Protein 4KC7 (pdb70)

Foldseek 3Di:
DFAADFFAAALWAWDDDDQKIKTAFWQRFIWIDNPQGYIDTQDDHQDCPRFQAHNCCVQPVPFCVQQVHDGIWGNWYWDQFPVRKIKIWTKYHDPPDLSMWIFIWIANDPSDNTGGDDTAAGADDDCVPRNPALLRHRGDQQAAFRNGAWAWDADPVGWIKIWFGAFGNAIAMFTADRVRRHGDPDQRRHGHAAEGRRFFKGQWYWDADPVVQKIKIKIWGFDQWLWTLTFIFIWIANDPRDQTAALLGHTRNPQYDDQARNLQGGQTQATWAWADPPDLADPLIDIWHNWDSWYKDQDPVQRWIKIWTKTDGRPGTGRITIFMWTWDQWPVRDIHTDPDGDRPWDFWFDDPVQQWAKWFKWKRDRGRGSDHTYTFIWTQHPVQWIDGPWTFGWDADIQKIWTFTDDPPHTWIWIWGWGWDQRPNVGDIGIKIWTATSSNMIMIITHDD/DFDADFFAAALWAWDDDPQKIWTAFWQRFIWIDNPQGYIHTQDDHLPQPRFQAHNVCVQVVPQCVQQVHDRTWGNWYWDQFPVQKIKIWTKDHDPPDLSMWIFIWIANDPSDNTGGDGTAAGADQDCVPRNPHQLNHNGDQQQDFRRGQWAWDAAPVGWIKIWFGAFGNAIAMFTADRVRRHGDPDQRRHHHQAEGRRAFKGQWYWDAQPVVLKIKIKIWGFDQWLWTLTWIFIWIDNDPRDQTAALLGDGRNPQYDYQARNLLGGFTQATWAWADPPDLDDPLIDIWHNWDSWYKDQDPVQRWIKIWTKTDGRPPTGDITIFMWTWDQWPVGDTHTAPDGDRPWDFWFDDPVQQFAKWFKDKRDRGRGSDHTYTFIWTCHPVQWIDGPWTFGWDDDIFKIWTFTDDPPHTWIWIWGWGWHQRPSVGDIGIKIWTATSSNIIMIITHDD/DFAADFFAAALWAWDPPDVKIWTAFKQRFIWIGLQGYIDTPDDHLDCPRQQAHNVCVQPVVFCVQQVHDRIWGNWYWDQAPVGWIKIWTKHHDPPDLRMWIFIWIARDDSDNTGGDDTAAGADDDPVPRNDALLRHRGDQQQAFRRGQWAWDQDPVGWIKIWFGAFGNAIFMFTADSVRRHGDPDQRRHDHQAEGRRFFKGQWYWDAAPVQQKIKIKIWGFDQWLWGLTFIFIWIGNDRRDNTAALLRHTRHPQYDDQVRNLQDGQTAATFACAVPDTWGNWDNWYWDLSWIKIWTKTDGPPRTRDITIFMWTWDQWPVRDTHTAPDGDGVWDFWDDDPVQVWAKKFKWKRDRGRGSDHHYTFIWTCDPVQWIDGPWTWGWDDDTQKIWTFTQDPNHTWIWIWGWTQDDDPCRGIKIWTTTSSNMIMIITHDD

Radius of gyration: 42.02 Å; Cα contacts (8 Å, |Δi|>4): 4094; chains: 3; bounding box: 55×101×140 Å

Secondary structure (DSSP, 8-state):
----B----SS-EEEEETTEEEEEEGGGEEEEESSSSB-EEEE----TT-SSSTTHHHHTHHHHHHHT--S--EEEEEEE-TTS-EEEEEEE--TT---EEEEEEEESSTT---EEEEEEEEE---HHHH---TTSS---TTTSPPS---EEEE-TTS-EEEEE-BSTT-EEEEEE-TTT-PBPTT-TT-EEEE--TT-SEEEEEEEEETTTTEEEEEEEESBSSTTSB-EEEEEEESSTT---B-TTS-BGGG--SSHHHHTTSSEEEE-SEES-SS-S--TTS-EEEEEEEEEEEEETTTTEEEEEEEEE-TT-TT--EEEEEEEEE-TTS-EEE-SSPPSS-------HHHH-EEEEEEE--SS-----B--EEEEE-TTSEEEESS-EEEEEETTEEEEEEEETTEEEEEEEEEEEEE-TTT-SEEEEEEEEETTS-EEEEEE--/----B----SS-EEEEETTEEEEEEGGGEEEEESSSSB-EEEE----TT-SSSTTHHHHTHHHHHHHT--S--EEEEEEE-TTS-EEEEEEE--TT-S-EEEEEEEESSTT---EEEEEEEEE---HHHH---TTSS---TTTSPPS---EEEE-TTS-EEEEE-BSTT-EEEEEEPTTT-PBPTT-TT-EEEE--TT-SEEEEEEEEETTTTEEEEEEEESBSSTTSB-EEEEEEESSTT---B-TT--BGGG--SSHHHHTTSSEEEE-SEE--SS-S--TTS-EEEEEEEEEEEE-TTT--EEEEEEEE-TTSTT--EEEEEEEEE-TTS-EEE-SS---S-------HHHH-EEEEEEE--SS-----B--EEEEE-TTSEEEESSEEEEEEETTEEEEEEEETTEEEEEEEEEEEEE-TTT-SEEEEEEEEETTS-EEEEEE--/----B----EEEEEEE-SSSEEEEEETTEEEE---SB-EEEE----TT-SSSTTHHHHTHHHHHHHT--S--EEEEEEE-TTS-EEEEEEE--TT-S-EEEEEEEESSTT---EEEEEEEEE---HHHH-S-TTSS---TTTS--S---EEEE-TTS-EEEEE-BSTT-EEEEEE-TTTSSBPTT-TT-EEEE--TT-SEEEEEEEE-TTT--EEEEEEESBSSTTSB-EEEEEEESSTT---B-TT--BGGG--SSHHHHHTSSEEEE-SEE----EEEEEEEEEE----EEEEEEEE-TTSTT--EEEEEEEEE-TTS-EEE-SS---S-------GGGT-EEEEEEE--S------B--EEEEE-TTSEEEESS-EEEEEETTEEEEEEEETTEEEEEEEEEEEE-----EEEEEEEETTS-EEEEEE--

Solvent-accessible surface area: 48534 Å² total; per-residue (Å²): 170,20,48,42,120,28,5,66,0,14,14,1,13,9,21,58,34,69,92,35,15,12,0,0,0,8,55,0,14,0,0,42,3,139,59,6,23,66,5,104,60,38,11,84,46,2,85,74,182,1,78,3,0,54,80,0,50,120,57,0,119,63,1,5,81,31,1,152,31,170,53,24,0,32,4,0,6,2,24,83,10,94,80,33,71,23,8,0,0,0,0,0,5,47,171,78,27,34,25,0,0,0,0,0,0,2,8,109,91,16,60,13,89,4,116,58,66,15,54,23,3,73,0,10,17,71,128,108,115,52,15,59,7,64,67,55,51,77,32,33,28,136,103,7,0,3,0,12,8,9,1,2,18,80,11,110,146,39,42,0,23,0,0,0,0,5,78,33,0,0,0,26,3,2,71,0,34,44,122,46,0,61,35,65,126,87,58,31,6,24,77,74,1,0,0,4,82,83,1,3,0,17,2,4,25,3,17,53,0,68,90,30,47,51,3,0,0,0,1,0,0,0,17,62,60,29,175,16,2,1,1,0,0,2,0,43,5,103,67,18,46,4,48,0,94,6,26,70,49,62,23,0,52,99,0,64,28,67,97,104,65,0,10,66,34,0,2,4,3,0,4,3,0,0,17,6,82,91,79,59,81,36,86,104,23,11,6,1,0,0,0,0,19,3,1,2,40,48,9,98,142,87,32,24,8,5,0,0,0,0,0,11,28,9,30,112,33,86,83,36,56,0,16,0,0,4,2,12,27,8,79,68,10,16,2,3,1,0,0,0,1,21,8,34,7,96,34,68,117,19,73,76,92,57,0,41,24,54,0,19,10,0,52,0,14,44,73,28,38,51,127,17,22,65,9,66,90,0,91,0,35,74,103,10,20,2,46,52,65,28,102,11,123,21,87,45,102,99,46,67,2,6,0,75,2,93,62,77,161,81,72,25,74,1,58,1,0,2,0,52,0,13,12,52,18,82,56,71,89,0,0,0,0,1,0,8,3,99,94,0,21,4,0,1,0,2,28,72,90,188,21,79,37,130,29,4,66,0,16,13,1,13,10,18,54,36,69,104,28,16,13,0,0,0,9,56,0,12,0,0,44,2,143,60,5,20,53,4,92,59,40,10,83,45,0,88,69,180,0,77,2,0,58,67,0,28,123,55,0,128,97,0,6,79,28,0,156,32,163,65,24,0,33,6,0,5,2,22,82,11,98,85,34,69,23,9,0,0,0,0,0,4,45,178,74,25,35,28,0,0,0,0,0,0,2,7,105,94,18,58,12,91,4,118,61,69,18,39,25,2,62,0,11,18,78,135,104,123,48,16,61,6,70,63,55,51,77,34,36,26,134,104,5,0,3,0,12,8,10,0,3,18,77,13,110,141,40,44,0,23,0,0,0,0,5,93,33,0,0,0,25,3,2,67,0,34,46,124,44,0,64,33,66,124,88,56,28,7,24,82,76,0,0,0,5,82,86,1,4,0,20,1,4,22,4,19,52,0,66,92,30,49,52,2,0,1,0,2,0,0,1,19,68,57,36,176,17,2,1,2,0,2,3,2,40,6,101,73,18,44,3,45,0,96,4,13,75,49,53,19,1,52,96,0,65,27,66,118,110,64,0,10,80,35,0,1,4,1,0,3,4,0,0,16,4,53,89,78,55,86,46,113,181,22,10,5,1,0,0,0,0,20,4,0,2,41,50,8,99,140,83,34,27,8,5,0,0,0,0,0,9,29,10,32,130,31,85,81,36,55,0,16,0,0,5,2,14,28,7,64,67,9,15,2,1,1,0,1,0,1,22,9,40,6,95,30,70,125,19,70,80,80,59,0,41,23,48,0,19,9,1,60,1,15,42,69,28,36,57,124,17,25,68,4,38,36,0,66,0,43,80,101,9,24,2,52,24,13,33,60,10,125,20,83,57,110,98,47,68,0,11,0,78,2,75,62,78,159,75,73,28,83,2,54,0,0,2,1,52,0,10,13,56,42,96,149,77,102,0,0,0,0,1,0,6,3,88,97,0,21,3,0,1,0,3,30,70,96,188,31,74,43,127,27,5,58,0,14,11,1,12,12,16,82,56,26,160,80,26,10,1,0,0,8,66,0,10,1,0,28,10,92,5,20,79,6,114,56,48,9,83,50,3,86,76,182,0,82,1,0,52,68,0,34,114,66,0,124,105,0,0,75,35,1,155,29,158,62,26,0,42,6,0,4,3,27,83,5,90,81,41,76,15,3,0,0,0,0,1,4,52,188,77,29,34,27,0,0,0,0,0,0,4,8,106,98,18,67,14,92,4,122,47,68,17,38,19,2,76,0,12,20,70,121,114,109,49,18,58,6,67,68,49,54,76,32,61,29,144,107,6,0,4,0,11,9,9,1,2,15,79,10,99,120,48,44,0,19,0,0,0,0,4,86,31,1,1,0,26,5,0,76,0,39,41,93,44,0,58,39,59,129,89,55,27,6,26,84,94,2,0,0,1,58,84,2,4,0,20,1,4,23,2,20,48,0,111,98,37,57,52,4,0,0,0,2,0,0,0,16,69,63,37,168,11,2,1,2,0,0,2,1,39,5,126,68,15,43,2,46,0,103,4,22,42,49,41,20,0,67,94,0,48,28,70,104,103,66,0,14,73,30,0,0,3,0,0,2,3,1,34,18,77,100,9,4,2,0,0,0,0,18,4,0,4,88,146,64,48,17,8,0,0,0,0,0,9,29,28,72,160,37,87,76,43,51,0,14,0,0,6,3,14,27,6,71,74,9,16,1,0,1,0,2,1,1,22,0,50,5,79,37,70,97,13,62,14,122,53,0,39,27,62,0,32,10,2,46,0,14,37,68,27,38,49,116,52,18,107,24,66,114,0,100,0,33,32,30,12,19,2,54,55,60,28,126,9,121,17,107,30,72,91,56,57,0,12,0,42,1,50,60,65,62,70,17,15,30,1,49,0,0,3,0,52,0,52,50,72,88,128,15,0,0,0,0,0,6,3,62,94,0,18,2,0,2,0,2,26,68,116

InterPro domains:
  IPR006710 Glycoside hydrolase, family 43 [PF04616] (30-356)
  IPR023296 Glycosyl hydrolase, five-bladed beta-propeller domain superfamily [G3DSA:2.115.10.20] (33-359)
  IPR023296 Glycosyl hydrolase, five-bladed beta-propeller domain superfamily [SSF75005] (25-367)
  IPR032291 Extracellular endo-alpha-(1->5)-L-arabinanase, C-terminal [PF16369] (360-466)
  IPR050727 Glycosyl hydrolase 43 family arabinanases [PTHR43301] (22-370)

B-factor: mean 26.96, std 10.91, range [8.58, 75.86]

CATH classification: 2.115.10.20 (+1 more: 2.40.128.10)

Nearest PDB structures (foldseek):
  4kc7-assembly1_A  TM=1.002E+00  e=6.300E-89  Thermotoga petrophila RKU-1
  4kc8-assembly3_C  TM=9.999E-01  e=2.816E-81  Thermotoga petrophila RKU-1
  2x8f-assembly2_B  TM=9.715E-01  e=1.097E-61  Bacillus subtilis
  5ho9-assembly2_B  TM=9.159E-01  e=1.219E-49  Geobacillus stearothermophilus
  5ho0-assembly1_A  TM=9.121E-01  e=2.082E-49  Geobacillus stearothermophilus

Structure (mmCIF, N/CA/C/O backbone):
data_4KC7
#
_entry.id   4KC7
#
_cell.length_a   41.669
_cell.length_b   86.912
_cell.length_c   194.854
_cell.angle_alpha   90.00
_cell.angle_beta   90.15
_cell.angle_gamma   90.00
#
_symmetry.space_group_name_H-M   'P 1 21 1'
#
loop_
_entity.id
_entity.type
_entity.pdbx_description
1 polymer 'Glycoside hydrolase, family 43'
2 non-polymer DI(HYDROXYETHYL)ETHER
3 non-polymer 'CALCIUM ION'
4 water water
#
loop_
_atom_site.group_PDB
_atom_site.id
_atom_site.type_symbol
_atom_site.label_atom_id
_atom_site.label_alt_id
_atom_site.label_comp_id
_atom_site.label_asym_id
_atom_site.label_entity_id
_atom_site.label_seq_id
_atom_site.pdbx_PDB_ins_code
_atom_site.Cartn_x
_atom_site.Cartn_y
_atom_site.Cartn_z
_atom_site.occupancy
_atom_site.B_iso_or_equiv
_atom_site.auth_seq_id
_atom_site.auth_comp_id
_atom_site.auth_asym_id
_atom_site.auth_atom_id
_atom_site.pdbx_PDB_model_num
ATOM 1 N N . GLN A 1 25 ? 7.382 17.874 37.558 1.00 35.29 22 GLN A N 1
ATOM 2 C CA . GLN A 1 25 ? 7.608 19.134 36.892 1.00 30.23 22 GLN A CA 1
ATOM 3 C C . GLN A 1 25 ? 7.348 19.180 35.369 1.00 24.72 22 GLN A C 1
ATOM 4 O O . GLN A 1 25 ? 6.846 20.205 34.957 1.00 28.20 22 GLN A O 1
ATOM 10 N N . PRO A 1 26 ? 7.769 18.174 34.530 1.00 22.26 23 PRO A N 1
ATOM 11 C CA . PRO A 1 26 ? 7.367 18.411 33.108 1.00 19.98 23 PRO A CA 1
ATOM 12 C C . PRO A 1 26 ? 5.861 18.386 32.899 1.00 18.79 23 PRO A C 1
ATOM 13 O O . PRO A 1 26 ? 5.145 17.645 33.544 1.00 20.99 23 PRO A O 1
ATOM 17 N N . THR A 1 27 ? 5.402 19.151 31.930 1.00 17.51 24 THR A N 1
ATOM 18 C CA . THR A 1 27 ? 4.034 19.180 31.502 1.00 16.53 24 THR A CA 1
ATOM 19 C C . THR A 1 27 ? 3.995 19.047 29.942 1.00 15.07 24 THR A C 1
ATOM 20 O O . THR A 1 27 ? 5.019 19.197 29.255 1.00 18.97 24 THR A O 1
ATOM 27 N N . PHE A 1 28 ? 2.811 18.720 29.479 1.00 15.92 25 PHE A N 1
ATOM 28 C CA . PHE A 1 28 ? 2.501 18.362 28.098 1.00 17.42 25 PHE A CA 1
ATOM 29 C C . PHE A 1 28 ? 1.261 18.937 27.501 1.00 17.22 25 PHE A C 1
ATOM 30 O O . PHE A 1 28 ? 0.236 19.153 28.195 1.00 18.93 25 PHE A O 1
ATOM 38 N N . ARG A 1 29 ? 1.272 19.083 26.171 1.00 15.65 26 ARG A N 1
ATOM 39 C CA . ARG A 1 29 ? 0.063 19.403 25.469 1.00 16.22 26 ARG A CA 1
ATOM 40 C C . ARG A 1 29 ? 0.305 18.745 24.128 1.00 14.77 26 ARG A C 1
ATOM 41 O O . ARG A 1 29 ? 1.106 19.258 23.349 1.00 18.18 26 ARG A O 1
ATOM 49 N N . TRP A 1 30 ? -0.371 17.667 23.846 1.00 15.45 27 TRP A N 1
ATOM 50 C CA . TRP A 1 30 ? -0.187 16.956 22.576 1.00 14.48 27 TRP A CA 1
ATOM 51 C C . TRP A 1 30 ? -0.975 17.629 21.461 1.00 18.09 27 TRP A C 1
ATOM 52 O O . TRP A 1 30 ? -1.669 18.659 21.636 1.00 23.60 27 TRP A O 1
ATOM 63 N N . ALA A 1 31 ? -0.702 17.189 20.264 1.00 18.45 28 ALA A N 1
ATOM 64 C CA . ALA A 1 31 ? -1.424 17.539 19.102 1.00 17.44 28 ALA A CA 1
ATOM 65 C C . ALA A 1 31 ? -2.102 16.320 18.491 1.00 17.67 28 ALA A C 1
ATOM 66 O O . ALA A 1 31 ? -1.784 15.192 18.836 1.00 18.13 28 ALA A O 1
ATOM 68 N N . VAL A 1 32 ? -2.987 16.548 17.547 1.00 14.01 29 VAL A N 1
ATOM 69 C CA . VAL A 1 32 ? -3.668 15.539 16.842 1.00 13.38 29 VAL A CA 1
ATOM 70 C C . VAL A 1 32 ? -3.062 15.545 15.463 1.00 12.86 29 VAL A C 1
ATOM 71 O O . VAL A 1 32 ? -3.453 16.296 14.631 1.00 14.74 29 VAL A O 1
ATOM 75 N N . VAL A 1 33 ? -2.092 14.639 15.263 1.00 14.15 30 VAL A N 1
ATOM 76 C CA . VAL A 1 33 ? -1.393 14.543 13.998 1.00 11.84 30 VAL A CA 1
ATOM 77 C C . VAL A 1 33 ? -1.179 13.030 13.693 1.00 12.12 30 VAL A C 1
ATOM 78 O O . VAL A 1 33 ? -0.413 12.381 14.367 1.00 15.39 30 VAL A O 1
ATOM 82 N N . HIS A 1 34 ? -1.884 12.474 12.718 1.00 11.77 31 HIS A N 1
ATOM 83 C CA . HIS A 1 34 ? -1.831 11.103 12.286 1.00 11.31 31 HIS A CA 1
ATOM 84 C C . HIS A 1 34 ? -0.619 10.984 11.326 1.00 10.94 31 HIS A C 1
ATOM 85 O O . HIS A 1 34 ? -0.360 11.896 10.483 1.00 12.07 31 HIS A O 1
ATOM 92 N N . ASP A 1 35 ? 0.146 9.926 11.478 1.00 10.63 32 ASP A N 1
ATOM 93 C CA . ASP A 1 35 ? 1.324 9.672 10.637 1.00 10.47 32 ASP A CA 1
ATOM 94 C C . ASP A 1 35 ? 2.379 10.812 10.710 1.00 12.97 32 ASP A C 1
ATOM 95 O O . ASP A 1 35 ? 2.725 11.387 9.680 1.00 12.98 32 ASP A O 1
ATOM 100 N N . PRO A 1 36 ? 2.884 11.141 11.908 1.00 12.23 33 PRO A N 1
ATOM 101 C CA . PRO A 1 36 ? 3.629 12.381 12.000 1.00 11.00 33 PRO A CA 1
ATOM 102 C C . PRO A 1 36 ? 5.025 12.288 11.467 1.00 12.42 33 PRO A C 1
ATOM 103 O O . PRO A 1 36 ? 5.749 11.351 11.857 1.00 13.22 33 PRO A O 1
ATOM 107 N N . SER A 1 37 ? 5.435 13.275 10.640 1.00 11.43 34 SER A N 1
ATOM 108 C CA . SER A 1 37 ? 6.778 13.413 10.127 1.00 12.35 34 SER A CA 1
ATOM 109 C C . SER A 1 37 ? 7.462 14.621 10.684 1.00 12.12 34 SER A C 1
ATOM 110 O O . SER A 1 37 ? 6.998 15.747 10.420 1.00 10.45 34 SER A O 1
ATOM 113 N N . ILE A 1 38 ? 8.571 14.380 11.378 1.00 11.46 35 ILE A N 1
ATOM 114 C CA . ILE A 1 38 ? 9.327 15.399 12.114 1.00 11.63 35 ILE A CA 1
ATOM 115 C C . ILE A 1 38 ? 10.232 16.180 11.157 1.00 13.45 35 ILE A C 1
ATOM 116 O O . ILE A 1 38 ? 10.872 15.603 10.260 1.00 14.03 35 ILE A O 1
ATOM 121 N N . ILE A 1 39 ? 10.288 17.482 11.346 1.00 13.12 36 ILE A N 1
ATOM 122 C CA . ILE A 1 39 ? 11.369 18.285 10.742 1.00 12.28 36 ILE A CA 1
ATOM 123 C C . ILE A 1 39 ? 11.729 19.401 11.753 1.00 12.50 36 ILE A C 1
ATOM 124 O O . ILE A 1 39 ? 10.821 20.041 12.299 1.00 14.85 36 ILE A O 1
ATOM 129 N N . LYS A 1 40 ? 13.002 19.680 11.946 1.00 13.79 37 LYS A N 1
ATOM 130 C CA . LYS A 1 40 ? 13.434 20.793 12.758 1.00 16.18 37 LYS A CA 1
ATOM 131 C C . LYS A 1 40 ? 13.786 22.017 11.904 1.00 16.68 37 LYS A C 1
ATOM 132 O O . LYS A 1 40 ? 14.601 21.881 10.961 1.00 16.55 37 LYS A O 1
ATOM 138 N N . VAL A 1 41 ? 13.231 23.161 12.210 1.00 14.79 38 VAL A N 1
ATOM 139 C CA . VAL A 1 41 ? 13.465 24.393 11.455 1.00 17.50 38 VAL A CA 1
ATOM 140 C C . VAL A 1 41 ? 13.801 25.477 12.497 1.00 19.20 38 VAL A C 1
ATOM 141 O O . VAL A 1 41 ? 12.926 25.900 13.299 1.00 17.99 38 VAL A O 1
ATOM 145 N N . GLY A 1 42 ? 15.056 25.948 12.489 1.00 21.23 39 GLY A N 1
ATOM 146 C CA . GLY A 1 42 ? 15.493 26.924 13.522 1.00 21.38 39 GLY A CA 1
ATOM 147 C C . GLY A 1 42 ? 15.424 26.227 14.869 1.00 21.22 39 GLY A C 1
ATOM 148 O O . GLY A 1 42 ? 15.837 25.080 14.992 1.00 22.98 39 GLY A O 1
ATOM 149 N N . ASN A 1 43 ? 14.798 26.883 15.858 1.00 21.23 40 ASN A N 1
ATOM 150 C CA . ASN A 1 43 ? 14.623 26.239 17.140 1.00 21.29 40 ASN A CA 1
ATOM 151 C C . ASN A 1 43 ? 13.203 25.632 17.283 1.00 21.76 40 ASN A C 1
ATOM 152 O O . ASN A 1 43 ? 12.706 25.523 18.374 1.00 24.37 40 ASN A O 1
ATOM 157 N N . MET A 1 44 ? 12.561 25.249 16.178 1.00 19.42 41 MET A N 1
ATOM 158 C CA . MET A 1 44 ? 11.184 24.808 16.266 1.00 19.48 41 MET A CA 1
ATOM 159 C C . MET A 1 44 ? 11.104 23.459 15.563 1.00 18.13 41 MET A C 1
ATOM 160 O O . MET A 1 44 ? 11.576 23.318 14.406 1.00 20.26 41 MET A O 1
ATOM 165 N N . TYR A 1 45 ? 10.495 22.527 16.259 1.00 13.88 42 TYR A N 1
ATOM 166 C CA . TYR A 1 45 ? 10.159 21.219 15.722 1.00 13.46 42 TYR A CA 1
ATOM 167 C C . TYR A 1 45 ? 8.776 21.234 15.135 1.00 13.68 42 TYR A C 1
ATOM 168 O O . TYR A 1 45 ? 7.845 21.759 15.765 1.00 16.00 42 TYR A O 1
ATOM 177 N N . TYR A 1 46 ? 8.630 20.791 13.873 1.00 12.77 43 TYR A N 1
ATOM 178 C CA . TYR A 1 46 ? 7.346 20.567 13.276 1.00 11.61 43 TYR A CA 1
ATOM 179 C C . TYR A 1 46 ? 7.057 19.096 13.011 1.00 11.55 43 TYR A C 1
ATOM 180 O O . TYR A 1 46 ? 7.977 18.278 12.683 1.00 13.78 43 TYR A O 1
ATOM 189 N N . VAL A 1 47 ? 5.802 18.742 13.169 1.00 11.05 44 VAL A N 1
ATOM 190 C CA . VAL A 1 47 ? 5.313 17.518 12.584 1.00 11.82 44 VAL A CA 1
ATOM 191 C C . VAL A 1 47 ? 4.269 17.785 11.529 1.00 12.55 44 VAL A C 1
ATOM 192 O O . VAL A 1 47 ? 3.338 18.559 11.753 1.00 12.37 44 VAL A O 1
ATOM 196 N N . PHE A 1 48 ? 4.392 17.100 10.394 1.00 10.75 45 PHE A N 1
ATOM 197 C CA . PHE A 1 48 ? 3.436 17.093 9.317 1.00 10.34 45 PHE A CA 1
ATOM 198 C C . PHE A 1 48 ? 2.771 15.704 9.226 1.00 11.34 45 PHE A C 1
ATOM 199 O O . PHE A 1 48 ? 3.477 14.686 9.197 1.00 11.66 45 PHE A O 1
ATOM 207 N N . GLY A 1 49 ? 1.446 15.686 9.106 1.00 11.21 46 GLY A N 1
ATOM 208 C CA . GLY A 1 49 ? 0.716 14.436 9.077 1.00 12.22 46 GLY A CA 1
ATOM 209 C C . GLY A 1 49 ? -0.461 14.380 8.111 1.00 12.36 46 GLY A C 1
ATOM 210 O O . GLY A 1 49 ? -0.788 15.357 7.395 1.00 11.56 46 GLY A O 1
ATOM 211 N N . THR A 1 50 ? -1.010 13.190 8.013 1.00 11.72 47 THR A N 1
ATOM 212 C CA . THR A 1 50 ? -2.178 12.941 7.191 1.00 12.80 47 THR A CA 1
ATOM 213 C C . THR A 1 50 ? -3.293 13.977 7.375 1.00 13.20 47 THR A C 1
ATOM 214 O O . THR A 1 50 ? -3.484 14.497 8.455 1.00 12.15 47 THR A O 1
ATOM 218 N N . HIS A 1 51 ? -3.985 14.337 6.288 1.00 13.49 48 HIS A N 1
ATOM 219 C CA . HIS A 1 51 ? -5.030 15.404 6.315 1.00 15.33 48 HIS A CA 1
ATOM 220 C C . HIS A 1 51 ? -4.468 16.807 6.532 1.00 13.83 48 HIS A C 1
ATOM 221 O O . HIS A 1 51 ? -5.194 17.711 6.870 1.00 13.76 48 HIS A O 1
ATOM 228 N N . LEU A 1 52 ? -3.159 16.991 6.302 1.00 14.32 49 LEU A N 1
ATOM 229 C CA . LEU A 1 52 ? -2.446 18.214 6.578 1.00 14.18 49 LEU A CA 1
ATOM 230 C C . LEU A 1 52 ? -2.595 18.646 8.004 1.00 13.39 49 LEU A C 1
ATOM 231 O O . LEU A 1 52 ? -2.737 19.837 8.360 1.00 14.89 49 LEU A O 1
ATOM 236 N N . GLN A 1 53 ? -2.564 17.669 8.883 1.00 12.60 50 GLN A N 1
ATOM 237 C CA . GLN A 1 53 ? -2.466 17.989 10.320 1.00 13.20 50 GLN A CA 1
ATOM 238 C C . GLN A 1 53 ? -1.025 18.398 10.583 1.00 13.66 50 GLN A C 1
ATOM 239 O O . GLN A 1 53 ? -0.057 17.665 10.276 1.00 14.44 50 GLN A O 1
ATOM 245 N N . VAL A 1 54 ? -0.819 19.575 11.117 1.00 13.72 51 VAL A N 1
ATOM 246 C CA . VAL A 1 54 ? 0.483 20.130 11.341 1.00 14.20 51 VAL A CA 1
ATOM 247 C C . VAL A 1 54 ? 0.534 20.741 12.720 1.00 12.31 51 VAL A C 1
ATOM 248 O O . VAL A 1 54 ? -0.430 21.402 13.153 1.00 14.21 51 VAL A O 1
ATOM 252 N N . ALA A 1 55 ? 1.632 20.504 13.429 1.00 14.00 52 ALA A N 1
ATOM 253 C CA . ALA A 1 55 ? 1.852 21.084 14.723 1.00 13.92 52 ALA A CA 1
ATOM 254 C C . ALA A 1 55 ? 3.315 21.413 14.983 1.00 14.07 52 ALA A C 1
ATOM 255 O O . ALA A 1 55 ? 4.210 20.909 14.299 1.00 14.62 52 ALA A O 1
ATOM 257 N N . LYS A 1 56 ? 3.573 22.274 15.969 1.00 13.32 53 LYS A N 1
ATOM 258 C CA . LYS A 1 56 ? 4.933 22.681 16.231 1.00 14.16 53 LYS A CA 1
ATOM 259 C C . LYS A 1 56 ? 5.221 22.858 17.667 1.00 13.67 53 LYS A C 1
ATOM 260 O O . LYS A 1 56 ? 4.288 23.071 18.455 1.00 13.77 53 LYS A O 1
ATOM 266 N N . SER A 1 57 ? 6.511 22.772 17.990 1.00 13.95 54 SER A N 1
ATOM 267 C CA . SER A 1 57 ? 6.973 22.771 19.380 1.00 13.65 54 SER A CA 1
ATOM 268 C C . SER A 1 57 ? 8.406 23.226 19.533 1.00 17.80 54 SER A C 1
ATOM 269 O O . SER A 1 57 ? 9.218 22.878 18.725 1.00 15.50 54 SER A O 1
ATOM 272 N N . LYS A 1 58 ? 8.729 23.930 20.645 1.00 16.44 55 LYS A N 1
ATOM 273 C CA . LYS A 1 58 ? 10.097 24.231 20.949 1.00 19.17 55 LYS A CA 1
ATOM 274 C C . LYS A 1 58 ? 10.756 23.195 21.838 1.00 17.35 55 LYS A C 1
ATOM 275 O O . LYS A 1 58 ? 11.974 23.074 21.866 1.00 18.77 55 LYS A O 1
ATOM 281 N N . ASP A 1 59 ? 9.967 22.500 22.640 1.00 16.16 56 ASP A N 1
ATOM 282 C CA . ASP A 1 59 ? 10.460 21.590 23.694 1.00 17.27 56 ASP A CA 1
ATOM 283 C C . ASP A 1 59 ? 10.077 20.136 23.543 1.00 18.14 56 ASP A C 1
ATOM 284 O O . ASP A 1 59 ? 10.465 19.332 24.403 1.00 21.53 56 ASP A O 1
ATOM 289 N N . LEU A 1 60 ? 9.358 19.778 22.458 1.00 14.52 57 LEU A N 1
ATOM 290 C CA . LEU A 1 60 ? 8.847 18.393 22.192 1.00 16.24 57 LEU A CA 1
ATOM 291 C C . LEU A 1 60 ? 7.724 17.880 23.098 1.00 15.21 57 LEU A C 1
ATOM 292 O O . LEU A 1 60 ? 7.276 16.779 22.968 1.00 15.37 57 LEU A O 1
ATOM 297 N N . MET A 1 61 ? 7.321 18.693 24.074 1.00 16.71 58 MET A N 1
ATOM 298 C CA . MET A 1 61 ? 6.302 18.343 25.025 1.00 16.25 58 MET A CA 1
ATOM 299 C C . MET A 1 61 ? 5.039 19.160 24.866 1.00 17.45 58 MET A C 1
ATOM 300 O O . MET A 1 61 ? 3.936 18.666 25.131 1.00 16.17 58 MET A O 1
ATOM 305 N N . HIS A 1 62 ? 5.185 20.446 24.506 1.00 14.64 59 HIS A N 1
ATOM 306 C CA . HIS A 1 62 ? 3.956 21.277 24.294 1.00 15.64 59 HIS A CA 1
ATOM 307 C C . HIS A 1 62 ? 3.886 21.628 22.818 1.00 15.28 59 HIS A C 1
ATOM 308 O O . HIS A 1 62 ? 4.786 22.297 22.320 1.00 13.20 59 HIS A O 1
ATOM 315 N N . TRP A 1 63 ? 2.768 21.249 22.213 1.00 12.19 60 TRP A N 1
ATOM 316 C CA . TRP A 1 63 ? 2.566 21.315 20.763 1.00 13.83 60 TRP A CA 1
ATOM 317 C C . TRP A 1 63 ? 1.441 22.279 20.443 1.00 16.07 60 TRP A C 1
ATOM 318 O O . TRP A 1 63 ? 0.406 22.244 21.098 1.00 20.26 60 TRP A O 1
ATOM 329 N N . GLU A 1 64 ? 1.684 23.177 19.514 1.00 16.56 61 GLU A N 1
ATOM 330 C CA . GLU A 1 64 ? 0.693 24.070 18.991 1.00 16.64 61 GLU A CA 1
ATOM 331 C C . GLU A 1 64 ? 0.193 23.531 17.662 1.00 18.75 61 GLU A C 1
ATOM 332 O O . GLU A 1 64 ? 0.971 23.395 16.692 1.00 14.99 61 GLU A O 1
ATOM 338 N N . GLN A 1 65 ? -1.097 23.266 17.583 1.00 15.08 62 GLN A N 1
ATOM 339 C CA . GLN A 1 65 ? -1.675 22.842 16.326 1.00 17.33 62 GLN A CA 1
ATOM 340 C C . GLN A 1 65 ? -1.804 24.002 15.366 1.00 16.92 62 GLN A C 1
ATOM 341 O O . GLN A 1 65 ? -2.539 24.932 15.644 1.00 19.08 62 GLN A O 1
ATOM 347 N N . ILE A 1 66 ? -1.221 23.899 14.194 1.00 14.00 63 ILE A N 1
ATOM 348 C CA . ILE A 1 66 ? -1.371 24.972 13.183 1.00 16.66 63 ILE A CA 1
ATOM 349 C C . ILE A 1 66 ? -2.275 24.702 12.001 1.00 17.24 63 ILE A C 1
ATOM 350 O O . ILE A 1 66 ? -2.718 25.644 11.361 1.00 16.08 63 ILE A O 1
ATOM 355 N N . ASN A 1 67 ? -2.657 23.452 11.798 1.00 15.63 64 ASN A N 1
ATOM 356 C CA . ASN A 1 67 ? -3.641 23.045 10.804 1.00 15.88 64 ASN A CA 1
ATOM 357 C C . ASN A 1 67 ? -4.198 21.702 11.118 1.00 15.24 64 ASN A C 1
ATOM 358 O O . ASN A 1 67 ? -3.507 20.847 11.708 1.00 14.28 64 ASN A O 1
ATOM 363 N N . THR A 1 68 ? -5.461 21.488 10.765 1.00 15.02 65 THR A N 1
ATOM 364 C CA . THR A 1 68 ? -6.156 20.258 11.113 1.00 15.72 65 THR A CA 1
ATOM 365 C C . THR A 1 68 ? -6.810 19.544 9.938 1.00 13.09 65 THR A C 1
ATOM 366 O O . THR A 1 68 ? -7.040 18.336 10.040 1.00 15.53 65 THR A O 1
ATOM 370 N N . SER A 1 69 ? -7.051 20.149 8.766 1.00 13.11 66 SER A N 1
ATOM 371 C CA . SER A 1 69 ? -7.595 19.415 7.709 1.00 15.59 66 SER A CA 1
ATOM 372 C C . SER A 1 69 ? -7.213 20.059 6.381 1.00 15.28 66 SER A C 1
ATOM 373 O O . SER A 1 69 ? -6.810 21.226 6.372 1.00 16.09 66 SER A O 1
ATOM 377 N N . ALA A 1 70 ? -7.426 19.316 5.318 1.00 15.72 67 ALA A N 1
ATOM 378 C CA . ALA A 1 70 ? -7.073 19.760 3.936 1.00 18.32 67 ALA A CA 1
ATOM 379 C C . ALA A 1 70 ? -8.279 20.366 3.213 1.00 17.71 67 ALA A C 1
ATOM 380 O O . ALA A 1 70 ? -8.571 20.033 2.097 1.00 19.07 67 ALA A O 1
ATOM 382 N N . HIS A 1 71 ? -9.014 21.214 3.911 1.00 21.45 68 HIS A N 1
ATOM 383 C CA . HIS A 1 71 ? -10.163 21.915 3.349 1.00 22.56 68 HIS A CA 1
ATOM 384 C C . HIS A 1 71 ? -9.716 22.996 2.352 1.00 22.67 68 HIS A C 1
ATOM 385 O O . HIS A 1 71 ? -8.545 23.415 2.328 1.00 19.60 68 HIS A O 1
ATOM 392 N N . ASP A 1 72 ? -10.634 23.457 1.504 1.00 23.49 69 ASP A N 1
ATOM 393 C CA . ASP A 1 72 ? -10.225 24.410 0.441 1.00 22.85 69 ASP A CA 1
ATOM 394 C C . ASP A 1 72 ? -9.473 25.679 0.970 1.00 23.65 69 ASP A C 1
ATOM 395 O O . ASP A 1 72 ? -8.585 26.202 0.277 1.00 22.15 69 ASP A O 1
ATOM 400 N N . LYS A 1 73 ? -9.809 26.170 2.202 1.00 22.74 70 LYS A N 1
ATOM 401 C CA . LYS A 1 73 ? -9.225 27.368 2.777 1.00 25.53 70 LYS A CA 1
ATOM 402 C C . LYS A 1 73 ? -8.052 27.163 3.774 1.00 19.94 70 LYS A C 1
ATOM 403 O O . LYS A 1 73 ? -7.608 28.076 4.455 1.00 20.33 70 LYS A O 1
ATOM 409 N N . ASN A 1 74 ? -7.497 25.956 3.799 1.00 18.21 71 ASN A N 1
ATOM 410 C CA . ASN A 1 74 ? -6.333 25.730 4.666 1.00 16.74 71 ASN A CA 1
ATOM 411 C C . ASN A 1 74 ? -5.123 26.520 4.160 1.00 16.96 71 ASN A C 1
ATOM 412 O O . ASN A 1 74 ? -4.886 26.664 2.947 1.00 18.26 71 ASN A O 1
ATOM 417 N N . PRO A 1 75 ? -4.293 26.958 5.044 1.00 16.20 72 PRO A N 1
ATOM 418 C CA . PRO A 1 75 ? -3.163 27.793 4.641 1.00 14.40 72 PRO A CA 1
ATOM 419 C C . PRO A 1 75 ? -1.896 27.096 4.171 1.00 14.20 72 PRO A C 1
ATOM 420 O O . PRO A 1 75 ? -1.038 27.694 3.549 1.00 17.52 72 PRO A O 1
ATOM 424 N N . ILE A 1 76 ? -1.818 25.775 4.403 1.00 12.95 73 ILE A N 1
ATOM 425 C CA . ILE A 1 76 ? -0.641 24.955 4.104 1.00 13.24 73 ILE A CA 1
ATOM 426 C C . ILE A 1 76 ? -0.625 24.756 2.590 1.00 13.70 73 ILE A C 1
ATOM 427 O O . ILE A 1 76 ? 0.444 24.984 1.980 1.00 13.57 73 ILE A O 1
ATOM 432 N N . ILE A 1 77 ? -1.728 24.290 2.035 1.00 12.55 74 ILE A N 1
ATOM 433 C CA . ILE A 1 77 ? -1.904 24.126 0.586 1.00 13.03 74 ILE A CA 1
ATOM 434 C C . ILE A 1 77 ? -3.219 24.675 0.165 1.00 14.35 74 ILE A C 1
ATOM 435 O O . ILE A 1 77 ? -4.222 23.985 0.052 1.00 12.01 74 ILE A O 1
ATOM 440 N N . PRO A 1 78 ? -3.279 25.993 0.003 1.00 14.19 75 PRO A N 1
ATOM 441 C CA . PRO A 1 78 ? -4.580 26.559 -0.302 1.00 15.55 75 PRO A CA 1
ATOM 442 C C . PRO A 1 78 ? -5.216 26.074 -1.618 1.00 12.20 75 PRO A C 1
ATOM 443 O O . PRO A 1 78 ? -4.498 25.847 -2.621 1.00 13.68 75 PRO A O 1
ATOM 447 N N . ASN A 1 79 ? -6.546 25.905 -1.616 1.00 13.11 76 ASN A N 1
ATOM 448 C CA . ASN A 1 79 ? -7.275 25.431 -2.759 1.00 15.23 76 ASN A CA 1
ATOM 449 C C . ASN A 1 79 ? -6.587 24.107 -3.259 1.00 15.31 76 ASN A C 1
ATOM 450 O O . ASN A 1 79 ? -6.306 23.908 -4.463 1.00 13.18 76 ASN A O 1
ATOM 455 N N . ILE A 1 80 ? -6.342 23.186 -2.322 1.00 13.43 77 ILE A N 1
ATOM 456 C CA . ILE A 1 80 ? -5.658 21.924 -2.636 1.00 13.91 77 ILE A CA 1
ATOM 457 C C . ILE A 1 80 ? -6.164 21.125 -3.817 1.00 12.15 77 ILE A C 1
ATOM 458 O O . ILE A 1 80 ? -5.393 20.525 -4.535 1.00 12.89 77 ILE A O 1
ATOM 463 N N . ASN A 1 81 ? -7.476 21.069 -4.018 1.00 13.22 78 ASN A N 1
ATOM 464 C CA . ASN A 1 81 ? -8.012 20.363 -5.138 1.00 14.49 78 ASN A CA 1
ATOM 465 C C . ASN A 1 81 ? -7.571 20.872 -6.487 1.00 14.89 78 ASN A C 1
ATOM 466 O O . ASN A 1 81 ? -7.382 20.096 -7.408 1.00 16.02 78 ASN A O 1
ATOM 471 N N . GLU A 1 82 ? -7.427 22.160 -6.628 1.00 15.45 79 GLU A N 1
ATOM 472 C CA . GLU A 1 82 ? -6.877 22.677 -7.862 1.00 16.29 79 GLU A CA 1
ATOM 473 C C . GLU A 1 82 ? -5.328 22.568 -7.826 1.00 13.33 79 GLU A C 1
ATOM 474 O O . GLU A 1 82 ? -4.681 22.216 -8.825 1.00 15.16 79 GLU A O 1
ATOM 480 N N . GLU A 1 83 ? -4.708 22.914 -6.719 1.00 11.42 80 GLU A N 1
ATOM 481 C CA . GLU A 1 83 ? -3.211 22.953 -6.649 1.00 11.22 80 GLU A CA 1
ATOM 482 C C . GLU A 1 83 ? -2.606 21.550 -6.984 1.00 12.70 80 GLU A C 1
ATOM 483 O O . GLU A 1 83 ? -1.650 21.393 -7.757 1.00 14.66 80 GLU A O 1
ATOM 489 N N . LEU A 1 84 ? -3.168 20.523 -6.379 1.00 12.75 81 LEU A N 1
ATOM 490 C CA . LEU A 1 84 ? -2.686 19.147 -6.537 1.00 14.24 81 LEU A CA 1
ATOM 491 C C . LEU A 1 84 ? -3.626 18.312 -7.391 1.00 15.28 81 LEU A C 1
ATOM 492 O O . LEU A 1 84 ? -3.858 17.128 -7.138 1.00 14.54 81 LEU A O 1
ATOM 497 N N . LYS A 1 85 ? -4.170 18.926 -8.424 1.00 16.84 82 LYS A N 1
ATOM 498 C CA . LYS A 1 85 ? -5.161 18.323 -9.321 1.00 15.68 82 LYS A CA 1
ATOM 499 C C . LYS A 1 85 ? -4.626 17.021 -9.948 1.00 16.08 82 LYS A C 1
ATOM 500 O O . LYS A 1 85 ? -5.348 16.041 -10.064 1.00 16.44 82 LYS A O 1
ATOM 506 N N . GLU A 1 86 ? -3.332 17.006 -10.253 1.00 16.11 83 GLU A N 1
ATOM 507 C CA . GLU A 1 86 ? -2.716 15.819 -10.855 1.00 18.34 83 GLU A CA 1
ATOM 508 C C . GLU A 1 86 ? -2.750 14.565 -9.992 1.00 18.71 83 GLU A C 1
ATOM 509 O O . GLU A 1 86 ? -3.276 13.504 -10.424 1.00 15.75 83 GLU A O 1
ATOM 515 N N . THR A 1 87 ? -2.246 14.682 -8.772 1.00 16.51 84 THR A N 1
ATOM 516 C CA . THR A 1 87 ? -2.273 13.513 -7.868 1.00 16.21 84 THR A CA 1
ATOM 517 C C . THR A 1 87 ? -3.702 13.170 -7.382 1.00 16.12 84 THR A C 1
ATOM 518 O O . THR A 1 87 ? -4.112 12.002 -7.273 1.00 14.74 84 THR A O 1
ATOM 522 N N . LEU A 1 88 ? -4.467 14.176 -7.036 1.00 16.03 85 LEU A N 1
ATOM 523 C CA . LEU A 1 88 ? -5.814 13.923 -6.571 1.00 16.84 85 LEU A CA 1
ATOM 524 C C . LEU A 1 88 ? -6.692 13.350 -7.614 1.00 18.01 85 LEU A C 1
ATOM 525 O O . LEU A 1 88 ? -7.503 12.531 -7.296 1.00 17.59 85 LEU A O 1
ATOM 530 N N . SER A 1 89 ? -6.549 13.814 -8.876 1.00 16.62 86 SER A N 1
ATOM 531 C CA . SER A 1 89 ? -7.289 13.212 -9.974 1.00 18.01 86 SER A CA 1
ATOM 532 C C . SER A 1 89 ? -6.940 11.765 -10.178 1.00 16.29 86 SER A C 1
ATOM 533 O O . SER A 1 89 ? -7.800 10.948 -10.423 1.00 17.84 86 SER A O 1
ATOM 536 N N . TRP A 1 90 ? -5.650 11.475 -10.110 1.00 15.23 87 TRP A N 1
ATOM 537 C CA . TRP A 1 90 ? -5.185 10.117 -10.256 1.00 14.24 87 TRP A CA 1
ATOM 538 C C . TRP A 1 90 ? -5.864 9.203 -9.206 1.00 15.05 87 TRP A C 1
ATOM 539 O O . TRP A 1 90 ? -6.390 8.082 -9.540 1.00 16.26 87 TRP A O 1
ATOM 550 N N . ALA A 1 91 ? -5.778 9.641 -7.940 1.00 13.76 88 ALA A N 1
ATOM 551 C CA . ALA A 1 91 ? -6.324 8.869 -6.804 1.00 13.86 88 ALA A CA 1
ATOM 552 C C . ALA A 1 91 ? -7.880 8.912 -6.688 1.00 15.81 88 ALA A C 1
ATOM 553 O O . ALA A 1 91 ? -8.518 8.215 -5.834 1.00 16.50 88 ALA A O 1
ATOM 555 N N . ARG A 1 92 ? -8.507 9.728 -7.532 1.00 15.71 89 ARG A N 1
ATOM 556 C CA . ARG A 1 92 ? -9.983 9.950 -7.570 1.00 17.68 89 ARG A CA 1
ATOM 557 C C . ARG A 1 92 ? -10.424 10.432 -6.189 1.00 18.40 89 ARG A C 1
ATOM 558 O O . ARG A 1 92 ? -11.354 9.892 -5.652 1.00 19.32 89 ARG A O 1
ATOM 566 N N . THR A 1 93 ? -9.759 11.457 -5.624 1.00 17.10 90 THR A N 1
ATOM 567 C CA . THR A 1 93 ? -10.102 11.906 -4.303 1.00 18.38 90 THR A CA 1
ATOM 568 C C . THR A 1 93 ? -10.111 13.394 -4.262 1.00 18.05 90 THR A C 1
ATOM 569 O O . THR A 1 93 ? -9.917 14.009 -5.302 1.00 21.54 90 THR A O 1
ATOM 573 N N . ARG A 1 94 ? -10.414 13.966 -3.117 1.00 19.52 91 ARG A N 1
ATOM 574 C CA . ARG A 1 94 ? -10.494 15.419 -2.929 1.00 17.57 91 ARG A CA 1
ATOM 575 C C . ARG A 1 94 ? -10.287 15.745 -1.476 1.00 16.86 91 ARG A C 1
ATOM 576 O O . ARG A 1 94 ? -10.531 14.877 -0.561 1.00 14.24 91 ARG A O 1
ATOM 584 N N . ASN A 1 95 ? -9.777 16.950 -1.201 1.00 15.64 92 ASN A N 1
ATOM 585 C CA . ASN A 1 95 ? -9.641 17.440 0.171 1.00 15.91 92 ASN A CA 1
ATOM 586 C C . ASN A 1 95 ? -8.940 16.561 1.137 1.00 16.00 92 ASN A C 1
ATOM 587 O O . ASN A 1 95 ? -9.267 16.501 2.314 1.00 16.69 92 ASN A O 1
ATOM 592 N N . ASP A 1 96 ? -7.905 15.889 0.650 1.00 14.60 93 ASP A N 1
ATOM 593 C CA . ASP A 1 96 ? -7.143 15.035 1.519 1.00 15.02 93 ASP A CA 1
ATOM 594 C C . ASP A 1 96 ? -5.858 14.700 0.836 1.00 16.20 93 ASP A C 1
ATOM 595 O O . ASP A 1 96 ? -5.889 14.418 -0.367 1.00 16.63 93 ASP A O 1
ATOM 600 N N . ILE A 1 97 ? -4.804 14.637 1.620 1.00 14.80 94 ILE A N 1
ATOM 601 C CA . ILE A 1 97 ? -3.557 14.009 1.301 1.00 15.92 94 ILE A CA 1
ATOM 602 C C . ILE A 1 97 ? -3.045 13.276 2.519 1.00 14.68 94 ILE A C 1
ATOM 603 O O . ILE A 1 97 ? -3.418 13.572 3.671 1.00 16.07 94 ILE A O 1
ATOM 609 N N . TRP A 1 98 ? -2.261 12.260 2.246 1.00 13.19 95 TRP A N 1
ATOM 610 C CA . TRP A 1 98 ? -1.815 11.296 3.271 1.00 11.34 95 TRP A CA 1
ATOM 611 C C . TRP A 1 98 ? -0.318 11.340 3.495 1.00 11.41 95 TRP A C 1
ATOM 612 O O . TRP A 1 98 ? 0.433 11.494 2.553 1.00 12.48 95 TRP A O 1
ATOM 623 N N . ALA A 1 99 ? 0.084 11.128 4.741 1.00 11.93 96 ALA A N 1
ATOM 624 C CA . ALA A 1 99 ? 1.510 10.900 5.156 1.00 13.14 96 ALA A CA 1
ATOM 625 C C . ALA A 1 99 ? 2.503 11.848 4.499 1.00 14.16 96 ALA A C 1
ATOM 626 O O . ALA A 1 99 ? 3.513 11.348 3.955 1.00 16.25 96 ALA A O 1
ATOM 628 N N . PRO A 1 100 ? 2.292 13.162 4.575 1.00 14.41 97 PRO A N 1
ATOM 629 C CA . PRO A 1 100 ? 3.288 14.127 4.028 1.00 15.79 97 PRO A CA 1
ATOM 630 C C . PRO A 1 100 ? 4.484 14.256 4.944 1.00 17.93 97 PRO A C 1
ATOM 631 O O . PRO A 1 100 ? 4.360 14.185 6.183 1.00 19.24 97 PRO A O 1
ATOM 635 N N . GLN A 1 101 ? 5.655 14.349 4.332 1.00 14.40 98 GLN A N 1
ATOM 636 C CA . GLN A 1 101 ? 6.899 14.593 5.004 1.00 13.24 98 GLN A CA 1
ATOM 637 C C . GLN A 1 101 ? 7.567 15.770 4.349 1.00 12.67 98 GLN A C 1
ATOM 638 O O . GLN A 1 101 ? 7.735 15.783 3.108 1.00 10.93 98 GLN A O 1
ATOM 644 N N . VAL A 1 102 ? 7.956 16.740 5.132 1.00 11.95 99 VAL A N 1
ATOM 645 C CA . VAL A 1 102 ? 8.646 17.933 4.569 1.00 11.88 99 VAL A CA 1
ATOM 646 C C . VAL A 1 102 ? 10.123 17.741 4.880 1.00 13.04 99 VAL A C 1
ATOM 647 O O . VAL A 1 102 ? 10.499 17.395 6.004 1.00 14.79 99 VAL A O 1
ATOM 651 N N . ILE A 1 103 ? 10.931 18.014 3.878 1.00 11.77 100 ILE A N 1
ATOM 652 C CA . ILE A 1 103 ? 12.398 17.963 3.991 1.00 10.90 100 ILE A CA 1
ATOM 653 C C . ILE A 1 103 ? 12.976 19.225 3.280 1.00 11.85 100 ILE A C 1
ATOM 654 O O . ILE A 1 103 ? 12.438 19.597 2.240 1.00 12.43 100 ILE A O 1
ATOM 659 N N . GLN A 1 104 ? 14.010 19.818 3.860 1.00 13.55 101 GLN A N 1
ATOM 660 C CA . GLN A 1 104 ? 14.704 20.974 3.244 1.00 13.06 101 GLN A CA 1
ATOM 661 C C . GLN A 1 104 ? 15.790 20.444 2.345 1.00 14.97 101 GLN A C 1
ATOM 662 O O . GLN A 1 104 ? 16.618 19.643 2.799 1.00 16.36 101 GLN A O 1
ATOM 668 N N . LEU A 1 105 ? 15.771 20.792 1.085 1.00 16.39 102 LEU A N 1
ATOM 669 C CA . LEU A 1 105 ? 16.802 20.340 0.163 1.00 17.79 102 LEU A CA 1
ATOM 670 C C . LEU A 1 105 ? 17.836 21.473 -0.010 1.00 19.17 102 LEU A C 1
ATOM 671 O O . LEU A 1 105 ? 17.694 22.482 0.602 1.00 19.20 102 LEU A O 1
ATOM 676 N N . SER A 1 106 ? 18.828 21.280 -0.891 1.00 21.06 103 SER A N 1
ATOM 677 C CA . SER A 1 106 ? 20.008 22.138 -0.988 1.00 23.15 103 SER A CA 1
ATOM 678 C C . SER A 1 106 ? 19.766 23.557 -1.432 1.00 22.54 103 SER A C 1
ATOM 679 O O . SER A 1 106 ? 20.621 24.452 -1.182 1.00 23.95 103 SER A O 1
ATOM 682 N N . ASP A 1 107 ? 18.656 23.811 -2.113 1.00 20.89 104 ASP A N 1
ATOM 683 C CA . ASP A 1 107 ? 18.269 25.169 -2.493 1.00 23.34 104 ASP A CA 1
ATOM 684 C C . ASP A 1 107 ? 17.634 25.968 -1.379 1.00 20.84 104 ASP A C 1
ATOM 685 O O . ASP A 1 107 ? 17.299 27.123 -1.565 1.00 22.93 104 ASP A O 1
ATOM 690 N N . GLY A 1 108 ? 17.460 25.334 -0.219 1.00 18.59 105 GLY A N 1
ATOM 691 C CA . GLY A 1 108 ? 16.862 25.911 0.923 1.00 15.23 105 GLY A CA 1
ATOM 692 C C . GLY A 1 108 ? 15.378 25.865 1.048 1.00 16.86 105 GLY A C 1
ATOM 693 O O . GLY A 1 108 ? 14.853 26.318 2.038 1.00 17.60 105 GLY A O 1
ATOM 694 N N . ARG A 1 109 ? 14.725 25.366 0.016 1.00 17.08 106 ARG A N 1
ATOM 695 C CA . ARG A 1 109 ? 13.299 25.296 -0.015 1.00 16.86 106 ARG A CA 1
ATOM 696 C C . ARG A 1 109 ? 12.890 24.000 0.706 1.00 13.33 106 ARG A C 1
ATOM 697 O O . ARG A 1 109 ? 13.673 23.051 0.853 1.00 13.92 106 ARG A O 1
ATOM 705 N N . TYR A 1 110 ? 11.642 24.017 1.110 1.00 12.57 107 TYR A N 1
ATOM 706 C CA . TYR A 1 110 ? 10.960 22.970 1.808 1.00 14.39 107 TYR A CA 1
ATOM 707 C C . TYR A 1 110 ? 10.130 22.179 0.811 1.00 12.78 107 TYR A C 1
ATOM 708 O O . TYR A 1 110 ? 9.300 22.700 0.111 1.00 14.39 107 TYR A O 1
ATOM 717 N N . TYR A 1 111 ? 10.405 20.873 0.714 1.00 11.84 108 TYR A N 1
ATOM 718 C CA . TYR A 1 111 ? 9.744 20.001 -0.232 1.00 13.06 108 TYR A CA 1
ATOM 719 C C . TYR A 1 111 ? 8.877 19.031 0.547 1.00 11.42 108 TYR A C 1
ATOM 720 O O . TYR A 1 111 ? 9.462 18.311 1.446 1.00 12.62 108 TYR A O 1
ATOM 729 N N . MET A 1 112 ? 7.582 19.034 0.235 1.00 11.44 109 MET A N 1
ATOM 730 C CA . MET A 1 112 ? 6.599 18.197 0.890 1.00 12.73 109 MET A CA 1
ATOM 731 C C . MET A 1 112 ? 6.353 16.998 0.059 1.00 11.98 109 MET A C 1
ATOM 732 O O . MET A 1 112 ? 5.712 17.079 -0.965 1.00 14.43 109 MET A O 1
ATOM 737 N N . TYR A 1 113 ? 6.845 15.862 0.500 1.00 11.39 110 TYR A N 1
ATOM 738 C CA . TYR A 1 113 ? 6.550 14.631 -0.242 1.00 10.45 110 TYR A CA 1
ATOM 739 C C . TYR A 1 113 ? 5.261 14.112 0.394 1.00 10.56 110 TYR A C 1
ATOM 740 O O . TYR A 1 113 ? 5.226 14.055 1.641 1.00 12.12 110 TYR A O 1
ATOM 749 N N . TYR A 1 114 ? 4.296 13.640 -0.386 1.00 10.56 111 TYR A N 1
ATOM 750 C CA . TYR A 1 114 ? 2.973 13.196 0.123 1.00 10.24 111 TYR A CA 1
ATOM 751 C C . TYR A 1 114 ? 2.395 12.139 -0.798 1.00 12.04 111 TYR A C 1
ATOM 752 O O . TYR A 1 114 ? 2.906 11.902 -1.895 1.00 11.71 111 TYR A O 1
ATOM 761 N N . CYS A 1 115 ? 1.238 11.598 -0.430 1.00 12.17 112 CYS A N 1
ATOM 762 C CA . CYS A 1 115 ? 0.583 10.663 -1.313 1.00 12.12 112 CYS A CA 1
ATOM 763 C C . CYS A 1 115 ? -0.880 10.961 -1.250 1.00 12.13 112 CYS A C 1
ATOM 764 O O . CYS A 1 115 ? -1.404 11.616 -0.310 1.00 12.21 112 CYS A O 1
ATOM 767 N N . ALA A 1 116 ? -1.507 10.588 -2.365 1.00 11.79 113 ALA A N 1
ATOM 768 C CA . ALA A 1 116 ? -2.975 10.709 -2.571 1.00 11.26 113 ALA A CA 1
ATOM 769 C C . ALA A 1 116 ? -3.498 9.282 -2.839 1.00 12.45 113 ALA A C 1
ATOM 770 O O . ALA A 1 116 ? -2.966 8.620 -3.648 1.00 11.55 113 ALA A O 1
ATOM 772 N N . SER A 1 117 ? -4.641 8.956 -2.263 1.00 12.94 114 SER A N 1
ATOM 773 C CA . SER A 1 117 ? -5.200 7.626 -2.359 1.00 15.04 114 SER A CA 1
ATOM 774 C C . SER A 1 117 ? -6.629 7.615 -1.812 1.00 15.95 114 SER A C 1
ATOM 775 O O . SER A 1 117 ? -7.190 8.670 -1.479 1.00 16.98 114 SER A O 1
ATOM 778 N N . THR A 1 118 ? -7.172 6.389 -1.739 1.00 16.10 115 THR A N 1
ATOM 779 C CA . THR A 1 118 ? -8.467 6.121 -1.135 1.00 17.46 115 THR A CA 1
ATOM 780 C C . THR A 1 118 ? -8.373 4.864 -0.312 1.00 17.98 115 THR A C 1
ATOM 781 O O . THR A 1 118 ? -7.566 4.082 -0.562 1.00 16.19 115 THR A O 1
ATOM 785 N N . PHE A 1 119 ? -9.227 4.743 0.718 1.00 20.59 116 PHE A N 1
ATOM 786 C CA . PHE A 1 119 ? -9.079 3.619 1.687 1.00 22.32 116 PHE A CA 1
ATOM 787 C C . PHE A 1 119 ? -9.224 2.289 1.026 1.00 21.34 116 PHE A C 1
ATOM 788 O O . PHE A 1 119 ? -10.132 2.109 0.215 1.00 20.20 116 PHE A O 1
ATOM 796 N N . GLY A 1 120 ? -8.251 1.420 1.276 1.00 19.94 117 GLY A N 1
ATOM 797 C CA . GLY A 1 120 ? -8.216 0.051 0.765 1.00 23.20 117 GLY A CA 1
ATOM 798 C C . GLY A 1 120 ? -7.675 -0.129 -0.633 1.00 20.78 117 GLY A C 1
ATOM 799 O O . GLY A 1 120 ? -7.585 -1.260 -1.123 1.00 24.64 117 GLY A O 1
ATOM 800 N N . SER A 1 121 ? -7.304 0.967 -1.319 1.00 21.46 118 SER A N 1
ATOM 801 C CA . SER A 1 121 ? -7.012 0.907 -2.761 1.00 19.76 118 SER A CA 1
ATOM 802 C C . SER A 1 121 ? -5.557 1.066 -3.125 1.00 19.13 118 SER A C 1
ATOM 803 O O . SER A 1 121 ? -4.855 1.859 -2.527 1.00 19.54 118 SER A O 1
ATOM 806 N N . PRO A 1 122 ? -5.119 0.425 -4.219 1.00 17.38 119 PRO A N 1
ATOM 807 C CA . PRO A 1 122 ? -3.756 0.720 -4.662 1.00 15.45 119 PRO A CA 1
ATOM 808 C C . PRO A 1 122 ? -3.668 1.784 -5.735 1.00 16.60 119 PRO A C 1
ATOM 809 O O . PRO A 1 122 ? -2.632 1.983 -6.364 1.00 15.40 119 PRO A O 1
ATOM 813 N N . ARG A 1 123 ? -4.782 2.442 -5.970 1.00 15.19 120 ARG A N 1
ATOM 814 C CA . ARG A 1 123 ? -4.828 3.554 -6.908 1.00 14.37 120 ARG A CA 1
ATOM 815 C C . ARG A 1 123 ? -4.356 4.825 -6.227 1.00 12.54 120 ARG A C 1
ATOM 816 O O . ARG A 1 123 ? -5.166 5.468 -5.509 1.00 13.07 120 ARG A O 1
ATOM 824 N N . SER A 1 124 ? -3.023 5.079 -6.322 1.00 12.22 121 SER A N 1
ATOM 825 C CA . SER A 1 124 ? -2.337 6.041 -5.446 1.00 12.78 121 SER A CA 1
ATOM 826 C C . SER A 1 124 ? -1.224 6.720 -6.216 1.00 12.22 121 SER A C 1
ATOM 827 O O . SER A 1 124 ? -0.746 6.180 -7.251 1.00 13.43 121 SER A O 1
ATOM 830 N N . ALA A 1 125 ? -0.828 7.920 -5.749 1.00 12.36 122 ALA A N 1
ATOM 831 C CA . ALA A 1 125 ? 0.294 8.626 -6.292 1.00 12.77 122 ALA A CA 1
ATOM 832 C C . ALA A 1 125 ? 1.081 9.327 -5.202 1.00 11.96 122 ALA A C 1
ATOM 833 O O . ALA A 1 125 ? 0.489 9.825 -4.230 1.00 12.79 122 ALA A O 1
ATOM 835 N N . ILE A 1 126 ? 2.402 9.362 -5.374 1.00 11.09 123 ILE A N 1
ATOM 836 C CA . ILE A 1 126 ? 3.330 10.168 -4.631 1.00 11.92 123 ILE A CA 1
ATOM 837 C C . ILE A 1 126 ? 3.633 11.366 -5.452 1.00 11.76 123 ILE A C 1
ATOM 838 O O . ILE A 1 126 ? 4.105 11.250 -6.619 1.00 11.81 123 ILE A O 1
ATOM 843 N N . GLY A 1 127 ? 3.387 12.464 -4.813 1.00 12.90 124 GLY A N 1
ATOM 844 C CA . GLY A 1 127 ? 3.711 13.821 -5.250 1.00 13.83 124 GLY A CA 1
ATOM 845 C C . GLY A 1 127 ? 4.687 14.589 -4.374 1.00 11.32 124 GLY A C 1
ATOM 846 O O . GLY A 1 127 ? 5.018 14.212 -3.253 1.00 11.52 124 GLY A O 1
ATOM 847 N N . ILE A 1 128 ? 5.091 15.737 -4.891 1.00 12.72 125 ILE A N 1
ATOM 848 C CA . ILE A 1 128 ? 5.984 16.676 -4.231 1.00 11.06 125 ILE A CA 1
ATOM 849 C C . ILE A 1 128 ? 5.341 18.059 -4.432 1.00 10.76 125 ILE A C 1
ATOM 850 O O . ILE A 1 128 ? 4.997 18.460 -5.480 1.00 10.70 125 ILE A O 1
ATOM 855 N N . ALA A 1 129 ? 5.262 18.790 -3.331 1.00 11.40 126 ALA A N 1
ATOM 856 C CA . ALA A 1 129 ? 4.886 20.205 -3.323 1.00 12.11 126 ALA A CA 1
ATOM 857 C C . ALA A 1 129 ? 6.092 20.974 -2.707 1.00 13.92 126 ALA A C 1
ATOM 858 O O . ALA A 1 129 ? 6.924 20.428 -1.991 1.00 14.01 126 ALA A O 1
ATOM 860 N N . VAL A 1 130 ? 6.151 22.286 -2.950 1.00 13.76 127 VAL A N 1
ATOM 861 C CA . VAL A 1 130 ? 7.340 23.052 -2.521 1.00 13.15 127 VAL A CA 1
ATOM 862 C C . VAL A 1 130 ? 6.923 24.416 -1.973 1.00 11.99 127 VAL A C 1
ATOM 863 O O . VAL A 1 130 ? 5.986 25.012 -2.472 1.00 13.19 127 VAL A O 1
ATOM 867 N N . SER A 1 131 ? 7.598 24.845 -0.916 1.00 12.38 128 SER A N 1
ATOM 868 C CA . SER A 1 131 ? 7.451 26.183 -0.367 1.00 14.04 128 SER A CA 1
ATOM 869 C C . SER A 1 131 ? 8.798 26.798 -0.007 1.00 12.90 128 SER A C 1
ATOM 870 O O . SER A 1 131 ? 9.723 26.141 0.425 1.00 14.15 128 SER A O 1
ATOM 873 N N . ASP A 1 132 ? 8.814 28.134 0.063 1.00 14.05 129 ASP A N 1
ATOM 874 C CA . ASP A 1 132 ? 9.949 28.816 0.586 1.00 17.06 129 ASP A CA 1
ATOM 875 C C . ASP A 1 132 ? 9.909 28.854 2.149 1.00 16.43 129 ASP A C 1
ATOM 876 O O . ASP A 1 132 ? 10.948 29.055 2.751 1.00 19.20 129 ASP A O 1
ATOM 881 N N . ASP A 1 133 ? 8.742 28.691 2.749 1.00 17.10 130 ASP A N 1
ATOM 882 C CA . ASP A 1 133 ? 8.559 28.814 4.223 1.00 17.82 130 ASP A CA 1
ATOM 883 C C . ASP A 1 133 ? 7.970 27.526 4.729 1.00 14.48 130 ASP A C 1
ATOM 884 O O . ASP A 1 133 ? 7.096 26.948 4.065 1.00 13.49 130 ASP A O 1
ATOM 892 N N . ILE A 1 134 ? 8.446 27.128 5.900 1.00 15.21 131 ILE A N 1
ATOM 893 C CA . ILE A 1 134 ? 7.994 25.817 6.494 1.00 13.06 131 ILE A CA 1
ATOM 894 C C . ILE A 1 134 ? 6.502 25.717 6.565 1.00 12.87 131 ILE A C 1
ATOM 895 O O . ILE A 1 134 ? 5.980 24.652 6.303 1.00 13.58 131 ILE A O 1
ATOM 900 N N . GLU A 1 135 ? 5.791 26.782 6.941 1.00 14.77 132 GLU A N 1
ATOM 901 C CA . GLU A 1 135 ? 4.349 26.662 7.147 1.00 15.33 132 GLU A CA 1
ATOM 902 C C . GLU A 1 135 ? 3.543 26.872 5.892 1.00 14.62 132 GLU A C 1
ATOM 903 O O . GLU A 1 135 ? 2.312 26.878 5.895 1.00 20.45 132 GLU A O 1
ATOM 909 N N . GLY A 1 136 ? 4.250 27.057 4.794 1.00 15.47 133 GLY A N 1
ATOM 910 C CA . GLY A 1 136 ? 3.597 27.214 3.533 1.00 15.15 133 GLY A CA 1
ATOM 911 C C . GLY A 1 136 ? 3.433 28.652 3.022 1.00 14.84 133 GLY A C 1
ATOM 912 O O . GLY A 1 136 ? 4.039 29.531 3.554 1.00 15.70 133 GLY A O 1
ATOM 913 N N . PRO A 1 137 ? 2.613 28.830 1.978 1.00 14.70 134 PRO A N 1
ATOM 914 C CA . PRO A 1 137 ? 1.787 27.854 1.206 1.00 15.02 134 PRO A CA 1
ATOM 915 C C . PRO A 1 137 ? 2.685 27.062 0.268 1.00 13.45 134 PRO A C 1
ATOM 916 O O . PRO A 1 137 ? 3.685 27.556 -0.287 1.00 13.49 134 PRO A O 1
ATOM 920 N N . TYR A 1 138 ? 2.353 25.775 0.163 1.00 13.24 135 TYR A N 1
ATOM 921 C CA . TYR A 1 138 ? 3.068 24.848 -0.765 1.00 12.88 135 TYR A CA 1
ATOM 922 C C . TYR A 1 138 ? 2.370 24.776 -2.124 1.00 11.35 135 TYR A C 1
ATOM 923 O O . TYR A 1 138 ? 1.100 24.862 -2.217 1.00 13.06 135 TYR A O 1
ATOM 932 N N . LYS A 1 139 ? 3.196 24.720 -3.176 1.00 13.72 136 LYS A N 1
ATOM 933 C CA . LYS A 1 139 ? 2.626 24.637 -4.524 1.00 12.83 136 LYS A CA 1
ATOM 934 C C . LYS A 1 139 ? 3.068 23.316 -5.173 1.00 12.56 136 LYS A C 1
ATOM 935 O O . LYS A 1 139 ? 4.127 22.747 -4.819 1.00 14.34 136 LYS A O 1
ATOM 941 N N . HIS A 1 140 ? 2.376 22.936 -6.208 1.00 12.01 137 HIS A N 1
ATOM 942 C CA . HIS A 1 140 ? 2.762 21.707 -6.935 1.00 14.12 137 HIS A CA 1
ATOM 943 C C . HIS A 1 140 ? 4.148 21.792 -7.544 1.00 15.40 137 HIS A C 1
ATOM 944 O O . HIS A 1 140 ? 4.582 22.807 -8.173 1.00 14.71 137 HIS A O 1
ATOM 951 N N . TYR A 1 141 ? 4.921 20.753 -7.294 1.00 13.13 138 TYR A N 1
ATOM 952 C CA . TYR A 1 141 ? 6.241 20.561 -7.875 1.00 12.92 138 TYR A CA 1
ATOM 953 C C . TYR A 1 141 ? 6.349 19.425 -8.821 1.00 13.98 138 TYR A C 1
ATOM 954 O O . TYR A 1 141 ? 6.806 19.616 -9.942 1.00 15.06 138 TYR A O 1
ATOM 963 N N . ALA A 1 142 ? 5.987 18.208 -8.372 1.00 12.33 139 ALA A N 1
ATOM 964 C CA . ALA A 1 142 ? 6.094 17.038 -9.199 1.00 12.84 139 ALA A CA 1
ATOM 965 C C . ALA A 1 142 ? 5.160 15.927 -8.798 1.00 13.07 139 ALA A C 1
ATOM 966 O O . ALA A 1 142 ? 4.729 15.841 -7.605 1.00 13.59 139 ALA A O 1
ATOM 968 N N . VAL A 1 143 ? 4.857 15.091 -9.770 1.00 15.40 140 VAL A N 1
ATOM 969 C CA . VAL A 1 143 ? 4.213 13.764 -9.554 1.00 17.03 140 VAL A CA 1
ATOM 970 C C . VAL A 1 143 ? 5.271 12.717 -9.866 1.00 15.88 140 VAL A C 1
ATOM 971 O O . VAL A 1 143 ? 5.790 12.702 -10.989 1.00 17.85 140 VAL A O 1
ATOM 975 N N . ILE A 1 144 ? 5.594 11.821 -8.917 1.00 13.81 141 ILE A N 1
ATOM 976 C CA . ILE A 1 144 ? 6.868 11.027 -9.009 1.00 12.16 141 ILE A CA 1
ATOM 977 C C . ILE A 1 144 ? 6.644 9.527 -9.098 1.00 14.72 141 ILE A C 1
ATOM 978 O O . ILE A 1 144 ? 7.475 8.831 -9.683 1.00 16.63 141 ILE A O 1
ATOM 983 N N . VAL A 1 145 ? 5.547 9.052 -8.490 1.00 11.79 142 VAL A N 1
ATOM 984 C CA . VAL A 1 145 ? 5.310 7.585 -8.465 1.00 14.26 142 VAL A CA 1
ATOM 985 C C . VAL A 1 145 ? 3.816 7.396 -8.486 1.00 13.64 142 VAL A C 1
ATOM 986 O O . VAL A 1 145 ? 3.033 8.021 -7.694 1.00 14.56 142 VAL A O 1
ATOM 990 N N . LYS A 1 146 ? 3.365 6.464 -9.364 1.00 15.21 143 LYS A N 1
ATOM 991 C CA . LYS A 1 146 ? 1.952 6.124 -9.435 1.00 14.17 143 LYS A CA 1
ATOM 992 C C . LYS A 1 146 ? 1.689 4.586 -9.326 1.00 13.80 143 LYS A C 1
ATOM 993 O O . LYS A 1 146 ? 2.466 3.824 -9.793 1.00 14.81 143 LYS A O 1
ATOM 999 N N . SER A 1 147 ? 0.622 4.193 -8.702 1.00 14.33 144 SER A N 1
ATOM 1000 C CA . SER A 1 147 ? 0.239 2.795 -8.656 1.00 13.88 144 SER A CA 1
ATOM 1001 C C . SER A 1 147 ? -1.229 2.664 -9.066 1.00 15.34 144 SER A C 1
ATOM 1002 O O . SER A 1 147 ? -1.968 3.637 -9.101 1.00 15.00 144 SER A O 1
ATOM 1005 N N . GLY A 1 148 ? -1.685 1.442 -9.356 1.00 15.95 145 GLY A N 1
ATOM 1006 C CA . GLY A 1 148 ? -3.112 1.248 -9.607 1.00 15.95 145 GLY A CA 1
ATOM 1007 C C . GLY A 1 148 ? -3.542 1.502 -11.027 1.00 18.39 145 GLY A C 1
ATOM 1008 O O . GLY A 1 148 ? -4.722 1.582 -11.308 1.00 17.87 145 GLY A O 1
ATOM 1009 N N . GLN A 1 149 ? -2.592 1.565 -11.926 1.00 16.79 146 GLN A N 1
ATOM 1010 C CA . GLN A 1 149 ? -2.888 1.714 -13.325 1.00 19.02 146 GLN A CA 1
ATOM 1011 C C . GLN A 1 149 ? -3.785 0.597 -13.804 1.00 22.30 146 GLN A C 1
ATOM 1012 O O . GLN A 1 149 ? -3.497 -0.560 -13.545 1.00 21.30 146 GLN A O 1
ATOM 1018 N N . VAL A 1 150 ? -4.828 0.972 -14.517 1.00 20.99 147 VAL A N 1
ATOM 1019 C CA . VAL A 1 150 ? -5.678 -0.001 -15.165 1.00 24.95 147 VAL A CA 1
ATOM 1020 C C . VAL A 1 150 ? -5.196 -0.079 -16.593 1.00 24.26 147 VAL A C 1
ATOM 1021 O O . VAL A 1 150 ? -5.293 0.906 -17.324 1.00 31.85 147 VAL A O 1
ATOM 1025 N N . TYR A 1 151 ? -4.723 -1.239 -17.024 1.00 30.31 148 TYR A N 1
ATOM 1026 C CA . TYR A 1 151 ? -3.957 -1.313 -18.294 1.00 28.71 148 TYR A CA 1
ATOM 1027 C C . TYR A 1 151 ? -4.716 -0.795 -19.504 1.00 30.29 148 TYR A C 1
ATOM 1028 O O . TYR A 1 151 ? -4.132 -0.083 -20.312 1.00 24.02 148 TYR A O 1
ATOM 1037 N N . SER A 1 152 ? -6.012 -1.102 -19.604 1.00 36.92 149 SER A N 1
ATOM 1038 C CA . SER A 1 152 ? -6.770 -0.716 -20.804 1.00 40.60 149 SER A CA 1
ATOM 1039 C C . SER A 1 152 ? -6.900 0.801 -20.911 1.00 41.00 149 SER A C 1
ATOM 1040 O O . SER A 1 152 ? -6.990 1.344 -22.001 1.00 42.00 149 SER A O 1
ATOM 1043 N N . VAL A 1 153 ? -6.882 1.515 -19.799 1.00 38.41 150 VAL A N 1
ATOM 1044 C CA . VAL A 1 153 ? -6.912 2.981 -19.890 1.00 38.30 150 VAL A CA 1
ATOM 1045 C C . VAL A 1 153 ? -5.556 3.663 -19.672 1.00 38.26 150 VAL A C 1
ATOM 1046 O O . VAL A 1 153 ? -5.173 4.540 -20.433 1.00 35.73 150 VAL A O 1
ATOM 1050 N N . ASP A 1 154 ? -4.811 3.255 -18.645 1.00 33.17 151 ASP A N 1
ATOM 1051 C CA . ASP A 1 154 ? -3.630 3.991 -18.224 1.00 30.17 151 ASP A CA 1
ATOM 1052 C C . ASP A 1 154 ? -2.358 3.426 -18.780 1.00 30.65 151 ASP A C 1
ATOM 1053 O O . ASP A 1 154 ? -1.339 4.081 -18.731 1.00 34.02 151 ASP A O 1
ATOM 1058 N N . GLY A 1 155 ? -2.367 2.185 -19.253 1.00 26.36 152 GLY A N 1
ATOM 1059 C CA . GLY A 1 155 ? -1.088 1.587 -19.679 1.00 23.30 152 GLY A CA 1
ATOM 1060 C C . GLY A 1 155 ? -0.368 0.981 -18.474 1.00 21.18 152 GLY A C 1
ATOM 1061 O O . GLY A 1 155 ? -0.995 0.719 -17.447 1.00 23.98 152 GLY A O 1
ATOM 1062 N N . PRO A 1 156 ? 0.918 0.764 -18.612 1.00 23.48 153 PRO A N 1
ATOM 1063 C CA . PRO A 1 156 ? 1.739 0.038 -17.669 1.00 24.72 153 PRO A CA 1
ATOM 1064 C C . PRO A 1 156 ? 1.949 0.723 -16.357 1.00 23.34 153 PRO A C 1
ATOM 1065 O O . PRO A 1 156 ? 1.847 1.933 -16.259 1.00 20.76 153 PRO A O 1
ATOM 1069 N N . SER A 1 157 ? 2.362 -0.088 -15.389 1.00 20.62 154 SER A N 1
ATOM 1070 C CA . SER A 1 157 ? 3.013 0.421 -14.158 1.00 19.60 154 SER A CA 1
ATOM 1071 C C . SER A 1 157 ? 4.340 1.184 -14.352 1.00 18.93 154 SER A C 1
ATOM 1072 O O . SER A 1 157 ? 4.919 1.305 -15.470 1.00 20.76 154 SER A O 1
ATOM 1075 N N . GLU A 1 158 ? 4.912 1.728 -13.267 1.00 19.25 155 GLU A N 1
ATOM 1076 C CA . GLU A 1 158 ? 6.208 2.401 -13.383 1.00 20.26 155 GLU A CA 1
ATOM 1077 C C . GLU A 1 158 ? 7.368 1.524 -13.890 1.00 21.06 155 GLU A C 1
ATOM 1078 O O . GLU A 1 158 ? 8.425 2.005 -14.326 1.00 20.41 155 GLU A O 1
ATOM 1084 N N . ASP A 1 159 ? 7.242 0.203 -13.807 1.00 18.86 156 ASP A N 1
ATOM 1085 C CA . ASP A 1 159 ? 8.341 -0.674 -14.284 1.00 19.69 156 ASP A CA 1
ATOM 1086 C C . ASP A 1 159 ? 8.192 -1.161 -15.749 1.00 22.98 156 ASP A C 1
ATOM 1087 O O . ASP A 1 159 ? 9.011 -1.944 -16.266 1.00 21.03 156 ASP A O 1
ATOM 1092 N N . GLY A 1 160 ? 7.178 -0.636 -16.396 1.00 23.14 157 GLY A N 1
ATOM 1093 C CA . GLY A 1 160 ? 6.906 -0.931 -17.802 1.00 24.61 157 GLY A CA 1
ATOM 1094 C C . GLY A 1 160 ? 6.052 -2.147 -18.009 1.00 24.37 157 GLY A C 1
ATOM 1095 O O . GLY A 1 160 ? 5.674 -2.426 -19.148 1.00 31.40 157 GLY A O 1
ATOM 1096 N N . THR A 1 161 ? 5.693 -2.873 -16.944 1.00 22.40 158 THR A N 1
ATOM 1097 C CA . THR A 1 161 ? 4.811 -4.025 -17.020 1.00 20.69 158 THR A CA 1
ATOM 1098 C C . THR A 1 161 ? 3.471 -3.649 -16.424 1.00 21.88 158 THR A C 1
ATOM 1099 O O . THR A 1 161 ? 3.406 -2.655 -15.592 1.00 19.20 158 THR A O 1
ATOM 1103 N N . PRO A 1 162 ? 2.419 -4.378 -16.769 1.00 19.65 159 PRO A N 1
ATOM 1104 C CA . PRO A 1 162 ? 1.109 -4.114 -16.187 1.00 20.22 159 PRO A CA 1
ATOM 1105 C C . PRO A 1 162 ? 1.120 -4.144 -14.664 1.00 21.17 159 PRO A C 1
ATOM 1106 O O . PRO A 1 162 ? 1.725 -5.051 -14.092 1.00 22.17 159 PRO A O 1
ATOM 1110 N N . TYR A 1 163 ? 0.451 -3.146 -14.078 1.00 18.52 160 TYR A N 1
ATOM 1111 C CA . TYR A 1 163 ? 0.322 -3.038 -12.607 1.00 17.84 160 TYR A CA 1
ATOM 1112 C C . TYR A 1 163 ? -0.313 -4.272 -12.022 1.00 16.95 160 TYR A C 1
ATOM 1113 O O . TYR A 1 163 ? -1.373 -4.737 -12.429 1.00 18.46 160 TYR A O 1
ATOM 1122 N N . ASP A 1 164 ? 0.335 -4.818 -11.023 1.00 18.27 161 ASP A N 1
ATOM 1123 C CA . ASP A 1 164 ? -0.063 -6.029 -10.340 1.00 18.33 161 ASP A CA 1
ATOM 1124 C C . ASP A 1 164 ? 0.222 -5.746 -8.870 1.00 14.19 161 ASP A C 1
ATOM 1125 O O . ASP A 1 164 ? 1.382 -5.658 -8.452 1.00 17.27 161 ASP A O 1
ATOM 1130 N N . SER A 1 165 ? -0.851 -5.476 -8.145 1.00 17.88 162 SER A N 1
ATOM 1131 C CA . SER A 1 165 ? -0.765 -5.053 -6.780 1.00 17.63 162 SER A CA 1
ATOM 1132 C C . SER A 1 165 ? -0.158 -6.046 -5.789 1.00 17.67 162 SER A C 1
ATOM 1133 O O . SER A 1 165 ? 0.107 -5.699 -4.639 1.00 15.03 162 SER A O 1
ATOM 1136 N N . ARG A 1 166 ? 0.027 -7.308 -6.188 1.00 17.36 163 ARG A N 1
ATOM 1137 C CA . ARG A 1 166 ? 0.877 -8.229 -5.379 1.00 16.88 163 ARG A CA 1
ATOM 1138 C C . ARG A 1 166 ? 2.357 -7.977 -5.413 1.00 14.84 163 ARG A C 1
ATOM 1139 O O . ARG A 1 166 ? 3.084 -8.299 -4.441 1.00 16.22 163 ARG A O 1
ATOM 1147 N N . LYS A 1 167 ? 2.857 -7.495 -6.557 1.00 16.63 164 LYS A N 1
ATOM 1148 C CA . LYS A 1 167 ? 4.277 -7.345 -6.831 1.00 17.62 164 LYS A CA 1
ATOM 1149 C C . LYS A 1 167 ? 4.720 -5.901 -6.787 1.00 18.21 164 LYS A C 1
ATOM 1150 O O . LYS A 1 167 ? 5.844 -5.589 -6.364 1.00 22.35 164 LYS A O 1
ATOM 1156 N N . HIS A 1 168 ? 3.853 -5.041 -7.232 1.00 13.87 165 HIS A N 1
ATOM 1157 C CA . HIS A 1 168 ? 4.194 -3.660 -7.293 1.00 14.71 165 HIS A CA 1
ATOM 1158 C C . HIS A 1 168 ? 3.738 -2.964 -6.019 1.00 11.38 165 HIS A C 1
ATOM 1159 O O . HIS A 1 168 ? 2.706 -3.246 -5.498 1.00 14.90 165 HIS A O 1
ATOM 1166 N N . PRO A 1 169 ? 4.491 -1.948 -5.568 1.00 13.12 166 PRO A N 1
ATOM 1167 C CA . PRO A 1 169 ? 4.018 -1.228 -4.320 1.00 13.88 166 PRO A CA 1
ATOM 1168 C C . PRO A 1 169 ? 2.796 -0.413 -4.524 1.00 13.09 166 PRO A C 1
ATOM 1169 O O . PRO A 1 169 ? 2.393 -0.147 -5.660 1.00 12.29 166 PRO A O 1
ATOM 1173 N N . ASN A 1 170 ? 2.147 -0.036 -3.428 1.00 14.31 167 ASN A N 1
ATOM 1174 C CA . ASN A 1 170 ? 1.207 1.030 -3.411 1.00 13.39 167 ASN A CA 1
ATOM 1175 C C . ASN A 1 170 ? 2.037 2.323 -3.252 1.00 13.98 167 ASN A C 1
ATOM 1176 O O . ASN A 1 170 ? 3.012 2.348 -2.444 1.00 15.66 167 ASN A O 1
ATOM 1181 N N . ALA A 1 171 ? 1.711 3.328 -4.075 1.00 14.27 168 ALA A N 1
ATOM 1182 C CA . ALA A 1 171 ? 2.485 4.571 -4.110 1.00 13.77 168 ALA A CA 1
ATOM 1183 C C . ALA A 1 171 ? 2.003 5.438 -2.957 1.00 13.79 168 ALA A C 1
ATOM 1184 O O . ALA A 1 171 ? 1.239 6.399 -3.084 1.00 12.59 168 ALA A O 1
ATOM 1186 N N . LEU A 1 172 ? 2.404 5.013 -1.747 1.00 13.39 169 LEU A N 1
ATOM 1187 C CA . LEU A 1 172 ? 2.043 5.626 -0.503 1.00 13.84 169 LEU A CA 1
ATOM 1188 C C . LEU A 1 172 ? 3.246 5.775 0.412 1.00 13.21 169 LEU A C 1
ATOM 1189 O O . LEU A 1 172 ? 4.264 5.098 0.287 1.00 13.91 169 LEU A O 1
ATOM 1194 N N . ASP A 1 173 ? 3.108 6.648 1.416 1.00 12.82 170 ASP A N 1
ATOM 1195 C CA . ASP A 1 173 ? 3.962 6.692 2.634 1.00 12.89 170 ASP A CA 1
ATOM 1196 C C . ASP A 1 173 ? 5.442 7.021 2.369 1.00 13.05 170 ASP A C 1
ATOM 1197 O O . ASP A 1 173 ? 6.295 6.273 2.753 1.00 12.30 170 ASP A O 1
ATOM 1202 N N . PRO A 1 174 ? 5.729 8.102 1.660 1.00 13.24 171 PRO A N 1
ATOM 1203 C CA . PRO A 1 174 ? 7.143 8.478 1.438 1.00 13.32 171 PRO A CA 1
ATOM 1204 C C . PRO A 1 174 ? 7.917 8.783 2.678 1.00 12.64 171 PRO A C 1
ATOM 1205 O O . PRO A 1 174 ? 7.477 9.524 3.529 1.00 15.36 171 PRO A O 1
ATOM 1209 N N . GLY A 1 175 ? 9.134 8.280 2.746 1.00 12.42 172 GLY A N 1
ATOM 1210 C CA . GLY A 1 175 ? 10.110 8.469 3.788 1.00 11.96 172 GLY A CA 1
ATOM 1211 C C . GLY A 1 175 ? 11.405 8.931 3.079 1.00 12.90 172 GLY A C 1
ATOM 1212 O O . GLY A 1 175 ? 12.045 8.135 2.428 1.00 13.75 172 GLY A O 1
ATOM 1213 N N . VAL A 1 176 ? 11.756 10.190 3.214 1.00 13.75 173 VAL A N 1
ATOM 1214 C CA . VAL A 1 176 ? 12.907 10.751 2.428 1.00 12.63 173 VAL A CA 1
ATOM 1215 C C . VAL A 1 176 ? 14.014 11.086 3.380 1.00 11.93 173 VAL A C 1
ATOM 1216 O O . VAL A 1 176 ? 13.762 11.672 4.429 1.00 13.28 173 VAL A O 1
ATOM 1220 N N . PHE A 1 177 ? 15.265 10.778 3.052 1.00 11.29 174 PHE A N 1
ATOM 1221 C CA . PHE A 1 177 ? 16.382 11.041 3.894 1.00 11.26 174 PHE A CA 1
ATOM 1222 C C . PHE A 1 177 ? 17.658 11.128 3.072 1.00 13.08 174 PHE A C 1
ATOM 1223 O O . PHE A 1 177 ? 17.753 10.519 2.018 1.00 11.75 174 PHE A O 1
ATOM 1231 N N . TYR A 1 178 ? 18.548 11.959 3.542 1.00 13.60 175 TYR A N 1
ATOM 1232 C CA . TYR A 1 178 ? 19.933 11.972 3.051 1.00 14.59 175 TYR A CA 1
ATOM 1233 C C . TYR A 1 178 ? 20.735 10.867 3.647 1.00 13.70 175 TYR A C 1
ATOM 1234 O O . TYR A 1 178 ? 20.657 10.595 4.869 1.00 13.89 175 TYR A O 1
ATOM 1243 N N . ASP A 1 179 ? 21.602 10.227 2.880 1.00 15.96 176 ASP A N 1
ATOM 1244 C CA . ASP A 1 179 ? 22.584 9.310 3.495 1.00 13.58 176 ASP A CA 1
ATOM 1245 C C . ASP A 1 179 ? 23.845 10.035 3.982 1.00 15.87 176 ASP A C 1
ATOM 1246 O O . ASP A 1 179 ? 23.962 11.229 3.786 1.00 17.14 176 ASP A O 1
ATOM 1251 N N . LYS A 1 180 ? 24.726 9.324 4.663 1.00 14.60 177 LYS A N 1
ATOM 1252 C CA . LYS A 1 180 ? 25.903 9.917 5.296 1.00 17.38 177 LYS A CA 1
ATOM 1253 C C . LYS A 1 180 ? 26.847 10.516 4.267 1.00 16.75 177 LYS A C 1
ATOM 1254 O O . LYS A 1 180 ? 27.833 11.255 4.633 1.00 20.85 177 LYS A O 1
ATOM 1260 N N . GLU A 1 181 ? 26.671 10.095 3.046 1.00 17.12 178 GLU A N 1
ATOM 1261 C CA . GLU A 1 181 ? 27.487 10.622 1.947 1.00 17.76 178 GLU A CA 1
ATOM 1262 C C . GLU A 1 181 ? 26.874 11.756 1.185 1.00 19.19 178 GLU A C 1
ATOM 1263 O O . GLU A 1 181 ? 27.515 12.291 0.263 1.00 20.16 178 GLU A O 1
ATOM 1269 N N . GLY A 1 182 ? 25.647 12.151 1.509 1.00 17.04 179 GLY A N 1
ATOM 1270 C CA . GLY A 1 182 ? 24.987 13.230 0.847 1.00 15.89 179 GLY A CA 1
ATOM 1271 C C . GLY A 1 182 ? 24.018 12.834 -0.285 1.00 14.77 179 GLY A C 1
ATOM 1272 O O . GLY A 1 182 ? 23.479 13.744 -0.983 1.00 17.03 179 GLY A O 1
ATOM 1273 N N . ASN A 1 183 ? 23.830 11.542 -0.527 1.00 14.08 180 ASN A N 1
ATOM 1274 C CA . ASN A 1 183 ? 22.900 11.105 -1.522 1.00 13.41 180 ASN A CA 1
ATOM 1275 C C . ASN A 1 183 ? 21.526 11.237 -0.822 1.00 13.27 180 ASN A C 1
ATOM 1276 O O . ASN A 1 183 ? 21.480 11.333 0.412 1.00 15.25 180 ASN A O 1
ATOM 1281 N N . LEU A 1 184 ? 20.510 11.260 -1.665 1.00 14.29 181 LEU A N 1
ATOM 1282 C CA . LEU A 1 184 ? 19.078 11.454 -1.225 1.00 13.86 181 LEU A CA 1
ATOM 1283 C C . LEU A 1 184 ? 18.313 10.223 -1.671 1.00 14.61 181 LEU A C 1
ATOM 1284 O O . LEU A 1 184 ? 18.460 9.746 -2.843 1.00 12.82 181 LEU A O 1
ATOM 1289 N N . TRP A 1 185 ? 17.468 9.689 -0.760 1.00 12.83 182 TRP A N 1
ATOM 1290 C CA . TRP A 1 185 ? 16.704 8.487 -0.974 1.00 11.57 182 TRP A CA 1
ATOM 1291 C C . TRP A 1 185 ? 15.251 8.685 -0.539 1.00 11.61 182 TRP A C 1
ATOM 1292 O O . TRP A 1 185 ? 14.983 9.528 0.331 1.00 12.69 182 TRP A O 1
ATOM 1303 N N . MET A 1 186 ? 14.376 7.894 -1.166 1.00 12.21 183 MET A N 1
ATOM 1304 C CA . MET A 1 186 ? 12.959 7.764 -0.694 1.00 12.30 183 MET A CA 1
ATOM 1305 C C . MET A 1 186 ? 12.571 6.308 -0.538 1.00 11.71 183 MET A C 1
ATOM 1306 O O . MET A 1 186 ? 12.452 5.591 -1.551 1.00 11.21 183 MET A O 1
ATOM 1311 N N . VAL A 1 187 ? 12.306 5.910 0.696 1.00 11.62 184 VAL A N 1
ATOM 1312 C CA . VAL A 1 187 ? 11.695 4.618 0.976 1.00 10.90 184 VAL A CA 1
ATOM 1313 C C . VAL A 1 187 ? 10.177 4.876 1.039 1.00 11.09 184 VAL A C 1
ATOM 1314 O O . VAL A 1 187 ? 9.736 5.945 1.557 1.00 11.29 184 VAL A O 1
ATOM 1318 N N . TYR A 1 188 ? 9.395 3.895 0.593 1.00 10.63 185 TYR A N 1
ATOM 1319 C CA . TYR A 1 188 ? 7.968 4.063 0.463 1.00 9.73 185 TYR A CA 1
ATOM 1320 C C . TYR A 1 188 ? 7.241 2.731 0.426 1.00 9.85 185 TYR A C 1
ATOM 1321 O O . TYR A 1 188 ? 7.816 1.678 0.237 1.00 12.11 185 TYR A O 1
ATOM 1330 N N . GLY A 1 189 ? 5.945 2.808 0.591 1.00 9.85 186 GLY A N 1
ATOM 1331 C CA . GLY A 1 189 ? 5.098 1.637 0.427 1.00 9.47 186 GLY A CA 1
ATOM 1332 C C . GLY A 1 189 ? 4.101 1.389 1.538 1.00 11.48 186 GLY A C 1
ATOM 1333 O O . GLY A 1 189 ? 4.283 1.824 2.682 1.00 11.10 186 GLY A O 1
ATOM 1334 N N . SER A 1 190 ? 3.039 0.641 1.211 1.00 10.70 187 SER A N 1
ATOM 1335 C CA . SER A 1 190 ? 2.026 0.212 2.193 1.00 11.37 187 SER A CA 1
ATOM 1336 C C . SER A 1 190 ? 1.319 -0.983 1.577 1.00 11.01 187 SER A C 1
ATOM 1337 O O . SER A 1 190 ? 0.675 -0.865 0.544 1.00 10.30 187 SER A O 1
ATOM 1340 N N . TRP A 1 191 ? 1.337 -2.083 2.315 1.00 12.48 188 TRP A N 1
ATOM 1341 C CA . TRP A 1 191 ? 0.756 -3.336 1.900 1.00 13.33 188 TRP A CA 1
ATOM 1342 C C . TRP A 1 191 ? 1.138 -3.685 0.431 1.00 12.23 188 TRP A C 1
ATOM 1343 O O . TRP A 1 191 ? 2.261 -3.363 -0.061 1.00 11.16 188 TRP A O 1
ATOM 1354 N N . PHE A 1 192 ? 0.201 -4.312 -0.294 1.00 11.53 189 PHE A N 1
ATOM 1355 C CA . PHE A 1 192 ? 0.408 -4.572 -1.680 1.00 12.91 189 PHE A CA 1
ATOM 1356 C C . PHE A 1 192 ? 1.778 -5.135 -1.968 1.00 12.10 189 PHE A C 1
ATOM 1357 O O . PHE A 1 192 ? 2.196 -6.112 -1.339 1.00 12.28 189 PHE A O 1
ATOM 1365 N N . GLY A 1 193 ? 2.527 -4.594 -2.919 1.00 11.77 190 GLY A N 1
ATOM 1366 C CA . GLY A 1 193 ? 3.813 -5.101 -3.301 1.00 12.69 190 GLY A CA 1
ATOM 1367 C C . GLY A 1 193 ? 5.003 -4.975 -2.358 1.00 12.08 190 GLY A C 1
ATOM 1368 O O . GLY A 1 193 ? 6.077 -5.491 -2.586 1.00 16.36 190 GLY A O 1
ATOM 1369 N N . GLY A 1 194 ? 4.830 -4.223 -1.259 1.00 11.23 191 GLY A N 1
ATOM 1370 C CA . GLY A 1 194 ? 5.848 -4.134 -0.234 1.00 12.72 191 GLY A CA 1
ATOM 1371 C C . GLY A 1 194 ? 6.475 -2.766 -0.120 1.00 10.67 191 GLY A C 1
ATOM 1372 O O . GLY A 1 194 ? 5.958 -1.755 -0.623 1.00 11.85 191 GLY A O 1
ATOM 1373 N N . ILE A 1 195 ? 7.663 -2.733 0.439 1.00 11.28 192 ILE A N 1
ATOM 1374 C CA . ILE A 1 195 ? 8.343 -1.525 0.798 1.00 11.03 192 ILE A CA 1
ATOM 1375 C C . ILE A 1 195 ? 9.631 -1.423 -0.120 1.00 11.91 192 ILE A C 1
ATOM 1376 O O . ILE A 1 195 ? 10.500 -2.369 -0.268 1.00 11.87 192 ILE A O 1
ATOM 1381 N N . TYR A 1 196 ? 9.653 -0.315 -0.860 1.00 12.41 193 TYR A N 1
ATOM 1382 C CA . TYR A 1 196 ? 10.667 -0.085 -1.944 1.00 12.47 193 TYR A CA 1
ATOM 1383 C C . TYR A 1 196 ? 11.494 1.165 -1.623 1.00 12.83 193 TYR A C 1
ATOM 1384 O O . TYR A 1 196 ? 11.063 2.022 -0.858 1.00 10.82 193 TYR A O 1
ATOM 1393 N N . ILE A 1 197 ? 12.677 1.270 -2.229 1.00 13.50 194 ILE A N 1
ATOM 1394 C CA . ILE A 1 197 ? 13.493 2.450 -2.068 1.00 11.99 194 ILE A CA 1
ATOM 1395 C C . ILE A 1 197 ? 13.927 2.920 -3.450 1.00 12.69 194 ILE A C 1
ATOM 1396 O O . ILE A 1 197 ? 14.301 2.086 -4.321 1.00 15.51 194 ILE A O 1
ATOM 1401 N N . LEU A 1 198 ? 13.834 4.206 -3.624 1.00 12.40 195 LEU A N 1
ATOM 1402 C CA . LEU A 1 198 ? 14.325 4.915 -4.827 1.00 13.09 195 LEU A CA 1
ATOM 1403 C C . LEU A 1 198 ? 15.427 5.922 -4.485 1.00 13.29 195 LEU A C 1
ATOM 1404 O O . LEU A 1 198 ? 15.361 6.598 -3.439 1.00 13.24 195 LEU A O 1
ATOM 1409 N N . LYS A 1 199 ? 16.492 5.990 -5.316 1.00 12.02 196 LYS A N 1
ATOM 1410 C CA . LYS A 1 199 ? 17.482 7.026 -5.226 1.00 12.83 196 LYS A CA 1
ATOM 1411 C C . LYS A 1 199 ? 16.960 8.262 -5.944 1.00 13.15 196 LYS A C 1
ATOM 1412 O O . LYS A 1 199 ? 16.463 8.173 -7.024 1.00 13.41 196 LYS A O 1
ATOM 1418 N N . LEU A 1 200 ? 17.104 9.402 -5.299 1.00 13.45 197 LEU A N 1
ATOM 1419 C CA . LEU A 1 200 ? 16.686 10.702 -5.790 1.00 14.19 197 LEU A CA 1
ATOM 1420 C C . LEU A 1 200 ? 17.890 11.565 -6.131 1.00 14.77 197 LEU A C 1
ATOM 1421 O O . LEU A 1 200 ? 18.994 11.389 -5.634 1.00 15.85 197 LEU A O 1
ATOM 1426 N N . ASP A 1 201 ? 17.649 12.529 -7.023 1.00 14.94 198 ASP A N 1
ATOM 1427 C CA . ASP A 1 201 ? 18.661 13.499 -7.406 1.00 16.62 198 ASP A CA 1
ATOM 1428 C C . ASP A 1 201 ? 18.672 14.546 -6.312 1.00 16.87 198 ASP A C 1
ATOM 1429 O O . ASP A 1 201 ? 17.647 15.135 -6.111 1.00 18.43 198 ASP A O 1
ATOM 1434 N N . PRO A 1 202 ? 19.787 14.717 -5.555 1.00 18.23 199 PRO A N 1
ATOM 1435 C CA . PRO A 1 202 ? 19.799 15.690 -4.411 1.00 18.78 199 PRO A CA 1
ATOM 1436 C C . PRO A 1 202 ? 19.470 17.124 -4.825 1.00 19.62 199 PRO A C 1
ATOM 1437 O O . PRO A 1 202 ? 19.050 17.948 -4.003 1.00 24.69 199 PRO A O 1
ATOM 1441 N N . ASN A 1 203 ? 19.656 17.432 -6.100 1.00 21.74 200 ASN A N 1
ATOM 1442 C CA . ASN A 1 203 ? 19.508 18.810 -6.612 1.00 26.68 200 ASN A CA 1
ATOM 1443 C C . ASN A 1 203 ? 18.093 19.139 -7.029 1.00 26.49 200 ASN A C 1
ATOM 1444 O O . ASN A 1 203 ? 17.819 20.291 -7.374 1.00 28.84 200 ASN A O 1
ATOM 1449 N N . THR A 1 204 ? 17.276 18.124 -7.251 1.00 17.96 201 THR A N 1
ATOM 1450 C CA . THR A 1 204 ? 15.911 18.335 -7.712 1.00 17.82 201 THR A CA 1
ATOM 1451 C C . THR A 1 204 ? 14.850 17.595 -6.859 1.00 15.48 201 THR A C 1
ATOM 1452 O O . THR A 1 204 ? 13.682 17.914 -6.948 1.00 15.48 201 THR A O 1
ATOM 1456 N N . GLY A 1 205 ? 15.259 16.594 -6.066 1.00 14.34 202 GLY A N 1
ATOM 1457 C CA . GLY A 1 205 ? 14.302 15.776 -5.319 1.00 14.21 202 GLY A CA 1
ATOM 1458 C C . GLY A 1 205 ? 13.623 14.724 -6.134 1.00 14.87 202 GLY A C 1
ATOM 1459 O O . GLY A 1 205 ? 12.745 13.982 -5.613 1.00 17.12 202 GLY A O 1
ATOM 1460 N N . LEU A 1 206 ? 13.920 14.632 -7.440 1.00 15.00 203 LEU A N 1
ATOM 1461 C CA . LEU A 1 206 ? 13.253 13.665 -8.262 1.00 14.59 203 LEU A CA 1
ATOM 1462 C C . LEU A 1 206 ? 13.959 12.332 -8.347 1.00 14.28 203 LEU A C 1
ATOM 1463 O O . LEU A 1 206 ? 15.181 12.290 -8.327 1.00 13.87 203 LEU A O 1
ATOM 1468 N N . PRO A 1 207 ? 13.186 11.240 -8.558 1.00 15.45 204 PRO A N 1
ATOM 1469 C CA . PRO A 1 207 ? 13.916 9.967 -8.699 1.00 15.68 204 PRO A CA 1
ATOM 1470 C C . PRO A 1 207 ? 14.822 9.998 -9.936 1.00 17.47 204 PRO A C 1
ATOM 1471 O O . PRO A 1 207 ? 14.438 10.588 -10.935 1.00 17.03 204 PRO A O 1
ATOM 1475 N N . LEU A 1 208 ? 16.048 9.511 -9.768 1.00 15.35 205 LEU A N 1
ATOM 1476 C CA . LEU A 1 208 ? 16.957 9.317 -10.892 1.00 19.16 205 LEU A CA 1
ATOM 1477 C C . LEU A 1 208 ? 16.271 8.366 -11.886 1.00 20.99 205 LEU A C 1
ATOM 1478 O O . LEU A 1 208 ? 15.595 7.462 -11.515 1.00 17.33 205 LEU A O 1
ATOM 1483 N N . PRO A 1 209 ? 16.408 8.638 -13.190 1.00 20.17 206 PRO A N 1
ATOM 1484 C CA . PRO A 1 209 ? 15.711 7.892 -14.195 1.00 21.76 206 PRO A CA 1
ATOM 1485 C C . PRO A 1 209 ? 16.085 6.391 -14.221 1.00 18.70 206 PRO A C 1
ATOM 1486 O O . PRO A 1 209 ? 17.185 6.045 -13.901 1.00 18.62 206 PRO A O 1
ATOM 1490 N N . GLY A 1 210 ? 15.159 5.580 -14.697 1.00 20.48 207 GLY A N 1
ATOM 1491 C CA . GLY A 1 210 ? 15.444 4.191 -15.000 1.00 21.96 207 GLY A CA 1
ATOM 1492 C C . GLY A 1 210 ? 15.323 3.162 -13.891 1.00 22.38 207 GLY A C 1
ATOM 1493 O O . GLY A 1 210 ? 15.770 2.001 -14.046 1.00 20.32 207 GLY A O 1
ATOM 1494 N N . GLN A 1 211 ? 14.755 3.555 -12.760 1.00 18.67 208 GLN A N 1
ATOM 1495 C CA . GLN A 1 211 ? 14.589 2.658 -11.642 1.00 18.73 208 GLN A CA 1
ATOM 1496 C C . GLN A 1 211 ? 13.256 1.886 -11.537 1.00 16.40 208 GLN A C 1
ATOM 1497 O O . GLN A 1 211 ? 13.163 0.976 -10.648 1.00 16.25 208 GLN A O 1
ATOM 1503 N N . GLY A 1 212 ? 12.245 2.285 -12.266 1.00 15.71 209 GLY A N 1
ATOM 1504 C CA . GLY A 1 212 ? 10.887 1.728 -12.134 1.00 17.45 209 GLY A CA 1
ATOM 1505 C C . GLY A 1 212 ? 10.422 2.146 -10.744 1.00 17.15 209 GLY A C 1
ATOM 1506 O O . GLY A 1 212 ? 10.479 3.310 -10.394 1.00 19.74 209 GLY A O 1
ATOM 1507 N N . TYR A 1 213 ? 10.034 1.167 -9.949 1.00 16.98 210 TYR A N 1
ATOM 1508 C CA . TYR A 1 213 ? 9.626 1.427 -8.517 1.00 15.36 210 TYR A CA 1
ATOM 1509 C C . TYR A 1 213 ? 10.777 1.375 -7.557 1.00 15.42 210 TYR A C 1
ATOM 1510 O O . TYR A 1 213 ? 10.613 1.632 -6.362 1.00 13.91 210 TYR A O 1
ATOM 1519 N N . GLY A 1 214 ? 11.957 1.007 -8.051 1.00 15.74 211 GLY A N 1
ATOM 1520 C CA . GLY A 1 214 ? 13.186 0.894 -7.274 1.00 16.38 211 GLY A CA 1
ATOM 1521 C C . GLY A 1 214 ? 13.391 -0.476 -6.720 1.00 14.53 211 GLY A C 1
ATOM 1522 O O . GLY A 1 214 ? 12.864 -1.455 -7.288 1.00 15.99 211 GLY A O 1
ATOM 1523 N N . LYS A 1 215 ? 14.152 -0.568 -5.623 1.00 15.90 212 LYS A N 1
ATOM 1524 C CA . LYS A 1 215 ? 14.584 -1.826 -5.032 1.00 17.56 212 LYS A CA 1
ATOM 1525 C C . LYS A 1 215 ? 13.633 -2.236 -3.897 1.00 17.89 212 LYS A C 1
ATOM 1526 O O . LYS A 1 215 ? 13.392 -1.468 -3.036 1.00 15.76 212 LYS A O 1
ATOM 1532 N N . ARG A 1 216 ? 13.190 -3.493 -3.875 1.00 16.20 213 ARG A N 1
ATOM 1533 C CA . ARG A 1 216 ? 12.340 -3.995 -2.783 1.00 15.98 213 ARG A CA 1
ATOM 1534 C C . ARG A 1 216 ? 13.105 -4.345 -1.560 1.00 15.07 213 ARG A C 1
ATOM 1535 O O . ARG A 1 216 ? 14.141 -5.068 -1.611 1.00 15.20 213 ARG A O 1
ATOM 1543 N N . LEU A 1 217 ? 12.779 -3.649 -0.470 1.00 13.89 214 LEU A N 1
ATOM 1544 C CA . LEU A 1 217 ? 13.357 -3.879 0.850 1.00 12.83 214 LEU A CA 1
ATOM 1545 C C . LEU A 1 217 ? 12.704 -4.880 1.759 1.00 12.46 214 LEU A C 1
ATOM 1546 O O . LEU A 1 217 ? 13.392 -5.598 2.514 1.00 13.09 214 LEU A O 1
ATOM 1551 N N . VAL A 1 218 ? 11.392 -4.882 1.784 1.00 12.13 215 VAL A N 1
ATOM 1552 C CA . VAL A 1 218 ? 10.612 -5.747 2.638 1.00 12.17 215 VAL A CA 1
ATOM 1553 C C . VAL A 1 218 ? 9.286 -6.003 1.938 1.00 11.60 215 VAL A C 1
ATOM 1554 O O . VAL A 1 218 ? 8.811 -5.207 1.114 1.00 12.66 215 VAL A O 1
ATOM 1558 N N . G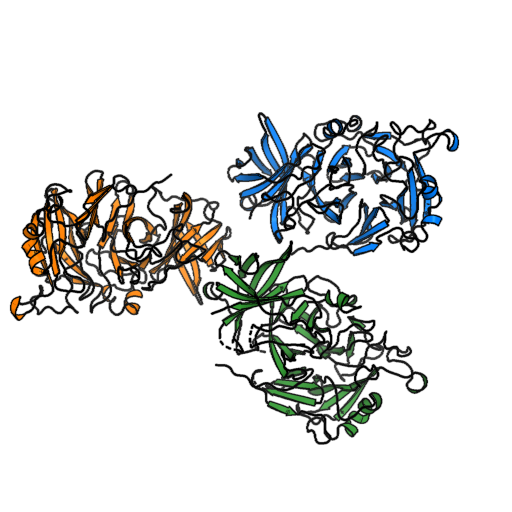LY A 1 219 ? 8.669 -7.153 2.212 1.00 12.39 216 GLY A N 1
ATOM 1559 C CA . GLY A 1 219 ? 7.241 -7.322 1.939 1.00 12.24 216 GLY A CA 1
ATOM 1560 C C . GLY A 1 219 ? 7.014 -7.876 0.534 1.00 11.07 216 GLY A C 1
ATOM 1561 O O . GLY A 1 219 ? 7.931 -8.408 -0.091 1.00 12.37 216 GLY A O 1
ATOM 1562 N N . GLY A 1 220 ? 5.772 -7.711 0.074 1.00 12.47 217 GLY A N 1
ATOM 1563 C CA . GLY A 1 220 ? 5.210 -8.322 -1.084 1.00 13.18 217 GLY A CA 1
ATOM 1564 C C . GLY A 1 220 ? 3.950 -9.153 -0.805 1.00 12.29 217 GLY A C 1
ATOM 1565 O O . GLY A 1 220 ? 3.675 -9.592 0.328 1.00 12.80 217 GLY A O 1
ATOM 1566 N N . ASN A 1 221 ? 3.204 -9.391 -1.856 1.00 13.41 218 ASN A N 1
ATOM 1567 C CA . ASN A 1 221 ? 2.021 -10.244 -1.816 1.00 13.76 218 ASN A CA 1
ATOM 1568 C C . ASN A 1 221 ? 1.088 -9.858 -0.661 1.00 15.19 218 ASN A C 1
ATOM 1569 O O . ASN A 1 221 ? 0.578 -10.742 0.058 1.00 15.03 218 ASN A O 1
ATOM 1574 N N . HIS A 1 222 ? 0.827 -8.535 -0.477 1.00 13.53 219 HIS A N 1
ATOM 1575 C CA . HIS A 1 222 ? -0.176 -8.030 0.448 1.00 14.82 219 HIS A CA 1
ATOM 1576 C C . HIS A 1 222 ? 0.234 -8.187 1.885 1.00 14.49 219 HIS A C 1
ATOM 1577 O O . HIS A 1 222 ? -0.662 -8.269 2.725 1.00 18.63 219 HIS A O 1
ATOM 1584 N N . SER A 1 223 ? 1.518 -8.206 2.225 1.00 12.82 220 SER A N 1
ATOM 1585 C CA . SER A 1 223 ? 1.977 -8.250 3.633 1.00 14.01 220 SER A CA 1
ATOM 1586 C C . SER A 1 223 ? 1.632 -6.977 4.352 1.00 13.34 220 SER A C 1
ATOM 1587 O O . SER A 1 223 ? 1.704 -5.863 3.755 1.00 13.45 220 SER A O 1
ATOM 1590 N N . SER A 1 224 ? 1.237 -7.137 5.627 1.00 13.90 221 SER A N 1
ATOM 1591 C CA . SER A 1 224 ? 0.677 -6.069 6.478 1.00 15.14 221 SER A CA 1
ATOM 1592 C C . SER A 1 224 ? 1.800 -5.220 7.021 1.00 14.15 221 SER A C 1
ATOM 1593 O O . SER A 1 224 ? 2.140 -5.248 8.205 1.00 11.54 221 SER A O 1
ATOM 1596 N N . MET A 1 225 ? 2.365 -4.383 6.147 1.00 12.13 222 MET A N 1
ATOM 1597 C CA . MET A 1 225 ? 3.348 -3.440 6.553 1.00 11.78 222 MET A CA 1
ATOM 1598 C C . MET A 1 225 ? 3.245 -2.079 5.823 1.00 10.86 222 MET A C 1
ATOM 1599 O O . MET A 1 225 ? 3.022 -2.049 4.605 1.00 12.27 222 MET A O 1
ATOM 1604 N N . GLU A 1 226 ? 3.552 -1.017 6.530 1.00 10.96 223 GLU A N 1
ATOM 1605 C CA . GLU A 1 226 ? 3.554 0.324 5.953 1.00 10.95 223 GLU A CA 1
ATOM 1606 C C . GLU A 1 226 ? 4.332 1.365 6.781 1.00 11.45 223 GLU A C 1
ATOM 1607 O O . GLU A 1 226 ? 4.933 1.046 7.764 1.00 12.40 223 GLU A O 1
ATOM 1613 N N . GLY A 1 227 ? 4.301 2.609 6.308 1.00 9.59 224 GLY A N 1
ATOM 1614 C CA . GLY A 1 227 ? 4.973 3.626 6.933 1.00 9.99 224 GLY A CA 1
ATOM 1615 C C . GLY A 1 227 ? 6.456 3.543 7.139 1.00 9.57 224 GLY A C 1
ATOM 1616 O O . GLY A 1 227 ? 6.937 3.842 8.238 1.00 9.64 224 GLY A O 1
ATOM 1617 N N . PRO A 1 228 ? 7.197 3.139 6.120 1.00 9.25 225 PRO A N 1
ATOM 1618 C CA . PRO A 1 228 ? 8.639 3.005 6.312 1.00 9.82 225 PRO A CA 1
ATOM 1619 C C . PRO A 1 228 ? 9.367 4.341 6.598 1.00 11.19 225 PRO A C 1
ATOM 1620 O O . PRO A 1 228 ? 9.002 5.420 5.999 1.00 11.22 225 PRO A O 1
ATOM 1624 N N . TYR A 1 229 ? 10.361 4.297 7.482 1.00 11.07 226 TYR A N 1
ATOM 1625 C CA . TYR A 1 229 ? 11.139 5.532 7.756 1.00 9.30 226 TYR A CA 1
ATOM 1626 C C . TYR A 1 229 ? 12.538 5.057 8.020 1.00 11.12 226 TYR A C 1
ATOM 1627 O O . TYR A 1 229 ? 12.726 4.131 8.806 1.00 11.29 226 TYR A O 1
ATOM 1636 N N . ILE A 1 230 ? 13.540 5.741 7.426 1.00 8.58 227 ILE A N 1
ATOM 1637 C CA . ILE A 1 230 ? 14.936 5.417 7.667 1.00 10.09 227 ILE A CA 1
ATOM 1638 C C . ILE A 1 230 ? 15.639 6.545 8.365 1.00 11.12 227 ILE A C 1
ATOM 1639 O O . ILE A 1 230 ? 15.526 7.742 7.995 1.00 11.30 227 ILE A O 1
ATOM 1644 N N . LEU A 1 231 ? 16.331 6.191 9.418 1.00 10.56 228 LEU A N 1
ATOM 1645 C CA . LEU A 1 231 ? 17.171 7.114 10.243 1.00 9.93 228 LEU A CA 1
ATOM 1646 C C . LEU A 1 231 ? 18.599 6.656 10.308 1.00 9.76 228 LEU A C 1
ATOM 1647 O O . LEU A 1 231 ? 18.850 5.496 10.758 1.00 10.81 228 LEU A O 1
ATOM 1652 N N . TYR A 1 232 ? 19.545 7.581 10.015 1.00 9.97 229 TYR A N 1
ATOM 1653 C CA . TYR A 1 232 ? 20.942 7.306 10.231 1.00 10.65 229 TYR A CA 1
ATOM 1654 C C . TYR A 1 232 ? 21.388 7.603 11.629 1.00 10.66 229 TYR A C 1
ATOM 1655 O O . TYR A 1 232 ? 21.037 8.639 12.140 1.00 13.90 229 TYR A O 1
ATOM 1664 N N . SER A 1 233 ? 22.132 6.710 12.241 1.00 11.67 230 SER A N 1
ATOM 1665 C CA . SER A 1 233 ? 22.751 6.968 13.495 1.00 11.94 230 SER A CA 1
ATOM 1666 C C . SER A 1 233 ? 24.269 7.243 13.332 1.00 11.45 230 SER A C 1
ATOM 1667 O O . SER A 1 233 ? 24.958 6.269 13.105 1.00 11.28 230 SER A O 1
ATOM 1670 N N . PRO A 1 234 ? 24.736 8.435 13.714 1.00 13.46 231 PRO A N 1
ATOM 1671 C CA . PRO A 1 234 ? 26.198 8.607 13.825 1.00 14.25 231 PRO A CA 1
ATOM 1672 C C . PRO A 1 234 ? 26.837 7.766 14.915 1.00 14.04 231 PRO A C 1
ATOM 1673 O O . PRO A 1 234 ? 28.012 7.429 14.811 1.00 15.25 231 PRO A O 1
ATOM 1677 N N . ASP A 1 235 ? 26.111 7.428 15.967 1.00 12.78 232 ASP A N 1
ATOM 1678 C CA . ASP A 1 235 ? 26.682 6.747 17.090 1.00 14.72 232 ASP A CA 1
ATOM 1679 C C . ASP A 1 235 ? 27.008 5.315 16.789 1.00 13.70 232 ASP A C 1
ATOM 1680 O O . ASP A 1 235 ? 27.922 4.756 17.431 1.00 14.36 232 ASP A O 1
ATOM 1685 N N . THR A 1 236 ? 26.304 4.700 15.801 1.00 13.05 233 THR A N 1
ATOM 1686 C CA . THR A 1 236 ? 26.585 3.349 15.430 1.00 12.94 233 THR A CA 1
ATOM 1687 C C . THR A 1 236 ? 27.001 3.188 13.979 1.00 11.84 233 THR A C 1
ATOM 1688 O O . THR A 1 236 ? 27.412 2.097 13.621 1.00 13.10 233 THR A O 1
ATOM 1692 N N . ASP A 1 237 ? 26.769 4.207 13.172 1.00 12.38 234 ASP A N 1
ATOM 1693 C CA . ASP A 1 237 ? 26.997 4.155 11.692 1.00 14.16 234 ASP A CA 1
ATOM 1694 C C . ASP A 1 237 ? 26.207 3.070 10.985 1.00 15.65 234 ASP A C 1
ATOM 1695 O O . ASP A 1 237 ? 26.664 2.469 9.989 1.00 17.08 234 ASP A O 1
ATOM 1700 N N . TYR A 1 238 ? 24.976 2.844 11.471 1.00 13.39 235 TYR A N 1
ATOM 1701 C CA . TYR A 1 238 ? 24.007 2.080 10.791 1.00 11.31 235 TYR A CA 1
ATOM 1702 C C . TYR A 1 238 ? 22.830 2.998 10.451 1.00 11.14 235 TYR A C 1
ATOM 1703 O O . TYR A 1 238 ? 22.600 4.063 11.123 1.00 10.20 235 TYR A O 1
ATOM 1712 N N . TYR A 1 239 ? 22.118 2.557 9.426 1.00 11.18 236 TYR A N 1
ATOM 1713 C CA . TYR A 1 239 ? 20.782 3.041 9.065 1.00 10.20 236 TYR A CA 1
ATOM 1714 C C . TYR A 1 239 ? 19.775 2.125 9.694 1.00 9.91 236 TYR A C 1
ATOM 1715 O O . TYR A 1 239 ? 19.926 0.918 9.614 1.00 11.10 236 TYR A O 1
ATOM 1724 N N . TYR A 1 240 ? 18.704 2.705 10.223 1.00 9.64 237 TYR A N 1
ATOM 1725 C CA . TYR A 1 240 ? 17.628 1.989 10.855 1.00 9.97 237 TYR A CA 1
ATOM 1726 C C . TYR A 1 240 ? 16.369 2.230 10.134 1.00 10.18 237 TYR A C 1
ATOM 1727 O O . TYR A 1 240 ? 15.953 3.378 9.920 1.00 11.70 237 TYR A O 1
ATOM 1736 N N . LEU A 1 241 ? 15.761 1.131 9.729 1.00 10.27 238 LEU A N 1
ATOM 1737 C CA . LEU A 1 241 ? 14.504 1.104 9.036 1.00 10.38 238 LEU A CA 1
ATOM 1738 C C . LEU A 1 241 ? 13.401 0.796 10.046 1.00 10.68 238 LEU A C 1
ATOM 1739 O O . LEU A 1 241 ? 13.381 -0.287 10.640 1.00 11.66 238 LEU A O 1
ATOM 1744 N N . PHE A 1 242 ? 12.477 1.741 10.164 1.00 10.53 239 PHE A N 1
ATOM 1745 C CA . PHE A 1 242 ? 11.323 1.610 11.020 1.00 10.76 239 PHE A CA 1
ATOM 1746 C C . PHE A 1 242 ? 10.102 1.256 10.115 1.00 11.29 239 PHE A C 1
ATOM 1747 O O . PHE A 1 242 ? 9.940 1.843 9.025 1.00 13.89 239 PHE A O 1
ATOM 1755 N N . LEU A 1 243 ? 9.255 0.297 10.541 1.00 11.09 240 LEU A N 1
ATOM 1756 C CA . LEU A 1 243 ? 8.027 -0.072 9.788 1.00 12.15 240 LEU A CA 1
ATOM 1757 C C . LEU A 1 243 ? 6.897 -0.194 10.809 1.00 11.81 240 LEU A C 1
ATOM 1758 O O . LEU A 1 243 ? 7.171 -0.419 11.929 1.00 12.72 240 LEU A O 1
ATOM 1763 N N . SER A 1 244 ? 5.676 -0.063 10.378 1.00 10.80 241 SER A N 1
ATOM 1764 C CA . SER A 1 244 ? 4.496 -0.420 11.133 1.00 10.88 241 SER A CA 1
ATOM 1765 C C . SER A 1 244 ? 3.850 -1.642 10.530 1.00 11.51 241 SER A C 1
ATOM 1766 O O . SER A 1 244 ? 3.513 -1.661 9.342 1.00 13.33 241 SER A O 1
ATOM 1769 N N . PHE A 1 245 ? 3.624 -2.618 11.375 1.00 11.24 242 PHE A N 1
ATOM 1770 C CA . PHE A 1 245 ? 2.989 -3.854 11.030 1.00 10.73 242 PHE A CA 1
ATOM 1771 C C . PHE A 1 245 ? 1.568 -3.850 11.520 1.00 12.40 242 PHE A C 1
ATOM 1772 O O . PHE A 1 245 ? 1.283 -3.291 12.588 1.00 12.67 242 PHE A O 1
ATOM 1780 N N . GLY A 1 246 ? 0.700 -4.526 10.806 1.00 12.31 243 GLY A N 1
ATOM 1781 C CA . GLY A 1 246 ? -0.712 -4.612 11.219 1.00 12.27 243 GLY A CA 1
ATOM 1782 C C . GLY A 1 246 ? -1.598 -3.482 10.749 1.00 14.39 243 GLY A C 1
ATOM 1783 O O . GLY A 1 246 ? -1.273 -2.721 9.872 1.00 14.05 243 GLY A O 1
ATOM 1784 N N . GLY A 1 247 ? -2.797 -3.434 11.303 1.00 13.00 244 GLY A N 1
ATOM 1785 C CA . GLY A 1 247 ? -3.704 -2.390 11.027 1.00 12.41 244 GLY A CA 1
ATOM 1786 C C . GLY A 1 247 ? -3.660 -1.273 12.009 1.00 12.38 244 GLY A C 1
ATOM 1787 O O . GLY A 1 247 ? -3.460 -1.496 13.199 1.00 12.10 244 GLY A O 1
ATOM 1788 N N . LEU A 1 248 ? -3.900 -0.042 11.525 1.00 13.44 245 LEU A N 1
ATOM 1789 C CA . LEU A 1 248 ? -3.842 1.181 12.322 1.00 14.03 245 LEU A CA 1
ATOM 1790 C C . LEU A 1 248 ? -4.999 1.292 13.276 1.00 14.27 245 LEU A C 1
ATOM 1791 O O . LEU A 1 248 ? -4.890 1.933 14.294 1.00 12.74 245 LEU A O 1
ATOM 1796 N N . ASP A 1 249 ? -6.113 0.610 12.990 1.00 14.68 246 ASP A N 1
ATOM 1797 C CA . ASP A 1 249 ? -7.310 0.806 13.824 1.00 16.64 246 ASP A CA 1
ATOM 1798 C C . ASP A 1 249 ? -7.169 0.146 15.228 1.00 15.92 246 ASP A C 1
ATOM 1799 O O . ASP A 1 249 ? -6.252 -0.636 15.525 1.00 13.34 246 ASP A O 1
ATOM 1804 N N . TYR A 1 250 ? -8.194 0.421 16.045 1.00 16.34 247 TYR A N 1
ATOM 1805 C CA . TYR A 1 250 ? -8.221 -0.084 17.405 1.00 16.32 247 TYR A CA 1
ATOM 1806 C C . TYR A 1 250 ? -7.989 -1.553 17.526 1.00 14.57 247 TYR A C 1
ATOM 1807 O O . TYR A 1 250 ? -7.346 -2.009 18.468 1.00 15.11 247 TYR A O 1
ATOM 1816 N N . ARG A 1 251 ? -8.536 -2.296 16.602 1.00 16.88 248 ARG A N 1
ATOM 1817 C CA . ARG A 1 251 ? -8.400 -3.765 16.573 1.00 16.92 248 ARG A CA 1
ATOM 1818 C C . ARG A 1 251 ? -7.323 -4.329 15.608 1.00 14.84 248 ARG A C 1
ATOM 1819 O O . ARG A 1 251 ? -7.306 -5.562 15.380 1.00 14.63 248 ARG A O 1
ATOM 1827 N N . GLY A 1 252 ? -6.395 -3.489 15.194 1.00 14.78 249 GLY A N 1
ATOM 1828 C CA . GLY A 1 252 ? -5.476 -3.794 14.084 1.00 15.31 249 GLY A CA 1
ATOM 1829 C C . GLY A 1 252 ? -4.119 -4.327 14.523 1.00 13.74 249 GLY A C 1
ATOM 1830 O O . GLY A 1 252 ? -3.431 -4.893 13.721 1.00 16.18 249 GLY A O 1
ATOM 1831 N N . GLY A 1 253 ? -3.737 -4.161 15.781 1.00 12.84 250 GLY A N 1
ATOM 1832 C CA . GLY A 1 253 ? -2.475 -4.566 16.280 1.00 14.21 250 GLY A CA 1
ATOM 1833 C C . GLY A 1 253 ? -1.304 -3.832 15.731 1.00 10.50 250 GLY A C 1
ATOM 1834 O O . GLY A 1 253 ? -0.194 -4.429 15.657 1.00 12.17 250 GLY A O 1
ATOM 1835 N N . TYR A 1 254 ? -1.482 -2.547 15.424 1.00 10.65 251 TYR A N 1
ATOM 1836 C CA . TYR A 1 254 ? -0.346 -1.715 14.881 1.00 9.76 251 TYR A CA 1
ATOM 1837 C C . TYR A 1 254 ? 0.807 -1.717 15.843 1.00 10.32 251 TYR A C 1
ATOM 1838 O O . TYR A 1 254 ? 0.624 -1.566 17.136 1.00 12.17 251 TYR A O 1
ATOM 1847 N N . ASN A 1 255 ? 2.022 -1.921 15.321 1.00 10.82 252 ASN A N 1
ATOM 1848 C CA . ASN A 1 255 ? 3.187 -2.031 16.114 1.00 10.83 252 ASN A CA 1
ATOM 1849 C C . ASN A 1 255 ? 4.385 -1.659 15.324 1.00 11.16 252 ASN A C 1
ATOM 1850 O O . ASN A 1 255 ? 4.429 -1.827 14.096 1.00 11.67 252 ASN A O 1
ATOM 1855 N N . ILE A 1 256 ? 5.348 -1.129 16.043 1.00 11.23 253 ILE A N 1
ATOM 1856 C CA . ILE A 1 256 ? 6.550 -0.553 15.410 1.00 10.98 253 ILE A CA 1
ATOM 1857 C C . ILE A 1 256 ? 7.674 -1.593 15.420 1.00 11.25 253 ILE A C 1
ATOM 1858 O O . ILE A 1 256 ? 7.970 -2.133 16.421 1.00 12.16 253 ILE A O 1
ATOM 1863 N N . ARG A 1 257 ? 8.301 -1.777 14.238 1.00 11.08 254 ARG A N 1
ATOM 1864 C CA . ARG A 1 257 ? 9.348 -2.733 13.958 1.00 11.22 254 ARG A CA 1
ATOM 1865 C C . ARG A 1 257 ? 10.576 -1.992 13.502 1.00 10.63 254 ARG A C 1
ATOM 1866 O O . ARG A 1 257 ? 10.483 -0.980 12.823 1.00 12.95 254 ARG A O 1
ATOM 1874 N N . VAL A 1 258 ? 11.719 -2.511 13.837 1.00 11.12 255 VAL A N 1
ATOM 1875 C CA . VAL A 1 258 ? 13.060 -1.946 13.512 1.00 10.83 255 VAL A CA 1
ATOM 1876 C C . VAL A 1 258 ? 13.983 -3.011 12.940 1.00 10.51 255 VAL A C 1
ATOM 1877 O O . VAL A 1 258 ? 14.022 -4.151 13.388 1.00 11.17 255 VAL A O 1
ATOM 1881 N N . ALA A 1 259 ? 14.721 -2.670 11.894 1.00 10.83 256 ALA A N 1
ATOM 1882 C CA . ALA A 1 259 ? 15.832 -3.424 11.314 1.00 10.61 256 ALA A CA 1
ATOM 1883 C C . ALA A 1 259 ? 16.951 -2.438 10.982 1.00 10.63 256 ALA A C 1
ATOM 1884 O O . ALA A 1 259 ? 16.757 -1.196 11.019 1.00 11.66 256 ALA A O 1
ATOM 1886 N N . ARG A 1 260 ? 18.163 -2.937 10.651 1.00 10.68 257 ARG A N 1
ATOM 1887 C CA . ARG A 1 260 ? 19.246 -2.030 10.412 1.00 11.88 257 ARG A CA 1
ATOM 1888 C C . ARG A 1 260 ? 20.142 -2.530 9.273 1.00 12.99 257 ARG A C 1
ATOM 1889 O O . ARG A 1 260 ? 20.119 -3.760 8.975 1.00 13.10 257 ARG A O 1
ATOM 1897 N N . SER A 1 261 ? 20.889 -1.612 8.688 1.00 13.68 258 SER A N 1
ATOM 1898 C CA . SER A 1 261 ? 21.824 -1.906 7.527 1.00 11.68 258 SER A CA 1
ATOM 1899 C C . SER A 1 261 ? 22.970 -0.952 7.585 1.00 12.09 258 SER A C 1
ATOM 1900 O O . SER A 1 261 ? 22.775 0.226 7.892 1.00 12.74 258 SER A O 1
ATOM 1903 N N . LYS A 1 262 ? 24.158 -1.414 7.176 1.00 11.69 259 LYS A N 1
ATOM 1904 C CA . LYS A 1 262 ? 25.248 -0.451 7.001 1.00 13.30 259 LYS A CA 1
ATOM 1905 C C . LYS A 1 262 ? 25.015 0.437 5.737 1.00 12.13 259 LYS A C 1
ATOM 1906 O O . LYS A 1 262 ? 25.708 1.427 5.581 1.00 13.43 259 LYS A O 1
ATOM 1912 N N . ASN A 1 263 ? 24.135 0.023 4.872 1.00 12.99 260 ASN A N 1
ATOM 1913 C CA . ASN A 1 263 ? 23.784 0.755 3.623 1.00 13.91 260 ASN A CA 1
ATOM 1914 C C . ASN A 1 263 ? 22.400 1.346 3.631 1.00 14.81 260 ASN A C 1
ATOM 1915 O O . ASN A 1 263 ? 21.452 0.729 4.151 1.00 14.72 260 ASN A O 1
ATOM 1920 N N . PRO A 1 264 ? 22.217 2.523 3.012 1.00 13.73 261 PRO A N 1
ATOM 1921 C CA . PRO A 1 264 ? 20.873 3.115 3.119 1.00 14.31 261 PRO A CA 1
ATOM 1922 C C . PRO A 1 264 ? 19.856 2.303 2.402 1.00 12.75 261 PRO A C 1
ATOM 1923 O O . PRO A 1 264 ? 18.608 2.279 2.753 1.00 13.80 261 PRO A O 1
ATOM 1927 N N . ASN A 1 265 ? 20.319 1.610 1.345 1.00 13.81 262 ASN A N 1
ATOM 1928 C CA . ASN A 1 265 ? 19.399 0.768 0.578 1.00 14.45 262 ASN A CA 1
ATOM 1929 C C . ASN A 1 265 ? 19.509 -0.711 0.866 1.00 13.81 262 ASN A C 1
ATOM 1930 O O . ASN A 1 265 ? 19.147 -1.545 0.085 1.00 14.38 262 ASN A O 1
ATOM 1935 N N . GLY A 1 266 ? 19.961 -1.063 2.094 1.00 12.87 263 GLY A N 1
ATOM 1936 C CA . GLY A 1 266 ? 19.961 -2.409 2.553 1.00 13.39 263 GLY A CA 1
ATOM 1937 C C . GLY A 1 266 ? 21.065 -3.346 2.065 1.00 14.51 263 GLY A C 1
ATOM 1938 O O . GLY A 1 266 ? 22.042 -2.830 1.445 1.00 15.14 263 GLY A O 1
ATOM 1939 N N . PRO A 1 267 ? 20.914 -4.673 2.299 1.00 17.63 264 PRO A N 1
ATOM 1940 C CA . PRO A 1 267 ? 19.697 -5.270 2.907 1.00 16.24 264 PRO A CA 1
ATOM 1941 C C . PRO A 1 267 ? 19.660 -4.958 4.375 1.00 14.73 264 PRO A C 1
ATOM 1942 O O . PRO A 1 267 ? 20.674 -4.844 5.022 1.00 15.04 264 PRO A O 1
ATOM 1946 N N . TYR A 1 268 ? 18.417 -4.899 4.870 1.00 13.94 265 TYR A N 1
ATOM 1947 C CA . TYR A 1 268 ? 18.213 -4.648 6.306 1.00 12.11 265 TYR A CA 1
ATOM 1948 C C . TYR A 1 268 ? 18.072 -5.939 7.012 1.00 13.11 265 TYR A C 1
ATOM 1949 O O . TYR A 1 268 ? 17.379 -6.828 6.517 1.00 15.71 265 TYR A O 1
ATOM 1958 N N . TYR A 1 269 ? 18.605 -6.007 8.243 1.00 12.86 266 TYR A N 1
ATOM 1959 C CA . TYR A 1 269 ? 18.548 -7.224 9.019 1.00 12.37 266 TYR A CA 1
ATOM 1960 C C . TYR A 1 269 ? 18.024 -6.946 10.397 1.00 12.59 266 TYR A C 1
ATOM 1961 O O . TYR A 1 269 ? 18.165 -5.841 10.893 1.00 14.07 266 TYR A O 1
ATOM 1970 N N . ASP A 1 270 ? 17.360 -7.954 10.972 1.00 12.14 267 ASP A N 1
ATOM 1971 C CA . ASP A 1 270 ? 16.859 -7.761 12.329 1.00 11.53 267 ASP A CA 1
ATOM 1972 C C . ASP A 1 270 ? 17.890 -8.215 13.376 1.00 13.21 267 ASP A C 1
ATOM 1973 O O . ASP A 1 270 ? 18.961 -8.770 13.025 1.00 12.62 267 ASP A O 1
ATOM 1978 N N . PRO A 1 271 ? 17.555 -8.104 14.670 1.00 15.11 268 PRO A N 1
ATOM 1979 C CA . PRO A 1 271 ? 18.565 -8.518 15.654 1.00 17.01 268 PRO A CA 1
ATOM 1980 C C . PRO A 1 271 ? 18.959 -9.965 15.637 1.00 15.97 268 PRO A C 1
ATOM 1981 O O . PRO A 1 271 ? 20.123 -10.259 16.007 1.00 16.08 268 PRO A O 1
ATOM 1985 N N . GLU A 1 272 ? 18.133 -10.824 15.108 1.00 15.63 269 GLU A N 1
ATOM 1986 C CA . GLU A 1 272 ? 18.390 -12.278 15.033 1.00 17.94 269 GLU A CA 1
ATOM 1987 C C . GLU A 1 272 ? 19.290 -12.605 13.800 1.00 19.58 269 GLU A C 1
ATOM 1988 O O . GLU A 1 272 ? 19.765 -13.743 13.563 1.00 20.91 269 GLU A O 1
ATOM 1994 N N . GLY A 1 273 ? 19.499 -11.624 12.947 1.00 16.84 270 GLY A N 1
ATOM 1995 C CA . GLY A 1 273 ? 20.189 -11.808 11.696 1.00 18.73 270 GLY A CA 1
ATOM 1996 C C . GLY A 1 273 ? 19.340 -12.150 10.492 1.00 15.95 270 GLY A C 1
ATOM 1997 O O . GLY A 1 273 ? 19.897 -12.536 9.444 1.00 17.69 270 GLY A O 1
ATOM 1998 N N . LYS A 1 274 ? 18.017 -12.118 10.617 1.00 14.53 271 LYS A N 1
ATOM 1999 C CA . LYS A 1 274 ? 17.126 -12.349 9.532 1.00 13.94 271 LYS A CA 1
ATOM 2000 C C . LYS A 1 274 ? 17.157 -11.164 8.602 1.00 12.64 271 LYS A C 1
ATOM 2001 O O . LYS A 1 274 ? 17.213 -10.057 9.008 1.00 12.56 271 LYS A O 1
ATOM 2007 N N . SER A 1 275 ? 17.118 -11.429 7.321 1.00 14.06 272 SER A N 1
ATOM 2008 C CA . SER A 1 275 ? 17.077 -10.423 6.311 1.00 13.57 272 SER A CA 1
ATOM 2009 C C . SER A 1 275 ? 15.621 -10.030 6.084 1.00 11.34 272 SER A C 1
ATOM 2010 O O . SER A 1 275 ? 14.721 -10.835 5.752 1.00 13.17 272 SER A O 1
ATOM 2013 N N . MET A 1 276 ? 15.388 -8.726 6.159 1.00 11.65 273 MET A N 1
ATOM 2014 C CA . MET A 1 276 ? 14.039 -8.225 5.858 1.00 11.61 273 MET A CA 1
ATOM 2015 C C . MET A 1 276 ? 13.535 -8.403 4.408 1.00 11.98 273 MET A C 1
ATOM 2016 O O . MET A 1 276 ? 12.346 -8.398 4.184 1.00 13.45 273 MET A O 1
ATOM 2021 N N . GLU A 1 277 ? 14.414 -8.570 3.423 1.00 14.38 274 GLU A N 1
ATOM 2022 C CA . GLU A 1 277 ? 13.934 -8.984 2.100 1.00 17.87 274 GLU A CA 1
ATOM 2023 C C . GLU A 1 277 ? 13.146 -10.281 2.086 1.00 16.65 274 GLU A C 1
ATOM 2024 O O . GLU A 1 277 ? 12.359 -10.473 1.208 1.00 18.44 274 GLU A O 1
ATOM 2030 N N . ASN A 1 278 ? 13.385 -11.181 3.066 1.00 15.60 275 ASN A N 1
ATOM 2031 C CA . ASN A 1 278 ? 12.638 -12.367 3.259 1.00 17.60 275 ASN A CA 1
ATOM 2032 C C . ASN A 1 278 ? 11.374 -12.240 4.137 1.00 16.45 275 ASN A C 1
ATOM 2033 O O . ASN A 1 278 ? 10.627 -13.179 4.297 1.00 17.71 275 ASN A O 1
ATOM 2038 N N . CYS A 1 279 ? 11.081 -11.042 4.623 1.00 12.14 276 CYS A N 1
ATOM 2039 C CA . CYS A 1 279 ? 9.907 -10.780 5.378 1.00 14.31 276 CYS A CA 1
ATOM 2040 C C . CYS A 1 279 ? 8.722 -10.517 4.478 1.00 14.38 276 CYS A C 1
ATOM 2041 O O . CYS A 1 279 ? 8.562 -9.390 3.978 1.00 14.89 276 CYS A O 1
ATOM 2044 N N . MET A 1 280 ? 7.841 -11.511 4.253 1.00 13.86 277 MET A N 1
ATOM 2045 C CA . MET A 1 280 ? 6.644 -11.358 3.462 1.00 13.96 277 MET A CA 1
ATOM 2046 C C . MET A 1 280 ? 5.705 -12.499 3.778 1.00 13.97 277 MET A C 1
ATOM 2047 O O . MET A 1 280 ? 6.115 -13.544 4.321 1.00 14.73 277 MET A O 1
ATOM 2052 N N . GLY A 1 281 ? 4.441 -12.275 3.504 1.00 13.67 278 GLY A N 1
ATOM 2053 C CA . GLY A 1 281 ? 3.377 -13.259 3.736 1.00 13.03 278 GLY A CA 1
ATOM 2054 C C . GLY A 1 281 ? 2.317 -12.861 4.741 1.00 14.13 278 GLY A C 1
ATOM 2055 O O . GLY A 1 281 ? 2.022 -11.716 4.870 1.00 14.69 278 GLY A O 1
ATOM 2056 N N . SER A 1 282 ? 1.767 -13.836 5.455 1.00 13.64 279 SER A N 1
ATOM 2057 C CA . SER A 1 282 ? 0.694 -13.621 6.399 1.00 12.69 279 SER A CA 1
ATOM 2058 C C . SER A 1 282 ? 1.158 -12.821 7.617 1.00 12.37 279 SER A C 1
ATOM 2059 O O . SER A 1 282 ? 2.348 -12.674 7.862 1.00 12.54 279 SER A O 1
ATOM 2062 N N . LYS A 1 283 ? 0.187 -12.330 8.358 1.00 12.45 280 LYS A N 1
ATOM 2063 C CA . LYS A 1 283 ? 0.534 -11.700 9.642 1.00 15.00 280 LYS A CA 1
ATOM 2064 C C . LYS A 1 283 ? 1.368 -12.548 10.563 1.00 13.69 280 LYS A C 1
ATOM 2065 O O . LYS A 1 283 ? 2.309 -12.030 11.159 1.00 13.50 280 LYS A O 1
ATOM 2071 N N . THR A 1 284 ? 1.077 -13.848 10.680 1.00 13.91 281 THR A N 1
ATOM 2072 C CA . THR A 1 284 ? 1.845 -14.712 11.535 1.00 15.18 281 THR A CA 1
ATOM 2073 C C . THR A 1 284 ? 3.294 -14.829 11.094 1.00 14.40 281 THR A C 1
ATOM 2074 O O . THR A 1 284 ? 4.260 -14.720 11.897 1.00 15.63 281 THR A O 1
ATOM 2078 N N . VAL A 1 285 ? 3.455 -14.986 9.773 1.00 12.73 282 VAL A N 1
ATOM 2079 C CA . VAL A 1 285 ? 4.754 -15.064 9.208 1.00 12.62 282 VAL A CA 1
ATOM 2080 C C . VAL A 1 285 ? 5.584 -13.779 9.373 1.00 12.01 282 VAL A C 1
ATOM 2081 O O . VAL A 1 285 ? 6.793 -13.837 9.763 1.00 12.21 282 VAL A O 1
ATOM 2085 N N . ILE A 1 286 ? 5.043 -12.634 8.947 1.00 12.79 283 ILE A N 1
ATOM 2086 C CA . ILE A 1 286 ? 5.872 -11.415 8.998 1.00 12.70 283 ILE A CA 1
ATOM 2087 C C . ILE A 1 286 ? 6.198 -11.048 10.446 1.00 11.10 283 ILE A C 1
ATOM 2088 O O . ILE A 1 286 ? 7.260 -10.431 10.664 1.00 11.79 283 ILE A O 1
ATOM 2093 N N . SER A 1 287 ? 5.337 -11.478 11.375 1.00 12.80 284 SER A N 1
ATOM 2094 C CA . SER A 1 287 ? 5.589 -11.215 12.801 1.00 13.52 284 SER A CA 1
ATOM 2095 C C . SER A 1 287 ? 6.913 -11.799 13.307 1.00 13.74 284 SER A C 1
ATOM 2096 O O . SER A 1 287 ? 7.422 -11.377 14.354 1.00 13.74 284 SER A O 1
ATOM 2099 N N . ASN A 1 288 ? 7.445 -12.781 12.575 1.00 12.36 285 ASN A N 1
ATOM 2100 C CA . ASN A 1 288 ? 8.700 -13.426 12.952 1.00 13.55 285 ASN A CA 1
ATOM 2101 C C . ASN A 1 288 ? 9.915 -12.551 12.748 1.00 13.56 285 ASN A C 1
ATOM 2102 O O . ASN A 1 288 ? 11.070 -12.913 13.110 1.00 14.96 285 ASN A O 1
ATOM 2107 N N . TYR A 1 289 ? 9.741 -11.438 12.062 1.00 11.52 286 TYR A N 1
ATOM 2108 C CA . TYR A 1 289 ? 10.829 -10.616 11.635 1.00 12.50 286 TYR A CA 1
ATOM 2109 C C . TYR A 1 289 ? 10.785 -9.243 12.282 1.00 12.65 286 TYR A C 1
ATOM 2110 O O . TYR A 1 289 ? 9.716 -8.615 12.455 1.00 12.98 286 TYR A O 1
ATOM 2119 N N . GLY A 1 290 ? 12.001 -8.671 12.431 1.00 12.64 287 GLY A N 1
ATOM 2120 C CA . GLY A 1 290 ? 12.149 -7.332 12.974 1.00 12.81 287 GLY A CA 1
ATOM 2121 C C . GLY A 1 290 ? 12.202 -7.278 14.511 1.00 14.86 287 GLY A C 1
ATOM 2122 O O . GLY A 1 290 ? 11.768 -8.198 15.191 1.00 16.57 287 GLY A O 1
ATOM 2123 N N . ALA A 1 291 ? 12.725 -6.180 15.020 1.00 13.14 288 ALA A N 1
ATOM 2124 C CA . ALA A 1 291 ? 12.680 -5.888 16.459 1.00 12.23 288 ALA A CA 1
ATOM 2125 C C . ALA A 1 291 ? 11.314 -5.186 16.715 1.00 12.49 288 ALA A C 1
ATOM 2126 O O . ALA A 1 291 ? 11.116 -4.059 16.160 1.00 13.79 288 ALA A O 1
ATOM 2128 N N . LYS A 1 292 ? 10.468 -5.798 17.537 1.00 11.08 289 LYS A N 1
ATOM 2129 C CA . LYS A 1 292 ? 9.225 -5.138 17.833 1.00 12.42 289 LYS A CA 1
ATOM 2130 C C . LYS A 1 292 ? 9.495 -4.149 18.995 1.00 12.00 289 LYS A C 1
ATOM 2131 O O . LYS A 1 292 ? 9.737 -4.584 20.112 1.00 11.96 289 LYS A O 1
ATOM 2137 N N . LEU A 1 293 ? 9.366 -2.851 18.809 1.00 13.37 290 LEU A N 1
ATOM 2138 C CA . LEU A 1 293 ? 9.681 -1.818 19.788 1.00 12.29 290 LEU A CA 1
ATOM 2139 C C . LEU A 1 293 ? 8.608 -1.621 20.820 1.00 12.87 290 LEU A C 1
ATOM 2140 O O . LEU A 1 293 ? 8.904 -1.391 21.989 1.00 11.50 290 LEU A O 1
ATOM 2145 N N . VAL A 1 294 ? 7.331 -1.759 20.421 1.00 12.28 291 VAL A N 1
ATOM 2146 C CA . VAL A 1 294 ? 6.184 -1.499 21.291 1.00 13.26 291 VAL A CA 1
ATOM 2147 C C . VAL A 1 294 ? 4.961 -2.092 20.544 1.00 12.42 291 VAL A C 1
ATOM 2148 O O . VAL A 1 294 ? 4.881 -2.043 19.324 1.00 11.66 291 VAL A O 1
ATOM 2152 N N . GLY A 1 295 ? 3.982 -2.492 21.335 1.00 14.34 292 GLY A N 1
ATOM 2153 C CA . GLY A 1 295 ? 2.679 -2.897 20.902 1.00 12.97 292 GLY A CA 1
ATOM 2154 C C . GLY A 1 295 ? 1.698 -2.348 21.946 1.00 12.62 292 GLY A C 1
ATOM 2155 O O . GLY A 1 295 ? 2.012 -1.428 22.656 1.00 15.47 292 GLY A O 1
ATOM 2156 N N . ASN A 1 296 ? 0.490 -2.899 22.034 1.00 11.48 293 ASN A N 1
ATOM 2157 C CA . ASN A 1 296 ? -0.506 -2.402 22.903 1.00 11.29 293 ASN A CA 1
ATOM 2158 C C . ASN A 1 296 ? -0.192 -2.792 24.321 1.00 11.13 293 ASN A C 1
ATOM 2159 O O . ASN A 1 296 ? 0.230 -3.944 24.540 1.00 12.02 293 ASN A O 1
ATOM 2164 N N . PHE A 1 297 ? -0.415 -1.870 25.251 1.00 11.46 294 PHE A N 1
ATOM 2165 C CA . PHE A 1 297 ? -0.145 -2.151 26.707 1.00 11.71 294 PHE A CA 1
ATOM 2166 C C . PHE A 1 297 ? -0.930 -1.181 27.529 1.00 12.54 294 PHE A C 1
ATOM 2167 O O . PHE A 1 297 ? -1.292 -0.086 27.062 1.00 11.41 294 PHE A O 1
ATOM 2175 N N . ILE A 1 298 ? -1.063 -1.500 28.826 1.00 13.79 295 ILE A N 1
ATOM 2176 C CA . ILE A 1 298 ? -1.594 -0.558 29.794 1.00 11.93 295 ILE A CA 1
ATOM 2177 C C . ILE A 1 298 ? -0.930 -0.886 31.142 1.00 11.66 295 ILE A C 1
ATOM 2178 O O . ILE A 1 298 ? -0.763 -2.047 31.471 1.00 13.64 295 ILE A O 1
ATOM 2183 N N . LEU A 1 299 ? -0.622 0.115 31.917 1.00 13.72 296 LEU A N 1
ATOM 2184 C CA . LEU A 1 299 ? 0.112 -0.105 33.150 1.00 15.64 296 LEU A CA 1
ATOM 2185 C C . LEU A 1 299 ? -0.925 -0.359 34.270 1.00 21.08 296 LEU A C 1
ATOM 2186 O O . LEU A 1 299 ? -0.771 0.104 35.392 1.00 27.58 296 LEU A O 1
ATOM 2191 N N . SER A 1 300 ? -1.957 -1.102 33.973 1.00 20.96 297 SER A N 1
ATOM 2192 C CA . SER A 1 300 ? -2.895 -1.490 34.989 1.00 22.37 297 SER A CA 1
ATOM 2193 C C . SER A 1 300 ? -2.859 -3.006 35.165 1.00 21.13 297 SER A C 1
ATOM 2194 O O . SER A 1 300 ? -2.895 -3.762 34.205 1.00 24.00 297 SER A O 1
ATOM 2197 N N . GLU A 1 301 ? -2.822 -3.416 36.430 1.00 27.36 298 GLU A N 1
ATOM 2198 C CA . GLU A 1 301 ? -2.997 -4.775 36.870 1.00 30.20 298 GLU A CA 1
ATOM 2199 C C . GLU A 1 301 ? -4.515 -5.043 36.905 1.00 33.69 298 GLU A C 1
ATOM 2200 O O . GLU A 1 301 ? -4.952 -6.152 36.592 1.00 39.50 298 GLU A O 1
ATOM 2210 N N . SER A 1 302 ? -5.283 -4.015 37.285 1.00 38.64 299 SER A N 1
ATOM 2211 C CA . SER A 1 302 ? -6.764 -4.044 37.361 1.00 39.52 299 SER A CA 1
ATOM 2212 C C . SER A 1 302 ? -7.486 -4.514 36.123 1.00 34.56 299 SER A C 1
ATOM 2213 O O . SER A 1 302 ? -8.243 -5.477 36.172 1.00 28.96 299 SER A O 1
ATOM 2216 N N . ASN A 1 303 ? -7.342 -3.768 35.025 1.00 26.74 300 ASN A N 1
ATOM 2217 C CA . ASN A 1 303 ? -8.190 -4.004 33.876 1.00 24.44 300 ASN A CA 1
ATOM 2218 C C . ASN A 1 303 ? -7.450 -3.511 32.650 1.00 20.61 300 ASN A C 1
ATOM 2219 O O . ASN A 1 303 ? -6.496 -2.692 32.774 1.00 20.70 300 ASN A O 1
ATOM 2224 N N . THR A 1 304 ? -7.952 -3.909 31.497 1.00 19.81 301 THR A N 1
ATOM 2225 C CA . THR A 1 304 ? -7.307 -3.537 30.225 1.00 20.16 301 THR A CA 1
ATOM 2226 C C . THR A 1 304 ? -7.740 -2.155 29.710 1.00 19.07 301 THR A C 1
ATOM 2227 O O . THR A 1 304 ? -7.189 -1.717 28.667 1.00 20.03 301 THR A O 1
ATOM 2231 N N . ILE A 1 305 ? -8.839 -1.595 30.281 1.00 16.99 302 ILE A N 1
ATOM 2232 C CA . ILE A 1 305 ? -9.333 -0.295 30.085 1.00 16.66 302 ILE A CA 1
ATOM 2233 C C . ILE A 1 305 ? -9.401 0.348 31.488 1.00 21.87 302 ILE A C 1
ATOM 2234 O O . ILE A 1 305 ? -10.121 -0.133 32.403 1.00 22.51 302 ILE A O 1
ATOM 2239 N N . ASP A 1 306 ? -8.658 1.396 31.644 1.00 21.59 303 ASP A N 1
ATOM 2240 C CA . ASP A 1 306 ? -8.500 2.088 32.947 1.00 19.41 303 ASP A CA 1
ATOM 2241 C C . ASP A 1 306 ? -7.983 3.438 32.508 1.00 19.39 303 ASP A C 1
ATOM 2242 O O . ASP A 1 306 ? -6.712 3.596 32.210 1.00 19.20 303 ASP A O 1
ATOM 2247 N N . PHE A 1 307 ? -8.863 4.457 32.540 1.00 16.79 304 PHE A N 1
ATOM 2248 C CA . PHE A 1 307 ? -8.561 5.707 31.915 1.00 18.39 304 PHE A CA 1
ATOM 2249 C C . PHE A 1 307 ? -7.524 6.491 32.756 1.00 20.38 304 PHE A C 1
ATOM 2250 O O . PHE A 1 307 ? -6.963 7.456 32.293 1.00 26.53 304 PHE A O 1
ATOM 2258 N N . LYS A 1 308 ? -7.266 6.068 33.971 1.00 17.10 305 LYS A N 1
ATOM 2259 C CA . LYS A 1 308 ? -6.260 6.749 34.819 1.00 19.10 305 LYS A CA 1
ATOM 2260 C C . LYS A 1 308 ? -4.874 6.239 34.400 1.00 19.98 305 LYS A C 1
ATOM 2261 O O . LYS A 1 308 ? -3.860 6.976 34.602 1.00 23.87 305 LYS A O 1
ATOM 2267 N N . ALA A 1 309 ? -4.817 5.050 33.855 1.00 17.21 306 ALA A N 1
ATOM 2268 C CA . ALA A 1 309 ? -3.536 4.393 33.629 1.00 16.61 306 ALA A CA 1
ATOM 2269 C C . ALA A 1 309 ? -2.917 4.716 32.281 1.00 15.42 306 ALA A C 1
ATOM 2270 O O . ALA A 1 309 ? -3.602 5.001 31.305 1.00 15.73 306 ALA A O 1
ATOM 2272 N N . PHE A 1 310 ? -1.583 4.792 32.290 1.00 13.77 307 PHE A N 1
ATOM 2273 C CA . PHE A 1 310 ? -0.860 4.998 31.018 1.00 13.54 307 PHE A CA 1
ATOM 2274 C C . PHE A 1 310 ? -0.942 3.803 30.166 1.00 13.75 307 PHE A C 1
ATOM 2275 O O . PHE A 1 310 ? -0.651 2.678 30.581 1.00 14.42 307 PHE A O 1
ATOM 2283 N N . GLY A 1 311 ? -1.290 4.023 28.901 1.00 12.91 308 GLY A N 1
ATOM 2284 C CA . GLY A 1 311 ? -1.372 2.920 27.914 1.00 12.79 308 GLY A CA 1
ATOM 2285 C C . GLY A 1 311 ? -1.675 3.408 26.522 1.00 11.85 308 GLY A C 1
ATOM 2286 O O . GLY A 1 311 ? -2.169 4.535 26.324 1.00 13.77 308 GLY A O 1
ATOM 2287 N N . TYR A 1 312 ? -1.276 2.581 25.562 1.00 10.26 309 TYR A N 1
ATOM 2288 C CA . TYR A 1 312 ? -1.419 2.781 24.125 1.00 10.46 309 TYR A CA 1
ATOM 2289 C C . TYR A 1 312 ? -2.034 1.595 23.457 1.00 9.86 309 TYR A C 1
ATOM 2290 O O . TYR A 1 312 ? -1.777 0.471 23.844 1.00 9.65 309 TYR A O 1
ATOM 2299 N N . VAL A 1 313 ? -2.812 1.849 22.414 1.00 9.93 310 VAL A N 1
ATOM 2300 C CA . VAL A 1 313 ? -3.314 0.940 21.456 1.00 10.39 310 VAL A CA 1
ATOM 2301 C C . VAL A 1 313 ? -2.896 1.378 20.040 1.00 10.48 310 VAL A C 1
ATOM 2302 O O . VAL A 1 313 ? -3.128 2.512 19.694 1.00 11.00 310 VAL A O 1
ATOM 2306 N N . SER A 1 314 ? -2.379 0.450 19.268 1.00 10.59 311 SER A N 1
ATOM 2307 C CA . SER A 1 314 ? -2.010 0.688 17.853 1.00 11.01 311 SER A CA 1
ATOM 2308 C C . SER A 1 314 ? -1.034 1.862 17.663 1.00 10.60 311 SER A C 1
ATOM 2309 O O . SER A 1 314 ? -1.241 2.696 16.809 1.00 11.71 311 SER A O 1
ATOM 2312 N N . PRO A 1 315 ? 0.021 1.952 18.502 1.00 11.13 312 PRO A N 1
ATOM 2313 C CA . PRO A 1 315 ? 1.035 2.980 18.287 1.00 10.61 312 PRO A CA 1
ATOM 2314 C C . PRO A 1 315 ? 1.784 2.663 16.980 1.00 11.10 312 PRO A C 1
ATOM 2315 O O . PRO A 1 315 ? 2.116 1.486 16.746 1.00 10.83 312 PRO A O 1
ATOM 2319 N N . GLY A 1 316 ? 1.968 3.686 16.125 1.00 9.47 313 GLY A N 1
ATOM 2320 C CA . GLY A 1 316 ? 2.668 3.482 14.827 1.00 10.81 313 GLY A CA 1
ATOM 2321 C C . GLY A 1 316 ? 2.786 4.644 13.961 1.00 10.31 313 GLY A C 1
ATOM 2322 O O . GLY A 1 316 ? 2.523 5.805 14.336 1.00 12.61 313 GLY A O 1
ATOM 2323 N N . HIS A 1 317 ? 3.097 4.274 12.715 1.00 13.12 314 HIS A N 1
ATOM 2324 C CA . HIS A 1 317 ? 3.458 5.195 11.643 1.00 12.55 314 HIS A CA 1
ATOM 2325 C C . HIS A 1 317 ? 4.364 6.346 12.065 1.00 13.21 314 HIS A C 1
ATOM 2326 O O . HIS A 1 317 ? 4.006 7.517 12.131 1.00 13.84 314 HIS A O 1
ATOM 2333 N N . ASN A 1 318 ? 5.590 5.970 12.351 1.00 11.84 315 ASN A N 1
ATOM 2334 C CA . ASN A 1 318 ? 6.490 6.835 12.984 1.00 12.21 315 ASN A CA 1
ATOM 2335 C C . ASN A 1 318 ? 7.541 7.507 12.118 1.00 14.74 315 ASN A C 1
ATOM 2336 O O . ASN A 1 318 ? 7.899 7.063 11.011 1.00 12.39 315 ASN A O 1
ATOM 2341 N N . SER A 1 319 ? 7.970 8.648 12.624 1.00 12.55 316 SER A N 1
ATOM 2342 C CA . SER A 1 319 ? 9.317 9.156 12.211 1.00 11.45 316 SER A CA 1
ATOM 2343 C C . SER A 1 319 ? 10.248 9.213 13.377 1.00 10.64 316 SER A C 1
ATOM 2344 O O . SER A 1 319 ? 9.934 8.828 14.510 1.00 12.25 316 SER A O 1
ATOM 2347 N N . ALA A 1 320 ? 11.498 9.669 13.155 1.00 11.24 317 ALA A N 1
ATOM 2348 C CA . ALA A 1 320 ? 12.526 9.708 14.158 1.00 11.88 317 ALA A CA 1
ATOM 2349 C C . ALA A 1 320 ? 13.518 10.786 13.862 1.00 11.54 317 ALA A C 1
ATOM 2350 O O . ALA A 1 320 ? 13.637 11.245 12.708 1.00 12.95 317 ALA A O 1
ATOM 2352 N N . TYR A 1 321 ? 14.154 11.258 14.910 1.00 12.04 318 TYR A N 1
ATOM 2353 C CA . TYR A 1 321 ? 15.143 12.349 14.840 1.00 11.27 318 TYR A CA 1
ATOM 2354 C C . TYR A 1 321 ? 16.303 12.137 15.741 1.00 13.90 318 TYR A C 1
ATOM 2355 O O . TYR A 1 321 ? 16.102 11.731 16.923 1.00 12.75 318 TYR A O 1
ATOM 2364 N N . TYR A 1 322 ? 17.510 12.501 15.256 1.00 11.43 319 TYR A N 1
ATOM 2365 C CA . TYR A 1 322 ? 18.702 12.565 16.065 1.00 12.70 319 TYR A CA 1
ATOM 2366 C C . TYR A 1 322 ? 19.060 14.037 16.259 1.00 12.82 319 TYR A C 1
ATOM 2367 O O . TYR A 1 322 ? 19.222 14.835 15.326 1.00 11.77 319 TYR A O 1
ATOM 2376 N N . ASP A 1 323 ? 19.184 14.391 17.503 1.00 13.93 320 ASP A N 1
ATOM 2377 C CA . ASP A 1 323 ? 19.524 15.794 17.834 1.00 16.30 320 ASP A CA 1
ATOM 2378 C C . ASP A 1 323 ? 21.018 15.962 18.075 1.00 18.48 320 ASP A C 1
ATOM 2379 O O . ASP A 1 323 ? 21.516 15.544 19.108 1.00 18.41 320 ASP A O 1
ATOM 2384 N N . PRO A 1 324 ? 21.741 16.611 17.147 1.00 20.74 321 PRO A N 1
ATOM 2385 C CA . PRO A 1 324 ? 23.229 16.606 17.325 1.00 24.26 321 PRO A CA 1
ATOM 2386 C C . PRO A 1 324 ? 23.718 17.457 18.509 1.00 24.47 321 PRO A C 1
ATOM 2387 O O . PRO A 1 324 ? 24.852 17.262 19.016 1.00 25.98 321 PRO A O 1
ATOM 2391 N N . GLU A 1 325 ? 22.874 18.364 18.944 1.00 24.29 322 GLU A N 1
ATOM 2392 C CA . GLU A 1 325 ? 23.202 19.275 20.046 1.00 23.85 322 GLU A CA 1
ATOM 2393 C C . GLU A 1 325 ? 23.262 18.562 21.357 1.00 28.30 322 GLU A C 1
ATOM 2394 O O . GLU A 1 325 ? 24.034 18.940 22.209 1.00 28.40 322 GLU A O 1
ATOM 2400 N N . THR A 1 326 ? 22.498 17.473 21.498 1.00 22.75 323 THR A N 1
ATOM 2401 C CA . THR A 1 326 ? 22.426 16.781 22.788 1.00 21.92 323 THR A CA 1
ATOM 2402 C C . THR A 1 326 ? 22.813 15.307 22.697 1.00 18.38 323 THR A C 1
ATOM 2403 O O . THR A 1 326 ? 23.024 14.617 23.763 1.00 19.82 323 THR A O 1
ATOM 2407 N N . GLY A 1 327 ? 22.872 14.773 21.452 1.00 14.77 324 GLY A N 1
ATOM 2408 C CA . GLY A 1 327 ? 23.052 13.350 21.195 1.00 15.10 324 GLY A CA 1
ATOM 2409 C C . GLY A 1 327 ? 21.830 12.506 21.516 1.00 13.53 324 GLY A C 1
ATOM 2410 O O . GLY A 1 327 ? 21.900 11.285 21.453 1.00 14.44 324 GLY A O 1
ATOM 2411 N N . LYS A 1 328 ? 20.693 13.124 21.734 1.00 14.08 325 LYS A N 1
ATOM 2412 C CA . LYS A 1 328 ? 19.517 12.302 21.991 1.00 13.72 325 LYS A CA 1
ATOM 2413 C C . LYS A 1 328 ? 18.822 11.944 20.702 1.00 12.79 325 LYS A C 1
ATOM 2414 O O . LYS A 1 328 ? 18.842 12.694 19.750 1.00 13.97 325 LYS A O 1
ATOM 2420 N N . TYR A 1 329 ? 18.097 10.820 20.731 1.00 10.88 326 TYR A N 1
ATOM 2421 C CA . TYR A 1 329 ? 17.234 10.366 19.670 1.00 10.76 326 TYR A CA 1
ATOM 2422 C C . TYR A 1 329 ? 15.759 10.379 20.128 1.00 10.08 326 TYR A C 1
ATOM 2423 O O . TYR A 1 329 ? 15.481 10.076 21.309 1.00 11.95 326 TYR A O 1
ATOM 2432 N N . PHE A 1 330 ? 14.896 10.709 19.218 1.00 10.14 327 PHE A N 1
ATOM 2433 C CA . PHE A 1 330 ? 13.404 10.719 19.479 1.00 11.15 327 PHE A CA 1
ATOM 2434 C C . PHE A 1 330 ? 12.586 9.999 18.426 1.00 12.43 327 PHE A C 1
ATOM 2435 O O . PHE A 1 330 ? 12.964 9.992 17.225 1.00 11.86 327 PHE A O 1
ATOM 2443 N N . ILE A 1 331 ? 11.501 9.376 18.871 1.00 9.95 328 ILE A N 1
ATOM 2444 C CA . ILE A 1 331 ? 10.555 8.804 17.981 1.00 10.74 328 ILE A CA 1
ATOM 2445 C C . ILE A 1 331 ? 9.274 9.605 18.094 1.00 10.57 328 ILE A C 1
ATOM 2446 O O . ILE A 1 331 ? 8.875 9.988 19.199 1.00 10.76 328 ILE A O 1
ATOM 2451 N N . PHE A 1 332 ? 8.696 9.893 16.939 1.00 9.22 329 PHE A N 1
ATOM 2452 C CA . PHE A 1 332 ? 7.412 10.648 16.758 1.00 10.76 329 PHE A CA 1
ATOM 2453 C C . PHE A 1 332 ? 6.426 9.667 16.127 1.00 9.37 329 PHE A C 1
ATOM 2454 O O . PHE A 1 332 ? 6.596 9.118 15.011 1.00 10.77 329 PHE A O 1
ATOM 2462 N N . PHE A 1 333 ? 5.272 9.509 16.768 1.00 10.20 330 PHE A N 1
ATOM 2463 C CA . PHE A 1 333 ? 4.306 8.537 16.342 1.00 10.72 330 PHE A CA 1
ATOM 2464 C C . PHE A 1 333 ? 2.908 8.969 16.752 1.00 10.40 330 PHE A C 1
ATOM 2465 O O . PHE A 1 333 ? 2.715 9.848 17.553 1.00 10.57 330 PHE A O 1
ATOM 2473 N N . HIS A 1 334 ? 1.926 8.419 16.128 1.00 11.64 331 HIS A N 1
ATOM 2474 C CA . HIS A 1 334 ? 0.570 8.548 16.695 1.00 10.76 331 HIS A CA 1
ATOM 2475 C C . HIS A 1 334 ? 0.163 7.303 17.409 1.00 11.54 331 HIS A C 1
ATOM 2476 O O . HIS A 1 334 ? 0.724 6.199 17.225 1.00 10.62 331 HIS A O 1
ATOM 2483 N N . THR A 1 335 ? -0.865 7.430 18.275 1.00 11.20 332 THR A N 1
ATOM 2484 C CA . THR A 1 335 ? -1.390 6.258 18.910 1.00 10.82 332 THR A CA 1
ATOM 2485 C C . THR A 1 335 ? -2.864 6.521 19.294 1.00 11.39 332 THR A C 1
ATOM 2486 O O . THR A 1 335 ? -3.272 7.633 19.559 1.00 13.53 332 THR A O 1
ATOM 2490 N N . ARG A 1 336 ? -3.520 5.400 19.403 1.00 10.81 333 ARG A N 1
ATOM 2491 C CA . ARG A 1 336 ? -4.844 5.299 20.016 1.00 11.98 333 ARG A CA 1
ATOM 2492 C C . ARG A 1 336 ? -4.616 4.849 21.462 1.00 12.19 333 ARG A C 1
ATOM 2493 O O . ARG A 1 336 ? -3.471 4.697 21.947 1.00 12.24 333 ARG A O 1
ATOM 2501 N N . PHE A 1 337 ? -5.732 4.711 22.164 1.00 12.00 334 PHE A N 1
ATOM 2502 C CA . PHE A 1 337 ? -5.719 4.546 23.620 1.00 11.08 334 PHE A CA 1
ATOM 2503 C C . PHE A 1 337 ? -6.691 3.442 24.096 1.00 12.04 334 PHE A C 1
ATOM 2504 O O . PHE A 1 337 ? -7.755 3.290 23.519 1.00 13.24 334 PHE A O 1
ATOM 2512 N N . PRO A 1 338 ? -6.349 2.704 25.163 1.00 11.15 335 PRO A N 1
ATOM 2513 C CA . PRO A 1 338 ? -7.326 1.676 25.679 1.00 12.38 335 PRO A CA 1
ATOM 2514 C C . PRO A 1 338 ? -8.696 2.296 25.902 1.00 11.96 335 PRO A C 1
ATOM 2515 O O . PRO A 1 338 ? -8.794 3.345 26.596 1.00 12.62 335 PRO A O 1
ATOM 2519 N N . GLY A 1 339 ? -9.704 1.663 25.312 1.00 14.26 336 GLY A N 1
ATOM 2520 C CA . GLY A 1 339 ? -11.124 2.057 25.567 1.00 14.86 336 GLY A CA 1
ATOM 2521 C C . GLY A 1 339 ? -11.568 3.303 24.857 1.00 17.89 336 GLY A C 1
ATOM 2522 O O . GLY A 1 339 ? -12.647 3.806 25.125 1.00 16.30 336 GLY A O 1
ATOM 2523 N N . ARG A 1 340 ? -10.739 3.889 23.997 1.00 15.22 337 ARG A N 1
ATOM 2524 C CA . ARG A 1 340 ? -11.137 5.131 23.360 1.00 17.69 337 ARG A CA 1
ATOM 2525 C C . ARG A 1 340 ? -11.297 5.049 21.837 1.00 17.50 337 ARG A C 1
ATOM 2526 O O . ARG A 1 340 ? -11.314 6.113 21.162 1.00 15.26 337 ARG A O 1
ATOM 2534 N N . GLY A 1 341 ? -11.430 3.830 21.307 1.00 15.37 338 GLY A N 1
ATOM 2535 C CA . GLY A 1 341 ? -11.673 3.628 19.899 1.00 15.40 338 GLY A CA 1
ATOM 2536 C C . GLY A 1 341 ? -10.625 4.232 19.010 1.00 14.06 338 GLY A C 1
ATOM 2537 O O . GLY A 1 341 ? -9.440 4.043 19.214 1.00 14.98 338 GLY A O 1
ATOM 2538 N N . GLU A 1 342 ? -11.056 5.074 18.106 1.00 13.72 339 GLU A N 1
ATOM 2539 C CA . GLU A 1 342 ? -10.161 5.567 17.049 1.00 13.55 339 GLU A CA 1
ATOM 2540 C C . GLU A 1 342 ? -9.502 6.942 17.353 1.00 12.94 339 GLU A C 1
ATOM 2541 O O . GLU A 1 342 ? -8.861 7.582 16.492 1.00 15.17 339 GLU A O 1
ATOM 2547 N N . THR A 1 343 ? -9.768 7.513 18.520 1.00 13.40 340 THR A N 1
ATOM 2548 C CA . THR A 1 343 ? -9.192 8.760 18.917 1.00 14.02 340 THR A CA 1
ATOM 2549 C C . THR A 1 343 ? -7.684 8.577 18.979 1.00 12.73 340 THR A C 1
ATOM 2550 O O . THR A 1 343 ? -7.204 7.630 19.556 1.00 13.17 340 THR A O 1
ATOM 2554 N N . TYR A 1 344 ? -6.990 9.560 18.483 1.00 14.24 341 TYR A N 1
ATOM 2555 C CA . TYR A 1 344 ? -5.542 9.445 18.484 1.00 12.17 341 TYR A CA 1
ATOM 2556 C C . TYR A 1 344 ? -4.863 10.758 18.799 1.00 12.25 341 TYR A C 1
ATOM 2557 O O . TYR A 1 344 ? -5.450 11.811 18.685 1.00 13.32 341 TYR A O 1
ATOM 2566 N N . GLN A 1 345 ? -3.595 10.704 19.205 1.00 11.48 342 GLN A N 1
ATOM 2567 C CA . GLN A 1 345 ? -2.719 11.864 19.476 1.00 12.22 342 GLN A CA 1
ATOM 2568 C C . GLN A 1 345 ? -1.317 11.569 18.910 1.00 12.71 342 GLN A C 1
ATOM 2569 O O . GLN A 1 345 ? -0.928 10.398 18.832 1.00 12.00 342 GLN A O 1
ATOM 2575 N N . LEU A 1 346 ? -0.581 12.630 18.627 1.00 11.82 343 LEU A N 1
ATOM 2576 C CA . LEU A 1 346 ? 0.890 12.593 18.590 1.00 11.14 343 LEU A CA 1
ATOM 2577 C C . LEU A 1 346 ? 1.470 12.187 19.967 1.00 11.13 343 LEU A C 1
ATOM 2578 O O . LEU A 1 346 ? 0.980 12.630 21.009 1.00 13.39 343 LEU A O 1
ATOM 2583 N N . ARG A 1 347 ? 2.465 11.326 19.974 1.00 11.31 344 ARG A N 1
ATOM 2584 C CA . ARG A 1 347 ? 3.295 11.125 21.128 1.00 10.08 344 ARG A CA 1
ATOM 2585 C C . ARG A 1 347 ? 4.759 11.147 20.642 1.00 10.90 344 ARG A C 1
ATOM 2586 O O . ARG A 1 347 ? 5.099 10.841 19.479 1.00 12.10 344 ARG A O 1
ATOM 2594 N N . VAL A 1 348 ? 5.578 11.541 21.558 1.00 10.06 345 VAL A N 1
ATOM 2595 C CA . VAL A 1 348 ? 7.058 11.639 21.402 1.00 9.69 345 VAL A CA 1
ATOM 2596 C C . VAL A 1 348 ? 7.706 10.936 22.570 1.00 10.55 345 VAL A C 1
ATOM 2597 O O . VAL A 1 348 ? 7.581 11.336 23.751 1.00 12.14 345 VAL A O 1
ATOM 2601 N N . HIS A 1 349 ? 8.578 9.973 22.237 1.00 10.48 346 HIS A N 1
ATOM 2602 C CA . HIS A 1 349 ? 9.388 9.364 23.246 1.00 9.73 346 HIS A CA 1
ATOM 2603 C C . HIS A 1 349 ? 10.885 9.424 22.853 1.00 10.89 346 HIS A C 1
ATOM 2604 O O . HIS A 1 349 ? 11.239 9.432 21.629 1.00 11.94 346 HIS A O 1
ATOM 2611 N N . GLN A 1 350 ? 11.732 9.311 23.843 1.00 11.18 347 GLN A N 1
ATOM 2612 C CA . GLN A 1 350 ? 13.162 9.140 23.607 1.00 10.84 347 GLN A CA 1
ATOM 2613 C C . GLN A 1 350 ? 13.463 7.702 23.257 1.00 11.79 347 GLN A C 1
ATOM 2614 O O . GLN A 1 350 ? 12.870 6.750 23.786 1.00 11.76 347 GLN A O 1
ATOM 2620 N N . LEU A 1 351 ? 14.388 7.522 22.321 1.00 10.73 348 LEU A N 1
ATOM 2621 C CA . LEU A 1 351 ? 15.045 6.263 21.996 1.00 11.11 348 LEU A CA 1
ATOM 2622 C C . LEU A 1 351 ? 16.478 6.231 22.497 1.00 11.53 348 LEU A C 1
ATOM 2623 O O . LEU A 1 351 ? 17.138 7.287 22.495 1.00 12.17 348 LEU A O 1
ATOM 2628 N N . PHE A 1 352 ? 16.935 5.070 22.923 1.00 11.00 349 PHE A N 1
ATOM 2629 C CA . PHE A 1 352 ? 18.288 4.860 23.369 1.00 12.72 349 PHE A CA 1
ATOM 2630 C C . PHE A 1 352 ? 18.890 3.743 22.639 1.00 11.40 349 PHE A C 1
ATOM 2631 O O . PHE A 1 352 ? 18.225 2.798 22.254 1.00 10.64 349 PHE A O 1
ATOM 2639 N N . LEU A 1 353 ? 20.213 3.787 22.491 1.00 12.15 350 LEU A N 1
ATOM 2640 C CA . LEU A 1 353 ? 20.941 2.658 21.969 1.00 13.03 350 LEU A CA 1
ATOM 2641 C C . LEU A 1 353 ? 21.535 1.751 23.069 1.00 13.50 350 LEU A C 1
ATOM 2642 O O . LEU A 1 353 ? 22.120 2.223 24.043 1.00 13.93 350 LEU A O 1
ATOM 2647 N N . ASN A 1 354 ? 21.205 0.469 22.948 1.00 12.53 351 ASN A N 1
ATOM 2648 C CA . ASN A 1 354 ? 21.714 -0.529 23.867 1.00 14.00 351 ASN A CA 1
ATOM 2649 C C . ASN A 1 354 ? 23.170 -0.851 23.508 1.00 14.32 351 ASN A C 1
ATOM 2650 O O . ASN A 1 354 ? 23.666 -0.317 22.512 1.00 11.91 351 ASN A O 1
ATOM 2655 N N . GLU A 1 355 ? 23.809 -1.745 24.251 1.00 13.44 352 GLU A N 1
ATOM 2656 C CA . GLU A 1 355 ? 25.222 -1.995 24.125 1.00 16.19 352 GLU A CA 1
ATOM 2657 C C . GLU A 1 355 ? 25.550 -2.688 22.768 1.00 15.45 352 GLU A C 1
ATOM 2658 O O . GLU A 1 355 ? 26.727 -2.641 22.322 1.00 16.37 352 GLU A O 1
ATOM 2664 N N . ASP A 1 356 ? 24.531 -3.276 22.135 1.00 14.20 353 ASP A N 1
ATOM 2665 C CA . ASP A 1 356 ? 24.626 -3.898 20.820 1.00 16.66 353 ASP A CA 1
ATOM 2666 C C . ASP A 1 356 ? 24.222 -3.027 19.658 1.00 15.78 353 ASP A C 1
ATOM 2667 O O . ASP A 1 356 ? 24.248 -3.534 18.548 1.00 17.20 353 ASP A O 1
ATOM 2672 N N . GLY A 1 357 ? 23.922 -1.764 19.865 1.00 14.48 354 GLY A N 1
ATOM 2673 C CA . GLY A 1 357 ? 23.624 -0.814 18.788 1.00 13.38 354 GLY A CA 1
ATOM 2674 C C . GLY A 1 357 ? 22.187 -0.937 18.282 1.00 13.77 354 GLY A C 1
ATOM 2675 O O . GLY A 1 357 ? 21.910 -0.590 17.127 1.00 14.59 354 GLY A O 1
ATOM 2676 N N . TRP A 1 358 ? 21.280 -1.423 19.121 1.00 11.88 355 TRP A N 1
ATOM 2677 C CA . TRP A 1 358 ? 19.820 -1.517 18.775 1.00 12.83 355 TRP A CA 1
ATOM 2678 C C . TRP A 1 358 ? 19.059 -0.471 19.554 1.00 12.65 355 TRP A C 1
ATOM 2679 O O . TRP A 1 358 ? 19.407 -0.187 20.705 1.00 12.70 355 TRP A O 1
ATOM 2690 N N . PHE A 1 359 ? 17.978 0.011 18.990 1.00 11.65 356 PHE A N 1
ATOM 2691 C CA . PHE A 1 359 ? 17.162 1.022 19.681 1.00 11.24 356 PHE A CA 1
ATOM 2692 C C . PHE A 1 359 ? 16.200 0.305 20.627 1.00 12.14 356 PHE A C 1
ATOM 2693 O O . PHE A 1 359 ? 15.603 -0.769 20.287 1.00 11.41 356 PHE A O 1
ATOM 2701 N N . VAL A 1 360 ? 16.125 0.923 21.803 1.00 10.20 357 VAL A N 1
ATOM 2702 C CA . VAL A 1 360 ? 15.121 0.661 22.825 1.00 11.05 357 VAL A CA 1
ATOM 2703 C C . VAL A 1 360 ? 14.305 1.899 23.172 1.00 10.57 357 VAL A C 1
ATOM 2704 O O . VAL A 1 360 ? 14.807 3.007 23.252 1.00 10.07 357 VAL A O 1
ATOM 2708 N N . MET A 1 361 ? 12.968 1.787 23.198 1.00 11.96 358 MET A N 1
ATOM 2709 C CA . MET A 1 361 ? 12.125 2.937 23.472 1.00 11.12 358 MET A CA 1
ATOM 2710 C C . MET A 1 361 ? 11.871 3.201 24.958 1.00 11.18 358 MET A C 1
ATOM 2711 O O . MET A 1 361 ? 11.559 2.259 25.665 1.00 10.82 358 MET A O 1
ATOM 2716 N N . ALA A 1 362 ? 11.938 4.445 25.355 1.00 12.10 359 ALA A N 1
ATOM 2717 C CA . ALA A 1 362 ? 11.594 4.877 26.714 1.00 11.66 359 ALA A CA 1
ATOM 2718 C C . ALA A 1 362 ? 10.111 4.528 26.938 1.00 10.68 359 ALA A C 1
ATOM 2719 O O . ALA A 1 362 ? 9.264 4.773 26.112 1.00 12.99 359 ALA A O 1
ATOM 2721 N N . PRO A 1 363 ? 9.798 3.983 28.098 1.00 11.28 360 PRO A N 1
ATOM 2722 C CA . PRO A 1 363 ? 8.388 3.605 28.348 1.00 11.09 360 PRO A CA 1
ATOM 2723 C C . PRO A 1 363 ? 7.467 4.828 28.298 1.00 11.01 360 PRO A C 1
ATOM 2724 O O . PRO A 1 363 ? 6.331 4.718 27.769 1.00 11.44 360 PRO A O 1
ATOM 2728 N N . PHE A 1 364 ? 7.915 5.933 28.873 1.00 10.98 361 PHE A N 1
ATOM 2729 C CA . PHE A 1 364 ? 7.063 7.131 28.976 1.00 11.59 361 PHE A CA 1
ATOM 2730 C C . PHE A 1 364 ? 7.445 8.191 27.960 1.00 11.56 361 PHE A C 1
ATOM 2731 O O . PHE A 1 364 ? 8.624 8.237 27.549 1.00 11.99 361 PHE A O 1
ATOM 2739 N N . PRO A 1 365 ? 6.555 9.131 27.654 1.00 10.98 362 PRO A N 1
ATOM 2740 C CA . PRO A 1 365 ? 6.874 10.235 26.801 1.00 12.69 362 PRO A CA 1
ATOM 2741 C C . PRO A 1 365 ? 7.997 11.126 27.337 1.00 12.88 362 PRO A C 1
ATOM 2742 O O . PRO A 1 365 ? 8.311 11.186 28.551 1.00 12.58 362 PRO A O 1
ATOM 2746 N N . TYR A 1 366 ? 8.598 11.866 26.460 1.00 12.07 363 TYR A N 1
ATOM 2747 C CA . TYR A 1 366 ? 9.817 12.552 26.769 1.00 12.14 363 TYR A CA 1
ATOM 2748 C C . TYR A 1 366 ? 9.542 13.739 27.687 1.00 13.76 363 TYR A C 1
ATOM 2749 O O . TYR A 1 366 ? 8.748 14.586 27.347 1.00 14.03 363 TYR A O 1
ATOM 2758 N N . GLY A 1 367 ? 10.202 13.760 28.830 1.00 13.03 364 GLY A N 1
ATOM 2759 C CA . GLY A 1 367 ? 10.005 14.798 29.822 1.00 17.89 364 GLY A CA 1
ATOM 2760 C C . GLY A 1 367 ? 11.295 15.496 30.148 1.00 19.51 364 GLY A C 1
ATOM 2761 O O . GLY A 1 367 ? 11.445 16.175 31.188 1.00 17.29 364 GLY A O 1
ATOM 2762 N N . GLY A 1 368 ? 12.258 15.443 29.217 1.00 18.33 365 GLY A N 1
ATOM 2763 C CA . GLY A 1 368 ? 13.479 16.104 29.426 1.00 19.23 365 GLY A CA 1
ATOM 2764 C C . GLY A 1 368 ? 14.601 15.273 29.998 1.00 18.69 365 GLY A C 1
ATOM 2765 O O . GLY A 1 368 ? 15.708 15.802 30.162 1.00 23.86 365 GLY A O 1
ATOM 2766 N N . GLU A 1 369 ? 14.347 14.006 30.235 1.00 18.38 366 GLU A N 1
ATOM 2767 C CA . GLU A 1 369 ? 15.274 13.096 30.858 1.00 17.68 366 GLU A CA 1
ATOM 2768 C C . GLU A 1 369 ? 16.559 12.884 30.057 1.00 21.76 366 GLU A C 1
ATOM 2769 O O . GLU A 1 369 ? 16.553 12.744 28.856 1.00 19.33 366 GLU A O 1
ATOM 2775 N N . THR A 1 370 ? 17.637 12.763 30.808 1.00 26.49 367 THR A N 1
ATOM 2776 C CA . THR A 1 370 ? 18.961 12.508 30.214 1.00 25.81 367 THR A CA 1
ATOM 2777 C C . THR A 1 370 ? 19.463 11.263 30.931 1.00 27.96 367 THR A C 1
ATOM 2778 O O . THR A 1 370 ? 19.405 11.192 32.172 1.00 27.96 367 THR A O 1
ATOM 2782 N N . VAL A 1 371 ? 19.904 10.234 30.204 1.00 24.60 368 VAL A N 1
ATOM 2783 C CA . VAL A 1 371 ? 20.413 9.071 30.869 1.00 27.56 368 VAL A CA 1
ATOM 2784 C C . VAL A 1 371 ? 21.678 9.455 31.643 1.00 25.96 368 VAL A C 1
ATOM 2785 O O . VAL A 1 371 ? 22.511 10.229 31.152 1.00 25.26 368 VAL A O 1
ATOM 2789 N N . SER A 1 372 ? 21.823 8.839 32.792 1.00 31.56 369 SER A N 1
ATOM 2790 C CA . SER A 1 372 ? 23.102 8.742 33.486 1.00 31.33 369 SER A CA 1
ATOM 2791 C C . SER A 1 372 ? 23.141 7.491 34.340 1.00 27.95 369 SER A C 1
ATOM 2792 O O . SER A 1 372 ? 22.145 6.825 34.528 1.00 29.70 369 SER A O 1
ATOM 2795 N N . LYS A 1 373 ? 24.305 7.156 34.884 1.00 23.36 370 LYS A N 1
ATOM 2796 C CA . LYS A 1 373 ? 24.463 6.007 35.736 1.00 22.91 370 LYS A CA 1
ATOM 2797 C C . LYS A 1 373 ? 23.634 6.253 37.020 1.00 23.17 370 LYS A C 1
ATOM 2798 O O . LYS A 1 373 ? 23.611 7.334 37.578 1.00 30.36 370 LYS A O 1
ATOM 2804 N N . LEU A 1 374 ? 22.927 5.232 37.421 1.00 22.58 371 LEU A N 1
ATOM 2805 C CA . LEU A 1 374 ? 22.108 5.322 38.640 1.00 20.84 371 LEU A CA 1
ATOM 2806 C C . LEU A 1 374 ? 22.862 4.544 39.702 1.00 19.43 371 LEU A C 1
ATOM 2807 O O . LEU A 1 374 ? 23.413 3.492 39.440 1.00 20.68 371 LEU A O 1
ATOM 2812 N N . PRO A 1 375 ? 22.851 5.020 40.973 1.00 21.02 372 PRO A N 1
ATOM 2813 C CA . PRO A 1 375 ? 23.347 4.006 41.897 1.00 22.31 372 PRO A CA 1
ATOM 2814 C C . PRO A 1 375 ? 22.456 2.796 42.144 1.00 20.60 372 PRO A C 1
ATOM 2815 O O . PRO A 1 375 ? 21.211 2.813 41.907 1.00 20.21 372 PRO A O 1
ATOM 2819 N N . ASN A 1 376 ? 23.044 1.729 42.673 1.00 24.64 373 ASN A N 1
ATOM 2820 C CA . ASN A 1 376 ? 22.283 0.512 43.017 1.00 29.11 373 ASN A CA 1
ATOM 2821 C C . ASN A 1 376 ? 20.967 0.672 43.770 1.00 26.79 373 ASN A C 1
ATOM 2822 O O . ASN A 1 376 ? 19.921 0.037 43.439 1.00 23.03 373 ASN A O 1
ATOM 2827 N N . GLU A 1 377 ? 20.976 1.584 44.720 1.00 22.84 374 GLU A N 1
ATOM 2828 C CA . GLU A 1 377 ? 19.807 1.881 45.523 1.00 25.03 374 GLU A CA 1
ATOM 2829 C C . GLU A 1 377 ? 18.586 2.379 44.698 1.00 21.79 374 GLU A C 1
ATOM 2830 O O . GLU A 1 377 ? 17.394 2.206 45.097 1.00 23.76 374 GLU A O 1
ATOM 2836 N N . GLU A 1 378 ? 18.861 2.976 43.541 1.00 18.94 375 GLU A N 1
ATOM 2837 C CA . GLU A 1 378 ? 17.804 3.468 42.666 1.00 19.30 375 GLU A CA 1
ATOM 2838 C C . GLU A 1 378 ? 17.368 2.386 41.673 1.00 18.09 375 GLU A C 1
ATOM 2839 O O . GLU A 1 378 ? 16.411 2.594 40.986 1.00 18.04 375 GLU A O 1
ATOM 2845 N N . ILE A 1 379 ? 18.090 1.267 41.590 1.00 16.53 376 ILE A N 1
ATOM 2846 C CA . ILE A 1 379 ? 17.776 0.215 40.652 1.00 17.42 376 ILE A CA 1
ATOM 2847 C C . ILE A 1 379 ? 17.025 -0.866 41.350 1.00 18.62 376 ILE A C 1
ATOM 2848 O O . ILE A 1 379 ? 16.035 -1.328 40.840 1.00 17.06 376 ILE A O 1
ATOM 2853 N N . VAL A 1 380 ? 17.482 -1.284 42.532 1.00 20.26 377 VAL A N 1
ATOM 2854 C CA . VAL A 1 380 ? 16.917 -2.422 43.255 1.00 19.26 377 VAL A CA 1
ATOM 2855 C C . VAL A 1 380 ? 15.466 -2.152 43.658 1.00 18.38 377 VAL A C 1
ATOM 2856 O O . VAL A 1 380 ? 15.138 -0.985 44.006 1.00 18.85 377 VAL A O 1
ATOM 2860 N N . GLY A 1 381 ? 14.559 -3.137 43.529 1.00 19.30 378 GLY A N 1
ATOM 2861 C CA . GLY A 1 381 ? 13.176 -2.913 43.896 1.00 19.18 378 GLY A CA 1
ATOM 2862 C C . GLY A 1 381 ? 12.210 -3.671 43.038 1.00 19.34 378 GLY A C 1
ATOM 2863 O O . GLY A 1 381 ? 12.615 -4.487 42.231 1.00 16.94 378 GLY A O 1
ATOM 2864 N N . GLU A 1 382 ? 10.935 -3.421 43.262 1.00 18.05 379 GLU A N 1
ATOM 2865 C CA . GLU A 1 382 ? 9.863 -4.077 42.546 1.00 18.93 379 GLU A CA 1
ATOM 2866 C C . GLU A 1 382 ? 9.495 -3.241 41.329 1.00 17.12 379 GLU A C 1
ATOM 2867 O O . GLU A 1 382 ? 9.445 -2.050 41.427 1.00 17.80 379 GLU A O 1
ATOM 2873 N N . TYR A 1 383 ? 9.240 -3.906 40.215 1.00 16.46 380 TYR A N 1
ATOM 2874 C CA . TYR A 1 383 ? 8.915 -3.289 38.949 1.00 14.82 380 TYR A CA 1
ATOM 2875 C C . TYR A 1 383 ? 7.613 -3.844 38.426 1.00 14.79 380 TYR A C 1
ATOM 2876 O O . TYR A 1 383 ? 7.394 -5.031 38.530 1.00 15.06 380 TYR A O 1
ATOM 2885 N N . GLN A 1 384 ? 6.849 -3.041 37.696 1.00 13.34 381 GLN A N 1
ATOM 2886 C CA . GLN A 1 384 ? 5.897 -3.514 36.727 1.00 15.14 381 GLN A CA 1
ATOM 2887 C C . GLN A 1 384 ? 6.688 -3.874 35.473 1.00 16.89 381 GLN A C 1
ATOM 2888 O O . GLN A 1 384 ? 7.460 -3.078 35.006 1.00 16.75 381 GLN A O 1
ATOM 2894 N N . PHE A 1 385 ? 6.431 -5.054 34.993 1.00 13.31 382 PHE A N 1
ATOM 2895 C CA . PHE A 1 385 ? 7.104 -5.609 33.826 1.00 15.32 382 PHE A CA 1
ATOM 2896 C C . PHE A 1 385 ? 6.155 -5.952 32.696 1.00 13.93 382 PHE A C 1
ATOM 2897 O O . PHE A 1 385 ? 5.274 -6.757 32.820 1.00 14.96 382 PHE A O 1
ATOM 2905 N N . ILE A 1 386 ? 6.409 -5.375 31.525 1.00 14.77 383 ILE A N 1
ATOM 2906 C CA . ILE A 1 386 ? 5.698 -5.610 30.297 1.00 15.19 383 ILE A CA 1
ATOM 2907 C C . ILE A 1 386 ? 6.661 -6.229 29.295 1.00 16.20 383 ILE A C 1
ATOM 2908 O O . ILE A 1 386 ? 7.729 -5.755 29.011 1.00 14.08 383 ILE A O 1
ATOM 2913 N N . ASN A 1 387 ? 6.228 -7.326 28.811 1.00 15.95 384 ASN A N 1
ATOM 2914 C CA . ASN A 1 387 ? 6.836 -8.035 27.645 1.00 15.84 384 ASN A CA 1
ATOM 2915 C C . ASN A 1 387 ? 5.898 -7.831 26.468 1.00 15.48 384 ASN A C 1
ATOM 2916 O O . ASN A 1 387 ? 4.789 -8.355 26.439 1.00 17.56 384 ASN A O 1
ATOM 2921 N N . HIS A 1 388 ? 6.363 -7.094 25.470 1.00 15.14 385 HIS A N 1
ATOM 2922 C CA . HIS A 1 388 ? 5.597 -6.731 24.300 1.00 12.92 385 HIS A CA 1
ATOM 2923 C C . HIS A 1 388 ? 5.477 -7.851 23.247 1.00 13.26 385 HIS A C 1
ATOM 2924 O O . HIS A 1 388 ? 4.674 -7.719 22.335 1.00 14.28 385 HIS A O 1
ATOM 2931 N N . GLY A 1 389 ? 6.234 -8.940 23.433 1.00 13.93 386 GLY A N 1
ATOM 2932 C CA . GLY A 1 389 ? 6.218 -10.093 22.519 1.00 14.34 386 GLY A CA 1
ATOM 2933 C C . GLY A 1 389 ? 6.669 -9.812 21.136 1.00 15.56 386 GLY A C 1
ATOM 2934 O O . GLY A 1 389 ? 7.363 -8.830 20.849 1.00 18.22 386 GLY A O 1
ATOM 2935 N N . LYS A 1 390 ? 6.272 -10.710 20.238 1.00 18.93 387 LYS A N 1
ATOM 2936 C CA . LYS A 1 390 ? 6.677 -10.635 18.865 1.00 20.12 387 LYS A CA 1
ATOM 2937 C C . LYS A 1 390 ? 5.478 -10.580 17.934 1.00 19.64 387 LYS A C 1
ATOM 2938 O O . LYS A 1 390 ? 5.667 -10.385 16.725 1.00 19.70 387 LYS A O 1
ATOM 2944 N N . GLU A 1 391 ? 4.256 -10.734 18.465 1.00 22.53 388 GLU A N 1
ATOM 2945 C CA . GLU A 1 391 ? 3.110 -10.996 17.567 1.00 25.00 388 GLU A CA 1
ATOM 2946 C C . GLU A 1 391 ? 2.443 -9.688 17.070 1.00 22.63 388 GLU A C 1
ATOM 2947 O O . GLU A 1 391 ? 2.732 -8.573 17.592 1.00 23.28 388 GLU A O 1
ATOM 2953 N N . ILE A 1 392 ? 1.620 -9.747 16.014 1.00 19.85 389 ILE A N 1
ATOM 2954 C CA . ILE A 1 392 ? 0.745 -8.674 15.644 1.00 18.38 389 ILE A CA 1
ATOM 2955 C C . ILE A 1 392 ? -0.631 -9.011 16.277 1.00 19.48 389 ILE A C 1
ATOM 2956 O O . ILE A 1 392 ? -1.353 -9.988 15.845 1.00 16.92 389 ILE A O 1
ATOM 2961 N N . THR A 1 393 ? -0.978 -8.337 17.377 1.00 17.81 390 THR A N 1
ATOM 2962 C CA . THR A 1 393 ? -2.195 -8.680 18.115 1.00 16.62 390 THR A CA 1
ATOM 2963 C C . THR A 1 393 ? -2.859 -7.434 18.613 1.00 17.24 390 THR A C 1
ATOM 2964 O O . THR A 1 393 ? -2.140 -6.440 18.894 1.00 19.87 390 THR A O 1
ATOM 2968 N N . ASP A 1 394 ? -4.187 -7.404 18.699 1.00 16.08 391 ASP A N 1
ATOM 2969 C CA . ASP A 1 394 ? -4.832 -6.250 19.379 1.00 16.76 391 ASP A CA 1
ATOM 2970 C C . ASP A 1 394 ? -4.936 -6.372 20.911 1.00 14.39 391 ASP A C 1
ATOM 2971 O O . ASP A 1 394 ? -5.396 -5.431 21.545 1.00 13.04 391 ASP A O 1
ATOM 2976 N N . LYS A 1 395 ? -4.349 -7.447 21.438 1.00 13.42 392 LYS A N 1
ATOM 2977 C CA . LYS A 1 395 ? -4.375 -7.665 22.871 1.00 14.50 392 LYS A CA 1
ATOM 2978 C C . LYS A 1 395 ? -3.625 -6.545 23.563 1.00 16.81 392 LYS A C 1
ATOM 2979 O O . LYS A 1 395 ? -2.518 -6.176 23.139 1.00 14.29 392 LYS A O 1
ATOM 2985 N N . ILE A 1 396 ? -4.220 -6.061 24.634 1.00 15.29 393 ILE A N 1
ATOM 2986 C CA . ILE A 1 396 ? -3.668 -4.968 25.445 1.00 16.35 393 ILE A CA 1
ATOM 2987 C C . ILE A 1 396 ? -2.918 -5.673 26.549 1.00 15.76 393 ILE A C 1
ATOM 2988 O O . ILE A 1 396 ? -3.478 -6.201 27.544 1.00 18.44 393 ILE A O 1
ATOM 2993 N N . LYS A 1 397 ? -1.614 -5.695 26.367 1.00 13.99 394 LYS A N 1
ATOM 2994 C CA . LYS A 1 397 ? -0.711 -6.292 27.347 1.00 15.95 394 LYS A CA 1
ATOM 2995 C C . LYS A 1 397 ? -0.681 -5.587 28.697 1.00 12.71 394 LYS A C 1
ATOM 2996 O O . LYS A 1 397 ? -0.565 -4.367 28.793 1.00 13.23 394 LYS A O 1
ATOM 3002 N N . GLN A 1 398 ? -0.694 -6.355 29.789 1.00 16.84 395 GLN A N 1
ATOM 3003 C CA . GLN A 1 398 ? -0.599 -5.762 31.160 1.00 17.24 395 GLN A CA 1
ATOM 3004 C C . GLN A 1 398 ? 0.647 -6.265 31.888 1.00 18.99 395 GLN A C 1
ATOM 3005 O O . GLN A 1 398 ? 1.237 -7.263 31.471 1.00 20.02 395 GLN A O 1
ATOM 3011 N N . PRO A 1 399 ? 1.014 -5.588 32.966 1.00 16.78 396 PRO A N 1
ATOM 3012 C CA . PRO A 1 399 ? 2.334 -5.901 33.554 1.00 16.21 396 PRO A CA 1
ATOM 3013 C C . PRO A 1 399 ? 2.166 -6.952 34.578 1.00 17.66 396 PRO A C 1
ATOM 3014 O O . PRO A 1 399 ? 1.070 -7.129 35.161 1.00 19.54 396 PRO A O 1
ATOM 3018 N N . VAL A 1 400 ? 3.230 -7.634 34.790 1.00 14.99 397 VAL A N 1
ATOM 3019 C CA . VAL A 1 400 ? 3.376 -8.521 35.952 1.00 14.81 397 VAL A CA 1
ATOM 3020 C C . VAL A 1 400 ? 4.352 -7.886 36.936 1.00 18.62 397 VAL A C 1
ATOM 3021 O O . VAL A 1 400 ? 5.055 -6.920 36.635 1.00 17.52 397 VAL A O 1
ATOM 3025 N N . ARG A 1 401 ? 4.436 -8.415 38.161 1.00 17.91 398 ARG A N 1
ATOM 3026 C CA . ARG A 1 401 ? 5.415 -7.873 39.063 1.00 18.97 398 ARG A CA 1
ATOM 3027 C C . ARG A 1 401 ? 6.675 -8.716 39.206 1.00 16.49 398 ARG A C 1
ATOM 3028 O O . ARG A 1 401 ? 6.639 -9.917 39.442 1.00 19.09 398 ARG A O 1
ATOM 3036 N N . ILE A 1 402 ? 7.795 -8.056 39.107 1.00 18.01 399 ILE A N 1
ATOM 3037 C CA . ILE A 1 402 ? 9.103 -8.670 39.349 1.00 17.70 399 ILE A CA 1
ATOM 3038 C C . ILE A 1 402 ? 9.918 -7.807 40.301 1.00 18.90 399 ILE A C 1
ATOM 3039 O O . ILE A 1 402 ? 9.596 -6.647 40.525 1.00 19.06 399 ILE A O 1
ATOM 3044 N N . LYS A 1 403 ? 11.000 -8.362 40.846 1.00 19.10 400 LYS A N 1
ATOM 3045 C CA . LYS A 1 403 ? 11.946 -7.601 41.648 1.00 17.87 400 LYS A CA 1
ATOM 3046 C C . LYS A 1 403 ? 13.361 -7.833 41.143 1.00 16.24 400 LYS A C 1
ATOM 3047 O O . LYS A 1 403 ? 13.752 -8.970 40.821 1.00 16.67 400 LYS A O 1
ATOM 3053 N N . LEU A 1 404 ? 14.069 -6.726 40.984 1.00 17.46 401 LEU A N 1
ATOM 3054 C CA . LEU A 1 404 ? 15.496 -6.717 40.835 1.00 16.17 401 LEU A CA 1
ATOM 3055 C C . LEU A 1 404 ? 16.174 -6.574 42.194 1.00 17.88 401 LEU A C 1
ATOM 3056 O O . LEU A 1 404 ? 15.980 -5.569 42.854 1.00 20.36 401 LEU A O 1
ATOM 3061 N N . ASN A 1 405 ? 16.872 -7.622 42.614 1.00 17.11 402 ASN A N 1
ATOM 3062 C CA . ASN A 1 405 ? 17.411 -7.731 43.951 1.00 20.04 402 ASN A CA 1
ATOM 3063 C C . ASN A 1 405 ? 18.848 -7.340 44.013 1.00 19.14 402 ASN A C 1
ATOM 3064 O O . ASN A 1 405 ? 19.579 -7.511 43.082 1.00 16.93 402 ASN A O 1
ATOM 3069 N N . SER A 1 406 ? 19.254 -6.886 45.181 1.00 19.22 403 SER A N 1
ATOM 3070 C CA . SER A 1 406 ? 20.681 -6.512 45.346 1.00 21.72 403 SER A CA 1
ATOM 3071 C C . SER A 1 406 ? 21.743 -7.485 44.949 1.00 20.04 403 SER A C 1
ATOM 3072 O O . SER A 1 406 ? 22.885 -7.063 44.626 1.00 22.81 403 SER A O 1
ATOM 3075 N N . ASP A 1 407 ? 21.445 -8.787 45.077 1.00 19.68 404 ASP A N 1
ATOM 3076 C CA . ASP A 1 407 ? 22.410 -9.886 44.791 1.00 19.64 404 ASP A CA 1
ATOM 3077 C C . ASP A 1 407 ? 22.510 -10.245 43.278 1.00 18.60 404 ASP A C 1
ATOM 3078 O O . ASP A 1 407 ? 23.116 -11.227 42.866 1.00 20.36 404 ASP A O 1
ATOM 3083 N N . GLY A 1 408 ? 21.784 -9.448 42.478 1.00 18.06 405 GLY A N 1
ATOM 3084 C CA . GLY A 1 408 ? 21.734 -9.620 40.992 1.00 18.07 405 GLY A CA 1
ATOM 3085 C C . GLY A 1 408 ? 20.609 -10.536 40.560 1.00 16.89 405 GLY A C 1
ATOM 3086 O O . GLY A 1 408 ? 20.461 -10.856 39.361 1.00 19.19 405 GLY A O 1
ATOM 3087 N N . SER A 1 409 ? 19.860 -11.103 41.500 1.00 17.04 406 SER A N 1
ATOM 3088 C CA . SER A 1 409 ? 18.739 -11.976 41.141 1.00 17.23 406 SER A CA 1
ATOM 3089 C C . SER A 1 409 ? 17.474 -11.200 40.661 1.00 15.39 406 SER A C 1
ATOM 3090 O O . SER A 1 409 ? 17.244 -10.026 41.056 1.00 15.29 406 SER A O 1
ATOM 3093 N N . ILE A 1 410 ? 16.742 -11.844 39.754 1.00 16.00 407 ILE A N 1
ATOM 3094 C CA . ILE A 1 410 ? 15.397 -11.449 39.415 1.00 16.76 407 ILE A CA 1
ATOM 3095 C C . ILE A 1 410 ? 14.450 -12.471 39.976 1.00 18.41 407 ILE A C 1
ATOM 3096 O O . ILE A 1 410 ? 14.657 -13.716 39.795 1.00 19.67 407 ILE A O 1
ATOM 3101 N N . THR A 1 411 ? 13.505 -11.964 40.740 1.00 19.09 408 THR A N 1
ATOM 3102 C CA . THR A 1 411 ? 12.444 -12.801 41.346 1.00 20.04 408 THR A CA 1
ATOM 3103 C C . THR A 1 411 ? 11.022 -12.291 41.011 1.00 18.73 408 THR A C 1
ATOM 3104 O O . THR A 1 411 ? 10.848 -11.190 40.466 1.00 19.10 408 THR A O 1
ATOM 3108 N N . GLY A 1 412 ? 10.008 -13.016 41.495 1.00 18.04 409 GLY A N 1
ATOM 3109 C CA . GLY A 1 412 ? 8.550 -12.636 41.283 1.00 19.96 409 GLY A CA 1
ATOM 3110 C C . GLY A 1 412 ? 7.964 -13.468 40.172 1.00 22.38 409 GLY A C 1
ATOM 3111 O O . GLY A 1 412 ? 8.189 -14.708 40.047 1.00 22.66 409 GLY A O 1
ATOM 3112 N N . ALA A 1 413 ? 7.299 -12.761 39.256 1.00 19.69 410 ALA A N 1
ATOM 3113 C CA . ALA A 1 413 ? 6.606 -13.374 38.162 1.00 22.56 410 ALA A CA 1
ATOM 3114 C C . ALA A 1 413 ? 7.529 -14.100 37.204 1.00 20.84 410 ALA A C 1
ATOM 3115 O O . ALA A 1 413 ? 7.138 -15.152 36.558 1.00 22.04 410 ALA A O 1
ATOM 3117 N N . VAL A 1 414 ? 8.781 -13.646 37.157 1.00 21.38 411 VAL A N 1
ATOM 3118 C CA . VAL A 1 414 ? 9.863 -14.302 36.376 1.00 21.63 411 VAL A CA 1
ATOM 3119 C C . VAL A 1 414 ? 11.077 -14.467 37.256 1.00 23.62 411 VAL A C 1
ATOM 3120 O O . VAL A 1 414 ? 11.233 -13.747 38.227 1.00 27.31 411 VAL A O 1
ATOM 3124 N N . GLU A 1 415 ? 11.936 -15.426 36.897 1.00 24.65 412 GLU A N 1
ATOM 3125 C CA . GLU A 1 415 ? 13.219 -15.573 37.534 1.00 24.52 412 GLU A CA 1
ATOM 3126 C C . GLU A 1 415 ? 14.342 -15.348 36.535 1.00 22.30 412 GLU A C 1
ATOM 3127 O O . GLU A 1 415 ? 14.230 -15.600 35.306 1.00 24.06 412 GLU A O 1
ATOM 3133 N N . GLY A 1 416 ? 15.424 -14.854 37.068 1.00 19.96 413 GLY A N 1
ATOM 3134 C CA . GLY A 1 416 ? 16.593 -14.619 36.263 1.00 18.70 413 GLY A CA 1
ATOM 3135 C C . GLY A 1 416 ? 17.642 -13.881 37.044 1.00 20.03 413 GLY A C 1
ATOM 3136 O O . GLY A 1 416 ? 17.688 -13.934 38.285 1.00 18.27 413 GLY A O 1
ATOM 3137 N N . ARG A 1 417 ? 18.473 -13.183 36.294 1.00 19.42 414 ARG A N 1
ATOM 3138 C CA . ARG A 1 417 ? 19.561 -12.385 36.821 1.00 19.50 414 ARG A CA 1
ATOM 3139 C C . ARG A 1 417 ? 19.624 -11.083 36.038 1.00 17.35 414 ARG A C 1
ATOM 3140 O O . ARG A 1 417 ? 19.265 -11.010 34.839 1.00 20.12 414 ARG A O 1
ATOM 3148 N N . TRP A 1 418 ? 20.062 -10.029 36.709 1.00 18.05 415 TRP A N 1
ATOM 3149 C CA . TRP A 1 418 ? 20.334 -8.747 36.035 1.00 17.13 415 TRP A CA 1
ATOM 3150 C C . TRP A 1 418 ? 21.734 -8.188 36.353 1.00 18.89 415 TRP A C 1
ATOM 3151 O O . TRP A 1 418 ? 22.332 -8.507 37.397 1.00 19.92 415 TRP A O 1
ATOM 3162 N N . GLU A 1 419 ? 22.311 -7.382 35.459 1.00 15.99 416 GLU A N 1
ATOM 3163 C CA . GLU A 1 419 ? 23.514 -6.736 35.807 1.00 18.19 416 GLU A CA 1
ATOM 3164 C C . GLU A 1 419 ? 23.540 -5.413 35.085 1.00 18.20 416 GLU A C 1
ATOM 3165 O O . GLU A 1 419 ? 22.747 -5.211 34.142 1.00 20.02 416 GLU A O 1
ATOM 3171 N N . ARG A 1 420 ? 24.420 -4.520 35.437 1.00 17.69 417 ARG A N 1
ATOM 3172 C CA . ARG A 1 420 ? 24.466 -3.281 34.659 1.00 20.66 417 ARG A CA 1
ATOM 3173 C C . ARG A 1 420 ? 25.895 -2.859 34.526 1.00 20.10 417 ARG A C 1
ATOM 3174 O O . ARG A 1 420 ? 26.756 -3.293 35.291 1.00 19.81 417 ARG A O 1
ATOM 3182 N N . LYS A 1 421 ? 26.121 -2.033 33.530 1.00 15.78 418 LYS A N 1
ATOM 3183 C CA . LYS A 1 421 ? 27.427 -1.445 33.343 1.00 16.16 418 LYS A CA 1
ATOM 3184 C C . LYS A 1 421 ? 27.061 -0.039 32.869 1.00 14.75 418 LYS A C 1
ATOM 3185 O O . LYS A 1 421 ? 26.441 0.102 31.828 1.00 17.70 418 LYS A O 1
ATOM 3191 N N . GLU A 1 422 ? 27.465 0.996 33.568 1.00 16.91 419 GLU A N 1
ATOM 3192 C CA . GLU A 1 422 ? 26.972 2.363 33.396 1.00 16.20 419 GLU A CA 1
ATOM 3193 C C . GLU A 1 422 ? 25.444 2.362 33.321 1.00 16.78 419 GLU A C 1
ATOM 3194 O O . GLU A 1 422 ? 24.779 1.858 34.214 1.00 16.03 419 GLU A O 1
ATOM 3200 N N . HIS A 1 423 ? 24.893 2.820 32.217 1.00 11.95 420 HIS A N 1
ATOM 3201 C CA . HIS A 1 423 ? 23.410 2.835 32.044 1.00 15.10 420 HIS A CA 1
ATOM 3202 C C . HIS A 1 423 ? 22.906 1.591 31.272 1.00 13.69 420 HIS A C 1
ATOM 3203 O O . HIS A 1 423 ? 21.729 1.492 31.018 1.00 14.10 420 HIS A O 1
ATOM 3210 N N . TYR A 1 424 ? 23.808 0.759 30.802 1.00 14.80 421 TYR A N 1
ATOM 3211 C CA . TYR A 1 424 ? 23.438 -0.477 30.133 1.00 13.97 421 TYR A CA 1
ATOM 3212 C C . TYR A 1 424 ? 23.060 -1.605 31.083 1.00 17.53 421 TYR A C 1
ATOM 3213 O O . TYR A 1 424 ? 23.874 -2.043 31.884 1.00 21.79 421 TYR A O 1
ATOM 3222 N N . ILE A 1 425 ? 21.824 -2.102 30.927 1.00 14.79 422 ILE A N 1
ATOM 3223 C CA . ILE A 1 425 ? 21.324 -3.230 31.685 1.00 14.26 422 ILE A CA 1
ATOM 3224 C C . ILE A 1 425 ? 21.220 -4.424 30.846 1.00 13.87 422 ILE A C 1
ATOM 3225 O O . ILE A 1 425 ? 20.880 -4.389 29.609 1.00 12.36 422 ILE A O 1
ATOM 3230 N N . THR A 1 426 ? 21.523 -5.543 31.468 1.00 13.82 423 THR A N 1
ATOM 3231 C CA . THR A 1 426 ? 21.289 -6.850 30.893 1.00 15.18 423 THR A CA 1
ATOM 3232 C C . THR A 1 426 ? 20.452 -7.677 31.794 1.00 15.49 423 THR A 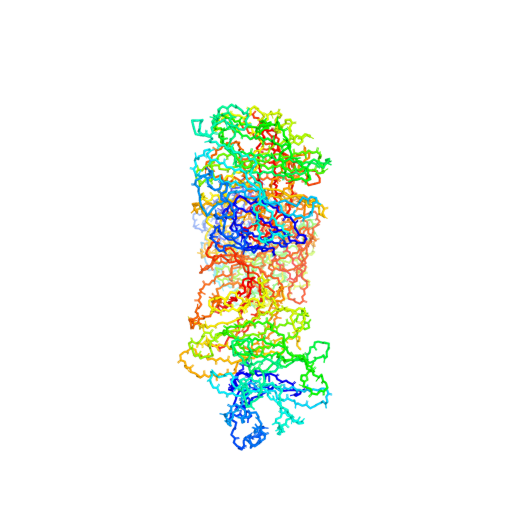C 1
ATOM 3233 O O . THR A 1 426 ? 20.787 -7.854 32.937 1.00 16.44 423 THR A O 1
ATOM 3237 N N . LEU A 1 427 ? 19.352 -8.220 31.250 1.00 14.98 424 LEU A N 1
ATOM 3238 C CA . LEU A 1 427 ? 18.483 -9.100 31.986 1.00 15.01 424 LEU A CA 1
ATOM 3239 C C . LEU A 1 427 ? 18.533 -10.494 31.338 1.00 17.84 424 LEU A C 1
ATOM 3240 O O . LEU A 1 427 ? 18.412 -10.694 30.094 1.00 16.80 424 LEU A O 1
ATOM 3245 N N . LYS A 1 428 ? 18.758 -11.468 32.169 1.00 17.96 425 LYS A N 1
ATOM 3246 C CA . LYS A 1 428 ? 18.796 -12.861 31.728 1.00 21.90 425 LYS A CA 1
ATOM 3247 C C . LYS A 1 428 ? 17.610 -13.541 32.358 1.00 25.57 425 LYS A C 1
ATOM 3248 O O . LYS A 1 428 ? 17.611 -13.752 33.555 1.00 25.80 425 LYS A O 1
ATOM 3254 N N . ILE A 1 429 ? 16.557 -13.805 31.564 1.00 21.98 426 ILE A N 1
ATOM 3255 C CA . ILE A 1 429 ? 15.258 -14.221 32.102 1.00 25.37 426 ILE A CA 1
ATOM 3256 C C . ILE A 1 429 ? 14.858 -15.604 31.612 1.00 24.37 426 ILE A C 1
ATOM 3257 O O . ILE A 1 429 ? 15.048 -15.979 30.421 1.00 23.12 426 ILE A O 1
ATOM 3262 N N . ILE A 1 430 ? 14.396 -16.400 32.572 1.00 23.04 427 ILE A N 1
ATOM 3263 C CA . ILE A 1 430 ? 13.978 -17.767 32.330 1.00 24.33 427 ILE A CA 1
ATOM 3264 C C . ILE A 1 430 ? 12.588 -17.788 31.735 1.00 22.61 427 ILE A C 1
ATOM 3265 O O . ILE A 1 430 ? 11.644 -17.281 32.321 1.00 30.42 427 ILE A O 1
ATOM 3270 N N . GLU A 1 431 ? 12.480 -18.301 30.506 1.00 27.55 428 GLU A N 1
ATOM 3271 C CA . GLU A 1 431 ? 11.219 -18.343 29.770 1.00 29.66 428 GLU A CA 1
ATOM 3272 C C . GLU A 1 431 ? 11.065 -19.786 29.356 1.00 33.38 428 GLU A C 1
ATOM 3273 O O . GLU A 1 431 ? 11.842 -20.288 28.551 1.00 33.65 428 GLU A O 1
ATOM 3279 N N . GLY A 1 432 ? 10.136 -20.476 30.004 1.00 43.81 429 GLY A N 1
ATOM 3280 C CA . GLY A 1 432 ? 9.989 -21.912 29.806 1.00 45.78 429 GLY A CA 1
ATOM 3281 C C . GLY A 1 432 ? 11.271 -22.628 30.158 1.00 44.48 429 GLY A C 1
ATOM 3282 O O . GLY A 1 432 ? 11.786 -22.525 31.279 1.00 48.11 429 GLY A O 1
ATOM 3283 N N . ASN A 1 433 ? 11.790 -23.341 29.172 1.00 46.67 430 ASN A N 1
ATOM 3284 C CA . ASN A 1 433 ? 12.980 -24.161 29.314 1.00 49.89 430 ASN A CA 1
ATOM 3285 C C . ASN A 1 433 ? 14.192 -23.460 28.742 1.00 44.82 430 ASN A C 1
ATOM 3286 O O . ASN A 1 433 ? 15.192 -24.115 28.460 1.00 43.02 430 ASN A O 1
ATOM 3291 N N . THR A 1 434 ? 14.130 -22.133 28.572 1.00 42.95 431 THR A N 1
ATOM 3292 C CA . THR A 1 434 ? 15.298 -21.402 28.092 1.00 38.09 431 THR A CA 1
ATOM 3293 C C . THR A 1 434 ? 15.482 -20.039 28.770 1.00 28.99 431 THR A C 1
ATOM 3294 O O . THR A 1 434 ? 14.549 -19.480 29.331 1.00 33.56 431 THR A O 1
ATOM 3298 N N . THR A 1 435 ? 16.701 -19.553 28.724 1.00 31.95 432 THR A N 1
ATOM 3299 C CA . THR A 1 435 ? 17.016 -18.202 29.194 1.00 26.90 432 THR A CA 1
ATOM 3300 C C . THR A 1 435 ? 17.104 -17.267 28.022 1.00 25.79 432 THR A C 1
ATOM 3301 O O . THR A 1 435 ? 17.849 -17.515 27.090 1.00 28.34 432 THR A O 1
ATOM 3305 N N . VAL A 1 436 ? 16.454 -16.127 28.125 1.00 22.88 433 VAL A N 1
ATOM 3306 C CA . VAL A 1 436 ? 16.479 -15.135 27.044 1.00 19.65 433 VAL A CA 1
ATOM 3307 C C . VAL A 1 436 ? 17.241 -13.931 27.623 1.00 18.01 433 VAL A C 1
ATOM 3308 O O . VAL A 1 436 ? 17.015 -13.572 28.809 1.00 18.70 433 VAL A O 1
ATOM 3312 N N . ILE A 1 437 ? 18.136 -13.365 26.816 1.00 15.50 434 ILE A N 1
ATOM 3313 C CA . ILE A 1 437 ? 18.942 -12.260 27.252 1.00 16.63 434 ILE A CA 1
ATOM 3314 C C . ILE A 1 437 ? 18.316 -10.973 26.645 1.00 17.26 434 ILE A C 1
ATOM 3315 O O . ILE A 1 437 ? 18.202 -10.869 25.398 1.00 16.21 434 ILE A O 1
ATOM 3320 N N . TYR A 1 438 ? 18.003 -10.007 27.494 1.00 13.02 435 TYR A N 1
ATOM 3321 C CA . TYR A 1 438 ? 17.501 -8.749 27.053 1.00 12.21 435 TYR A CA 1
ATOM 3322 C C . TYR A 1 438 ? 18.553 -7.693 27.354 1.00 13.07 435 TYR A C 1
ATOM 3323 O O . TYR A 1 438 ? 19.020 -7.537 28.477 1.00 15.06 435 TYR A O 1
ATOM 3332 N N . LYS A 1 439 ? 18.864 -6.860 26.373 1.00 12.82 436 LYS A N 1
ATOM 3333 C CA . LYS A 1 439 ? 19.805 -5.826 26.537 1.00 11.32 436 LYS A CA 1
ATOM 3334 C C . LYS A 1 439 ? 19.204 -4.504 26.320 1.00 11.41 436 LYS A C 1
ATOM 3335 O O . LYS A 1 439 ? 18.529 -4.259 25.350 1.00 12.20 436 LYS A O 1
ATOM 3341 N N . GLY A 1 440 ? 19.446 -3.622 27.282 1.00 9.62 437 GLY A N 1
ATOM 3342 C CA . GLY A 1 440 ? 18.914 -2.285 27.243 1.00 10.64 437 GLY A CA 1
ATOM 3343 C C . GLY A 1 440 ? 19.518 -1.171 28.101 1.00 9.41 437 GLY A C 1
ATOM 3344 O O . GLY A 1 440 ? 20.702 -1.151 28.363 1.00 10.47 437 GLY A O 1
ATOM 3345 N N . VAL A 1 441 ? 18.703 -0.229 28.518 1.00 9.99 438 VAL A N 1
ATOM 3346 C CA . VAL A 1 441 ? 19.172 0.908 29.294 1.00 10.57 438 VAL A CA 1
ATOM 3347 C C . VAL A 1 441 ? 18.230 1.071 30.519 1.00 11.91 438 VAL A C 1
ATOM 3348 O O . VAL A 1 441 ? 17.032 0.853 30.429 1.00 12.76 438 VAL A O 1
ATOM 3355 N N . LEU A 1 442 ? 18.858 1.678 31.525 1.00 14.22 439 LEU A N 1
ATOM 3356 C CA . LEU A 1 442 ? 18.248 2.070 32.788 1.00 15.58 439 LEU A CA 1
ATOM 3357 C C . LEU A 1 442 ? 18.292 3.588 32.861 1.00 16.36 439 LEU A C 1
ATOM 3358 O O . LEU A 1 442 ? 19.306 4.235 32.461 1.00 16.81 439 LEU A O 1
ATOM 3363 N N . LEU A 1 443 ? 17.197 4.213 33.258 1.00 15.46 440 LEU A N 1
ATOM 3364 C CA . LEU A 1 443 ? 17.252 5.659 33.540 1.00 17.12 440 LEU A CA 1
ATOM 3365 C C . LEU A 1 443 ? 16.148 6.117 34.458 1.00 16.17 440 LEU A C 1
ATOM 3366 O O . LEU A 1 443 ? 15.284 5.331 34.765 1.00 15.14 440 LEU A O 1
ATOM 3371 N N . LYS A 1 444 ? 16.158 7.392 34.803 1.00 15.63 441 LYS A N 1
ATOM 3372 C CA . LYS A 1 444 ? 15.042 7.977 35.530 1.00 18.15 441 LYS A CA 1
ATOM 3373 C C . LYS A 1 444 ? 14.186 8.659 34.513 1.00 17.57 441 LYS A C 1
ATOM 3374 O O . LYS A 1 444 ? 14.710 9.378 33.652 1.00 19.07 441 LYS A O 1
ATOM 3380 N N . GLN A 1 445 ? 12.875 8.460 34.564 1.00 15.29 442 GLN A N 1
ATOM 3381 C CA . GLN A 1 445 ? 11.879 9.125 33.698 1.00 16.86 442 GLN A CA 1
ATOM 3382 C C . GLN A 1 445 ? 10.721 9.672 34.506 1.00 14.04 442 GLN A C 1
ATOM 3383 O O . GLN A 1 445 ? 10.433 9.208 35.608 1.00 15.50 442 GLN A O 1
ATOM 3389 N N . TRP A 1 446 ? 9.986 10.554 33.879 1.00 14.86 443 TRP A N 1
ATOM 3390 C CA . TRP A 1 446 ? 8.740 11.081 34.444 1.00 15.00 443 TRP A CA 1
ATOM 3391 C C . TRP A 1 446 ? 7.606 10.125 34.264 1.00 14.07 443 TRP A C 1
ATOM 3392 O O . TRP A 1 446 ? 7.313 9.758 33.102 1.00 12.75 443 TRP A O 1
ATOM 3403 N N . HIS A 1 447 ? 7.058 9.550 35.353 1.00 14.39 444 HIS A N 1
ATOM 3404 C CA . HIS A 1 447 ? 5.921 8.666 35.242 1.00 15.22 444 HIS A CA 1
ATOM 3405 C C . HIS A 1 447 ? 4.684 9.467 34.803 1.00 14.97 444 HIS A C 1
ATOM 3406 O O . HIS A 1 447 ? 4.156 10.360 35.499 1.00 14.85 444 HIS A O 1
ATOM 3413 N N . TYR A 1 448 ? 4.262 9.212 33.579 1.00 14.02 445 TYR A N 1
ATOM 3414 C CA . TYR A 1 448 ? 3.295 10.077 32.906 1.00 15.06 445 TYR A CA 1
ATOM 3415 C C . TYR A 1 448 ? 1.964 10.183 33.699 1.00 16.96 445 TYR A C 1
ATOM 3416 O O . TYR A 1 448 ? 1.335 11.312 33.716 1.00 16.55 445 TYR A O 1
ATOM 3425 N N . SER A 1 449 ? 1.570 9.080 34.337 1.00 17.55 446 SER A N 1
ATOM 3426 C CA . SER A 1 449 ? 0.287 9.065 35.021 1.00 22.09 446 SER A CA 1
ATOM 3427 C C . SER A 1 449 ? 0.399 9.349 36.502 1.00 23.20 446 SER A C 1
ATOM 3428 O O . SER A 1 449 ? -0.458 10.052 37.017 1.00 23.16 446 SER A O 1
ATOM 3431 N N . GLU A 1 450 ? 1.491 8.938 37.137 1.00 20.92 447 GLU A N 1
ATOM 3432 C CA . GLU A 1 450 ? 1.671 9.085 38.584 1.00 22.49 447 GLU A CA 1
ATOM 3433 C C . GLU A 1 450 ? 2.277 10.440 38.942 1.00 21.40 447 GLU A C 1
ATOM 3434 O O . GLU A 1 450 ? 2.255 10.904 40.095 1.00 22.43 447 GLU A O 1
ATOM 3440 N N . LYS A 1 451 ? 2.838 11.120 37.956 1.00 18.43 448 LYS A N 1
ATOM 3441 C CA . LYS A 1 451 ? 3.439 12.417 38.129 1.00 18.49 448 LYS A CA 1
ATOM 3442 C C . LYS A 1 451 ? 4.584 12.453 39.136 1.00 20.92 448 LYS A C 1
ATOM 3443 O O . LYS A 1 451 ? 4.555 13.176 40.097 1.00 19.43 448 LYS A O 1
ATOM 3449 N N . LYS A 1 452 ? 5.598 11.607 38.945 1.00 16.87 449 LYS A N 1
ATOM 3450 C CA . LYS A 1 452 ? 6.766 11.590 39.740 1.00 17.65 449 LYS A CA 1
ATOM 3451 C C . LYS A 1 452 ? 7.844 10.933 38.920 1.00 17.72 449 LYS A C 1
ATOM 3452 O O . LYS A 1 452 ? 7.552 10.217 37.958 1.00 16.16 449 LYS A O 1
ATOM 3458 N N . TRP A 1 453 ? 9.060 11.244 39.302 1.00 18.03 450 TRP A N 1
ATOM 3459 C CA . TRP A 1 453 ? 10.206 10.602 38.656 1.00 16.92 450 TRP A CA 1
ATOM 3460 C C . TRP A 1 453 ? 10.419 9.184 39.158 1.00 18.40 450 TRP A C 1
ATOM 3461 O O . TRP A 1 453 ? 10.459 8.946 40.361 1.00 16.74 450 TRP A O 1
ATOM 3472 N N . VAL A 1 454 ? 10.674 8.232 38.258 1.00 15.34 451 VAL A N 1
ATOM 3473 C CA . VAL A 1 454 ? 10.799 6.832 38.657 1.00 15.01 451 VAL A CA 1
ATOM 3474 C C . VAL A 1 454 ? 11.945 6.178 37.874 1.00 14.48 451 VAL A C 1
ATOM 3475 O O . VAL A 1 454 ? 12.196 6.619 36.722 1.00 15.35 451 VAL A O 1
ATOM 3479 N N . THR A 1 455 ? 12.514 5.080 38.415 1.00 13.84 452 THR A N 1
ATOM 3480 C CA . THR A 1 455 ? 13.469 4.315 37.568 1.00 13.57 452 THR A CA 1
ATOM 3481 C C . THR A 1 455 ? 12.691 3.449 36.582 1.00 11.20 452 THR A C 1
ATOM 3482 O O . THR A 1 455 ? 11.677 2.848 36.913 1.00 11.31 452 THR A O 1
ATOM 3486 N N . VAL A 1 456 ? 13.198 3.363 35.354 1.00 11.75 453 VAL A N 1
ATOM 3487 C CA . VAL A 1 456 ? 12.637 2.536 34.291 1.00 10.45 453 VAL A CA 1
ATOM 3488 C C . VAL A 1 456 ? 13.798 1.856 33.622 1.00 10.16 453 VAL A C 1
ATOM 3489 O O . VAL A 1 456 ? 14.949 2.280 33.706 1.00 11.36 453 VAL A O 1
ATOM 3493 N N . PHE A 1 457 ? 13.467 0.738 33.001 1.00 11.25 454 PHE A N 1
ATOM 3494 C CA . PHE A 1 457 ? 14.374 0.086 32.027 1.00 11.82 454 PHE A CA 1
ATOM 3495 C C . PHE A 1 457 ? 13.583 -0.269 30.777 1.00 11.25 454 PHE A C 1
ATOM 3496 O O . PHE A 1 457 ? 12.356 -0.419 30.821 1.00 12.52 454 PHE A O 1
ATOM 3504 N N . THR A 1 458 ? 14.326 -0.387 29.674 1.00 10.20 455 THR A N 1
ATOM 3505 C CA . THR A 1 458 ? 13.745 -0.826 28.428 1.00 10.14 455 THR A CA 1
ATOM 3506 C C . THR A 1 458 ? 14.817 -1.589 27.656 1.00 9.52 455 THR A C 1
ATOM 3507 O O . THR A 1 458 ? 15.966 -1.112 27.640 1.00 10.04 455 THR A O 1
ATOM 3511 N N . ALA A 1 459 ? 14.493 -2.765 27.184 1.00 10.96 456 ALA A N 1
ATOM 3512 C CA . ALA A 1 459 ? 15.507 -3.694 26.734 1.00 10.82 456 ALA A CA 1
ATOM 3513 C C . ALA A 1 459 ? 14.931 -4.598 25.679 1.00 12.55 456 ALA A C 1
ATOM 3514 O O . ALA A 1 459 ? 13.731 -4.715 25.501 1.00 11.46 456 ALA A O 1
ATOM 3516 N N . LEU A 1 460 ? 15.851 -5.195 24.914 1.00 10.37 457 LEU A N 1
ATOM 3517 C CA . LEU A 1 460 ? 15.524 -5.915 23.682 1.00 9.96 457 LEU A CA 1
ATOM 3518 C C . LEU A 1 460 ? 16.332 -7.202 23.612 1.00 10.79 457 LEU A C 1
ATOM 3519 O O . LEU A 1 460 ? 17.529 -7.225 23.872 1.00 11.11 457 LEU A O 1
ATOM 3524 N N . SER A 1 461 ? 15.706 -8.278 23.207 1.00 11.39 458 SER A N 1
ATOM 3525 C CA . SER A 1 461 ? 16.437 -9.528 22.989 1.00 12.23 458 SER A CA 1
ATOM 3526 C C . SER A 1 461 ? 16.901 -9.697 21.561 1.00 14.40 458 SER A C 1
ATOM 3527 O O . SER A 1 461 ? 16.384 -9.015 20.666 1.00 12.78 458 SER A O 1
ATOM 3530 N N . ASN A 1 462 ? 17.778 -10.711 21.335 1.00 15.44 459 ASN A N 1
ATOM 3531 C CA . ASN A 1 462 ? 18.183 -10.993 19.937 1.00 20.00 459 ASN A CA 1
ATOM 3532 C C . ASN A 1 462 ? 17.048 -11.577 19.083 1.00 19.55 459 ASN A C 1
ATOM 3533 O O . ASN A 1 462 ? 17.192 -11.671 17.862 1.00 21.37 459 ASN A O 1
ATOM 3538 N N . GLN A 1 463 ? 15.973 -12.035 19.705 1.00 14.71 460 GLN A N 1
ATOM 3539 C CA . GLN A 1 463 ? 14.782 -12.433 18.978 1.00 18.82 460 GLN A CA 1
ATOM 3540 C C . GLN A 1 463 ? 13.806 -11.297 18.784 1.00 14.50 460 GLN A C 1
ATOM 3541 O O . GLN A 1 463 ? 12.686 -11.518 18.293 1.00 16.63 460 GLN A O 1
ATOM 3547 N N . GLY A 1 464 ? 14.215 -10.066 19.120 1.00 16.39 461 GLY A N 1
ATOM 3548 C CA . GLY A 1 464 ? 13.488 -8.870 18.736 1.00 15.42 461 GLY A CA 1
ATOM 3549 C C . GLY A 1 464 ? 12.307 -8.572 19.628 1.00 14.99 461 GLY A C 1
ATOM 3550 O O . GLY A 1 464 ? 11.395 -7.871 19.255 1.00 14.11 461 GLY A O 1
ATOM 3551 N N . VAL A 1 465 ? 12.338 -9.058 20.867 1.00 12.71 462 VAL A N 1
ATOM 3552 C CA . VAL A 1 465 ? 11.277 -8.804 21.877 1.00 12.79 462 VAL A CA 1
ATOM 3553 C C . VAL A 1 465 ? 11.744 -7.764 22.848 1.00 12.22 462 VAL A C 1
ATOM 3554 O O . VAL A 1 465 ? 12.905 -7.805 23.303 1.00 12.85 462 VAL A O 1
ATOM 3558 N N . SER A 1 466 ? 10.892 -6.755 23.051 1.00 12.14 463 SER A N 1
ATOM 3559 C CA . SER A 1 466 ? 11.069 -5.713 23.986 1.00 12.02 463 SER A CA 1
ATOM 3560 C C . SER A 1 466 ? 10.373 -5.976 25.327 1.00 12.05 463 SER A C 1
ATOM 3561 O O . SER A 1 466 ? 9.231 -6.463 25.354 1.00 13.33 463 SER A O 1
ATOM 3564 N N . VAL A 1 467 ? 11.106 -5.629 26.358 1.00 11.40 464 VAL A N 1
ATOM 3565 C CA . VAL A 1 467 ? 10.590 -5.578 27.729 1.00 13.20 464 VAL A CA 1
ATOM 3566 C C . VAL A 1 467 ? 10.775 -4.222 28.344 1.00 11.18 464 VAL A C 1
ATOM 3567 O O . VAL A 1 467 ? 11.794 -3.542 28.130 1.00 14.59 464 VAL A O 1
ATOM 3571 N N . TRP A 1 468 ? 9.746 -3.781 29.121 1.00 11.83 465 TRP A N 1
ATOM 3572 C CA . TRP A 1 468 ? 9.815 -2.583 29.867 1.00 12.17 465 TRP A CA 1
ATOM 3573 C C . TRP A 1 468 ? 9.602 -2.895 31.343 1.00 12.47 465 TRP A C 1
ATOM 3574 O O . TRP A 1 468 ? 8.831 -3.719 31.656 1.00 13.27 465 TRP A O 1
ATOM 3585 N N . GLY A 1 469 ? 10.368 -2.192 32.143 1.00 11.19 466 GLY A N 1
ATOM 3586 C CA . GLY A 1 469 ? 10.215 -2.163 33.592 1.00 11.40 466 GLY A CA 1
ATOM 3587 C C . GLY A 1 469 ? 9.996 -0.797 34.169 1.00 12.09 466 GLY A C 1
ATOM 3588 O O . GLY A 1 469 ? 10.713 0.193 33.844 1.00 12.38 466 GLY A O 1
ATOM 3589 N N . ILE A 1 470 ? 8.983 -0.641 35.087 1.00 12.24 467 ILE A N 1
ATOM 3590 C CA . ILE A 1 470 ? 8.733 0.660 35.680 1.00 13.25 467 ILE A CA 1
ATOM 3591 C C . ILE A 1 470 ? 8.752 0.401 37.197 1.00 14.60 467 ILE A C 1
ATOM 3592 O O . ILE A 1 470 ? 7.961 -0.464 37.720 1.00 14.56 467 ILE A O 1
ATOM 3597 N N . ARG A 1 471 ? 9.686 1.043 37.836 1.00 14.46 468 ARG A N 1
ATOM 3598 C CA . ARG A 1 471 ? 9.909 0.778 39.311 1.00 15.65 468 ARG A CA 1
ATOM 3599 C C . ARG A 1 471 ? 8.741 1.314 40.083 1.00 17.50 468 ARG A C 1
ATOM 3600 O O . ARG A 1 471 ? 8.308 2.397 39.797 1.00 18.84 468 ARG A O 1
ATOM 3608 N N . VAL A 1 472 ? 8.218 0.501 41.007 1.00 16.89 469 VAL A N 1
ATOM 3609 C CA . VAL A 1 472 ? 7.093 0.872 41.935 1.00 23.18 469 VAL A CA 1
ATOM 3610 C C . VAL A 1 472 ? 7.830 1.593 43.071 1.00 24.60 469 VAL A C 1
ATOM 3611 O O . VAL A 1 472 ? 8.737 1.050 43.682 1.00 30.01 469 VAL A O 1
ATOM 3615 N N . GLU A 1 473 ? 7.557 2.869 43.249 1.00 28.95 470 GLU A N 1
ATOM 3616 C CA . GLU A 1 473 ? 8.286 3.644 44.256 1.00 33.09 470 GLU A CA 1
ATOM 3617 C C . GLU A 1 473 ? 7.324 4.274 45.260 1.00 37.40 470 GLU A C 1
ATOM 3618 O O . GLU A 1 473 ? 6.526 5.110 44.857 1.00 38.64 470 GLU A O 1
ATOM 3624 N N . GLN B 1 25 ? 8.839 -19.147 60.401 1.00 43.38 22 GLN B N 1
ATOM 3625 C CA . GLN B 1 25 ? 7.448 -18.630 60.646 1.00 37.75 22 GLN B CA 1
ATOM 3626 C C . GLN B 1 25 ? 6.972 -18.911 62.073 1.00 35.33 22 GLN B C 1
ATOM 3627 O O . GLN B 1 25 ? 6.387 -19.945 62.374 1.00 34.35 22 GLN B O 1
ATOM 3633 N N . PRO B 1 26 ? 7.237 -17.962 62.965 1.00 32.19 23 PRO B N 1
ATOM 3634 C CA . PRO B 1 26 ? 6.813 -17.913 64.353 1.00 28.22 23 PRO B CA 1
ATOM 3635 C C . PRO B 1 26 ? 5.322 -18.172 64.469 1.00 28.42 23 PRO B C 1
ATOM 3636 O O . PRO B 1 26 ? 4.536 -17.681 63.683 1.00 30.70 23 PRO B O 1
ATOM 3640 N N . THR B 1 27 ? 4.929 -18.958 65.471 1.00 29.10 24 THR B N 1
ATOM 3641 C CA . THR B 1 27 ? 3.512 -19.054 65.830 1.00 25.75 24 THR B CA 1
ATOM 3642 C C . THR B 1 27 ? 3.367 -18.951 67.353 1.00 24.54 24 THR B C 1
ATOM 3643 O O . THR B 1 27 ? 4.308 -19.094 68.059 1.00 25.72 24 THR B O 1
ATOM 3650 N N . PHE B 1 28 ? 2.195 -18.557 67.826 1.00 25.28 25 PHE B N 1
ATOM 3651 C CA . PHE B 1 28 ? 2.071 -18.219 69.263 1.00 24.33 25 PHE B CA 1
ATOM 3652 C C . PHE B 1 28 ? 0.859 -18.837 69.851 1.00 24.31 25 PHE B C 1
ATOM 3653 O O . PHE B 1 28 ? -0.108 -19.075 69.160 1.00 27.82 25 PHE B O 1
ATOM 3661 N N . ARG B 1 29 ? 0.892 -19.052 71.151 1.00 25.66 26 ARG B N 1
ATOM 3662 C CA . ARG B 1 29 ? -0.330 -19.324 71.904 1.00 26.17 26 ARG B CA 1
ATOM 3663 C C . ARG B 1 29 ? -0.112 -18.728 73.316 1.00 23.73 26 ARG B C 1
ATOM 3664 O O . ARG B 1 29 ? 0.739 -19.139 74.071 1.00 21.95 26 ARG B O 1
ATOM 3672 N N . TRP B 1 30 ? -0.799 -17.638 73.590 1.00 23.57 27 TRP B N 1
ATOM 3673 C CA . TRP B 1 30 ? -0.513 -16.876 74.779 1.00 25.20 27 TRP B CA 1
ATOM 3674 C C . TRP B 1 30 ? -1.309 -17.465 75.909 1.00 26.81 27 TRP B C 1
ATOM 3675 O O . TRP B 1 30 ? -2.150 -18.307 75.682 1.00 32.77 27 TRP B O 1
ATOM 3686 N N . ALA B 1 31 ? -0.968 -17.109 77.124 1.00 29.43 28 ALA B N 1
ATOM 3687 C CA . ALA B 1 31 ? -1.755 -17.542 78.254 1.00 29.00 28 ALA B CA 1
ATOM 3688 C C . ALA B 1 31 ? -2.383 -16.359 78.942 1.00 27.12 28 ALA B C 1
ATOM 3689 O O . ALA B 1 31 ? -2.069 -15.218 78.629 1.00 20.79 28 ALA B O 1
ATOM 3691 N N . VAL B 1 32 ? -3.267 -16.630 79.898 1.00 27.86 29 VAL B N 1
ATOM 3692 C CA . VAL B 1 32 ? -3.928 -15.605 80.658 1.00 27.10 29 VAL B CA 1
ATOM 3693 C C . VAL B 1 32 ? -3.304 -15.555 82.045 1.00 27.22 29 VAL B C 1
ATOM 3694 O O . VAL B 1 32 ? -3.660 -16.355 82.936 1.00 24.44 29 VAL B O 1
ATOM 3698 N N . VAL B 1 33 ? -2.324 -14.641 82.218 1.00 22.83 30 VAL B N 1
ATOM 3699 C CA . VAL B 1 33 ? -1.572 -14.476 83.467 1.00 22.98 30 VAL B CA 1
ATOM 3700 C C . VAL B 1 33 ? -1.403 -12.998 83.752 1.00 25.52 30 VAL B C 1
ATOM 3701 O O . VAL B 1 33 ? -0.618 -12.291 83.092 1.00 21.31 30 VAL B O 1
ATOM 3705 N N . HIS B 1 34 ? -2.128 -12.524 84.763 1.00 24.19 31 HIS B N 1
ATOM 3706 C CA . HIS B 1 34 ? -2.032 -11.148 85.242 1.00 22.53 31 HIS B CA 1
ATOM 3707 C C . HIS B 1 34 ? -0.799 -11.022 86.180 1.00 21.90 31 HIS B C 1
ATOM 3708 O O . HIS B 1 34 ? -0.565 -11.875 87.035 1.00 20.28 31 HIS B O 1
ATOM 3715 N N . ASP B 1 35 ? -0.013 -9.956 86.063 1.00 21.49 32 ASP B N 1
ATOM 3716 C CA . ASP B 1 35 ? 1.153 -9.730 86.921 1.00 21.99 32 ASP B CA 1
ATOM 3717 C C . ASP B 1 35 ? 2.075 -10.920 86.853 1.00 20.51 32 ASP B C 1
ATOM 3718 O O . ASP B 1 35 ? 2.386 -11.568 87.837 1.00 23.24 32 ASP B O 1
ATOM 3723 N N . PRO B 1 36 ? 2.559 -11.220 85.676 1.00 21.00 33 PRO B N 1
ATOM 3724 C CA . PRO B 1 36 ? 3.363 -12.445 85.522 1.00 19.23 33 PRO B CA 1
ATOM 3725 C C . PRO B 1 36 ? 4.805 -12.350 86.046 1.00 22.68 33 PRO B C 1
ATOM 3726 O O . PRO B 1 36 ? 5.539 -11.382 85.789 1.00 21.45 33 PRO B O 1
ATOM 3730 N N . SER B 1 37 ? 5.202 -13.354 86.809 1.00 20.56 34 SER B N 1
ATOM 3731 C CA . SER B 1 37 ? 6.573 -13.440 87.317 1.00 21.01 34 SER B CA 1
ATOM 3732 C C . SER B 1 37 ? 7.286 -14.670 86.798 1.00 20.66 34 SER B C 1
ATOM 3733 O O . SER B 1 37 ? 6.933 -15.789 87.115 1.00 21.42 34 SER B O 1
ATOM 3736 N N . ILE B 1 38 ? 8.398 -14.437 86.122 1.00 21.87 35 ILE B N 1
ATOM 3737 C CA . ILE B 1 38 ? 9.154 -15.454 85.435 1.00 20.72 35 ILE B CA 1
ATOM 3738 C C . ILE B 1 38 ? 10.096 -16.199 86.352 1.00 20.42 35 ILE B C 1
ATOM 3739 O O . ILE B 1 38 ? 10.779 -15.603 87.216 1.00 23.51 35 ILE B O 1
ATOM 3744 N N . ILE B 1 39 ? 10.130 -17.515 86.159 1.00 20.45 36 ILE B N 1
ATOM 3745 C CA . ILE B 1 39 ? 11.130 -18.389 86.697 1.00 22.49 36 ILE B CA 1
ATOM 3746 C C . ILE B 1 39 ? 11.434 -19.518 85.687 1.00 20.50 36 ILE B C 1
ATOM 3747 O O . ILE B 1 39 ? 10.532 -20.074 85.089 1.00 20.74 36 ILE B O 1
ATOM 3752 N N . LYS B 1 40 ? 12.740 -19.807 85.527 1.00 24.04 37 LYS B N 1
ATOM 3753 C CA . LYS B 1 40 ? 13.188 -20.904 84.645 1.00 23.42 37 LYS B CA 1
ATOM 3754 C C . LYS B 1 40 ? 13.515 -22.088 85.517 1.00 20.91 37 LYS B C 1
ATOM 3755 O O . LYS B 1 40 ? 14.288 -21.952 86.449 1.00 21.09 37 LYS B O 1
ATOM 3761 N N . VAL B 1 41 ? 12.882 -23.219 85.233 1.00 25.63 38 VAL B N 1
ATOM 3762 C CA . VAL B 1 41 ? 13.171 -24.468 85.948 1.00 27.85 38 VAL B CA 1
ATOM 3763 C C . VAL B 1 41 ? 13.560 -25.502 84.902 1.00 24.64 38 VAL B C 1
ATOM 3764 O O . VAL B 1 41 ? 12.776 -25.867 84.086 1.00 27.01 38 VAL B O 1
ATOM 3768 N N . GLY B 1 42 ? 14.788 -25.970 84.970 1.00 29.30 39 GLY B N 1
ATOM 3769 C CA . GLY B 1 42 ? 15.345 -26.828 83.932 1.00 28.96 39 GLY B CA 1
ATOM 3770 C C . GLY B 1 42 ? 15.162 -26.116 82.609 1.00 27.43 39 GLY B C 1
ATOM 3771 O O . GLY B 1 42 ? 15.628 -24.951 82.469 1.00 30.92 39 GLY B O 1
ATOM 3772 N N . ASN B 1 43 ? 14.437 -26.754 81.691 1.00 29.39 40 ASN B N 1
ATOM 3773 C CA . ASN B 1 43 ? 14.279 -26.233 80.325 1.00 31.04 40 ASN B CA 1
ATOM 3774 C C . ASN B 1 43 ? 12.888 -25.604 80.088 1.00 29.54 40 ASN B C 1
ATOM 3775 O O . ASN B 1 43 ? 12.505 -25.234 78.962 1.00 29.13 40 ASN B O 1
ATOM 3780 N N . MET B 1 44 ? 12.155 -25.464 81.186 1.00 28.18 41 MET B N 1
ATOM 3781 C CA . MET B 1 44 ? 10.808 -24.877 81.173 1.00 29.14 41 MET B CA 1
ATOM 3782 C C . MET B 1 44 ? 10.805 -23.492 81.859 1.00 25.51 41 MET B C 1
ATOM 3783 O O . MET B 1 44 ? 11.387 -23.316 82.938 1.00 28.72 41 MET B O 1
ATOM 3788 N N . TYR B 1 45 ? 10.219 -22.513 81.163 1.00 25.31 42 TYR B N 1
ATOM 3789 C CA . TYR B 1 45 ? 9.858 -21.206 81.722 1.00 22.34 42 TYR B CA 1
ATOM 3790 C C . TYR B 1 45 ? 8.445 -21.291 82.342 1.00 21.40 42 TYR B C 1
ATOM 3791 O O . TYR B 1 45 ? 7.500 -21.797 81.745 1.00 24.96 42 TYR B O 1
ATOM 3800 N N . TYR B 1 46 ? 8.309 -20.739 83.536 1.00 22.12 43 TYR B N 1
ATOM 3801 C CA . TYR B 1 46 ? 7.015 -20.645 84.153 1.00 20.70 43 TYR B CA 1
ATOM 3802 C C . TYR B 1 46 ? 6.768 -19.194 84.442 1.00 18.62 43 TYR B C 1
ATOM 3803 O O . TYR B 1 46 ? 7.690 -18.527 84.849 1.00 19.67 43 TYR B O 1
ATOM 3812 N N . VAL B 1 47 ? 5.542 -18.728 84.254 1.00 20.21 44 VAL B N 1
ATOM 3813 C CA . VAL B 1 47 ? 5.118 -17.483 84.881 1.00 21.88 44 VAL B CA 1
ATOM 3814 C C . VAL B 1 47 ? 4.056 -17.818 85.937 1.00 20.17 44 VAL B C 1
ATOM 3815 O O . VAL B 1 47 ? 3.178 -18.631 85.669 1.00 20.12 44 VAL B O 1
ATOM 3819 N N . PHE B 1 48 ? 4.216 -17.205 87.099 1.00 20.41 45 PHE B N 1
ATOM 3820 C CA . PHE B 1 48 ? 3.194 -17.211 88.192 1.00 20.62 45 PHE B CA 1
ATOM 3821 C C . PHE B 1 48 ? 2.569 -15.835 88.216 1.00 21.61 45 PHE B C 1
ATOM 3822 O O . PHE B 1 48 ? 3.232 -14.825 88.024 1.00 20.89 45 PHE B O 1
ATOM 3830 N N . GLY B 1 49 ? 1.275 -15.795 88.376 1.00 19.24 46 GLY B N 1
ATOM 3831 C CA . GLY B 1 49 ? 0.604 -14.506 88.426 1.00 20.80 46 GLY B CA 1
ATOM 3832 C C . GLY B 1 49 ? -0.611 -14.462 89.326 1.00 23.79 46 GLY B C 1
ATOM 3833 O O . GLY B 1 49 ? -0.967 -15.465 89.953 1.00 22.64 46 GLY B O 1
ATOM 3834 N N . THR B 1 50 ? -1.200 -13.268 89.370 1.00 22.09 47 THR B N 1
ATOM 3835 C CA . THR B 1 50 ? -2.334 -12.973 90.251 1.00 25.35 47 THR B CA 1
ATOM 3836 C C . THR B 1 50 ? -3.433 -14.040 89.995 1.00 22.55 47 THR B C 1
ATOM 3837 O O . THR B 1 50 ? -3.638 -14.540 88.873 1.00 22.95 47 THR B O 1
ATOM 3841 N N . HIS B 1 51 ? -4.189 -14.354 91.053 1.00 21.67 48 HIS B N 1
ATOM 3842 C CA . HIS B 1 51 ? -5.251 -15.415 91.064 1.00 22.54 48 HIS B CA 1
ATOM 3843 C C . HIS B 1 51 ? -4.693 -16.833 90.867 1.00 22.67 48 HIS B C 1
ATOM 3844 O O . HIS B 1 51 ? -5.414 -17.749 90.425 1.00 20.79 48 HIS B O 1
ATOM 3851 N N . LEU B 1 52 ? -3.430 -17.039 91.207 1.00 23.64 49 LEU B N 1
ATOM 3852 C CA . LEU B 1 52 ? -2.744 -18.308 90.890 1.00 24.47 49 LEU B CA 1
ATOM 3853 C C . LEU B 1 52 ? -2.814 -18.704 89.436 1.00 24.13 49 LEU B C 1
ATOM 3854 O O . LEU B 1 52 ? -2.868 -19.871 89.099 1.00 24.54 49 LEU B O 1
ATOM 3859 N N . GLN B 1 53 ? -2.762 -17.706 88.534 1.00 21.73 50 GLN B N 1
ATOM 3860 C CA . GLN B 1 53 ? -2.675 -18.001 87.112 1.00 22.93 50 GLN B CA 1
ATOM 3861 C C . GLN B 1 53 ? -1.229 -18.441 86.850 1.00 20.53 50 GLN B C 1
ATOM 3862 O O . GLN B 1 53 ? -0.313 -17.800 87.352 1.00 23.85 50 GLN B O 1
ATOM 3868 N N . VAL B 1 54 ? -1.045 -19.631 86.263 1.00 21.28 51 VAL B N 1
ATOM 3869 C CA . VAL B 1 54 ? 0.265 -20.257 86.091 1.00 21.10 51 VAL B CA 1
ATOM 3870 C C . VAL B 1 54 ? 0.293 -20.791 84.664 1.00 22.19 51 VAL B C 1
ATOM 3871 O O . VAL B 1 54 ? -0.680 -21.376 84.182 1.00 24.76 51 VAL B O 1
ATOM 3875 N N . ALA B 1 55 ? 1.390 -20.514 83.966 1.00 21.71 52 ALA B N 1
ATOM 3876 C CA . ALA B 1 55 ? 1.530 -21.040 82.625 1.00 23.39 52 ALA B CA 1
ATOM 3877 C C . ALA B 1 55 ? 3.000 -21.356 82.411 1.00 19.87 52 ALA B C 1
ATOM 3878 O O . ALA B 1 55 ? 3.847 -20.874 83.139 1.00 21.55 52 ALA B O 1
ATOM 3880 N N . LYS B 1 56 ? 3.248 -22.277 81.492 1.00 20.56 53 LYS B N 1
ATOM 3881 C CA . LYS B 1 56 ? 4.627 -22.713 81.202 1.00 22.09 53 LYS B CA 1
ATOM 3882 C C . LYS B 1 56 ? 4.897 -22.833 79.705 1.00 19.02 53 LYS B C 1
ATOM 3883 O O . LYS B 1 56 ? 4.005 -22.998 78.886 1.00 20.57 53 LYS B O 1
ATOM 3889 N N . SER B 1 57 ? 6.177 -22.710 79.369 1.00 22.27 54 SER B N 1
ATOM 3890 C CA . SER B 1 57 ? 6.589 -22.699 77.960 1.00 21.42 54 SER B CA 1
ATOM 3891 C C . SER B 1 57 ? 7.999 -23.172 77.826 1.00 23.17 54 SER B C 1
ATOM 3892 O O . SER B 1 57 ? 8.832 -22.921 78.669 1.00 26.38 54 SER B O 1
ATOM 3895 N N . LYS B 1 58 ? 8.289 -23.850 76.715 1.00 27.37 55 LYS B N 1
ATOM 3896 C CA . LYS B 1 58 ? 9.662 -24.191 76.368 1.00 31.22 55 LYS B CA 1
ATOM 3897 C C . LYS B 1 58 ? 10.320 -23.103 75.536 1.00 30.99 55 LYS B C 1
ATOM 3898 O O . LYS B 1 58 ? 11.537 -22.921 75.625 1.00 36.19 55 LYS B O 1
ATOM 3904 N N . ASP B 1 59 ? 9.506 -22.396 74.753 1.00 28.32 56 ASP B N 1
ATOM 3905 C CA . ASP B 1 59 ? 10.000 -21.551 73.636 1.00 25.00 56 ASP B CA 1
ATOM 3906 C C . ASP B 1 59 ? 9.705 -20.064 73.800 1.00 25.76 56 ASP B C 1
ATOM 3907 O O . ASP B 1 59 ? 10.090 -19.225 72.956 1.00 25.23 56 ASP B O 1
ATOM 3912 N N . LEU B 1 60 ? 9.029 -19.745 74.916 1.00 23.36 57 LEU B N 1
ATOM 3913 C CA . LEU B 1 60 ? 8.439 -18.403 75.205 1.00 24.79 57 LEU B CA 1
ATOM 3914 C C . LEU B 1 60 ? 7.299 -17.891 74.317 1.00 23.79 57 LEU B C 1
ATOM 3915 O O . LEU B 1 60 ? 6.784 -16.748 74.496 1.00 22.17 57 LEU B O 1
ATOM 3920 N N . MET B 1 61 ? 6.827 -18.734 73.417 1.00 22.86 58 MET B N 1
ATOM 3921 C CA . MET B 1 61 ? 5.854 -18.360 72.392 1.00 25.24 58 MET B CA 1
ATOM 3922 C C . MET B 1 61 ? 4.563 -19.104 72.561 1.00 22.70 58 MET B C 1
ATOM 3923 O O . MET B 1 61 ? 3.515 -18.528 72.459 1.00 20.08 58 MET B O 1
ATOM 3928 N N . HIS B 1 62 ? 4.657 -20.425 72.766 1.00 25.01 59 HIS B N 1
ATOM 3929 C CA . HIS B 1 62 ? 3.533 -21.279 72.994 1.00 25.37 59 HIS B CA 1
ATOM 3930 C C . HIS B 1 62 ? 3.449 -21.630 74.469 1.00 24.43 59 HIS B C 1
ATOM 3931 O O . HIS B 1 62 ? 4.337 -22.276 75.012 1.00 25.63 59 HIS B O 1
ATOM 3938 N N . TRP B 1 63 ? 2.375 -21.170 75.107 1.00 24.90 60 TRP B N 1
ATOM 3939 C CA . TRP B 1 63 ? 2.266 -21.235 76.568 1.00 21.49 60 TRP B CA 1
ATOM 3940 C C . TRP B 1 63 ? 1.170 -22.240 76.846 1.00 24.57 60 TRP B C 1
ATOM 3941 O O . TRP B 1 63 ? 0.144 -22.251 76.136 1.00 26.66 60 TRP B O 1
ATOM 3952 N N . GLU B 1 64 ? 1.383 -23.077 77.877 1.00 23.46 61 GLU B N 1
ATOM 3953 C CA . GLU B 1 64 ? 0.349 -24.003 78.338 1.00 26.44 61 GLU B CA 1
ATOM 3954 C C . GLU B 1 64 ? -0.143 -23.496 79.703 1.00 23.90 61 GLU B C 1
ATOM 3955 O O . GLU B 1 64 ? 0.626 -23.296 80.597 1.00 23.75 61 GLU B O 1
ATOM 3961 N N . GLN B 1 65 ? -1.447 -23.211 79.784 1.00 25.37 62 GLN B N 1
ATOM 3962 C CA . GLN B 1 65 ? -2.062 -22.829 81.027 1.00 26.33 62 GLN B CA 1
ATOM 3963 C C . GLN B 1 65 ? -2.145 -24.052 81.926 1.00 28.80 62 GLN B C 1
ATOM 3964 O O . GLN B 1 65 ? -2.635 -25.096 81.524 1.00 28.56 62 GLN B O 1
ATOM 3970 N N . ILE B 1 66 ? -1.606 -23.896 83.120 1.00 26.76 63 ILE B N 1
ATOM 3971 C CA . ILE B 1 66 ? -1.575 -24.918 84.159 1.00 29.06 63 ILE B CA 1
ATOM 3972 C C . ILE B 1 66 ? -2.618 -24.610 85.259 1.00 26.74 63 ILE B C 1
ATOM 3973 O O . ILE B 1 66 ? -3.228 -25.531 85.795 1.00 27.28 63 ILE B O 1
ATOM 3978 N N . ASN B 1 67 ? -2.835 -23.339 85.601 1.00 25.29 64 ASN B N 1
ATOM 3979 C CA . ASN B 1 67 ? -3.940 -23.001 86.542 1.00 25.25 64 ASN B CA 1
ATOM 3980 C C . ASN B 1 67 ? -4.556 -21.630 86.220 1.00 29.44 64 ASN B C 1
ATOM 3981 O O . ASN B 1 67 ? -3.869 -20.761 85.680 1.00 22.83 64 ASN B O 1
ATOM 3986 N N . THR B 1 68 ? -5.839 -21.450 86.529 1.00 26.82 65 THR B N 1
ATOM 3987 C CA . THR B 1 68 ? -6.528 -20.194 86.257 1.00 29.77 65 THR B CA 1
ATOM 3988 C C . THR B 1 68 ? -7.136 -19.455 87.439 1.00 30.74 65 THR B C 1
ATOM 3989 O O . THR B 1 68 ? -7.355 -18.249 87.329 1.00 28.41 65 THR B O 1
ATOM 3993 N N . SER B 1 69 ? -7.422 -20.123 88.563 1.00 27.36 66 SER B N 1
ATOM 3994 C CA . SER B 1 69 ? -7.895 -19.396 89.730 1.00 27.64 66 SER B CA 1
ATOM 3995 C C . SER B 1 69 ? -7.454 -20.084 91.021 1.00 26.19 66 SER B C 1
ATOM 3996 O O . SER B 1 69 ? -7.024 -21.237 91.020 1.00 26.63 66 SER B O 1
ATOM 4000 N N . ALA B 1 70 ? -7.595 -19.343 92.111 1.00 25.95 67 ALA B N 1
ATOM 4001 C CA . ALA B 1 70 ? -7.249 -19.759 93.431 1.00 25.93 67 ALA B CA 1
ATOM 4002 C C . ALA B 1 70 ? -8.520 -20.348 94.122 1.00 29.89 67 ALA B C 1
ATOM 4003 O O . ALA B 1 70 ? -8.699 -20.145 95.315 1.00 31.27 67 ALA B O 1
ATOM 4005 N N . HIS B 1 71 ? -9.328 -21.076 93.354 1.00 28.41 68 HIS B N 1
ATOM 4006 C CA . HIS B 1 71 ? -10.512 -21.856 93.847 1.00 31.51 68 HIS B CA 1
ATOM 4007 C C . HIS B 1 71 ? -10.010 -22.924 94.802 1.00 29.14 68 HIS B C 1
ATOM 4008 O O . HIS B 1 71 ? -8.845 -23.271 94.797 1.00 26.47 68 HIS B O 1
ATOM 4015 N N . ASP B 1 72 ? -10.889 -23.430 95.668 1.00 27.89 69 ASP B N 1
ATOM 4016 C CA . ASP B 1 72 ? -10.463 -24.346 96.686 1.00 33.40 69 ASP B CA 1
ATOM 4017 C C . ASP B 1 72 ? -9.772 -25.563 96.134 1.00 32.36 69 ASP B C 1
ATOM 4018 O O . ASP B 1 72 ? -8.894 -26.112 96.771 1.00 31.99 69 ASP B O 1
ATOM 4023 N N . LYS B 1 73 ? -10.172 -26.026 94.957 1.00 29.65 70 LYS B N 1
ATOM 4024 C CA . LYS B 1 73 ? -9.641 -27.266 94.494 1.00 32.55 70 LYS B CA 1
ATOM 4025 C C . LYS B 1 73 ? -8.397 -27.139 93.577 1.00 33.34 70 LYS B C 1
ATOM 4026 O O . LYS B 1 73 ? -7.921 -28.123 93.062 1.00 32.78 70 LYS B O 1
ATOM 4032 N N . ASN B 1 74 ? -7.839 -25.939 93.461 1.00 28.58 71 ASN B N 1
ATOM 4033 C CA . ASN B 1 74 ? -6.658 -25.763 92.621 1.00 28.54 71 ASN B CA 1
ATOM 4034 C C . ASN B 1 74 ? -5.466 -26.591 93.155 1.00 27.07 71 ASN B C 1
ATOM 4035 O O . ASN B 1 74 ? -5.312 -26.762 94.395 1.00 26.52 71 ASN B O 1
ATOM 4040 N N . PRO B 1 75 ? -4.617 -27.088 92.245 1.00 25.36 72 PRO B N 1
ATOM 4041 C CA . PRO B 1 75 ? -3.420 -27.899 92.545 1.00 26.12 72 PRO B CA 1
ATOM 4042 C C . PRO B 1 75 ? -2.192 -27.173 93.037 1.00 23.59 72 PRO B C 1
ATOM 4043 O O . PRO B 1 75 ? -1.263 -27.770 93.594 1.00 25.68 72 PRO B O 1
ATOM 4047 N N . ILE B 1 76 ? -2.123 -25.864 92.821 1.00 20.38 73 ILE B N 1
ATOM 4048 C CA . ILE B 1 76 ? -0.974 -25.135 93.187 1.00 20.26 73 ILE B CA 1
ATOM 4049 C C . ILE B 1 76 ? -0.892 -24.854 94.701 1.00 18.46 73 ILE B C 1
ATOM 4050 O O . ILE B 1 76 ? 0.144 -25.052 95.341 1.00 21.42 73 ILE B O 1
ATOM 4055 N N . ILE B 1 77 ? -2.010 -24.355 95.243 1.00 23.39 74 ILE B N 1
ATOM 4056 C CA . ILE B 1 77 ? -2.223 -24.219 96.684 1.00 22.12 74 ILE B CA 1
ATOM 4057 C C . ILE B 1 77 ? -3.666 -24.765 97.033 1.00 21.13 74 ILE B C 1
ATOM 4058 O O . ILE B 1 77 ? -4.620 -24.021 97.185 1.00 24.62 74 ILE B O 1
ATOM 4063 N N . PRO B 1 78 ? -3.788 -26.107 97.188 1.00 22.47 75 PRO B N 1
ATOM 4064 C CA . PRO B 1 78 ? -5.076 -26.695 97.600 1.00 25.34 75 PRO B CA 1
ATOM 4065 C C . PRO B 1 78 ? -5.553 -26.113 98.892 1.00 23.86 75 PRO B C 1
ATOM 4066 O O . PRO B 1 78 ? -4.742 -25.912 99.796 1.00 31.18 75 PRO B O 1
ATOM 4070 N N . ASN B 1 79 ? -6.849 -25.847 98.940 1.00 25.78 76 ASN B N 1
ATOM 4071 C CA . ASN B 1 79 ? -7.523 -25.328 100.110 1.00 29.15 76 ASN B CA 1
ATOM 4072 C C . ASN B 1 79 ? -6.825 -24.100 100.623 1.00 27.65 76 ASN B C 1
ATOM 4073 O O . ASN B 1 79 ? -6.542 -23.942 101.791 1.00 25.25 76 ASN B O 1
ATOM 4078 N N . ILE B 1 80 ? -6.519 -23.212 99.687 1.00 27.24 77 ILE B N 1
ATOM 4079 C CA . ILE B 1 80 ? -5.774 -22.010 99.979 1.00 25.00 77 ILE B CA 1
ATOM 4080 C C . ILE B 1 80 ? -6.334 -21.211 101.153 1.00 25.14 77 ILE B C 1
ATOM 4081 O O . ILE B 1 80 ? -5.592 -20.552 101.867 1.00 24.49 77 ILE B O 1
ATOM 4086 N N . ASN B 1 81 ? -7.644 -21.238 101.353 1.00 26.21 78 ASN B N 1
ATOM 4087 C CA . ASN B 1 81 ? -8.208 -20.450 102.469 1.00 27.64 78 ASN B CA 1
ATOM 4088 C C . ASN B 1 81 ? -7.755 -20.943 103.848 1.00 29.11 78 ASN B C 1
ATOM 4089 O O . ASN B 1 81 ? -7.556 -20.173 104.786 1.00 27.23 78 ASN B O 1
ATOM 4094 N N . GLU B 1 82 ? -7.600 -22.251 103.965 1.00 28.46 79 GLU B N 1
ATOM 4095 C CA . GLU B 1 82 ? -7.031 -22.851 105.163 1.00 26.00 79 GLU B CA 1
ATOM 4096 C C . GLU B 1 82 ? -5.518 -22.799 105.125 1.00 28.59 79 GLU B C 1
ATOM 4097 O O . GLU B 1 82 ? -4.890 -22.466 106.125 1.00 23.52 79 GLU B O 1
ATOM 4103 N N . GLU B 1 83 ? -4.912 -23.085 103.967 1.00 23.98 80 GLU B N 1
ATOM 4104 C CA . GLU B 1 83 ? -3.461 -23.037 103.887 1.00 25.14 80 GLU B CA 1
ATOM 4105 C C . GLU B 1 83 ? -2.835 -21.674 104.266 1.00 23.31 80 GLU B C 1
ATOM 4106 O O . GLU B 1 83 ? -1.966 -21.609 105.097 1.00 22.00 80 GLU B O 1
ATOM 4112 N N . LEU B 1 84 ? -3.317 -20.597 103.646 1.00 25.56 81 LEU B N 1
ATOM 4113 C CA . LEU B 1 84 ? -2.832 -19.212 103.871 1.00 23.62 81 LEU B CA 1
ATOM 4114 C C . LEU B 1 84 ? -3.775 -18.431 104.777 1.00 29.20 81 LEU B C 1
ATOM 4115 O O . LEU B 1 84 ? -3.898 -17.199 104.670 1.00 26.50 81 LEU B O 1
ATOM 4120 N N . LYS B 1 85 ? -4.425 -19.128 105.709 1.00 30.27 82 LYS B N 1
ATOM 4121 C CA . LYS B 1 85 ? -5.305 -18.445 106.666 1.00 29.59 82 LYS B CA 1
ATOM 4122 C C . LYS B 1 85 ? -4.682 -17.236 107.361 1.00 23.03 82 LYS B C 1
ATOM 4123 O O . LYS B 1 85 ? -5.373 -16.232 107.614 1.00 25.72 82 LYS B O 1
ATOM 4129 N N . GLU B 1 86 ? -3.394 -17.255 107.679 1.00 26.20 83 GLU B N 1
ATOM 4130 C CA . GLU B 1 86 ? -2.802 -16.100 108.355 1.00 27.21 83 GLU B CA 1
ATOM 4131 C C . GLU B 1 86 ? -2.875 -14.800 107.516 1.00 29.24 83 GLU B C 1
ATOM 4132 O O . GLU B 1 86 ? -3.390 -13.751 107.961 1.00 28.98 83 GLU B O 1
ATOM 4138 N N . THR B 1 87 ? -2.372 -14.854 106.296 1.00 26.28 84 THR B N 1
ATOM 4139 C CA . THR B 1 87 ? -2.311 -13.626 105.466 1.00 23.95 84 THR B CA 1
ATOM 4140 C C . THR B 1 87 ? -3.693 -13.294 104.960 1.00 23.71 84 THR B C 1
ATOM 4141 O O . THR B 1 87 ? -4.046 -12.130 104.828 1.00 23.91 84 THR B O 1
ATOM 4145 N N . LEU B 1 88 ? -4.524 -14.313 104.747 1.00 25.24 85 LEU B N 1
ATOM 4146 C CA . LEU B 1 88 ? -5.872 -14.078 104.199 1.00 25.89 85 LEU B CA 1
ATOM 4147 C C . LEU B 1 88 ? -6.784 -13.477 105.271 1.00 27.45 85 LEU B C 1
ATOM 4148 O O . LEU B 1 88 ? -7.594 -12.642 104.955 1.00 24.99 85 LEU B O 1
ATOM 4153 N N . SER B 1 89 ? -6.589 -13.907 106.522 1.00 26.30 86 SER B N 1
ATOM 4154 C CA . SER B 1 89 ? -7.289 -13.358 107.687 1.00 30.70 86 SER B CA 1
ATOM 4155 C C . SER B 1 89 ? -6.911 -11.912 107.819 1.00 28.98 86 SER B C 1
ATOM 4156 O O . SER B 1 89 ? -7.772 -11.042 108.107 1.00 26.13 86 SER B O 1
ATOM 4159 N N . TRP B 1 90 ? -5.603 -11.663 107.709 1.00 27.57 87 TRP B N 1
ATOM 4160 C CA . TRP B 1 90 ? -5.112 -10.322 107.812 1.00 25.63 87 TRP B CA 1
ATOM 4161 C C . TRP B 1 90 ? -5.745 -9.417 106.772 1.00 23.32 87 TRP B C 1
ATOM 4162 O O . TRP B 1 90 ? -6.249 -8.347 107.097 1.00 26.68 87 TRP B O 1
ATOM 4173 N N . ALA B 1 91 ? -5.779 -9.844 105.533 1.00 23.95 88 ALA B N 1
ATOM 4174 C CA . ALA B 1 91 ? -6.325 -9.020 104.468 1.00 27.91 88 ALA B CA 1
ATOM 4175 C C . ALA B 1 91 ? -7.874 -9.075 104.366 1.00 29.31 88 ALA B C 1
ATOM 4176 O O . ALA B 1 91 ? -8.478 -8.391 103.525 1.00 28.87 88 ALA B O 1
ATOM 4178 N N . ARG B 1 92 ? -8.510 -9.934 105.170 1.00 28.40 89 ARG B N 1
ATOM 4179 C CA . ARG B 1 92 ? -9.968 -10.076 105.137 1.00 27.04 89 ARG B CA 1
ATOM 4180 C C . ARG B 1 92 ? -10.523 -10.513 103.790 1.00 30.90 89 ARG B C 1
ATOM 4181 O O . ARG B 1 92 ? -11.501 -9.954 103.286 1.00 30.69 89 ARG B O 1
ATOM 4189 N N . THR B 1 93 ? -9.840 -11.474 103.141 1.00 30.28 90 THR B N 1
ATOM 4190 C CA . THR B 1 93 ? -10.242 -11.902 101.805 1.00 28.77 90 THR B CA 1
ATOM 4191 C C . THR B 1 93 ? -10.186 -13.410 101.761 1.00 24.30 90 THR B C 1
ATOM 4192 O O . THR B 1 93 ? -9.893 -14.050 102.799 1.00 29.63 90 THR B O 1
ATOM 4196 N N . ARG B 1 94 ? -10.589 -13.972 100.623 1.00 25.31 91 ARG B N 1
ATOM 4197 C CA . ARG B 1 94 ? -10.591 -15.428 100.367 1.00 28.31 91 ARG B CA 1
ATOM 4198 C C . ARG B 1 94 ? -10.388 -15.776 98.883 1.00 25.31 91 ARG B C 1
ATOM 4199 O O . ARG B 1 94 ? -10.694 -14.957 98.010 1.00 22.87 91 ARG B O 1
ATOM 4207 N N . ASN B 1 95 ? -9.888 -16.988 98.607 1.00 23.61 92 ASN B N 1
ATOM 4208 C CA . ASN B 1 95 ? -9.896 -17.552 97.252 1.00 26.33 92 ASN B CA 1
ATOM 4209 C C . ASN B 1 95 ? -9.183 -16.602 96.301 1.00 28.28 92 ASN B C 1
ATOM 4210 O O . ASN B 1 95 ? -9.556 -16.497 95.145 1.00 28.82 92 ASN B O 1
ATOM 4215 N N . ASP B 1 96 ? -8.151 -15.956 96.799 1.00 24.69 93 ASP B N 1
ATOM 4216 C CA . ASP B 1 96 ? -7.312 -15.110 95.958 1.00 30.75 93 ASP B CA 1
ATOM 4217 C C . ASP B 1 96 ? -5.983 -14.778 96.607 1.00 30.23 93 ASP B C 1
ATOM 4218 O O . ASP B 1 96 ? -5.874 -14.497 97.814 1.00 28.46 93 ASP B O 1
ATOM 4223 N N . ILE B 1 97 ? -4.936 -14.772 95.774 1.00 25.35 94 ILE B N 1
ATOM 4224 C CA . ILE B 1 97 ? -3.713 -14.140 96.184 1.00 22.84 94 ILE B CA 1
ATOM 4225 C C . ILE B 1 97 ? -3.261 -13.348 94.935 1.00 20.37 94 ILE B C 1
ATOM 4226 O O . ILE B 1 97 ? -3.647 -13.678 93.809 1.00 20.83 94 ILE B O 1
ATOM 4232 N N . TRP B 1 98 ? -2.556 -12.279 95.211 1.00 21.49 95 TRP B N 1
ATOM 4233 C CA . TRP B 1 98 ? -2.031 -11.359 94.176 1.00 20.42 95 TRP B CA 1
ATOM 4234 C C . TRP B 1 98 ? -0.455 -11.448 94.028 1.00 19.51 95 TRP B C 1
ATOM 4235 O O . TRP B 1 98 ? 0.332 -11.618 94.989 1.00 21.21 95 TRP B O 1
ATOM 4246 N N . ALA B 1 99 ? -0.063 -11.233 92.791 1.00 18.92 96 ALA B N 1
ATOM 4247 C CA . ALA B 1 99 ? 1.333 -10.982 92.423 1.00 24.95 96 ALA B CA 1
ATOM 4248 C C . ALA B 1 99 ? 2.336 -11.920 93.091 1.00 23.83 96 ALA B C 1
ATOM 4249 O O . ALA B 1 99 ? 3.283 -11.469 93.741 1.00 24.72 96 ALA B O 1
ATOM 4251 N N . PRO B 1 100 ? 2.110 -13.254 92.946 1.00 19.52 97 PRO B N 1
ATOM 4252 C CA . PRO B 1 100 ? 3.074 -14.183 93.437 1.00 21.33 97 PRO B CA 1
ATOM 4253 C C . PRO B 1 100 ? 4.320 -14.192 92.549 1.00 20.83 97 PRO B C 1
ATOM 4254 O O . PRO B 1 100 ? 4.227 -13.807 91.353 1.00 27.34 97 PRO B O 1
ATOM 4258 N N . GLN B 1 101 ? 5.438 -14.394 93.196 1.00 19.55 98 GLN B N 1
ATOM 4259 C CA . GLN B 1 101 ? 6.652 -14.704 92.496 1.00 19.88 98 GLN B CA 1
ATOM 4260 C C . GLN B 1 101 ? 7.325 -15.899 93.187 1.00 20.47 98 GLN B C 1
ATOM 4261 O O . GLN B 1 101 ? 7.589 -15.901 94.416 1.00 22.96 98 GLN B O 1
ATOM 4267 N N . VAL B 1 102 ? 7.629 -16.899 92.376 1.00 20.73 99 VAL B N 1
ATOM 4268 C CA . VAL B 1 102 ? 8.347 -18.082 92.826 1.00 20.75 99 VAL B CA 1
ATOM 4269 C C . VAL B 1 102 ? 9.858 -17.927 92.542 1.00 22.54 99 VAL B C 1
ATOM 4270 O O . VAL B 1 102 ? 10.260 -17.586 91.425 1.00 22.31 99 VAL B O 1
ATOM 4274 N N . ILE B 1 103 ? 10.661 -18.092 93.576 1.00 19.66 100 ILE B N 1
ATOM 4275 C CA . ILE B 1 103 ? 12.121 -18.114 93.451 1.00 25.16 100 ILE B CA 1
ATOM 4276 C C . ILE B 1 103 ? 12.702 -19.337 94.136 1.00 25.14 100 ILE B C 1
ATOM 4277 O O . ILE B 1 103 ? 12.280 -19.748 95.201 1.00 24.58 100 ILE B O 1
ATOM 4282 N N . GLN B 1 104 ? 13.710 -19.940 93.515 1.00 26.13 101 GLN B N 1
ATOM 4283 C CA . GLN B 1 104 ? 14.381 -21.047 94.172 1.00 27.95 101 GLN B CA 1
ATOM 4284 C C . GLN B 1 104 ? 15.518 -20.530 95.018 1.00 29.13 101 GLN B C 1
ATOM 4285 O O . GLN B 1 104 ? 16.412 -19.821 94.518 1.00 28.25 101 GLN B O 1
ATOM 4291 N N . LEU B 1 105 ? 15.537 -20.900 96.302 1.00 24.68 102 LEU B N 1
ATOM 4292 C CA . LEU B 1 105 ? 16.619 -20.479 97.203 1.00 27.03 102 LEU B CA 1
ATOM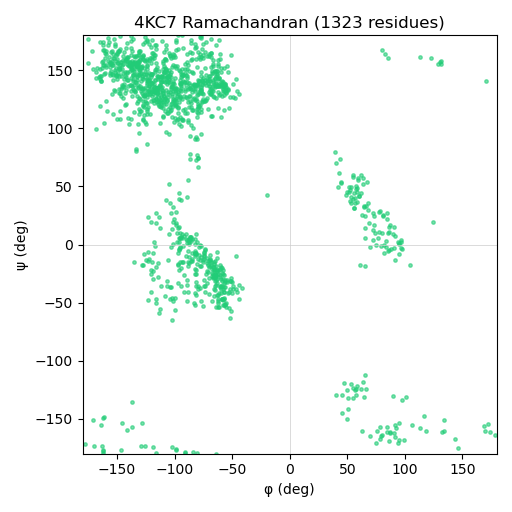 4293 C C . LEU B 1 105 ? 17.683 -21.603 97.374 1.00 27.46 102 LEU B C 1
ATOM 4294 O O . LEU B 1 105 ? 17.575 -22.624 96.724 1.00 26.35 102 LEU B O 1
ATOM 4299 N N . SER B 1 106 ? 18.685 -21.388 98.220 1.00 31.74 103 SER B N 1
ATOM 4300 C CA . SER B 1 106 ? 19.852 -22.295 98.337 1.00 33.38 103 SER B CA 1
ATOM 4301 C C . SER B 1 106 ? 19.579 -23.738 98.770 1.00 35.68 103 SER B C 1
ATOM 4302 O O . SER B 1 106 ? 20.394 -24.631 98.467 1.00 34.81 103 SER B O 1
ATOM 4305 N N . ASP B 1 107 ? 18.451 -23.999 99.436 1.00 33.17 104 ASP B N 1
ATOM 4306 C CA . ASP B 1 107 ? 18.090 -25.391 99.764 1.00 33.70 104 ASP B CA 1
ATOM 4307 C C . ASP B 1 107 ? 17.454 -26.156 98.596 1.00 32.91 104 ASP B C 1
ATOM 4308 O O . ASP B 1 107 ? 17.103 -27.321 98.740 1.00 35.66 104 ASP B O 1
ATOM 4313 N N . GLY B 1 108 ? 17.331 -25.539 97.421 1.00 30.47 105 GLY B N 1
ATOM 4314 C CA . GLY B 1 108 ? 16.673 -26.200 96.292 1.00 31.21 105 GLY B CA 1
ATOM 4315 C C . GLY B 1 108 ? 15.131 -26.152 96.262 1.00 29.93 105 GLY B C 1
ATOM 4316 O O . GLY B 1 108 ? 14.481 -26.552 95.276 1.00 26.18 105 GLY B O 1
ATOM 4317 N N . ARG B 1 109 ? 14.522 -25.650 97.336 1.00 27.80 106 ARG B N 1
ATOM 4318 C CA . ARG B 1 109 ? 13.063 -25.510 97.361 1.00 29.02 106 ARG B CA 1
ATOM 4319 C C . ARG B 1 109 ? 12.612 -24.204 96.619 1.00 24.46 106 ARG B C 1
ATOM 4320 O O . ARG B 1 109 ? 13.441 -23.276 96.459 1.00 21.87 106 ARG B O 1
ATOM 4328 N N . TYR B 1 110 ? 11.349 -24.173 96.204 1.00 25.16 107 TYR B N 1
ATOM 4329 C CA . TYR B 1 110 ? 10.723 -23.038 95.520 1.00 22.44 107 TYR B CA 1
ATOM 4330 C C . TYR B 1 110 ? 9.876 -22.257 96.499 1.00 24.50 107 TYR B C 1
ATOM 4331 O O . TYR B 1 110 ? 8.952 -22.852 97.058 1.00 22.48 107 TYR B O 1
ATOM 4340 N N . TYR B 1 111 ? 10.164 -20.955 96.627 1.00 24.46 108 TYR B N 1
ATOM 4341 C CA . TYR B 1 111 ? 9.535 -20.103 97.596 1.00 24.50 108 TYR B CA 1
ATOM 4342 C C . TYR B 1 111 ? 8.676 -19.133 96.816 1.00 24.06 108 TYR B C 1
ATOM 4343 O O . TYR B 1 111 ? 9.174 -18.378 96.017 1.00 24.64 108 TYR B O 1
ATOM 4352 N N . MET B 1 112 ? 7.376 -19.186 97.061 1.00 21.79 109 MET B N 1
ATOM 4353 C CA . MET B 1 112 ? 6.444 -18.304 96.455 1.00 22.01 109 MET B CA 1
ATOM 4354 C C . MET B 1 112 ? 6.190 -17.177 97.444 1.00 24.01 109 MET B C 1
ATOM 4355 O O . MET B 1 112 ? 5.602 -17.366 98.511 1.00 22.67 109 MET B O 1
ATOM 4360 N N . TYR B 1 113 ? 6.629 -15.985 97.062 1.00 20.06 110 TYR B N 1
ATOM 4361 C CA . TYR B 1 113 ? 6.407 -14.730 97.786 1.00 19.67 110 TYR B CA 1
ATOM 4362 C C . TYR B 1 113 ? 5.105 -14.189 97.171 1.00 22.01 110 TYR B C 1
ATOM 4363 O O . TYR B 1 113 ? 4.834 -14.285 95.945 1.00 19.88 110 TYR B O 1
ATOM 4372 N N . TYR B 1 114 ? 4.165 -13.738 97.983 1.00 20.38 111 TYR B N 1
ATOM 4373 C CA . TYR B 1 114 ? 2.913 -13.355 97.396 1.00 19.75 111 TYR B CA 1
ATOM 4374 C C . TYR B 1 114 ? 2.352 -12.301 98.300 1.00 19.15 111 TYR B C 1
ATOM 4375 O O . TYR B 1 114 ? 2.870 -12.050 99.392 1.00 20.02 111 TYR B O 1
ATOM 4384 N N . CYS B 1 115 ? 1.289 -11.714 97.865 1.00 20.40 112 CYS B N 1
ATOM 4385 C CA . CYS B 1 115 ? 0.528 -10.782 98.750 1.00 21.94 112 CYS B CA 1
ATOM 4386 C C . CYS B 1 115 ? -0.965 -11.111 98.787 1.00 21.97 112 CYS B C 1
ATOM 4387 O O . CYS B 1 115 ? -1.573 -11.722 97.871 1.00 20.27 112 CYS B O 1
ATOM 4390 N N . ALA B 1 116 ? -1.570 -10.750 99.918 1.00 23.54 113 ALA B N 1
ATOM 4391 C CA . ALA B 1 116 ? -3.008 -10.811 100.041 1.00 21.70 113 ALA B CA 1
ATOM 4392 C C . ALA B 1 116 ? -3.526 -9.410 100.403 1.00 22.19 113 ALA B C 1
ATOM 4393 O O . ALA B 1 116 ? -2.904 -8.717 101.245 1.00 20.93 113 ALA B O 1
ATOM 4395 N N . SER B 1 117 ? -4.604 -9.045 99.725 1.00 22.09 114 SER B N 1
ATOM 4396 C CA . SER B 1 117 ? -5.232 -7.727 99.860 1.00 25.80 114 SER B CA 1
ATOM 4397 C C . SER B 1 117 ? -6.677 -7.629 99.352 1.00 26.11 114 SER B C 1
ATOM 4398 O O . SER B 1 117 ? -7.243 -8.588 98.866 1.00 28.57 114 SER B O 1
ATOM 4401 N N . THR B 1 118 ? -7.260 -6.432 99.458 1.00 26.98 115 THR B N 1
ATOM 4402 C CA . THR B 1 118 ? -8.549 -6.139 98.823 1.00 26.95 115 THR B CA 1
ATOM 4403 C C . THR B 1 118 ? -8.390 -4.866 98.035 1.00 27.85 115 THR B C 1
ATOM 4404 O O . THR B 1 118 ? -7.548 -4.059 98.391 1.00 25.91 115 THR B O 1
ATOM 4408 N N . PHE B 1 119 ? -9.182 -4.743 96.968 1.00 33.46 116 PHE B N 1
ATOM 4409 C CA . PHE B 1 119 ? -9.076 -3.640 96.010 1.00 35.62 116 PHE B CA 1
ATOM 4410 C C . PHE B 1 119 ? -9.232 -2.305 96.692 1.00 36.09 116 PHE B C 1
ATOM 4411 O O . PHE B 1 119 ? -10.270 -2.021 97.241 1.00 41.91 116 PHE B O 1
ATOM 4419 N N . GLY B 1 120 ? -8.177 -1.506 96.668 1.00 37.46 117 GLY B N 1
ATOM 4420 C CA . GLY B 1 120 ? -8.190 -0.145 97.185 1.00 35.81 117 GLY B CA 1
ATOM 4421 C C . GLY B 1 120 ? -7.646 -0.006 98.583 1.00 33.92 117 GLY B C 1
ATOM 4422 O O . GLY B 1 120 ? -7.534 1.092 99.078 1.00 34.29 117 GLY B O 1
ATOM 4423 N N . SER B 1 121 ? -7.283 -1.113 99.233 1.00 30.94 118 SER B N 1
ATOM 4424 C CA . SER B 1 121 ? -6.921 -1.054 100.616 1.00 29.03 118 SER B CA 1
ATOM 4425 C C . SER B 1 121 ? -5.447 -1.162 100.920 1.00 30.47 118 SER B C 1
ATOM 4426 O O . SER B 1 121 ? -4.737 -1.915 100.280 1.00 33.26 118 SER B O 1
ATOM 4429 N N . PRO B 1 122 ? -4.985 -0.451 101.934 1.00 27.78 119 PRO B N 1
ATOM 4430 C CA . PRO B 1 122 ? -3.655 -0.690 102.492 1.00 28.02 119 PRO B CA 1
ATOM 4431 C C . PRO B 1 122 ? -3.550 -1.839 103.512 1.00 24.96 119 PRO B C 1
ATOM 4432 O O . PRO B 1 122 ? -2.478 -2.056 104.104 1.00 25.38 119 PRO B O 1
ATOM 4436 N N . ARG B 1 123 ? -4.688 -2.507 103.776 1.00 24.38 120 ARG B N 1
ATOM 4437 C CA . ARG B 1 123 ? -4.742 -3.667 104.669 1.00 24.15 120 ARG B CA 1
ATOM 4438 C C . ARG B 1 123 ? -4.293 -4.897 103.933 1.00 22.88 120 ARG B C 1
ATOM 4439 O O . ARG B 1 123 ? -5.084 -5.528 103.234 1.00 24.75 120 ARG B O 1
ATOM 4447 N N . SER B 1 124 ? -2.978 -5.149 104.022 1.00 25.11 121 SER B N 1
ATOM 4448 C CA . SER B 1 124 ? -2.294 -6.104 103.151 1.00 24.19 121 SER B CA 1
ATOM 4449 C C . SER B 1 124 ? -1.207 -6.821 103.875 1.00 21.26 121 SER B C 1
ATOM 4450 O O . SER B 1 124 ? -0.748 -6.441 104.976 1.00 23.70 121 SER B O 1
ATOM 4453 N N . ALA B 1 125 ? -0.829 -7.981 103.340 1.00 22.15 122 ALA B N 1
ATOM 4454 C CA . ALA B 1 125 ? 0.278 -8.656 103.858 1.00 20.46 122 ALA B CA 1
ATOM 4455 C C . ALA B 1 125 ? 1.066 -9.390 102.748 1.00 16.76 122 ALA B C 1
ATOM 4456 O O . ALA B 1 125 ? 0.469 -9.907 101.767 1.00 20.49 122 ALA B O 1
ATOM 4458 N N . ILE B 1 126 ? 2.358 -9.507 103.010 1.00 20.38 123 ILE B N 1
ATOM 4459 C CA . ILE B 1 126 ? 3.277 -10.315 102.139 1.00 21.18 123 ILE B CA 1
ATOM 4460 C C . ILE B 1 126 ? 3.644 -11.548 102.944 1.00 19.25 123 ILE B C 1
ATOM 4461 O O . ILE B 1 126 ? 4.138 -11.462 104.049 1.00 23.07 123 ILE B O 1
ATOM 4466 N N . GLY B 1 127 ? 3.381 -12.683 102.340 1.00 22.98 124 GLY B N 1
ATOM 4467 C CA . GLY B 1 127 ? 3.732 -13.983 102.883 1.00 21.61 124 GLY B CA 1
ATOM 4468 C C . GLY B 1 127 ? 4.614 -14.772 101.931 1.00 23.62 124 GLY B C 1
ATOM 4469 O O . GLY B 1 127 ? 4.873 -14.373 100.752 1.00 21.90 124 GLY B O 1
ATOM 4470 N N . ILE B 1 128 ? 5.066 -15.879 102.459 1.00 22.94 125 ILE B N 1
ATOM 4471 C CA . ILE B 1 128 ? 5.791 -16.863 101.697 1.00 23.11 125 ILE B CA 1
ATOM 4472 C C . ILE B 1 128 ? 5.188 -18.242 101.901 1.00 23.24 125 ILE B C 1
ATOM 4473 O O . ILE B 1 128 ? 4.936 -18.628 103.032 1.00 26.62 125 ILE B O 1
ATOM 4478 N N . ALA B 1 129 ? 5.010 -18.957 100.807 1.00 20.88 126 ALA B N 1
ATOM 4479 C CA . ALA B 1 129 ? 4.678 -20.388 100.761 1.00 19.67 126 ALA B CA 1
ATOM 4480 C C . ALA B 1 129 ? 5.788 -21.182 100.072 1.00 23.88 126 ALA B C 1
ATOM 4481 O O . ALA B 1 129 ? 6.602 -20.592 99.394 1.00 22.51 126 ALA B O 1
ATOM 4483 N N . VAL B 1 130 ? 5.833 -22.488 100.232 1.00 23.28 127 VAL B N 1
ATOM 4484 C CA . VAL B 1 130 ? 7.059 -23.214 99.815 1.00 22.95 127 VAL B CA 1
ATOM 4485 C C . VAL B 1 130 ? 6.647 -24.591 99.304 1.00 25.72 127 VAL B C 1
ATOM 4486 O O . VAL B 1 130 ? 5.683 -25.200 99.777 1.00 25.11 127 VAL B O 1
ATOM 4490 N N . SER B 1 131 ? 7.376 -25.065 98.288 1.00 21.40 128 SER B N 1
ATOM 4491 C CA . SER B 1 131 ? 7.137 -26.358 97.671 1.00 24.08 128 SER B CA 1
ATOM 4492 C C . SER B 1 131 ? 8.496 -26.930 97.261 1.00 24.23 128 SER B C 1
ATOM 4493 O O . SER B 1 131 ? 9.425 -26.202 96.956 1.00 25.47 128 SER B O 1
ATOM 4496 N N . ASP B 1 132 ? 8.622 -28.254 97.300 1.00 25.98 129 ASP B N 1
ATOM 4497 C CA . ASP B 1 132 ? 9.786 -28.883 96.712 1.00 29.15 129 ASP B CA 1
ATOM 4498 C C . ASP B 1 132 ? 9.739 -28.968 95.204 1.00 30.91 129 ASP B C 1
ATOM 4499 O O . ASP B 1 132 ? 10.774 -29.246 94.608 1.00 27.86 129 ASP B O 1
ATOM 4504 N N . ASP B 1 133 ? 8.560 -28.832 94.615 1.00 27.48 130 ASP B N 1
ATOM 4505 C CA . ASP B 1 133 ? 8.367 -28.940 93.198 1.00 29.00 130 ASP B CA 1
ATOM 4506 C C . ASP B 1 133 ? 7.709 -27.686 92.644 1.00 27.69 130 ASP B C 1
ATOM 4507 O O . ASP B 1 133 ? 6.758 -27.119 93.233 1.00 25.73 130 ASP B O 1
ATOM 4512 N N . ILE B 1 134 ? 8.159 -27.273 91.474 1.00 22.49 131 ILE B N 1
ATOM 4513 C CA . ILE B 1 134 ? 7.775 -25.967 90.965 1.00 23.41 131 ILE B CA 1
ATOM 4514 C C . ILE B 1 134 ? 6.240 -25.818 90.783 1.00 23.74 131 ILE B C 1
ATOM 4515 O O . ILE B 1 134 ? 5.681 -24.707 91.011 1.00 24.82 131 ILE B O 1
ATOM 4520 N N . GLU B 1 135 ? 5.574 -26.902 90.387 1.00 23.14 132 GLU B N 1
ATOM 4521 C CA . GLU B 1 135 ? 4.127 -26.851 90.171 1.00 24.11 132 GLU B CA 1
ATOM 4522 C C . GLU B 1 135 ? 3.325 -27.088 91.445 1.00 23.53 132 GLU B C 1
ATOM 4523 O O . GLU B 1 135 ? 2.083 -27.149 91.389 1.00 26.64 132 GLU B O 1
ATOM 4529 N N . GLY B 1 136 ? 4.003 -27.174 92.576 1.00 21.01 133 GLY B N 1
ATOM 4530 C CA . GLY B 1 136 ? 3.280 -27.284 93.848 1.00 25.21 133 GLY B CA 1
ATOM 4531 C C . GLY B 1 136 ? 3.132 -28.747 94.226 1.00 26.44 133 GLY B C 1
ATOM 4532 O O . GLY B 1 136 ? 3.759 -29.631 93.642 1.00 29.85 133 GLY B O 1
ATOM 4533 N N . PRO B 1 137 ? 2.342 -29.004 95.253 1.00 26.77 134 PRO B N 1
ATOM 4534 C CA . PRO B 1 137 ? 1.614 -28.001 96.060 1.00 25.36 134 PRO B CA 1
ATOM 4535 C C . PRO B 1 137 ? 2.473 -27.224 97.037 1.00 22.22 134 PRO B C 1
ATOM 4536 O O . PRO B 1 137 ? 3.469 -27.681 97.614 1.00 22.71 134 PRO B O 1
ATOM 4540 N N . TYR B 1 138 ? 2.117 -25.962 97.169 1.00 22.18 135 TYR B N 1
ATOM 4541 C CA . TYR B 1 138 ? 2.797 -25.067 98.004 1.00 20.51 135 TYR B CA 1
ATOM 4542 C C . TYR B 1 138 ? 2.114 -24.975 99.393 1.00 21.84 135 TYR B C 1
ATOM 4543 O O . TYR B 1 138 ? 0.895 -25.026 99.500 1.00 21.14 135 TYR B O 1
ATOM 4552 N N . LYS B 1 139 ? 2.942 -24.870 100.399 1.00 25.82 136 LYS B N 1
ATOM 4553 C CA . LYS B 1 139 ? 2.468 -24.677 101.765 1.00 27.35 136 LYS B CA 1
ATOM 4554 C C . LYS B 1 139 ? 2.982 -23.480 102.495 1.00 26.21 136 LYS B C 1
ATOM 4555 O O . LYS B 1 139 ? 4.109 -22.966 102.295 1.00 23.50 136 LYS B O 1
ATOM 4561 N N . HIS B 1 140 ? 2.159 -23.031 103.456 1.00 23.00 137 HIS B N 1
ATOM 4562 C CA . HIS B 1 140 ? 2.565 -21.937 104.297 1.00 22.77 137 HIS B CA 1
ATOM 4563 C C . HIS B 1 140 ? 3.967 -22.012 104.909 1.00 25.09 137 HIS B C 1
ATOM 4564 O O . HIS B 1 140 ? 4.351 -22.946 105.635 1.00 24.61 137 HIS B O 1
ATOM 4571 N N . TYR B 1 141 ? 4.727 -20.952 104.665 1.00 23.60 138 TYR B N 1
ATOM 4572 C CA . TYR B 1 141 ? 6.042 -20.813 105.231 1.00 23.86 138 TYR B CA 1
ATOM 4573 C C . TYR B 1 141 ? 6.171 -19.666 106.237 1.00 24.50 138 TYR B C 1
ATOM 4574 O O . TYR B 1 141 ? 6.564 -19.899 107.361 1.00 27.48 138 TYR B O 1
ATOM 4583 N N . ALA B 1 142 ? 5.906 -18.437 105.832 1.00 25.81 139 ALA B N 1
ATOM 4584 C CA . ALA B 1 142 ? 6.008 -17.288 106.726 1.00 25.17 139 ALA B CA 1
ATOM 4585 C C . ALA B 1 142 ? 5.113 -16.166 106.263 1.00 22.62 139 ALA B C 1
ATOM 4586 O O . ALA B 1 142 ? 4.636 -16.161 105.170 1.00 21.84 139 ALA B O 1
ATOM 4588 N N . VAL B 1 143 ? 4.780 -15.299 107.194 1.00 23.29 140 VAL B N 1
ATOM 4589 C CA . VAL B 1 143 ? 4.274 -13.937 106.954 1.00 22.59 140 VAL B CA 1
ATOM 4590 C C . VAL B 1 143 ? 5.356 -12.945 107.299 1.00 24.91 140 VAL B C 1
ATOM 4591 O O . VAL B 1 143 ? 5.882 -12.940 108.421 1.00 24.20 140 VAL B O 1
ATOM 4595 N N . ILE B 1 144 ? 5.738 -12.063 106.355 1.00 22.94 141 ILE B N 1
ATOM 4596 C CA . ILE B 1 144 ? 6.916 -11.244 106.585 1.00 24.18 141 ILE B CA 1
ATOM 4597 C C . ILE B 1 144 ? 6.710 -9.751 106.585 1.00 23.02 141 ILE B C 1
ATOM 4598 O O . ILE B 1 144 ? 7.511 -9.079 107.174 1.00 27.13 141 ILE B O 1
ATOM 4603 N N . VAL B 1 145 ? 5.688 -9.222 105.909 1.00 23.43 142 VAL B N 1
ATOM 4604 C CA . VAL B 1 145 ? 5.370 -7.773 106.018 1.00 22.35 142 VAL B CA 1
ATOM 4605 C C . VAL B 1 145 ? 3.888 -7.530 106.068 1.00 23.63 142 VAL B C 1
ATOM 4606 O O . VAL B 1 145 ? 3.146 -8.187 105.350 1.00 23.17 142 VAL B O 1
ATOM 4610 N N . LYS B 1 146 ? 3.443 -6.623 106.972 1.00 22.17 143 LYS B N 1
ATOM 4611 C CA . LYS B 1 146 ? 2.037 -6.289 107.038 1.00 23.01 143 LYS B CA 1
ATOM 4612 C C . LYS B 1 146 ? 1.843 -4.780 107.037 1.00 20.61 143 LYS B C 1
ATOM 4613 O O . LYS B 1 146 ? 2.683 -4.031 107.558 1.00 23.07 143 LYS B O 1
ATOM 4619 N N . SER B 1 147 ? 0.751 -4.372 106.426 1.00 22.48 144 SER B N 1
ATOM 4620 C CA . SER B 1 147 ? 0.315 -2.963 106.424 1.00 23.86 144 SER B CA 1
ATOM 4621 C C . SER B 1 147 ? -1.119 -2.882 106.877 1.00 24.32 144 SER B C 1
ATOM 4622 O O . SER B 1 147 ? -1.854 -3.864 106.839 1.00 27.82 144 SER B O 1
ATOM 4625 N N . GLY B 1 148 ? -1.536 -1.676 107.277 1.00 25.45 145 GLY B N 1
ATOM 4626 C CA . GLY B 1 148 ? -2.939 -1.480 107.667 1.00 25.13 145 GLY B CA 1
ATOM 4627 C C . GLY B 1 148 ? -3.262 -1.782 109.128 1.00 22.88 145 GLY B C 1
ATOM 4628 O O . GLY B 1 148 ? -4.415 -1.992 109.455 1.00 25.52 145 GLY B O 1
ATOM 4629 N N . GLN B 1 149 ? -2.260 -1.845 109.961 1.00 26.17 146 GLN B N 1
ATOM 4630 C CA . GLN B 1 149 ? -2.435 -2.047 111.395 1.00 29.15 146 GLN B CA 1
ATOM 4631 C C . GLN B 1 149 ? -3.307 -0.910 111.914 1.00 34.36 146 GLN B C 1
ATOM 4632 O O . GLN B 1 149 ? -3.029 0.250 111.622 1.00 27.79 146 GLN B O 1
ATOM 4638 N N . VAL B 1 150 ? -4.331 -1.262 112.701 1.00 37.19 147 VAL B N 1
ATOM 4639 C CA . VAL B 1 150 ? -5.196 -0.281 113.365 1.00 35.40 147 VAL B CA 1
ATOM 4640 C C . VAL B 1 150 ? -4.682 -0.287 114.784 1.00 36.50 147 VAL B C 1
ATOM 4641 O O . VAL B 1 150 ? -4.850 -1.293 115.505 1.00 36.71 147 VAL B O 1
ATOM 4645 N N . TYR B 1 151 ? -4.033 0.817 115.152 1.00 35.20 148 TYR B N 1
ATOM 4646 C CA . TYR B 1 151 ? -3.237 0.896 116.357 1.00 41.60 148 TYR B CA 1
ATOM 4647 C C . TYR B 1 151 ? -3.877 0.270 117.605 1.00 39.81 148 TYR B C 1
ATOM 4648 O O . TYR B 1 151 ? -3.212 -0.476 118.320 1.00 34.22 148 TYR B O 1
ATOM 4657 N N . SER B 1 152 ? -5.149 0.577 117.864 1.00 47.15 149 SER B N 1
ATOM 4658 C CA . SER B 1 152 ? -5.792 0.112 119.126 1.00 45.82 149 SER B CA 1
ATOM 4659 C C . SER B 1 152 ? -5.924 -1.413 119.206 1.00 46.92 149 SER B C 1
ATOM 4660 O O . SER B 1 152 ? -5.893 -2.004 120.281 1.00 42.84 149 SER B O 1
ATOM 4663 N N . VAL B 1 153 ? -6.022 -2.037 118.040 1.00 46.75 150 VAL B N 1
ATOM 4664 C CA . VAL B 1 153 ? -6.257 -3.452 117.886 1.00 47.44 150 VAL B CA 1
ATOM 4665 C C . VAL B 1 153 ? -4.921 -4.145 117.607 1.00 47.85 150 VAL B C 1
ATOM 4666 O O . VAL B 1 153 ? -4.490 -5.050 118.327 1.00 44.31 150 VAL B O 1
ATOM 4670 N N . ASP B 1 154 ? -4.250 -3.678 116.562 1.00 43.56 151 ASP B N 1
ATOM 4671 C CA . ASP B 1 154 ? -3.068 -4.332 116.040 1.00 38.71 151 ASP B CA 1
ATOM 4672 C C . ASP B 1 154 ? -1.760 -3.782 116.575 1.00 37.54 151 ASP B C 1
ATOM 4673 O O . ASP B 1 154 ? -0.751 -4.458 116.543 1.00 40.01 151 ASP B O 1
ATOM 4678 N N . GLY B 1 155 ? -1.770 -2.567 117.108 1.00 37.59 152 GLY B N 1
ATOM 4679 C CA . GLY B 1 155 ? -0.537 -1.961 117.589 1.00 34.27 152 GLY B CA 1
ATOM 4680 C C . GLY B 1 155 ? 0.179 -1.306 116.405 1.00 33.74 152 GLY B C 1
ATOM 4681 O O . GLY B 1 155 ? -0.461 -0.990 115.434 1.00 28.50 152 GLY B O 1
ATOM 4682 N N . PRO B 1 156 ? 1.490 -1.120 116.501 1.00 33.10 153 PRO B N 1
ATOM 4683 C CA . PRO B 1 156 ? 2.169 -0.303 115.493 1.00 37.23 153 PRO B CA 1
ATOM 4684 C C . PRO B 1 156 ? 2.467 -1.023 114.161 1.00 36.58 153 PRO B C 1
ATOM 4685 O O . PRO B 1 156 ? 2.363 -2.273 114.058 1.00 32.04 153 PRO B O 1
ATOM 4689 N N . SER B 1 157 ? 2.806 -0.215 113.150 1.00 30.62 154 SER B N 1
ATOM 4690 C CA . SER B 1 157 ? 3.322 -0.728 111.851 1.00 29.67 154 SER B CA 1
ATOM 4691 C C . SER B 1 157 ? 4.671 -1.437 112.064 1.00 29.76 154 SER B C 1
ATOM 4692 O O . SER B 1 157 ? 5.176 -1.492 113.171 1.00 27.94 154 SER B O 1
ATOM 4695 N N . GLU B 1 158 ? 5.273 -1.955 110.982 1.00 23.93 155 GLU B N 1
ATOM 4696 C CA . GLU B 1 158 ? 6.567 -2.574 111.093 1.00 29.20 155 GLU B CA 1
ATOM 4697 C C . GLU B 1 158 ? 7.709 -1.679 111.592 1.00 25.26 155 GLU B C 1
ATOM 4698 O O . GLU B 1 158 ? 8.724 -2.224 112.012 1.00 31.03 155 GLU B O 1
ATOM 4704 N N . ASP B 1 159 ? 7.585 -0.362 111.557 1.00 30.41 156 ASP B N 1
ATOM 4705 C CA . ASP B 1 159 ? 8.693 0.494 112.044 1.00 35.07 156 ASP B CA 1
ATOM 4706 C C . ASP B 1 159 ? 8.514 0.948 113.502 1.00 41.66 156 ASP B C 1
ATOM 4707 O O . ASP B 1 159 ? 9.190 1.885 113.960 1.00 37.95 156 ASP B O 1
ATOM 4712 N N . GLY B 1 160 ? 7.593 0.271 114.205 1.00 37.64 157 GLY B N 1
ATOM 4713 C CA . GLY B 1 160 ? 7.245 0.593 115.612 1.00 38.09 157 GLY B CA 1
ATOM 4714 C C . GLY B 1 160 ? 6.385 1.840 115.785 1.00 40.19 157 GLY B C 1
ATOM 4715 O O . GLY B 1 160 ? 6.076 2.205 116.925 1.00 40.61 157 GLY B O 1
ATOM 4716 N N . THR B 1 161 ? 6.045 2.505 114.674 1.00 36.98 158 THR B N 1
ATOM 4717 C CA . THR B 1 161 ? 5.187 3.686 114.657 1.00 36.90 158 THR B CA 1
ATOM 4718 C C . THR B 1 161 ? 3.806 3.364 114.070 1.00 38.58 158 THR B C 1
ATOM 4719 O O . THR B 1 161 ? 3.648 2.422 113.275 1.00 35.31 158 THR B O 1
ATOM 4723 N N . PRO B 1 162 ? 2.786 4.116 114.516 1.00 41.77 159 PRO B N 1
ATOM 4724 C CA . PRO B 1 162 ? 1.440 4.020 113.986 1.00 41.94 159 PRO B CA 1
ATOM 4725 C C . PRO B 1 162 ? 1.501 3.996 112.484 1.00 39.87 159 PRO B C 1
ATOM 4726 O O . PRO B 1 162 ? 2.194 4.826 111.912 1.00 46.42 159 PRO B O 1
ATOM 4730 N N . TYR B 1 163 ? 0.784 3.052 111.882 1.00 33.42 160 TYR B N 1
ATOM 4731 C CA . TYR B 1 163 ? 0.692 2.912 110.449 1.00 31.18 160 TYR B CA 1
ATOM 4732 C C . TYR B 1 163 ? -0.036 4.118 109.863 1.00 34.52 160 TYR B C 1
ATOM 4733 O O . TYR B 1 163 ? -1.040 4.604 110.403 1.00 33.52 160 TYR B O 1
ATOM 4742 N N . ASP B 1 164 ? 0.460 4.589 108.736 1.00 35.93 161 ASP B N 1
ATOM 4743 C CA . ASP B 1 164 ? 0.023 5.823 108.113 1.00 34.86 161 ASP B CA 1
ATOM 4744 C C . ASP B 1 164 ? 0.330 5.581 106.676 1.00 30.52 161 ASP B C 1
ATOM 4745 O O . ASP B 1 164 ? 1.500 5.502 106.331 1.00 30.11 161 ASP B O 1
ATOM 4750 N N . SER B 1 165 ? -0.723 5.473 105.873 1.00 31.99 162 SER B N 1
ATOM 4751 C CA . SER B 1 165 ? -0.613 4.947 104.505 1.00 32.09 162 SER B CA 1
ATOM 4752 C C . SER B 1 165 ? -0.053 5.913 103.457 1.00 32.90 162 SER B C 1
ATOM 4753 O O . SER B 1 165 ? 0.012 5.559 102.267 1.00 32.73 162 SER B O 1
ATOM 4756 N N . ARG B 1 166 ? 0.263 7.135 103.900 1.00 31.29 163 ARG B N 1
ATOM 4757 C CA . ARG B 1 166 ? 1.061 8.099 103.139 1.00 30.90 163 ARG B CA 1
ATOM 4758 C C . ARG B 1 166 ? 2.581 7.901 103.211 1.00 28.88 163 ARG B C 1
ATOM 4759 O O . ARG B 1 166 ? 3.277 8.221 102.275 1.00 29.64 163 ARG B O 1
ATOM 4767 N N . LYS B 1 167 ? 3.115 7.411 104.313 1.00 27.52 164 LYS B N 1
ATOM 4768 C CA . LYS B 1 167 ? 4.569 7.321 104.498 1.00 26.37 164 LYS B CA 1
ATOM 4769 C C . LYS B 1 167 ? 5.029 5.867 104.577 1.00 28.61 164 LYS B C 1
ATOM 4770 O O . LYS B 1 167 ? 6.149 5.541 104.274 1.00 35.09 164 LYS B O 1
ATOM 4776 N N . HIS B 1 168 ? 4.143 5.006 105.046 1.00 25.97 165 HIS B N 1
ATOM 4777 C CA . HIS B 1 168 ? 4.337 3.573 104.986 1.00 29.08 165 HIS B CA 1
ATOM 4778 C C . HIS B 1 168 ? 3.827 2.892 103.713 1.00 26.34 165 HIS B C 1
ATOM 4779 O O . HIS B 1 168 ? 2.765 3.196 103.209 1.00 29.64 165 HIS B O 1
ATOM 4786 N N . PRO B 1 169 ? 4.588 1.888 103.168 1.00 25.25 166 PRO B N 1
ATOM 4787 C CA . PRO B 1 169 ? 3.993 1.185 102.051 1.00 24.27 166 PRO B CA 1
ATOM 4788 C C . PRO B 1 169 ? 2.759 0.302 102.351 1.00 25.22 166 PRO B C 1
ATOM 4789 O O . PRO B 1 169 ? 2.476 -0.027 103.498 1.00 23.47 166 PRO B O 1
ATOM 4793 N N . ASN B 1 170 ? 2.085 -0.051 101.272 1.00 22.81 167 ASN B N 1
ATOM 4794 C CA . ASN B 1 170 ? 1.177 -1.164 101.160 1.00 25.28 167 ASN B CA 1
ATOM 4795 C C . ASN B 1 170 ? 2.027 -2.449 100.977 1.00 30.64 167 ASN B C 1
ATOM 4796 O O . ASN B 1 170 ? 3.106 -2.444 100.282 1.00 26.27 167 ASN B O 1
ATOM 4801 N N . ALA B 1 171 ? 1.609 -3.515 101.673 1.00 26.07 168 ALA B N 1
ATOM 4802 C CA . ALA B 1 171 ? 2.363 -4.789 101.678 1.00 25.43 168 ALA B CA 1
ATOM 4803 C C . ALA B 1 171 ? 1.925 -5.598 100.529 1.00 24.94 168 ALA B C 1
ATOM 4804 O O . ALA B 1 171 ? 1.141 -6.599 100.649 1.00 23.81 168 ALA B O 1
ATOM 4806 N N . LEU B 1 172 ? 2.379 -5.151 99.339 1.00 24.08 169 LEU B N 1
ATOM 4807 C CA . LEU B 1 172 ? 1.976 -5.746 98.104 1.00 22.69 169 LEU B CA 1
ATOM 4808 C C . LEU B 1 172 ? 3.200 -5.884 97.165 1.00 23.49 169 LEU B C 1
ATOM 4809 O O . LEU B 1 172 ? 4.215 -5.262 97.395 1.00 21.48 169 LEU B O 1
ATOM 4814 N N . ASP B 1 173 ? 3.012 -6.724 96.156 1.00 23.45 170 ASP B N 1
ATOM 4815 C CA . ASP B 1 173 ? 3.872 -6.761 94.954 1.00 23.51 170 ASP B CA 1
ATOM 4816 C C . ASP B 1 173 ? 5.339 -7.109 95.300 1.00 23.03 170 ASP B C 1
ATOM 4817 O O . ASP B 1 173 ? 6.278 -6.356 95.035 1.00 24.02 170 ASP B O 1
ATOM 4822 N N . PRO B 1 174 ? 5.577 -8.290 95.909 1.00 21.32 171 PRO B N 1
ATOM 4823 C CA . PRO B 1 174 ? 7.009 -8.622 96.175 1.00 21.04 171 PRO B CA 1
ATOM 4824 C C . PRO B 1 174 ? 7.816 -8.860 94.855 1.00 20.88 171 PRO B C 1
ATOM 4825 O O . PRO B 1 174 ? 7.337 -9.497 93.945 1.00 23.62 171 PRO B O 1
ATOM 4829 N N . GLY B 1 175 ? 9.016 -8.300 94.801 1.00 23.92 172 GLY B N 1
ATOM 4830 C CA . GLY B 1 175 ? 10.017 -8.635 93.810 1.00 22.40 172 GLY B CA 1
ATOM 4831 C C . GLY B 1 175 ? 11.317 -8.998 94.497 1.00 19.22 172 GLY B C 1
ATOM 4832 O O . GLY B 1 175 ? 12.023 -8.174 95.083 1.00 23.08 172 GLY B O 1
ATOM 4833 N N . VAL B 1 176 ? 11.646 -10.280 94.392 1.00 19.71 173 VAL B N 1
ATOM 4834 C CA . VAL B 1 176 ? 12.731 -10.859 95.059 1.00 20.61 173 VAL B CA 1
ATOM 4835 C C . VAL B 1 176 ? 13.859 -11.195 94.081 1.00 21.90 173 VAL B C 1
ATOM 4836 O O . VAL B 1 176 ? 13.601 -11.675 92.979 1.00 19.65 173 VAL B O 1
ATOM 4840 N N . PHE B 1 177 ? 15.075 -10.955 94.527 1.00 22.93 174 PHE B N 1
ATOM 4841 C CA . PHE B 1 177 ? 16.267 -11.155 93.665 1.00 22.62 174 PHE B CA 1
ATOM 4842 C C . PHE B 1 177 ? 17.531 -11.255 94.473 1.00 23.46 174 PHE B C 1
ATOM 4843 O O . PHE B 1 177 ? 17.659 -10.686 95.557 1.00 21.44 174 PHE B O 1
ATOM 4851 N N . TYR B 1 178 ? 18.465 -12.070 93.978 1.00 21.11 175 TYR B N 1
ATOM 4852 C CA . TYR B 1 178 ? 19.817 -12.104 94.521 1.00 23.96 175 TYR B CA 1
ATOM 4853 C C . TYR B 1 178 ? 20.629 -10.988 93.858 1.00 22.77 175 TYR B C 1
ATOM 4854 O O . TYR B 1 178 ? 20.388 -10.642 92.702 1.00 28.64 175 TYR B O 1
ATOM 4863 N N . ASP B 1 179 ? 21.566 -10.418 94.561 1.00 23.20 176 ASP B N 1
ATOM 4864 C CA . ASP B 1 179 ? 22.400 -9.392 93.956 1.00 20.65 176 ASP B CA 1
ATOM 4865 C C . ASP B 1 179 ? 23.606 -10.144 93.381 1.00 25.24 176 ASP B C 1
ATOM 4866 O O . ASP B 1 179 ? 23.651 -11.360 93.450 1.00 25.16 176 ASP B O 1
ATOM 4871 N N . LYS B 1 180 ? 24.555 -9.425 92.788 1.00 27.50 177 LYS B N 1
ATOM 4872 C CA . LYS B 1 180 ? 25.713 -10.107 92.185 1.00 26.99 177 LYS B CA 1
ATOM 4873 C C . LYS B 1 180 ? 26.603 -10.730 93.263 1.00 30.11 177 LYS B C 1
ATOM 4874 O O . LYS B 1 180 ? 27.399 -11.628 92.976 1.00 26.27 177 LYS B O 1
ATOM 4880 N N . GLU B 1 181 ? 26.458 -10.308 94.521 1.00 27.51 178 GLU B N 1
ATOM 4881 C CA . GLU B 1 181 ? 27.316 -10.835 95.575 1.00 32.42 178 GLU B CA 1
ATOM 4882 C C . GLU B 1 181 ? 26.680 -11.958 96.390 1.00 32.26 178 GLU B C 1
ATOM 4883 O O . GLU B 1 181 ? 27.279 -12.455 97.343 1.00 28.66 178 GLU B O 1
ATOM 4889 N N . GLY B 1 182 ? 25.461 -12.343 96.027 1.00 27.11 179 GLY B N 1
ATOM 4890 C CA . GLY B 1 182 ? 24.789 -13.455 96.697 1.00 26.61 179 GLY B CA 1
ATOM 4891 C C . GLY B 1 182 ? 23.864 -13.035 97.816 1.00 29.83 179 GLY B C 1
ATOM 4892 O O . GLY B 1 182 ? 23.261 -13.900 98.460 1.00 28.90 179 GLY B O 1
ATOM 4893 N N . ASN B 1 183 ? 23.740 -11.737 98.063 1.00 25.44 180 ASN B N 1
ATOM 4894 C CA . ASN B 1 183 ? 22.772 -11.269 99.109 1.00 26.35 180 ASN B CA 1
ATOM 4895 C C . ASN B 1 183 ? 21.424 -11.369 98.478 1.00 25.18 180 ASN B C 1
ATOM 4896 O O . ASN B 1 183 ? 21.341 -11.434 97.263 1.00 23.51 180 ASN B O 1
ATOM 4901 N N . LEU B 1 184 ? 20.358 -11.376 99.288 1.00 22.89 181 LEU B N 1
ATOM 4902 C CA . LEU B 1 184 ? 18.990 -11.538 98.815 1.00 22.00 181 LEU B CA 1
ATOM 4903 C C . LEU B 1 184 ? 18.156 -10.345 99.249 1.00 23.62 181 LEU B C 1
ATOM 4904 O O . LEU B 1 184 ? 18.286 -9.868 100.352 1.00 21.98 181 LEU B O 1
ATOM 4909 N N . TRP B 1 185 ? 17.352 -9.863 98.327 1.00 21.22 182 TRP B N 1
ATOM 4910 C CA . TRP B 1 185 ? 16.592 -8.627 98.509 1.00 23.55 182 TRP B CA 1
ATOM 4911 C C . TRP B 1 185 ? 15.109 -8.812 98.100 1.00 20.23 182 TRP B C 1
ATOM 4912 O O . TRP B 1 185 ? 14.745 -9.547 97.135 1.00 19.56 182 TRP B O 1
ATOM 4923 N N . MET B 1 186 ? 14.218 -8.005 98.687 1.00 22.85 183 MET B N 1
ATOM 4924 C CA . MET B 1 186 ? 12.873 -7.958 98.164 1.00 21.39 183 MET B CA 1
ATOM 4925 C C . MET B 1 186 ? 12.494 -6.488 98.037 1.00 20.38 183 MET B C 1
ATOM 4926 O O . MET B 1 186 ? 12.550 -5.716 99.005 1.00 20.40 183 MET B O 1
ATOM 4931 N N . VAL B 1 187 ? 12.156 -6.105 96.830 1.00 20.60 184 VAL B N 1
ATOM 4932 C CA . VAL B 1 187 ? 11.592 -4.813 96.525 1.00 20.03 184 VAL B CA 1
ATOM 4933 C C . VAL B 1 187 ? 10.060 -4.995 96.515 1.00 18.59 184 VAL B C 1
ATOM 4934 O O . VAL B 1 187 ? 9.505 -5.944 95.964 1.00 19.66 184 VAL B O 1
ATOM 4938 N N . TYR B 1 188 ? 9.316 -4.039 97.076 1.00 22.63 185 TYR B N 1
ATOM 4939 C CA . TYR B 1 188 ? 7.883 -4.189 97.008 1.00 21.56 185 TYR B CA 1
ATOM 4940 C C . TYR B 1 188 ? 7.137 -2.861 97.141 1.00 22.36 185 TYR B C 1
ATOM 4941 O O . TYR B 1 188 ? 7.783 -1.837 97.447 1.00 21.71 185 TYR B O 1
ATOM 4950 N N . GLY B 1 189 ? 5.803 -2.908 96.961 1.00 21.98 186 GLY B N 1
ATOM 4951 C CA . GLY B 1 189 ? 4.947 -1.743 97.096 1.00 21.80 186 GLY B CA 1
ATOM 4952 C C . GLY B 1 189 ? 3.974 -1.450 96.005 1.00 24.52 186 GLY B C 1
ATOM 4953 O O . GLY B 1 189 ? 4.098 -1.909 94.834 1.00 24.69 186 GLY B O 1
ATOM 4954 N N . SER B 1 190 ? 2.925 -0.693 96.373 1.00 25.49 187 SER B N 1
ATOM 4955 C CA . SER B 1 190 ? 1.869 -0.319 95.452 1.00 21.98 187 SER B CA 1
ATOM 4956 C C . SER B 1 190 ? 1.202 0.916 96.043 1.00 24.26 187 SER B C 1
ATOM 4957 O O . SER B 1 190 ? 0.548 0.797 97.079 1.00 24.77 187 SER B O 1
ATOM 4960 N N . TRP B 1 191 ? 1.318 2.049 95.355 1.00 20.85 188 TRP B N 1
ATOM 4961 C CA . TRP B 1 191 ? 0.715 3.326 95.812 1.00 22.70 188 TRP B CA 1
ATOM 4962 C C . TRP B 1 191 ? 1.076 3.600 97.273 1.00 22.25 188 TRP B C 1
ATOM 4963 O O . TRP B 1 191 ? 2.166 3.287 97.728 1.00 22.07 188 TRP B O 1
ATOM 4974 N N . PHE B 1 192 ? 0.195 4.307 98.033 1.00 23.12 189 PHE B N 1
ATOM 4975 C CA . PHE B 1 192 ? 0.433 4.521 99.472 1.00 20.94 189 PHE B CA 1
ATOM 4976 C C . PHE B 1 192 ? 1.855 5.069 99.743 1.00 23.39 189 PHE B C 1
ATOM 4977 O O . PHE B 1 192 ? 2.296 6.026 99.057 1.00 24.60 189 PHE B O 1
ATOM 4985 N N . GLY B 1 193 ? 2.586 4.515 100.681 1.00 22.06 190 GLY B N 1
ATOM 4986 C CA . GLY B 1 193 ? 3.833 5.070 101.062 1.00 21.30 190 GLY B CA 1
ATOM 4987 C C . GLY B 1 193 ? 5.035 4.906 100.096 1.00 20.13 190 GLY B C 1
ATOM 4988 O O . GLY B 1 193 ? 6.103 5.369 100.422 1.00 25.42 190 GLY B O 1
ATOM 4989 N N . GLY B 1 194 ? 4.810 4.164 98.992 1.00 24.53 191 GLY B N 1
ATOM 4990 C CA . GLY B 1 194 ? 5.795 3.970 97.905 1.00 25.93 191 GLY B CA 1
ATOM 4991 C C . GLY B 1 194 ? 6.461 2.599 97.841 1.00 26.60 191 GLY B C 1
ATOM 4992 O O . GLY B 1 194 ? 5.908 1.582 98.283 1.00 23.20 191 GLY B O 1
ATOM 4993 N N . ILE B 1 195 ? 7.653 2.605 97.245 1.00 23.53 192 ILE B N 1
ATOM 4994 C CA . ILE B 1 195 ? 8.397 1.395 96.865 1.00 20.71 192 ILE B CA 1
ATOM 4995 C C . ILE B 1 195 ? 9.579 1.256 97.839 1.00 21.74 192 ILE B C 1
ATOM 4996 O O . ILE B 1 195 ? 10.408 2.144 98.006 1.00 20.36 192 ILE B O 1
ATOM 5001 N N . TYR B 1 196 ? 9.633 0.141 98.556 1.00 17.77 193 TYR B N 1
ATOM 5002 C CA . TYR B 1 196 ? 10.621 -0.073 99.572 1.00 19.30 193 TYR B CA 1
ATOM 5003 C C . TYR B 1 196 ? 11.463 -1.307 99.245 1.00 18.10 193 TYR B C 1
ATOM 5004 O O . TYR B 1 196 ? 11.018 -2.191 98.502 1.00 20.86 193 TYR B O 1
ATOM 5013 N N . ILE B 1 197 ? 12.670 -1.323 99.813 1.00 21.40 194 ILE B N 1
ATOM 5014 C CA . ILE B 1 197 ? 13.530 -2.502 99.766 1.00 20.53 194 ILE B CA 1
ATOM 5015 C C . ILE B 1 197 ? 14.006 -2.987 101.128 1.00 19.39 194 ILE B C 1
ATOM 5016 O O . ILE B 1 197 ? 14.506 -2.243 101.948 1.00 23.46 194 ILE B O 1
ATOM 5021 N N . LEU B 1 198 ? 13.870 -4.282 101.284 1.00 19.89 195 LEU B N 1
ATOM 5022 C CA . LEU B 1 198 ? 14.294 -5.038 102.480 1.00 19.55 195 LEU B CA 1
ATOM 5023 C C . LEU B 1 198 ? 15.379 -6.034 102.126 1.00 21.78 195 LEU B C 1
ATOM 5024 O O . LEU B 1 198 ? 15.251 -6.792 101.115 1.00 22.74 195 LEU B O 1
ATOM 5029 N N . LYS B 1 199 ? 16.414 -6.084 102.963 1.00 25.92 196 LYS B N 1
ATOM 5030 C CA . LYS B 1 199 ? 17.442 -7.121 102.845 1.00 26.78 196 LYS B CA 1
ATOM 5031 C C . LYS B 1 199 ? 16.926 -8.417 103.501 1.00 27.15 196 LYS B C 1
ATOM 5032 O O . LYS B 1 199 ? 16.414 -8.388 104.627 1.00 28.24 196 LYS B O 1
ATOM 5038 N N . LEU B 1 200 ? 17.018 -9.512 102.755 1.00 25.81 197 LEU B N 1
ATOM 5039 C CA . LEU B 1 200 ? 16.612 -10.836 103.203 1.00 26.79 197 LEU B CA 1
ATOM 5040 C C . LEU B 1 200 ? 17.794 -11.734 103.607 1.00 29.82 197 LEU B C 1
ATOM 5041 O O . LEU B 1 200 ? 18.948 -11.531 103.147 1.00 24.89 197 LEU B O 1
ATOM 5046 N N . ASP B 1 201 ? 17.536 -12.686 104.524 1.00 27.39 198 ASP B N 1
ATOM 5047 C CA . ASP B 1 201 ? 18.512 -13.734 104.853 1.00 29.60 198 ASP B CA 1
ATOM 5048 C C . ASP B 1 201 ? 18.506 -14.781 103.727 1.00 26.23 198 ASP B C 1
ATOM 5049 O O . ASP B 1 201 ? 17.526 -15.436 103.474 1.00 29.81 198 ASP B O 1
ATOM 5054 N N . PRO B 1 202 ? 19.626 -14.955 103.010 1.00 26.19 199 PRO B N 1
ATOM 5055 C CA . PRO B 1 202 ? 19.551 -15.962 101.920 1.00 26.34 199 PRO B CA 1
ATOM 5056 C C . PRO B 1 202 ? 19.349 -17.415 102.414 1.00 29.83 199 PRO B C 1
ATOM 5057 O O . PRO B 1 202 ? 18.892 -18.259 101.652 1.00 37.73 199 PRO B O 1
ATOM 5061 N N . ASN B 1 203 ? 19.685 -17.685 103.673 1.00 32.72 200 ASN B N 1
ATOM 5062 C CA . ASN B 1 203 ? 19.489 -19.014 104.267 1.00 37.80 200 ASN B CA 1
ATOM 5063 C C . ASN B 1 203 ? 18.007 -19.315 104.496 1.00 40.24 200 ASN B C 1
ATOM 5064 O O . ASN B 1 203 ? 17.640 -20.477 104.615 1.00 40.08 200 ASN B O 1
ATOM 5069 N N . THR B 1 204 ? 17.170 -18.271 104.616 1.00 32.49 201 THR B N 1
ATOM 5070 C CA . THR B 1 204 ? 15.793 -18.479 105.063 1.00 32.75 201 THR B CA 1
ATOM 5071 C C . THR B 1 204 ? 14.738 -17.749 104.290 1.00 30.98 201 THR B C 1
ATOM 5072 O O . THR B 1 204 ? 13.554 -18.100 104.423 1.00 27.59 201 THR B O 1
ATOM 5076 N N . GLY B 1 205 ? 15.154 -16.769 103.494 1.00 28.44 202 GLY B N 1
ATOM 5077 C CA . GLY B 1 205 ? 14.244 -15.920 102.784 1.00 24.80 202 GLY B CA 1
ATOM 5078 C C . GLY B 1 205 ? 13.473 -14.895 103.614 1.00 23.38 202 GLY B C 1
ATOM 5079 O O . GLY B 1 205 ? 12.571 -14.230 103.080 1.00 23.75 202 GLY B O 1
ATOM 5080 N N . LEU B 1 206 ? 13.764 -14.824 104.900 1.00 25.65 203 LEU B N 1
ATOM 5081 C CA . LEU B 1 206 ? 13.105 -13.870 105.819 1.00 25.14 203 LEU B CA 1
ATOM 5082 C C . LEU B 1 206 ? 13.858 -12.534 105.921 1.00 25.44 203 LEU B C 1
ATOM 5083 O O . LEU B 1 206 ? 15.062 -12.483 105.743 1.00 28.91 203 LEU B O 1
ATOM 5088 N N . PRO B 1 207 ? 13.153 -11.421 106.132 1.00 27.02 204 PRO B N 1
ATOM 5089 C CA . PRO B 1 207 ? 13.850 -10.138 106.277 1.00 28.56 204 PRO B CA 1
ATOM 5090 C C . PRO B 1 207 ? 14.868 -10.172 107.393 1.00 31.48 204 PRO B C 1
ATOM 5091 O O . PRO B 1 207 ? 14.548 -10.700 108.462 1.00 27.24 204 PRO B O 1
ATOM 5095 N N . LEU B 1 208 ? 16.067 -9.613 107.190 1.00 29.27 205 LEU B N 1
ATOM 5096 C CA . LEU B 1 208 ? 16.993 -9.426 108.347 1.00 29.88 205 LEU B CA 1
ATOM 5097 C C . LEU B 1 208 ? 16.273 -8.529 109.371 1.00 28.45 205 LEU B C 1
ATOM 5098 O O . LEU B 1 208 ? 15.446 -7.707 108.949 1.00 30.18 205 LEU B O 1
ATOM 5103 N N . PRO B 1 209 ? 16.543 -8.712 110.696 1.00 31.06 206 PRO B N 1
ATOM 5104 C CA . PRO B 1 209 ? 15.910 -7.953 111.786 1.00 33.62 206 PRO B CA 1
ATOM 5105 C C . PRO B 1 209 ? 16.191 -6.475 111.790 1.00 32.19 206 PRO B C 1
ATOM 5106 O O . PRO B 1 209 ? 17.268 -6.038 111.341 1.00 30.02 206 PRO B O 1
ATOM 5110 N N . GLY B 1 210 ? 15.221 -5.714 112.286 1.00 29.05 207 GLY B N 1
ATOM 5111 C CA . GLY B 1 210 ? 15.363 -4.259 112.555 1.00 28.90 207 GLY B CA 1
ATOM 5112 C C . GLY B 1 210 ? 15.402 -3.264 111.432 1.00 29.09 207 GLY B C 1
ATOM 5113 O O . GLY B 1 210 ? 15.987 -2.158 111.578 1.00 35.82 207 GLY B O 1
ATOM 5114 N N . GLN B 1 211 ? 14.823 -3.643 110.298 1.00 29.20 208 GLN B N 1
ATOM 5115 C CA . GLN B 1 211 ? 14.732 -2.747 109.132 1.00 29.99 208 GLN B CA 1
ATOM 5116 C C . GLN B 1 211 ? 13.427 -2.011 108.997 1.00 27.75 208 GLN B C 1
ATOM 5117 O O . GLN B 1 211 ? 13.253 -1.206 108.072 1.00 28.04 208 GLN B O 1
ATOM 5123 N N . GLY B 1 212 ? 12.455 -2.348 109.836 1.00 29.82 209 GLY B N 1
ATOM 5124 C CA . GLY B 1 212 ? 11.077 -1.903 109.590 1.00 29.17 209 GLY B CA 1
ATOM 5125 C C . GLY B 1 212 ? 10.521 -2.269 108.217 1.00 28.66 209 GLY B C 1
ATOM 5126 O O . GLY B 1 212 ? 10.503 -3.444 107.848 1.00 27.20 209 GLY B O 1
ATOM 5127 N N . TYR B 1 213 ? 10.080 -1.262 107.463 1.00 24.66 210 TYR B N 1
ATOM 5128 C CA . TYR B 1 213 ? 9.643 -1.479 106.080 1.00 24.45 210 TYR B CA 1
ATOM 5129 C C . TYR B 1 213 ? 10.871 -1.530 105.117 1.00 26.56 210 TYR B C 1
ATOM 5130 O O . TYR B 1 213 ? 10.727 -1.883 103.950 1.00 26.91 210 TYR B O 1
ATOM 5139 N N . GLY B 1 214 ? 12.056 -1.236 105.628 1.00 28.86 211 GLY B N 1
ATOM 5140 C CA . GLY B 1 214 ? 13.255 -1.110 104.777 1.00 32.36 211 GLY B CA 1
ATOM 5141 C C . GLY B 1 214 ? 13.493 0.319 104.315 1.00 33.80 211 GLY B C 1
ATOM 5142 O O . GLY B 1 214 ? 13.012 1.295 104.915 1.00 34.37 211 GLY B O 1
ATOM 5143 N N . LYS B 1 215 ? 14.238 0.436 103.220 1.00 30.25 212 LYS B N 1
ATOM 5144 C CA . LYS B 1 215 ? 14.651 1.720 102.645 1.00 31.21 212 LYS B CA 1
ATOM 5145 C C . LYS B 1 215 ? 13.717 2.091 101.484 1.00 27.12 212 LYS B C 1
ATOM 5146 O O . LYS B 1 215 ? 13.439 1.241 100.647 1.00 27.12 212 LYS B O 1
ATOM 5152 N N . ARG B 1 216 ? 13.251 3.343 101.401 1.00 25.74 213 ARG B N 1
ATOM 5153 C CA . ARG B 1 216 ? 12.316 3.725 100.323 1.00 26.04 213 ARG B CA 1
ATOM 5154 C C . ARG B 1 216 ? 13.200 4.040 99.092 1.00 26.00 213 ARG B C 1
ATOM 5155 O O . ARG B 1 216 ? 14.270 4.664 99.257 1.00 24.41 213 ARG B O 1
ATOM 5163 N N . LEU B 1 217 ? 12.764 3.579 97.923 1.00 25.44 214 LEU B N 1
ATOM 5164 C CA . LEU B 1 217 ? 13.421 3.890 96.643 1.00 26.59 214 LEU B CA 1
ATOM 5165 C C . LEU B 1 217 ? 12.683 4.856 95.776 1.00 25.78 214 LEU B C 1
ATOM 5166 O O . LEU B 1 217 ? 13.295 5.542 94.925 1.00 26.12 214 LEU B O 1
ATOM 5171 N N . VAL B 1 218 ? 11.347 4.847 95.866 1.00 23.46 215 VAL B N 1
ATOM 5172 C CA . VAL B 1 218 ? 10.497 5.680 95.007 1.00 22.64 215 VAL B CA 1
ATOM 5173 C C . VAL B 1 218 ? 9.188 5.928 95.735 1.00 25.59 215 VAL B C 1
ATOM 5174 O O . VAL B 1 218 ? 8.832 5.162 96.623 1.00 20.90 215 VAL B O 1
ATOM 5178 N N . GLY B 1 219 ? 8.538 7.020 95.407 1.00 21.73 216 GLY B N 1
ATOM 5179 C CA . GLY B 1 219 ? 7.135 7.217 95.682 1.00 24.00 216 GLY B CA 1
ATOM 5180 C C . GLY B 1 219 ? 6.898 7.796 97.062 1.00 25.91 216 GLY B C 1
ATOM 5181 O O . GLY B 1 219 ? 7.790 8.291 97.732 1.00 25.77 216 GLY B O 1
ATOM 5182 N N . GLY B 1 220 ? 5.676 7.639 97.514 1.00 27.39 217 GLY B N 1
ATOM 5183 C CA . GLY B 1 220 ? 5.266 8.295 98.743 1.00 27.05 217 GLY B CA 1
ATOM 5184 C C . GLY B 1 220 ? 3.987 9.050 98.490 1.00 24.67 217 GLY B C 1
ATOM 5185 O O . GLY B 1 220 ? 3.638 9.462 97.351 1.00 23.45 217 GLY B O 1
ATOM 5186 N N . ASN B 1 221 ? 3.215 9.269 99.565 1.00 26.02 218 ASN B N 1
ATOM 5187 C CA . ASN B 1 221 ? 2.013 10.104 99.414 1.00 24.09 218 ASN B CA 1
ATOM 5188 C C . ASN B 1 221 ? 0.998 9.717 98.303 1.00 23.68 218 ASN B C 1
ATOM 5189 O O . ASN B 1 221 ? 0.440 10.527 97.603 1.00 23.68 218 ASN B O 1
ATOM 5194 N N . HIS B 1 222 ? 0.758 8.420 98.152 1.00 23.31 219 HIS B N 1
ATOM 5195 C CA . HIS B 1 222 ? -0.222 7.860 97.291 1.00 27.57 219 HIS B CA 1
ATOM 5196 C C . HIS B 1 222 ? 0.139 8.073 95.855 1.00 27.26 219 HIS B C 1
ATOM 5197 O O . HIS B 1 222 ? -0.734 8.270 95.043 1.00 28.16 219 HIS B O 1
ATOM 5204 N N . SER B 1 223 ? 1.428 8.01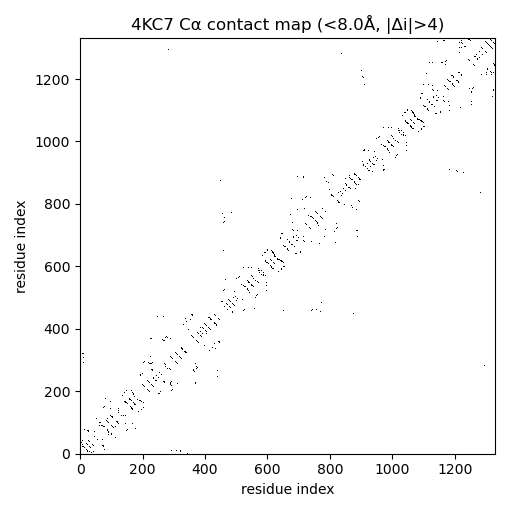4 95.542 1.00 26.24 220 SER B N 1
ATOM 5205 C CA . SER B 1 223 ? 1.884 8.116 94.163 1.00 25.78 220 SER B CA 1
ATOM 5206 C C . SER B 1 223 ? 1.486 6.863 93.384 1.00 25.47 220 SER B C 1
ATOM 5207 O O . SER B 1 223 ? 1.513 5.759 93.933 1.00 25.18 220 SER B O 1
ATOM 5210 N N . SER B 1 224 ? 1.154 7.020 92.092 1.00 26.19 221 SER B N 1
ATOM 5211 C CA . SER B 1 224 ? 0.542 5.988 91.267 1.00 24.58 221 SER B CA 1
ATOM 5212 C C . SER B 1 224 ? 1.617 5.080 90.636 1.00 25.48 221 SER B C 1
ATOM 5213 O O . SER B 1 224 ? 1.907 5.217 89.456 1.00 21.54 221 SER B O 1
ATOM 5216 N N . MET B 1 225 ? 2.145 4.177 91.436 1.00 24.33 222 MET B N 1
ATOM 5217 C CA . MET B 1 225 ? 3.222 3.287 91.011 1.00 21.30 222 MET B CA 1
ATOM 5218 C C . MET B 1 225 ? 3.195 1.983 91.814 1.00 23.65 222 MET B C 1
ATOM 5219 O O . MET B 1 225 ? 2.974 1.976 93.050 1.00 21.82 222 MET B O 1
ATOM 5224 N N . GLU B 1 226 ? 3.484 0.866 91.144 1.00 22.49 223 GLU B N 1
ATOM 5225 C CA . GLU B 1 226 ? 3.399 -0.416 91.788 1.00 21.12 223 GLU B CA 1
ATOM 5226 C C . GLU B 1 226 ? 4.192 -1.420 90.934 1.00 22.33 223 GLU B C 1
ATOM 5227 O O . GLU B 1 226 ? 4.701 -1.038 89.834 1.00 23.23 223 GLU B O 1
ATOM 5233 N N . GLY B 1 227 ? 4.170 -2.668 91.361 1.00 21.66 224 GLY B N 1
ATOM 5234 C CA . GLY B 1 227 ? 4.816 -3.776 90.642 1.00 20.44 224 GLY B CA 1
ATOM 5235 C C . GLY B 1 227 ? 6.337 -3.661 90.443 1.00 22.02 224 GLY B C 1
ATOM 5236 O O . GLY B 1 227 ? 6.806 -3.977 89.341 1.00 24.98 224 GLY B O 1
ATOM 5237 N N . PRO B 1 228 ? 7.105 -3.227 91.443 1.00 21.42 225 PRO B N 1
ATOM 5238 C CA . PRO B 1 228 ? 8.567 -3.103 91.257 1.00 19.18 225 PRO B CA 1
ATOM 5239 C C . PRO B 1 228 ? 9.203 -4.452 90.951 1.00 23.10 225 PRO B C 1
ATOM 5240 O O . PRO B 1 228 ? 8.860 -5.471 91.527 1.00 18.01 225 PRO B O 1
ATOM 5244 N N . TYR B 1 229 ? 10.205 -4.460 90.091 1.00 20.79 226 TYR B N 1
ATOM 5245 C CA . TYR B 1 229 ? 10.954 -5.676 89.836 1.00 19.44 226 TYR B CA 1
ATOM 5246 C C . TYR B 1 229 ? 12.338 -5.197 89.593 1.00 16.78 226 TYR B C 1
ATOM 5247 O O . TYR B 1 229 ? 12.507 -4.202 88.857 1.00 20.27 226 TYR B O 1
ATOM 5256 N N . ILE B 1 230 ? 13.322 -5.874 90.149 1.00 17.08 227 ILE B N 1
ATOM 5257 C CA . ILE B 1 230 ? 14.718 -5.475 89.878 1.00 18.53 227 ILE B CA 1
ATOM 5258 C C . ILE B 1 230 ? 15.415 -6.655 89.148 1.00 19.53 227 ILE B C 1
ATOM 5259 O O . ILE B 1 230 ? 15.326 -7.808 89.566 1.00 19.31 227 ILE B O 1
ATOM 5264 N N . LEU B 1 231 ? 16.137 -6.342 88.065 1.00 20.71 228 LEU B N 1
ATOM 5265 C CA . LEU B 1 231 ? 16.896 -7.279 87.269 1.00 20.70 228 LEU B CA 1
ATOM 5266 C C . LEU B 1 231 ? 18.336 -6.751 87.292 1.00 21.91 228 LEU B C 1
ATOM 5267 O O . LEU B 1 231 ? 18.546 -5.557 87.026 1.00 22.43 228 LEU B O 1
ATOM 5272 N N . TYR B 1 232 ? 19.277 -7.646 87.563 1.00 19.83 229 TYR B N 1
ATOM 5273 C CA . TYR B 1 232 ? 20.750 -7.380 87.395 1.00 19.68 229 TYR B CA 1
ATOM 5274 C C . TYR B 1 232 ? 21.198 -7.731 85.965 1.00 19.33 229 TYR B C 1
ATOM 5275 O O . TYR B 1 232 ? 20.845 -8.786 85.464 1.00 19.38 229 TYR B O 1
ATOM 5284 N N . SER B 1 233 ? 21.976 -6.822 85.370 1.00 22.93 230 SER B N 1
ATOM 5285 C CA . SER B 1 233 ? 22.472 -6.986 83.983 1.00 22.84 230 SER B CA 1
ATOM 5286 C C . SER B 1 233 ? 23.950 -7.237 84.050 1.00 20.42 230 SER B C 1
ATOM 5287 O O . SER B 1 233 ? 24.666 -6.359 84.325 1.00 20.00 230 SER B O 1
ATOM 5290 N N . PRO B 1 234 ? 24.410 -8.443 83.743 1.00 23.23 231 PRO B N 1
ATOM 5291 C CA . PRO B 1 234 ? 25.880 -8.497 83.802 1.00 23.83 231 PRO B CA 1
ATOM 5292 C C . PRO B 1 234 ? 26.623 -7.824 82.639 1.00 25.20 231 PRO B C 1
ATOM 5293 O O . PRO B 1 234 ? 27.822 -7.548 82.752 1.00 26.97 231 PRO B O 1
ATOM 5297 N N . ASP B 1 235 ? 25.893 -7.549 81.571 1.00 23.99 232 ASP B N 1
ATOM 5298 C CA . ASP B 1 235 ? 26.395 -6.738 80.462 1.00 21.80 232 ASP B CA 1
ATOM 5299 C C . ASP B 1 235 ? 26.704 -5.265 80.810 1.00 22.67 232 ASP B C 1
ATOM 5300 O O . ASP B 1 235 ? 27.621 -4.687 80.211 1.00 20.65 232 ASP B O 1
ATOM 5305 N N . THR B 1 236 ? 25.980 -4.630 81.758 1.00 21.27 233 THR B N 1
ATOM 5306 C CA . THR B 1 236 ? 26.283 -3.254 82.117 1.00 21.06 233 THR B CA 1
ATOM 5307 C C . THR B 1 236 ? 26.695 -3.079 83.570 1.00 21.19 233 THR B C 1
ATOM 5308 O O . THR B 1 236 ? 27.115 -2.005 83.943 1.00 20.23 233 THR B O 1
ATOM 5312 N N . ASP B 1 237 ? 26.587 -4.168 84.353 1.00 23.01 234 ASP B N 1
ATOM 5313 C CA . ASP B 1 237 ? 26.831 -4.230 85.788 1.00 22.15 234 ASP B CA 1
ATOM 5314 C C . ASP B 1 237 ? 25.951 -3.209 86.534 1.00 21.31 234 ASP B C 1
ATOM 5315 O O . ASP B 1 237 ? 26.398 -2.629 87.546 1.00 25.97 234 ASP B O 1
ATOM 5320 N N . TYR B 1 238 ? 24.776 -2.950 85.999 1.00 22.76 235 TYR B N 1
ATOM 5321 C CA . TYR B 1 238 ? 23.735 -2.119 86.688 1.00 21.58 235 TYR B CA 1
ATOM 5322 C C . TYR B 1 238 ? 22.594 -3.040 87.131 1.00 21.25 235 TYR B C 1
ATOM 5323 O O . TYR B 1 238 ? 22.317 -4.063 86.526 1.00 19.38 235 TYR B O 1
ATOM 5332 N N . TYR B 1 239 ? 21.881 -2.607 88.199 1.00 21.71 236 TYR B N 1
ATOM 5333 C CA . TYR B 1 239 ? 20.551 -3.157 88.552 1.00 19.12 236 TYR B CA 1
ATOM 5334 C C . TYR B 1 239 ? 19.545 -2.212 87.922 1.00 18.55 236 TYR B C 1
ATOM 5335 O O . TYR B 1 239 ? 19.747 -0.986 87.942 1.00 20.71 236 TYR B O 1
ATOM 5344 N N . TYR B 1 240 ? 18.498 -2.781 87.340 1.00 20.14 237 TYR B N 1
ATOM 5345 C CA . TYR B 1 240 ? 17.428 -2.040 86.760 1.00 18.82 237 TYR B CA 1
ATOM 5346 C C . TYR B 1 240 ? 16.178 -2.251 87.584 1.00 20.06 237 TYR B C 1
ATOM 5347 O O . TYR B 1 240 ? 15.733 -3.390 87.742 1.00 19.75 237 TYR B O 1
ATOM 5356 N N . LEU B 1 241 ? 15.666 -1.147 88.091 1.00 17.78 238 LEU B N 1
ATOM 5357 C CA . LEU B 1 241 ? 14.293 -1.123 88.656 1.00 18.35 238 LEU B CA 1
ATOM 5358 C C . LEU B 1 241 ? 13.202 -0.865 87.591 1.00 18.60 238 LEU B C 1
ATOM 5359 O O . LEU B 1 241 ? 13.164 0.172 86.907 1.00 19.25 238 LEU B O 1
ATOM 5364 N N . PHE B 1 242 ? 12.249 -1.788 87.462 1.00 17.39 239 PHE B N 1
ATOM 5365 C CA . PHE B 1 242 ? 11.132 -1.640 86.581 1.00 17.31 239 PHE B CA 1
ATOM 5366 C C . PHE B 1 242 ? 9.964 -1.337 87.522 1.00 20.27 239 PHE B C 1
ATOM 5367 O O . PHE B 1 242 ? 9.936 -1.918 88.643 1.00 21.66 239 PHE B O 1
ATOM 5375 N N . LEU B 1 243 ? 9.132 -0.418 87.089 1.00 21.25 240 LEU B N 1
ATOM 5376 C CA . LEU B 1 243 ? 7.899 -0.013 87.786 1.00 22.97 240 LEU B CA 1
ATOM 5377 C C . LEU B 1 243 ? 6.768 0.165 86.821 1.00 21.84 240 LEU B C 1
ATOM 5378 O O . LEU B 1 243 ? 6.969 0.524 85.636 1.00 23.38 240 LEU B O 1
ATOM 5383 N N . SER B 1 244 ? 5.530 0.003 87.315 1.00 19.58 241 SER B N 1
ATOM 5384 C CA . SER B 1 244 ? 4.391 0.368 86.517 1.00 18.21 241 SER B CA 1
ATOM 5385 C C . SER B 1 244 ? 3.661 1.594 87.133 1.00 21.38 241 SER B C 1
ATOM 5386 O O . SER B 1 244 ? 3.430 1.637 88.348 1.00 21.68 241 SER B O 1
ATOM 5389 N N . PHE B 1 245 ? 3.518 2.609 86.320 1.00 21.59 242 PHE B N 1
ATOM 5390 C CA . PHE B 1 245 ? 2.776 3.810 86.622 1.00 21.36 242 PHE B CA 1
ATOM 5391 C C . PHE B 1 245 ? 1.381 3.768 86.097 1.00 21.85 242 PHE B C 1
ATOM 5392 O O . PHE B 1 245 ? 1.103 3.229 85.009 1.00 23.32 242 PHE B O 1
ATOM 5400 N N . GLY B 1 246 ? 0.471 4.471 86.813 1.00 22.84 243 GLY B N 1
ATOM 5401 C CA . GLY B 1 246 ? -0.932 4.557 86.413 1.00 24.73 243 GLY B CA 1
ATOM 5402 C C . GLY B 1 246 ? -1.841 3.458 86.906 1.00 22.81 243 GLY B C 1
ATOM 5403 O O . GLY B 1 246 ? -1.520 2.753 87.830 1.00 27.71 243 GLY B O 1
ATOM 5404 N N . GLY B 1 247 ? -2.978 3.340 86.249 1.00 23.57 244 GLY B N 1
ATOM 5405 C CA . GLY B 1 247 ? -4.022 2.331 86.588 1.00 23.81 244 GLY B CA 1
ATOM 5406 C C . GLY B 1 247 ? -3.962 1.178 85.650 1.00 24.50 244 GLY B C 1
ATOM 5407 O O . GLY B 1 247 ? -3.863 1.371 84.431 1.00 24.94 244 GLY B O 1
ATOM 5408 N N . LEU B 1 248 ? -4.118 -0.028 86.164 1.00 23.73 245 LEU B N 1
ATOM 5409 C CA . LEU B 1 248 ? -4.155 -1.216 85.280 1.00 21.24 245 LEU B CA 1
ATOM 5410 C C . LEU B 1 248 ? -5.290 -1.373 84.318 1.00 21.76 245 LEU B C 1
ATOM 5411 O O . LEU B 1 248 ? -5.203 -2.215 83.446 1.00 22.67 245 LEU B O 1
ATOM 5416 N N . ASP B 1 249 ? -6.395 -0.631 84.466 1.00 19.92 246 ASP B N 1
ATOM 5417 C CA . ASP B 1 249 ? -7.545 -0.905 83.677 1.00 21.16 246 ASP B CA 1
ATOM 5418 C C . ASP B 1 249 ? -7.429 -0.322 82.293 1.00 20.15 246 ASP B C 1
ATOM 5419 O O . ASP B 1 249 ? -6.482 0.449 82.072 1.00 22.52 246 ASP B O 1
ATOM 5424 N N . TYR B 1 250 ? -8.454 -0.518 81.480 1.00 21.35 247 TYR B N 1
ATOM 5425 C CA . TYR B 1 250 ? -8.469 -0.039 80.081 1.00 23.90 247 TYR B CA 1
ATOM 5426 C C . TYR B 1 250 ? -8.245 1.502 80.049 1.00 24.03 247 TYR B C 1
ATOM 5427 O O . TYR B 1 250 ? -7.600 2.070 79.134 1.00 26.14 247 TYR B O 1
ATOM 5436 N N . ARG B 1 251 ? -8.798 2.215 81.029 1.00 27.41 248 ARG B N 1
ATOM 5437 C CA . ARG B 1 251 ? -8.630 3.647 81.064 1.00 23.96 248 ARG B CA 1
ATOM 5438 C C . ARG B 1 251 ? -7.536 4.227 81.986 1.00 25.72 248 ARG B C 1
ATOM 5439 O O . ARG B 1 251 ? -7.479 5.455 82.120 1.00 27.32 248 ARG B O 1
ATOM 5447 N N . GLY B 1 252 ? -6.639 3.401 82.568 1.00 20.71 249 GLY B N 1
ATOM 5448 C CA . GLY B 1 252 ? -5.745 3.777 83.605 1.00 21.59 249 GLY B CA 1
ATOM 5449 C C . GLY B 1 252 ? -4.414 4.352 83.158 1.00 22.90 249 GLY B C 1
ATOM 5450 O O . GLY B 1 252 ? -3.698 4.951 83.962 1.00 24.66 249 GLY B O 1
ATOM 5451 N N . GLY B 1 253 ? -4.096 4.161 81.860 1.00 20.56 250 GLY B N 1
ATOM 5452 C CA . GLY B 1 253 ? -2.783 4.537 81.331 1.00 21.51 250 GLY B CA 1
ATOM 5453 C C . GLY B 1 253 ? -1.564 3.803 81.859 1.00 20.21 250 GLY B C 1
ATOM 5454 O O . GLY B 1 253 ? -0.467 4.385 81.999 1.00 21.71 250 GLY B O 1
ATOM 5455 N N . TYR B 1 254 ? -1.746 2.518 82.211 1.00 20.17 251 TYR B N 1
ATOM 5456 C CA . TYR B 1 254 ? -0.662 1.708 82.771 1.00 20.47 251 TYR B CA 1
ATOM 5457 C C . TYR B 1 254 ? 0.466 1.758 81.760 1.00 18.65 251 TYR B C 1
ATOM 5458 O O . TYR B 1 254 ? 0.228 1.539 80.572 1.00 20.74 251 TYR B O 1
ATOM 5467 N N . ASN B 1 255 ? 1.639 2.016 82.274 1.00 22.60 252 ASN B N 1
ATOM 5468 C CA . ASN B 1 255 ? 2.879 2.091 81.454 1.00 20.41 252 ASN B CA 1
ATOM 5469 C C . ASN B 1 255 ? 4.076 1.623 82.303 1.00 21.19 252 ASN B C 1
ATOM 5470 O O . ASN B 1 255 ? 4.137 1.746 83.527 1.00 20.38 252 ASN B O 1
ATOM 5475 N N . ILE B 1 256 ? 5.072 1.080 81.609 1.00 18.24 253 ILE B N 1
ATOM 5476 C CA . ILE B 1 256 ? 6.291 0.524 82.183 1.00 17.51 253 ILE B CA 1
ATOM 5477 C C . ILE B 1 256 ? 7.458 1.519 82.192 1.00 19.03 253 ILE B C 1
ATOM 5478 O O . ILE B 1 256 ? 7.720 2.160 81.166 1.00 20.92 253 ILE B O 1
ATOM 5483 N N . ARG B 1 257 ? 7.987 1.769 83.384 1.00 18.98 254 ARG B N 1
ATOM 5484 C CA . ARG B 1 257 ? 9.108 2.674 83.720 1.00 20.31 254 ARG B CA 1
ATOM 5485 C C . ARG B 1 257 ? 10.358 1.916 84.166 1.00 23.80 254 ARG B C 1
ATOM 5486 O O . ARG B 1 257 ? 10.356 0.907 84.939 1.00 22.38 254 ARG B O 1
ATOM 5494 N N . VAL B 1 258 ? 11.482 2.433 83.704 1.00 22.20 255 VAL B N 1
ATOM 5495 C CA . VAL B 1 258 ? 12.754 1.912 84.135 1.00 21.71 255 VAL B CA 1
ATOM 5496 C C . VAL B 1 258 ? 13.702 2.971 84.670 1.00 19.94 255 VAL B C 1
ATOM 5497 O O . VAL B 1 258 ? 13.762 4.091 84.180 1.00 19.71 255 VAL B O 1
ATOM 5501 N N . ALA B 1 259 ? 14.456 2.596 85.708 1.00 19.49 256 ALA B N 1
ATOM 5502 C CA . ALA B 1 259 ? 15.618 3.294 86.281 1.00 19.59 256 ALA B CA 1
ATOM 5503 C C . ALA B 1 259 ? 16.711 2.292 86.608 1.00 19.64 256 ALA B C 1
ATOM 5504 O O . ALA B 1 259 ? 16.529 1.065 86.528 1.00 22.53 256 ALA B O 1
ATOM 5506 N N . ARG B 1 260 ? 17.836 2.809 87.038 1.00 19.49 257 ARG B N 1
ATOM 5507 C CA . ARG B 1 260 ? 19.006 2.000 87.319 1.00 19.41 257 ARG B CA 1
ATOM 5508 C C . ARG B 1 260 ? 19.957 2.508 88.391 1.00 18.87 257 ARG B C 1
ATOM 5509 O O . ARG B 1 260 ? 20.025 3.729 88.694 1.00 18.86 257 ARG B O 1
ATOM 5517 N N . SER B 1 261 ? 20.723 1.550 88.925 1.00 17.72 258 SER B N 1
ATOM 5518 C CA . SER B 1 261 ? 21.738 1.763 89.953 1.00 18.18 258 SER B CA 1
ATOM 5519 C C . SER B 1 261 ? 22.848 0.804 89.928 1.00 19.24 258 SER B C 1
ATOM 5520 O O . SER B 1 261 ? 22.639 -0.370 89.587 1.00 20.64 258 SER B O 1
ATOM 5523 N N . LYS B 1 262 ? 24.029 1.271 90.326 1.00 23.00 259 LYS B N 1
ATOM 5524 C CA . LYS B 1 262 ? 25.171 0.399 90.616 1.00 25.45 259 LYS B CA 1
ATOM 5525 C C . LYS B 1 262 ? 24.886 -0.513 91.827 1.00 22.80 259 LYS B C 1
ATOM 5526 O O . LYS B 1 262 ? 25.451 -1.630 91.940 1.00 19.79 259 LYS B O 1
ATOM 5532 N N . ASN B 1 263 ? 24.027 -0.008 92.719 1.00 28.24 260 ASN B N 1
ATOM 5533 C CA . ASN B 1 263 ? 23.634 -0.777 93.872 1.00 26.95 260 ASN B CA 1
ATOM 5534 C C . ASN B 1 263 ? 22.229 -1.420 93.846 1.00 22.13 260 ASN B C 1
ATOM 5535 O O . ASN B 1 263 ? 21.290 -0.859 93.366 1.00 24.09 260 ASN B O 1
ATOM 5540 N N . PRO B 1 264 ? 22.084 -2.586 94.455 1.00 21.86 261 PRO B N 1
ATOM 5541 C CA . PRO B 1 264 ? 20.775 -3.275 94.439 1.00 20.53 261 PRO B CA 1
ATOM 5542 C C . PRO B 1 264 ? 19.693 -2.480 95.166 1.00 18.67 261 PRO B C 1
ATOM 5543 O O . PRO B 1 264 ? 18.508 -2.400 94.709 1.00 19.80 261 PRO B O 1
ATOM 5547 N N . ASN B 1 265 ? 20.158 -1.810 96.212 1.00 22.31 262 ASN B N 1
ATOM 5548 C CA . ASN B 1 265 ? 19.314 -0.925 97.054 1.00 23.78 262 ASN B CA 1
ATOM 5549 C C . ASN B 1 265 ? 19.436 0.580 96.766 1.00 22.30 262 ASN B C 1
ATOM 5550 O O . ASN B 1 265 ? 19.074 1.466 97.594 1.00 23.91 262 ASN B O 1
ATOM 5555 N N . GLY B 1 266 ? 19.893 0.917 95.538 1.00 23.30 263 GLY B N 1
ATOM 5556 C CA . GLY B 1 266 ? 19.836 2.261 95.093 1.00 23.19 263 GLY B CA 1
ATOM 5557 C C . GLY B 1 266 ? 20.916 3.190 95.617 1.00 26.22 263 GLY B C 1
ATOM 5558 O O . GLY B 1 266 ? 21.931 2.726 96.164 1.00 27.40 263 GLY B O 1
ATOM 5559 N N . PRO B 1 267 ? 20.696 4.516 95.473 1.00 28.95 264 PRO B N 1
ATOM 5560 C CA . PRO B 1 267 ? 19.556 5.151 94.814 1.00 26.92 264 PRO B CA 1
ATOM 5561 C C . PRO B 1 267 ? 19.455 4.841 93.336 1.00 25.74 264 PRO B C 1
ATOM 5562 O O . PRO B 1 267 ? 20.535 4.685 92.687 1.00 23.54 264 PRO B O 1
ATOM 5566 N N . TYR B 1 268 ? 18.213 4.745 92.837 1.00 20.98 265 TYR B N 1
ATOM 5567 C CA . TYR B 1 268 ? 17.934 4.528 91.366 1.00 22.78 265 TYR B CA 1
ATOM 5568 C C . TYR B 1 268 ? 17.867 5.859 90.669 1.00 23.38 265 TYR B C 1
ATOM 5569 O O . TYR B 1 268 ? 17.319 6.863 91.230 1.00 22.28 265 TYR B O 1
ATOM 5578 N N . TYR B 1 269 ? 18.454 5.945 89.451 1.00 21.31 266 TYR B N 1
ATOM 5579 C CA . TYR B 1 269 ? 18.379 7.122 88.634 1.00 20.69 266 TYR B CA 1
ATOM 5580 C C . TYR B 1 269 ? 17.803 6.844 87.258 1.00 20.22 266 TYR B C 1
ATOM 5581 O O . TYR B 1 269 ? 17.910 5.707 86.744 1.00 18.72 266 TYR B O 1
ATOM 5590 N N . ASP B 1 270 ? 17.151 7.863 86.682 1.00 21.84 267 ASP B N 1
ATOM 5591 C CA . ASP B 1 270 ? 16.582 7.723 85.341 1.00 20.51 267 ASP B CA 1
ATOM 5592 C C . ASP B 1 270 ? 17.593 8.227 84.310 1.00 20.98 267 ASP B C 1
ATOM 5593 O O . ASP B 1 270 ? 18.692 8.605 84.691 1.00 20.47 267 ASP B O 1
ATOM 5598 N N . PRO B 1 271 ? 17.249 8.177 83.032 1.00 21.73 268 PRO B N 1
ATOM 5599 C CA . PRO B 1 271 ? 18.347 8.560 82.094 1.00 23.90 268 PRO B CA 1
ATOM 5600 C C . PRO B 1 271 ? 18.701 10.015 82.086 1.00 28.80 268 PRO B C 1
ATOM 5601 O O . PRO B 1 271 ? 19.775 10.362 81.575 1.00 29.70 268 PRO B O 1
ATOM 5605 N N . GLU B 1 272 ? 17.820 10.871 82.603 1.00 28.78 269 GLU B N 1
ATOM 5606 C CA . GLU B 1 272 ? 18.153 12.273 82.777 1.00 30.52 269 GLU B CA 1
ATOM 5607 C C . GLU B 1 272 ? 19.044 12.552 83.970 1.00 30.97 269 GLU B C 1
ATOM 5608 O O . GLU B 1 272 ? 19.522 13.666 84.132 1.00 32.23 269 GLU B O 1
ATOM 5614 N N . GLY B 1 273 ? 19.239 11.566 84.841 1.00 23.98 270 GLY B N 1
ATOM 5615 C CA . GLY B 1 273 ? 19.966 11.763 86.063 1.00 24.49 270 GLY B CA 1
ATOM 5616 C C . GLY B 1 273 ? 19.118 12.102 87.277 1.00 27.27 270 GLY B C 1
ATOM 5617 O O . GLY B 1 273 ? 19.656 12.423 88.327 1.00 27.62 270 GLY B O 1
ATOM 5618 N N . LYS B 1 274 ? 17.811 12.141 87.125 1.00 29.01 271 LYS B N 1
ATOM 5619 C CA . LYS B 1 274 ? 16.918 12.365 88.282 1.00 28.89 271 LYS B CA 1
ATOM 5620 C C . LYS B 1 274 ? 16.954 11.132 89.184 1.00 25.48 271 LYS B C 1
ATOM 5621 O O . LYS B 1 274 ? 17.034 10.014 88.698 1.00 21.62 271 LYS B O 1
ATOM 5627 N N . SER B 1 275 ? 16.948 11.360 90.514 1.00 23.95 272 SER B N 1
ATOM 5628 C CA . SER B 1 275 ? 16.898 10.325 91.515 1.00 23.28 272 SER B CA 1
ATOM 5629 C C . SER B 1 275 ? 15.457 9.921 91.663 1.00 24.63 272 SER B C 1
ATOM 5630 O O . SER B 1 275 ? 14.536 10.751 91.637 1.00 28.31 272 SER B O 1
ATOM 5633 N N . MET B 1 276 ? 15.225 8.623 91.734 1.00 25.08 273 MET B N 1
ATOM 5634 C CA . MET B 1 276 ? 13.874 8.170 91.825 1.00 22.23 273 MET B CA 1
ATOM 5635 C C . MET B 1 276 ? 13.412 8.368 93.265 1.00 22.46 273 MET B C 1
ATOM 5636 O O . MET B 1 276 ? 12.213 8.281 93.537 1.00 25.32 273 MET B O 1
ATOM 5641 N N . GLU B 1 277 ? 14.332 8.618 94.169 1.00 22.01 274 GLU B N 1
ATOM 5642 C CA . GLU B 1 277 ? 13.947 8.954 95.554 1.00 28.18 274 GLU B CA 1
ATOM 5643 C C . GLU B 1 277 ? 13.046 10.216 95.546 1.00 25.31 274 GLU B C 1
ATOM 5644 O O . GLU B 1 277 ? 12.278 10.428 96.480 1.00 25.18 274 GLU B O 1
ATOM 5650 N N . ASN B 1 278 ? 13.173 11.049 94.506 1.00 27.33 275 ASN B N 1
ATOM 5651 C CA . ASN B 1 278 ? 12.470 12.323 94.383 1.00 25.34 275 ASN B CA 1
ATOM 5652 C C . ASN B 1 278 ? 11.186 12.146 93.545 1.00 27.62 275 ASN B C 1
ATOM 5653 O O . ASN B 1 278 ? 10.375 13.082 93.352 1.00 27.50 275 ASN B O 1
ATOM 5658 N N . CYS B 1 279 ? 10.948 10.936 93.045 1.00 24.11 276 CYS B N 1
ATOM 5659 C CA . CYS B 1 279 ? 9.788 10.733 92.236 1.00 22.77 276 CYS B CA 1
ATOM 5660 C C . CYS B 1 279 ? 8.556 10.429 93.156 1.00 23.50 276 CYS B C 1
ATOM 5661 O O . CYS B 1 279 ? 8.416 9.313 93.692 1.00 23.07 276 CYS B O 1
ATOM 5664 N N . MET B 1 280 ? 7.726 11.443 93.323 1.00 23.15 277 MET B N 1
ATOM 5665 C CA . MET B 1 280 ? 6.487 11.322 94.108 1.00 26.44 277 MET B CA 1
ATOM 5666 C C . MET B 1 280 ? 5.591 12.507 93.813 1.00 25.28 277 MET B C 1
ATOM 5667 O O . MET B 1 280 ? 6.082 13.597 93.474 1.00 26.84 277 MET B O 1
ATOM 5672 N N . GLY B 1 281 ? 4.290 12.268 93.928 1.00 25.60 278 GLY B N 1
ATOM 5673 C CA . GLY B 1 281 ? 3.281 13.278 93.719 1.00 30.40 278 GLY B CA 1
ATOM 5674 C C . GLY B 1 281 ? 2.178 12.761 92.862 1.00 29.29 278 GLY B C 1
ATOM 5675 O O . GLY B 1 281 ? 1.872 11.571 92.863 1.00 29.87 278 GLY B O 1
ATOM 5676 N N . SER B 1 282 ? 1.555 13.680 92.133 1.00 25.24 279 SER B N 1
ATOM 5677 C CA . SER B 1 282 ? 0.430 13.406 91.293 1.00 23.59 279 SER B CA 1
ATOM 5678 C C . SER B 1 282 ? 0.964 12.706 90.069 1.00 24.54 279 SER B C 1
ATOM 5679 O O . SER B 1 282 ? 2.204 12.649 89.879 1.00 23.92 279 SER B O 1
ATOM 5682 N N . LYS B 1 283 ? 0.019 12.257 89.265 1.00 28.29 280 LYS B N 1
ATOM 5683 C CA . LYS B 1 283 ? 0.315 11.533 88.005 1.00 27.12 280 LYS B CA 1
ATOM 5684 C C . LYS B 1 283 ? 1.149 12.412 87.103 1.00 30.32 280 LYS B C 1
ATOM 5685 O O . LYS B 1 283 ? 2.192 11.988 86.561 1.00 28.58 280 LYS B O 1
ATOM 5691 N N . THR B 1 284 ? 0.734 13.667 86.967 1.00 26.47 281 THR B N 1
ATOM 5692 C CA . THR B 1 284 ? 1.537 14.580 86.118 1.00 28.26 281 THR B CA 1
ATOM 5693 C C . THR B 1 284 ? 2.989 14.667 86.593 1.00 27.24 281 THR B C 1
ATOM 5694 O O . THR B 1 284 ? 3.930 14.582 85.784 1.00 33.50 281 THR B O 1
ATOM 5698 N N . VAL B 1 285 ? 3.232 14.823 87.882 1.00 25.97 282 VAL B N 1
ATOM 5699 C CA . VAL B 1 285 ? 4.577 14.951 88.419 1.00 26.06 282 VAL B CA 1
ATOM 5700 C C . VAL B 1 285 ? 5.453 13.689 88.317 1.00 26.16 282 VAL B C 1
ATOM 5701 O O . VAL B 1 285 ? 6.636 13.751 87.935 1.00 24.50 282 VAL B O 1
ATOM 5705 N N . ILE B 1 286 ? 4.906 12.553 88.722 1.00 27.46 283 ILE B N 1
ATOM 5706 C CA . ILE B 1 286 ? 5.706 11.343 88.695 1.00 24.82 283 ILE B CA 1
ATOM 5707 C C . ILE B 1 286 ? 6.014 10.953 87.254 1.00 22.15 283 ILE B C 1
ATOM 5708 O O . ILE B 1 286 ? 7.046 10.347 87.050 1.00 22.21 283 ILE B O 1
ATOM 5713 N N . SER B 1 287 ? 5.193 11.317 86.321 1.00 23.45 284 SER B N 1
ATOM 5714 C CA . SER B 1 287 ? 5.469 11.045 84.900 1.00 26.10 284 SER B CA 1
ATOM 5715 C C . SER B 1 287 ? 6.708 11.725 84.331 1.00 27.65 284 SER B C 1
ATOM 5716 O O . SER B 1 287 ? 7.199 11.269 83.300 1.00 25.38 284 SER B O 1
ATOM 5719 N N . ASN B 1 288 ? 7.140 12.824 84.947 1.00 24.08 285 ASN B N 1
ATOM 5720 C CA . ASN B 1 288 ? 8.453 13.450 84.651 1.00 29.30 285 ASN B CA 1
ATOM 5721 C C . ASN B 1 288 ? 9.650 12.584 84.966 1.00 28.37 285 ASN B C 1
ATOM 5722 O O . ASN B 1 288 ? 10.794 12.959 84.630 1.00 31.53 285 ASN B O 1
ATOM 5727 N N . TYR B 1 289 ? 9.439 11.422 85.595 1.00 23.75 286 TYR B N 1
ATOM 5728 C CA . TYR B 1 289 ? 10.522 10.578 85.992 1.00 23.17 286 TYR B CA 1
ATOM 5729 C C . TYR B 1 289 ? 10.560 9.223 85.293 1.00 23.95 286 TYR B C 1
ATOM 5730 O O . TYR B 1 289 ? 9.531 8.672 84.930 1.00 24.96 286 TYR B O 1
ATOM 5739 N N . GLY B 1 290 ? 11.774 8.684 85.195 1.00 21.48 287 GLY B N 1
ATOM 5740 C CA . GLY B 1 290 ? 12.002 7.320 84.658 1.00 22.78 287 GLY B CA 1
ATOM 5741 C C . GLY B 1 290 ? 12.046 7.243 83.137 1.00 23.13 287 GLY B C 1
ATOM 5742 O O . GLY B 1 290 ? 11.662 8.167 82.426 1.00 26.80 287 GLY B O 1
ATOM 5743 N N . ALA B 1 291 ? 12.569 6.137 82.621 1.00 21.94 288 ALA B N 1
ATOM 5744 C CA . ALA B 1 291 ? 12.422 5.860 81.198 1.00 19.60 288 ALA B CA 1
ATOM 5745 C C . ALA B 1 291 ? 11.129 5.139 80.986 1.00 19.98 288 ALA B C 1
ATOM 5746 O O . ALA B 1 291 ? 10.965 4.036 81.549 1.00 21.65 288 ALA B O 1
ATOM 5748 N N . LYS B 1 292 ? 10.260 5.686 80.137 1.00 19.23 289 LYS B N 1
ATOM 5749 C CA . LYS B 1 292 ? 8.918 5.096 79.836 1.00 20.40 289 LYS B CA 1
ATOM 5750 C C . LYS B 1 292 ? 9.166 4.143 78.700 1.00 20.20 289 LYS B C 1
ATOM 5751 O O . LYS B 1 292 ? 9.459 4.563 77.573 1.00 22.13 289 LYS B O 1
ATOM 5757 N N . LEU B 1 293 ? 9.118 2.859 78.992 1.00 16.58 290 LEU B N 1
ATOM 5758 C CA . LEU B 1 293 ? 9.391 1.865 77.943 1.00 21.80 290 LEU B CA 1
ATOM 5759 C C . LEU B 1 293 ? 8.309 1.671 76.894 1.00 19.05 290 LEU B C 1
ATOM 5760 O O . LEU B 1 293 ? 8.588 1.428 75.720 1.00 21.09 290 LEU B O 1
ATOM 5765 N N . VAL B 1 294 ? 7.037 1.762 77.261 1.00 17.60 291 VAL B N 1
ATOM 5766 C CA . VAL B 1 294 ? 5.913 1.467 76.395 1.00 19.46 291 VAL B CA 1
ATOM 5767 C C . VAL B 1 294 ? 4.662 2.047 77.097 1.00 18.59 291 VAL B C 1
ATOM 5768 O O . VAL B 1 294 ? 4.567 2.066 78.337 1.00 24.89 291 VAL B O 1
ATOM 5772 N N . GLY B 1 295 ? 3.759 2.551 76.315 1.00 22.14 292 GLY B N 1
ATOM 5773 C CA . GLY B 1 295 ? 2.384 2.884 76.790 1.00 22.01 292 GLY B CA 1
ATOM 5774 C C . GLY B 1 295 ? 1.380 2.419 75.752 1.00 21.33 292 GLY B C 1
ATOM 5775 O O . GLY B 1 295 ? 1.667 1.507 74.973 1.00 22.92 292 GLY B O 1
ATOM 5776 N N . ASN B 1 296 ? 0.169 2.996 75.706 1.00 21.92 293 ASN B N 1
ATOM 5777 C CA . ASN B 1 296 ? -0.843 2.472 74.774 1.00 19.06 293 ASN B CA 1
ATOM 5778 C C . ASN B 1 296 ? -0.568 2.833 73.271 1.00 19.35 293 ASN B C 1
ATOM 5779 O O . ASN B 1 296 ? -0.218 3.947 72.962 1.00 19.47 293 ASN B O 1
ATOM 5784 N N . PHE B 1 297 ? -0.784 1.902 72.388 1.00 18.11 294 PHE B N 1
ATOM 5785 C CA . PHE B 1 297 ? -0.567 2.160 70.959 1.00 18.49 294 PHE B CA 1
ATOM 5786 C C . PHE B 1 297 ? -1.309 1.167 70.111 1.00 20.03 294 PHE B C 1
ATOM 5787 O O . PHE B 1 297 ? -1.679 0.076 70.552 1.00 21.59 294 PHE B O 1
ATOM 5795 N N . ILE B 1 298 ? -1.518 1.551 68.845 1.00 20.12 295 ILE B N 1
ATOM 5796 C CA . ILE B 1 298 ? -2.029 0.650 67.835 1.00 22.29 295 ILE B CA 1
ATOM 5797 C C . ILE B 1 298 ? -1.363 0.971 66.494 1.00 22.61 295 ILE B C 1
ATOM 5798 O O . ILE B 1 298 ? -1.127 2.127 66.249 1.00 21.02 295 ILE B O 1
ATOM 5803 N N . LEU B 1 299 ? -0.924 -0.060 65.755 1.00 21.06 296 LEU B N 1
ATOM 5804 C CA . LEU B 1 299 ? -0.340 0.072 64.412 1.00 24.48 296 LEU B CA 1
ATOM 5805 C C . LEU B 1 299 ? -1.450 0.013 63.397 1.00 23.23 296 LEU B C 1
ATOM 5806 O O . LEU B 1 299 ? -1.449 -0.831 62.513 1.00 31.74 296 LEU B O 1
ATOM 5811 N N . SER B 1 300 ? -2.425 0.895 63.559 1.00 27.40 297 SER B N 1
ATOM 5812 C CA . SER B 1 300 ? -3.478 1.034 62.621 1.00 29.22 297 SER B CA 1
ATOM 5813 C C . SER B 1 300 ? -3.392 2.409 62.057 1.00 28.85 297 SER B C 1
ATOM 5814 O O . SER B 1 300 ? -3.270 3.410 62.806 1.00 33.95 297 SER B O 1
ATOM 5817 N N . GLU B 1 301 ? -3.493 2.421 60.726 1.00 27.26 298 GLU B N 1
ATOM 5818 C CA . GLU B 1 301 ? -3.645 3.644 59.941 1.00 29.68 298 GLU B CA 1
ATOM 5819 C C . GLU B 1 301 ? -5.088 4.142 59.918 1.00 36.29 298 GLU B C 1
ATOM 5820 O O . GLU B 1 301 ? -5.333 5.323 59.661 1.00 34.42 298 GLU B O 1
ATOM 5826 N N . SER B 1 302 ? -6.025 3.231 60.181 1.00 38.33 299 SER B N 1
ATOM 5827 C CA . SER B 1 302 ? -7.473 3.538 60.077 1.00 38.38 299 SER B CA 1
ATOM 5828 C C . SER B 1 302 ? -8.092 4.086 61.375 1.00 36.35 299 SER B C 1
ATOM 5829 O O . SER B 1 302 ? -8.786 5.088 61.363 1.00 37.13 299 SER B O 1
ATOM 5832 N N . ASN B 1 303 ? -7.853 3.456 62.510 1.00 31.13 300 ASN B N 1
ATOM 5833 C CA . ASN B 1 303 ? -8.531 3.971 63.715 1.00 28.68 300 ASN B CA 1
ATOM 5834 C C . ASN B 1 303 ? -7.930 3.452 64.982 1.00 29.18 300 ASN B C 1
ATOM 5835 O O . ASN B 1 303 ? -7.002 2.682 64.923 1.00 27.37 300 ASN B O 1
ATOM 5840 N N . THR B 1 304 ? -8.380 3.933 66.138 1.00 28.80 301 THR B N 1
ATOM 5841 C CA . THR B 1 304 ? -7.745 3.520 67.376 1.00 25.20 301 THR B CA 1
ATOM 5842 C C . THR B 1 304 ? -8.181 2.155 67.877 1.00 28.40 301 THR B C 1
ATOM 5843 O O . THR B 1 304 ? -7.597 1.630 68.815 1.00 28.33 301 THR B O 1
ATOM 5847 N N . ILE B 1 305 ? -9.242 1.616 67.293 1.00 28.20 302 ILE B N 1
ATOM 5848 C CA . ILE B 1 305 ? -9.697 0.284 67.511 1.00 28.07 302 ILE B CA 1
ATOM 5849 C C . ILE B 1 305 ? -9.781 -0.249 66.098 1.00 29.57 302 ILE B C 1
ATOM 5850 O O . ILE B 1 305 ? -10.384 0.380 65.207 1.00 33.16 302 ILE B O 1
ATOM 5855 N N . ASP B 1 306 ? -9.137 -1.377 65.924 1.00 28.10 303 ASP B N 1
ATOM 5856 C CA . ASP B 1 306 ? -8.937 -2.083 64.656 1.00 27.64 303 ASP B CA 1
ATOM 5857 C C . ASP B 1 306 ? -8.397 -3.452 65.100 1.00 29.84 303 ASP B C 1
ATOM 5858 O O . ASP B 1 306 ? -7.236 -3.582 65.453 1.00 28.40 303 ASP B O 1
ATOM 5863 N N . PHE B 1 307 ? -9.258 -4.459 65.156 1.00 26.79 304 PHE B N 1
ATOM 5864 C CA . PHE B 1 307 ? -8.914 -5.755 65.702 1.00 28.16 304 PHE B CA 1
ATOM 5865 C C . PHE B 1 307 ? -7.888 -6.553 64.846 1.00 29.03 304 PHE B C 1
ATOM 5866 O O . PHE B 1 307 ? -7.333 -7.536 65.295 1.00 31.48 304 PHE B O 1
ATOM 5874 N N . LYS B 1 308 ? -7.673 -6.154 63.610 1.00 31.56 305 LYS B N 1
ATOM 5875 C CA . LYS B 1 308 ? -6.656 -6.846 62.805 1.00 34.43 305 LYS B CA 1
ATOM 5876 C C . LYS B 1 308 ? -5.278 -6.202 62.974 1.00 36.63 305 LYS B C 1
ATOM 5877 O O . LYS B 1 308 ? -4.329 -6.661 62.332 1.00 41.17 305 LYS B O 1
ATOM 5883 N N . ALA B 1 309 ? -5.165 -5.156 63.811 1.00 29.33 306 ALA B N 1
ATOM 5884 C CA . ALA B 1 309 ? -3.932 -4.366 63.944 1.00 27.23 306 ALA B CA 1
ATOM 5885 C C . ALA B 1 309 ? -3.304 -4.649 65.281 1.00 27.92 306 ALA B C 1
ATOM 5886 O O . ALA B 1 309 ? -3.989 -4.920 66.279 1.00 29.56 306 ALA B O 1
ATOM 5888 N N . PHE B 1 310 ? -1.982 -4.731 65.294 1.00 23.64 307 PHE B N 1
ATOM 5889 C CA . PHE B 1 310 ? -1.251 -4.960 66.507 1.00 24.81 307 PHE B CA 1
ATOM 5890 C C . PHE B 1 310 ? -1.318 -3.744 67.480 1.00 24.35 307 PHE B C 1
ATOM 5891 O O . PHE B 1 310 ? -1.047 -2.585 67.109 1.00 21.34 307 PHE B O 1
ATOM 5899 N N . GLY B 1 311 ? -1.676 -3.988 68.765 1.00 20.10 308 GLY B N 1
ATOM 5900 C CA . GLY B 1 311 ? -1.812 -2.843 69.638 1.00 20.02 308 GLY B CA 1
ATOM 5901 C C . GLY B 1 311 ? -1.991 -3.266 71.089 1.00 17.82 308 GLY B C 1
ATOM 5902 O O . GLY B 1 311 ? -2.484 -4.323 71.318 1.00 21.27 308 GLY B O 1
ATOM 5903 N N . TYR B 1 312 ? -1.560 -2.427 72.010 1.00 19.35 309 TYR B N 1
ATOM 5904 C CA . TYR B 1 312 ? -1.704 -2.680 73.459 1.00 19.53 309 TYR B CA 1
ATOM 5905 C C . TYR B 1 312 ? -2.331 -1.504 74.183 1.00 19.00 309 TYR B C 1
ATOM 5906 O O . TYR B 1 312 ? -2.193 -0.389 73.760 1.00 16.55 309 TYR B O 1
ATOM 5915 N N . VAL B 1 313 ? -3.103 -1.810 75.248 1.00 19.02 310 VAL B N 1
ATOM 5916 C CA . VAL B 1 313 ? -3.685 -0.829 76.170 1.00 18.63 310 VAL B CA 1
ATOM 5917 C C . VAL B 1 313 ? -3.255 -1.299 77.549 1.00 17.00 310 VAL B C 1
ATOM 5918 O O . VAL B 1 313 ? -3.447 -2.515 77.893 1.00 20.20 310 VAL B O 1
ATOM 5922 N N . SER B 1 314 ? -2.680 -0.400 78.348 1.00 16.54 311 SER B N 1
ATOM 5923 C CA . SER B 1 314 ? -2.263 -0.679 79.707 1.00 18.04 311 SER B CA 1
ATOM 5924 C C . SER B 1 314 ? -1.343 -1.886 79.888 1.00 23.08 311 SER B C 1
ATOM 5925 O O . SER B 1 314 ? -1.558 -2.768 80.752 1.00 23.86 311 SER B O 1
ATOM 5928 N N . PRO B 1 315 ? -0.285 -1.944 79.082 1.00 19.31 312 PRO B N 1
ATOM 5929 C CA . PRO B 1 315 ? 0.759 -2.931 79.318 1.00 20.62 312 PRO B CA 1
ATOM 5930 C C . PRO B 1 315 ? 1.520 -2.644 80.634 1.00 19.87 312 PRO B C 1
ATOM 5931 O O . PRO B 1 315 ? 1.943 -1.495 80.920 1.00 22.78 312 PRO B O 1
ATOM 5935 N N . GLY B 1 316 ? 1.713 -3.674 81.470 1.00 21.21 313 GLY B N 1
ATOM 5936 C CA . GLY B 1 316 ? 2.526 -3.515 82.654 1.00 18.06 313 GLY B CA 1
ATOM 5937 C C . GLY B 1 316 ? 2.544 -4.690 83.571 1.00 17.43 313 GLY B C 1
ATOM 5938 O O . GLY B 1 316 ? 2.125 -5.774 83.191 1.00 22.69 313 GLY B O 1
ATOM 5939 N N . HIS B 1 317 ? 2.961 -4.370 84.797 1.00 19.71 314 HIS B N 1
ATOM 5940 C CA . HIS B 1 317 ? 3.309 -5.205 85.896 1.00 19.69 314 HIS B CA 1
ATOM 5941 C C . HIS B 1 317 ? 4.155 -6.354 85.419 1.00 21.80 314 HIS B C 1
ATOM 5942 O O . HIS B 1 317 ? 3.683 -7.471 85.240 1.00 25.78 314 HIS B O 1
ATOM 5949 N N . ASN B 1 318 ? 5.385 -6.007 85.104 1.00 19.62 315 ASN B N 1
ATOM 5950 C CA . ASN B 1 318 ? 6.306 -6.935 84.548 1.00 20.93 315 ASN B CA 1
ATOM 5951 C C . ASN B 1 318 ? 7.305 -7.550 85.480 1.00 17.11 315 ASN B C 1
ATOM 5952 O O . ASN B 1 318 ? 7.732 -7.016 86.548 1.00 20.75 315 ASN B O 1
ATOM 5957 N N . SER B 1 319 ? 7.857 -8.671 84.997 1.00 18.09 316 SER B N 1
ATOM 5958 C CA . SER B 1 319 ? 9.122 -9.144 85.445 1.00 16.15 316 SER B CA 1
ATOM 5959 C C . SER B 1 319 ? 10.052 -9.159 84.178 1.00 17.40 316 SER B C 1
ATOM 5960 O O . SER B 1 319 ? 9.692 -8.726 83.049 1.00 19.59 316 SER B O 1
ATOM 5963 N N . ALA B 1 320 ? 11.199 -9.684 84.432 1.00 20.52 317 ALA B N 1
ATOM 5964 C CA . ALA B 1 320 ? 12.258 -9.774 83.374 1.00 23.00 317 ALA B CA 1
ATOM 5965 C C . ALA B 1 320 ? 13.229 -10.920 83.608 1.00 23.91 317 ALA B C 1
ATOM 5966 O O . ALA B 1 320 ? 13.346 -11.452 84.702 1.00 20.84 317 ALA B O 1
ATOM 5968 N N . TYR B 1 321 ? 13.997 -11.283 82.563 1.00 21.03 318 TYR B N 1
ATOM 5969 C CA . TYR B 1 321 ? 14.901 -12.422 82.672 1.00 19.24 318 TYR B CA 1
ATOM 5970 C C . TYR B 1 321 ? 16.099 -12.276 81.716 1.00 20.54 318 TYR B C 1
ATOM 5971 O O . TYR B 1 321 ? 15.892 -11.918 80.567 1.00 23.91 318 TYR B O 1
ATOM 5980 N N . TYR B 1 322 ? 17.281 -12.521 82.248 1.00 21.14 319 TYR B N 1
ATOM 5981 C CA . TYR B 1 322 ? 18.519 -12.534 81.442 1.00 21.64 319 TYR B CA 1
ATOM 5982 C C . TYR B 1 322 ? 18.810 -14.033 81.258 1.00 21.44 319 TYR B C 1
ATOM 5983 O O . TYR B 1 322 ? 18.966 -14.702 82.239 1.00 20.59 319 TYR B O 1
ATOM 5992 N N . ASP B 1 323 ? 18.886 -14.532 79.997 1.00 25.09 320 ASP B N 1
ATOM 5993 C CA . ASP B 1 323 ? 19.247 -15.921 79.711 1.00 26.63 320 ASP B CA 1
ATOM 5994 C C . ASP B 1 323 ? 20.751 -16.043 79.458 1.00 27.84 320 ASP B C 1
ATOM 5995 O O . ASP B 1 323 ? 21.208 -15.604 78.421 1.00 28.38 320 ASP B O 1
ATOM 6000 N N . PRO B 1 324 ? 21.499 -16.631 80.387 1.00 25.66 321 PRO B N 1
ATOM 6001 C CA . PRO B 1 324 ? 22.939 -16.720 80.166 1.00 29.09 321 PRO B CA 1
ATOM 6002 C C . PRO B 1 324 ? 23.335 -17.633 78.974 1.00 29.25 321 PRO B C 1
ATOM 6003 O O . PRO B 1 324 ? 24.439 -17.501 78.444 1.00 39.48 321 PRO B O 1
ATOM 6007 N N . GLU B 1 325 ? 22.471 -18.505 78.535 1.00 34.00 322 GLU B N 1
ATOM 6008 C CA . GLU B 1 325 ? 22.805 -19.328 77.396 1.00 38.05 322 GLU B CA 1
ATOM 6009 C C . GLU B 1 325 ? 22.988 -18.511 76.119 1.00 36.33 322 GLU B C 1
ATOM 6010 O O . GLU B 1 325 ? 23.847 -18.838 75.310 1.00 37.60 322 GLU B O 1
ATOM 6016 N N . THR B 1 326 ? 22.153 -17.490 75.926 1.00 29.56 323 THR B N 1
ATOM 6017 C CA . THR B 1 326 ? 22.032 -16.755 74.654 1.00 29.01 323 THR B CA 1
ATOM 6018 C C . THR B 1 326 ? 22.434 -15.293 74.777 1.00 27.15 323 THR B C 1
ATOM 6019 O O . THR B 1 326 ? 22.661 -14.629 73.786 1.00 25.72 323 THR B O 1
ATOM 6023 N N . GLY B 1 327 ? 22.451 -14.780 76.005 1.00 23.98 324 GLY B N 1
ATOM 6024 C CA . GLY B 1 327 ? 22.658 -13.377 76.255 1.00 23.53 324 GLY B CA 1
ATOM 6025 C C . GLY B 1 327 ? 21.523 -12.463 76.033 1.00 22.32 324 GLY B C 1
ATOM 6026 O O . GLY B 1 327 ? 21.740 -11.242 76.074 1.00 25.87 324 GLY B O 1
ATOM 6027 N N . LYS B 1 328 ? 20.347 -13.046 75.836 1.00 20.65 325 LYS B N 1
ATOM 6028 C CA . LYS B 1 328 ? 19.120 -12.328 75.538 1.00 20.48 325 LYS B CA 1
ATOM 6029 C C . LYS B 1 328 ? 18.449 -11.925 76.834 1.00 20.15 325 LYS B C 1
ATOM 6030 O O . LYS B 1 328 ? 18.704 -12.536 77.889 1.00 19.88 325 LYS B O 1
ATOM 6036 N N . TYR B 1 329 ? 17.754 -10.798 76.745 1.00 20.77 326 TYR B N 1
ATOM 6037 C CA . TYR B 1 329 ? 16.878 -10.295 77.824 1.00 18.10 326 TYR B CA 1
ATOM 6038 C C . TYR B 1 329 ? 15.465 -10.307 77.368 1.00 17.41 326 TYR B C 1
ATOM 6039 O O . TYR B 1 329 ? 15.130 -10.089 76.164 1.00 15.72 326 TYR B O 1
ATOM 6048 N N . PHE B 1 330 ? 14.545 -10.650 78.317 1.00 20.24 327 PHE B N 1
ATOM 6049 C CA . PHE B 1 330 ? 13.129 -10.716 77.992 1.00 18.52 327 PHE B CA 1
ATOM 6050 C C . PHE B 1 330 ? 12.344 -9.970 79.065 1.00 19.31 327 PHE B C 1
ATOM 6051 O O . PHE B 1 330 ? 12.724 -9.993 80.230 1.00 19.24 327 PHE B O 1
ATOM 6059 N N . ILE B 1 331 ? 11.292 -9.317 78.628 1.00 19.97 328 ILE B N 1
ATOM 6060 C CA . ILE B 1 331 ? 10.248 -8.782 79.567 1.00 18.41 328 ILE B CA 1
ATOM 6061 C C . ILE B 1 331 ? 8.969 -9.558 79.416 1.00 17.21 328 ILE B C 1
ATOM 6062 O O . ILE B 1 331 ? 8.520 -9.904 78.317 1.00 15.45 328 ILE B O 1
ATOM 6067 N N . PHE B 1 332 ? 8.282 -9.752 80.575 1.00 17.47 329 PHE B N 1
ATOM 6068 C CA . PHE B 1 332 ? 7.111 -10.562 80.707 1.00 16.22 329 PHE B CA 1
ATOM 6069 C C . PHE B 1 332 ? 6.104 -9.661 81.370 1.00 17.60 329 PHE B C 1
ATOM 6070 O O . PHE B 1 332 ? 6.443 -9.204 82.432 1.00 17.93 329 PHE B O 1
ATOM 6078 N N . PHE B 1 333 ? 4.980 -9.419 80.722 1.00 19.52 330 PHE B N 1
ATOM 6079 C CA . PHE B 1 333 ? 3.986 -8.506 81.232 1.00 19.72 330 PHE B CA 1
ATOM 6080 C C . PHE B 1 333 ? 2.658 -8.971 80.796 1.00 21.23 330 PHE B C 1
ATOM 6081 O O . PHE B 1 333 ? 2.548 -9.842 79.968 1.00 21.05 330 PHE B O 1
ATOM 6089 N N . HIS B 1 334 ? 1.592 -8.423 81.395 1.00 18.44 331 HIS B N 1
ATOM 6090 C CA . HIS B 1 334 ? 0.309 -8.565 80.846 1.00 19.11 331 HIS B CA 1
ATOM 6091 C C . HIS B 1 334 ? -0.116 -7.256 80.174 1.00 19.19 331 HIS B C 1
ATOM 6092 O O . HIS B 1 334 ? 0.447 -6.184 80.467 1.00 20.01 331 HIS B O 1
ATOM 6099 N N . THR B 1 335 ? -1.123 -7.377 79.346 1.00 19.34 332 THR B N 1
ATOM 6100 C CA . THR B 1 335 ? -1.680 -6.280 78.589 1.00 19.62 332 THR B CA 1
ATOM 6101 C C . THR B 1 335 ? -3.145 -6.483 78.230 1.00 19.96 332 THR B C 1
ATOM 6102 O O . THR B 1 335 ? -3.588 -7.634 78.037 1.00 20.89 332 THR B O 1
ATOM 6106 N N . ARG B 1 336 ? -3.872 -5.362 78.209 1.00 20.14 333 ARG B N 1
ATOM 6107 C CA . ARG B 1 336 ? -5.153 -5.199 77.498 1.00 19.06 333 ARG B CA 1
ATOM 6108 C C . ARG B 1 336 ? -4.945 -4.807 76.024 1.00 20.13 333 ARG B C 1
ATOM 6109 O O . ARG B 1 336 ? -3.781 -4.612 75.580 1.00 18.28 333 ARG B O 1
ATOM 6117 N N . PHE B 1 337 ? -6.009 -4.711 75.280 1.00 18.99 334 PHE B N 1
ATOM 6118 C CA . PHE B 1 337 ? -5.966 -4.514 73.833 1.00 21.03 334 PHE B CA 1
ATOM 6119 C C . PHE B 1 337 ? -6.984 -3.476 73.443 1.00 23.41 334 PHE B C 1
ATOM 6120 O O . PHE B 1 337 ? -8.051 -3.427 74.072 1.00 20.58 334 PHE B O 1
ATOM 6128 N N . PRO B 1 338 ? -6.697 -2.637 72.397 1.00 23.09 335 PRO B N 1
ATOM 6129 C CA . PRO B 1 338 ? -7.658 -1.639 71.892 1.00 23.43 335 PRO B CA 1
ATOM 6130 C C . PRO B 1 338 ? -9.042 -2.230 71.626 1.00 23.06 335 PRO B C 1
ATOM 6131 O O . PRO B 1 338 ? -9.190 -3.261 70.980 1.00 22.71 335 PRO B O 1
ATOM 6135 N N . GLY B 1 339 ? -10.029 -1.573 72.239 1.00 24.48 336 GLY B N 1
ATOM 6136 C CA . GLY B 1 339 ? -11.452 -1.930 72.132 1.00 23.46 336 GLY B CA 1
ATOM 6137 C C . GLY B 1 339 ? -11.875 -3.258 72.709 1.00 23.21 336 GLY B C 1
ATOM 6138 O O . GLY B 1 339 ? -12.998 -3.714 72.430 1.00 20.96 336 GLY B O 1
ATOM 6139 N N . ARG B 1 340 ? -11.027 -3.892 73.521 1.00 22.82 337 ARG B N 1
ATOM 6140 C CA A ARG B 1 340 ? -11.428 -5.182 74.095 0.50 24.47 337 ARG B CA 1
ATOM 6141 C CA B ARG B 1 340 ? -11.353 -5.192 74.116 0.50 23.51 337 ARG B CA 1
ATOM 6142 C C . ARG B 1 340 ? -11.598 -5.138 75.608 1.00 23.74 337 ARG B C 1
ATOM 6143 O O . ARG B 1 340 ? -11.635 -6.180 76.270 1.00 22.49 337 ARG B O 1
ATOM 6158 N N . GLY B 1 341 ? -11.738 -3.936 76.129 1.00 23.52 338 GLY B N 1
ATOM 6159 C CA . GLY B 1 341 ? -11.924 -3.756 77.563 1.00 23.60 338 GLY B CA 1
ATOM 6160 C C . GLY B 1 341 ? -10.891 -4.352 78.475 1.00 24.21 338 GLY B C 1
ATOM 6161 O O . GLY B 1 341 ? -9.649 -4.195 78.308 1.00 21.47 338 GLY B O 1
ATOM 6162 N N . GLU B 1 342 ? -11.367 -5.062 79.505 1.00 22.10 339 GLU B N 1
ATOM 6163 C CA . GLU B 1 342 ? -10.425 -5.555 80.501 1.00 21.01 339 GLU B CA 1
ATOM 6164 C C . GLU B 1 342 ? -9.798 -6.905 80.184 1.00 22.75 339 GLU B C 1
ATOM 6165 O O . GLU B 1 342 ? -9.081 -7.441 81.029 1.00 26.15 339 GLU B O 1
ATOM 6171 N N . THR B 1 343 ? -10.076 -7.469 79.012 1.00 20.93 340 THR B N 1
ATOM 6172 C CA . THR B 1 343 ? -9.489 -8.722 78.579 1.00 22.30 340 THR B CA 1
ATOM 6173 C C . THR B 1 343 ? -7.974 -8.567 78.504 1.00 22.26 340 THR B C 1
ATOM 6174 O O . THR B 1 343 ? -7.494 -7.553 77.954 1.00 24.43 340 THR B O 1
ATOM 6178 N N . TYR B 1 344 ? -7.237 -9.487 79.108 1.00 23.87 341 TYR B N 1
ATOM 6179 C CA . TYR B 1 344 ? -5.776 -9.436 79.106 1.00 21.40 341 TYR B CA 1
ATOM 6180 C C . TYR B 1 344 ? -5.140 -10.771 78.774 1.00 23.64 341 TYR B C 1
ATOM 6181 O O . TYR B 1 344 ? -5.774 -11.838 78.837 1.00 20.81 341 TYR B O 1
ATOM 6190 N N . GLN B 1 345 ? -3.853 -10.695 78.394 1.00 22.31 342 GLN B N 1
ATOM 6191 C CA . GLN B 1 345 ? -3.078 -11.902 78.124 1.00 21.28 342 GLN B CA 1
ATOM 6192 C C . GLN B 1 345 ? -1.651 -11.562 78.529 1.00 21.61 342 GLN B C 1
ATOM 6193 O O . GLN B 1 345 ? -1.268 -10.377 78.616 1.00 19.31 342 GLN B O 1
ATOM 6199 N N . LEU B 1 346 ? -0.862 -12.593 78.818 1.00 19.70 343 LEU B N 1
ATOM 6200 C CA . LEU B 1 346 ? 0.544 -12.480 78.958 1.00 20.86 343 LEU B CA 1
ATOM 6201 C C . LEU B 1 346 ? 1.154 -12.065 77.627 1.00 19.86 343 LEU B C 1
ATOM 6202 O O . LEU B 1 346 ? 0.675 -12.532 76.619 1.00 21.15 343 LEU B O 1
ATOM 6207 N N . ARG B 1 347 ? 2.225 -11.239 77.631 1.00 21.42 344 ARG B N 1
ATOM 6208 C CA . ARG B 1 347 ? 2.996 -11.080 76.401 1.00 21.49 344 ARG B CA 1
ATOM 6209 C C . ARG B 1 347 ? 4.463 -11.184 76.724 1.00 16.97 344 ARG B C 1
ATOM 6210 O O . ARG B 1 347 ? 4.879 -10.874 77.860 1.00 17.49 344 ARG B O 1
ATOM 6218 N N . VAL B 1 348 ? 5.298 -11.577 75.753 1.00 17.31 345 VAL B N 1
ATOM 6219 C CA . VAL B 1 348 ? 6.740 -11.660 76.008 1.00 17.25 345 VAL B CA 1
ATOM 6220 C C . VAL B 1 348 ? 7.480 -10.932 74.843 1.00 15.88 345 VAL B C 1
ATOM 6221 O O . VAL B 1 348 ? 7.210 -11.257 73.678 1.00 16.95 345 VAL B O 1
ATOM 6225 N N . HIS B 1 349 ? 8.285 -9.968 75.210 1.00 17.86 346 HIS B N 1
ATOM 6226 C CA . HIS B 1 349 ? 9.139 -9.173 74.247 1.00 18.92 346 HIS B CA 1
ATOM 6227 C C . HIS B 1 349 ? 10.589 -9.279 74.668 1.00 18.45 346 HIS B C 1
ATOM 6228 O O . HIS B 1 349 ? 10.978 -9.350 75.859 1.00 16.52 346 HIS B O 1
ATOM 6235 N N . GLN B 1 350 ? 11.435 -9.294 73.645 1.00 18.52 347 GLN B N 1
ATOM 6236 C CA . GLN B 1 350 ? 12.832 -9.089 73.836 1.00 18.38 347 GLN B CA 1
ATOM 6237 C C . GLN B 1 350 ? 13.170 -7.618 74.231 1.00 16.39 347 GLN B C 1
ATOM 6238 O O . GLN B 1 350 ? 12.486 -6.697 73.790 1.00 19.99 347 GLN B O 1
ATOM 6244 N N . LEU B 1 351 ? 14.041 -7.471 75.203 1.00 16.76 348 LEU B N 1
ATOM 6245 C CA . LEU B 1 351 ? 14.662 -6.167 75.570 1.00 16.67 348 LEU B CA 1
ATOM 6246 C C . LEU B 1 351 ? 16.088 -6.144 75.062 1.00 19.25 348 LEU B C 1
ATOM 6247 O O . LEU B 1 351 ? 16.841 -7.154 75.139 1.00 19.25 348 LEU B O 1
ATOM 6252 N N . PHE B 1 352 ? 16.510 -4.963 74.656 1.00 17.65 349 PHE B N 1
ATOM 6253 C CA . PHE B 1 352 ? 17.919 -4.809 74.240 1.00 17.77 349 PHE B CA 1
ATOM 6254 C C . PHE B 1 352 ? 18.566 -3.741 75.016 1.00 18.19 349 PHE B C 1
ATOM 6255 O O . PHE B 1 352 ? 17.888 -2.835 75.438 1.00 18.79 349 PHE B O 1
ATOM 6263 N N . LEU B 1 353 ? 19.917 -3.756 75.110 1.00 19.79 350 LEU B N 1
ATOM 6264 C CA . LEU B 1 353 ? 20.675 -2.667 75.714 1.00 20.25 350 LEU B CA 1
ATOM 6265 C C . LEU B 1 353 ? 21.180 -1.748 74.631 1.00 21.61 350 LEU B C 1
ATOM 6266 O O . LEU B 1 353 ? 21.743 -2.222 73.623 1.00 22.99 350 LEU B O 1
ATOM 6271 N N . ASN B 1 354 ? 20.940 -0.471 74.790 1.00 18.42 351 ASN B N 1
ATOM 6272 C CA . ASN B 1 354 ? 21.419 0.552 73.812 1.00 19.55 351 ASN B CA 1
ATOM 6273 C C . ASN B 1 354 ? 22.841 0.910 74.157 1.00 18.69 351 ASN B C 1
ATOM 6274 O O . ASN B 1 354 ? 23.390 0.338 75.094 1.00 19.42 351 ASN B O 1
ATOM 6279 N N . GLU B 1 355 ? 23.464 1.852 73.407 1.00 22.02 352 GLU B N 1
ATOM 6280 C CA . GLU B 1 355 ? 24.903 2.124 73.580 1.00 25.23 352 GLU B CA 1
ATOM 6281 C C . GLU B 1 355 ? 25.220 2.662 74.974 1.00 22.97 352 GLU B C 1
ATOM 6282 O O . GLU B 1 355 ? 26.343 2.603 75.396 1.00 23.06 352 GLU B O 1
ATOM 6288 N N . ASP B 1 356 ? 24.201 3.231 75.636 1.00 21.47 353 ASP B N 1
ATOM 6289 C CA . ASP B 1 356 ? 24.361 3.997 76.849 1.00 22.82 353 ASP B CA 1
ATOM 6290 C C . ASP B 1 356 ? 23.969 3.137 78.045 1.00 23.93 353 ASP B C 1
ATOM 6291 O O . ASP B 1 356 ? 24.059 3.575 79.212 1.00 23.81 353 ASP B O 1
ATOM 6296 N N . GLY B 1 357 ? 23.589 1.907 77.745 1.00 21.12 354 GLY B N 1
ATOM 6297 C CA . GLY B 1 357 ? 23.291 0.932 78.746 1.00 22.92 354 GLY B CA 1
ATOM 6298 C C . GLY B 1 357 ? 21.861 1.028 79.259 1.00 24.28 354 GLY B C 1
ATOM 6299 O O . GLY B 1 357 ? 21.592 0.643 80.397 1.00 23.09 354 GLY B O 1
ATOM 6300 N N . TRP B 1 358 ? 20.963 1.523 78.454 1.00 20.89 355 TRP B N 1
ATOM 6301 C CA . TRP B 1 358 ? 19.531 1.471 78.824 1.00 21.28 355 TRP B CA 1
ATOM 6302 C C . TRP B 1 358 ? 18.795 0.474 78.011 1.00 21.07 355 TRP B C 1
ATOM 6303 O O . TRP B 1 358 ? 19.057 0.266 76.797 1.00 20.78 355 TRP B O 1
ATOM 6314 N N . PHE B 1 359 ? 17.742 -0.078 78.616 1.00 19.49 356 PHE B N 1
ATOM 6315 C CA . PHE B 1 359 ? 16.835 -0.981 77.899 1.00 17.61 356 PHE B CA 1
ATOM 6316 C C . PHE B 1 359 ? 15.878 -0.270 76.951 1.00 18.02 356 PHE B C 1
ATOM 6317 O O . PHE B 1 359 ? 15.429 0.837 77.231 1.00 19.15 356 PHE B O 1
ATOM 6325 N N . VAL B 1 360 ? 15.739 -0.870 75.774 1.00 17.25 357 VAL B N 1
ATOM 6326 C CA . VAL B 1 360 ? 14.788 -0.548 74.768 1.00 18.91 357 VAL B CA 1
ATOM 6327 C C . VAL B 1 360 ? 14.024 -1.784 74.418 1.00 20.55 357 VAL B C 1
ATOM 6328 O O . VAL B 1 360 ? 14.581 -2.908 74.292 1.00 19.60 357 VAL B O 1
ATOM 6332 N N . MET B 1 361 ? 12.704 -1.661 74.319 1.00 19.62 358 MET B N 1
ATOM 6333 C CA . MET B 1 361 ? 11.880 -2.828 74.143 1.00 20.09 358 MET B CA 1
ATOM 6334 C C . MET B 1 361 ? 11.574 -3.093 72.659 1.00 18.74 358 MET B C 1
ATOM 6335 O O . MET B 1 361 ? 11.171 -2.202 71.886 1.00 20.70 358 MET B O 1
ATOM 6340 N N . ALA B 1 362 ? 11.703 -4.331 72.230 1.00 21.29 359 ALA B N 1
ATOM 6341 C CA . ALA B 1 362 ? 11.264 -4.685 70.828 1.00 19.46 359 ALA B CA 1
ATOM 6342 C C . ALA B 1 362 ? 9.820 -4.368 70.613 1.00 20.94 359 ALA B C 1
ATOM 6343 O O . ALA B 1 362 ? 9.030 -4.657 71.497 1.00 21.23 359 ALA B O 1
ATOM 6345 N N . PRO B 1 363 ? 9.436 -3.786 69.473 1.00 18.78 360 PRO B N 1
ATOM 6346 C CA . PRO B 1 363 ? 8.028 -3.470 69.210 1.00 20.15 360 PRO B CA 1
ATOM 6347 C C . PRO B 1 363 ? 7.105 -4.662 69.257 1.00 19.89 360 PRO B C 1
ATOM 6348 O O . PRO B 1 363 ? 5.945 -4.517 69.726 1.00 20.34 360 PRO B O 1
ATOM 6352 N N . PHE B 1 364 ? 7.557 -5.830 68.749 1.00 18.07 361 PHE B N 1
ATOM 6353 C CA . PHE B 1 364 ? 6.748 -6.995 68.617 1.00 16.61 361 PHE B CA 1
ATOM 6354 C C . PHE B 1 364 ? 7.153 -8.110 69.594 1.00 16.40 361 PHE B C 1
ATOM 6355 O O . PHE B 1 364 ? 8.287 -8.141 70.084 1.00 16.87 361 PHE B O 1
ATOM 6363 N N . PRO B 1 365 ? 6.206 -9.034 69.866 1.00 19.67 362 PRO B N 1
ATOM 6364 C CA . PRO B 1 365 ? 6.517 -10.214 70.700 1.00 19.37 362 PRO B CA 1
ATOM 6365 C C . PRO B 1 365 ? 7.694 -11.005 70.197 1.00 20.64 362 PRO B C 1
ATOM 6366 O O . PRO B 1 365 ? 8.026 -10.936 68.992 1.00 19.31 362 PRO B O 1
ATOM 6370 N N . TYR B 1 366 ? 8.352 -11.695 71.101 1.00 18.46 363 TYR B N 1
ATOM 6371 C CA . TYR B 1 366 ? 9.535 -12.518 70.753 1.00 19.60 363 TYR B CA 1
ATOM 6372 C C . TYR B 1 366 ? 9.177 -13.610 69.808 1.00 22.37 363 TYR B C 1
ATOM 6373 O O . TYR B 1 366 ? 8.268 -14.401 70.095 1.00 22.87 363 TYR B O 1
ATOM 6382 N N . GLY B 1 367 ? 9.777 -13.576 68.604 1.00 25.18 364 GLY B N 1
ATOM 6383 C CA . GLY B 1 367 ? 9.614 -14.594 67.586 1.00 25.59 364 GLY B CA 1
ATOM 6384 C C . GLY B 1 367 ? 10.900 -15.391 67.325 1.00 26.47 364 GLY B C 1
ATOM 6385 O O . GLY B 1 367 ? 10.943 -16.110 66.348 1.00 30.75 364 GLY B O 1
ATOM 6386 N N . GLY B 1 368 ? 11.900 -15.300 68.207 1.00 22.06 365 GLY B N 1
ATOM 6387 C CA . GLY B 1 368 ? 13.197 -16.042 68.070 1.00 24.96 365 GLY B CA 1
ATOM 6388 C C . GLY B 1 368 ? 14.296 -15.181 67.430 1.00 28.01 365 GLY B C 1
ATOM 6389 O O . GLY B 1 368 ? 15.443 -15.649 67.193 1.00 27.05 365 GLY B O 1
ATOM 6390 N N . GLU B 1 369 ? 13.948 -13.925 67.176 1.00 26.41 366 GLU B N 1
ATOM 6391 C CA . GLU B 1 369 ? 14.848 -12.946 66.579 1.00 29.65 366 GLU B CA 1
ATOM 6392 C C . GLU B 1 369 ? 16.148 -12.779 67.349 1.00 31.01 366 GLU B C 1
ATOM 6393 O O . GLU B 1 369 ? 16.160 -12.687 68.592 1.00 26.80 366 GLU B O 1
ATOM 6399 N N . THR B 1 370 ? 17.266 -12.798 66.606 1.00 28.26 367 THR B N 1
ATOM 6400 C CA . THR B 1 370 ? 18.559 -12.450 67.159 1.00 32.45 367 THR B CA 1
ATOM 6401 C C . THR B 1 370 ? 19.055 -11.175 66.458 1.00 34.78 367 THR B C 1
ATOM 6402 O O . THR B 1 370 ? 18.981 -11.071 65.231 1.00 35.06 367 THR B O 1
ATOM 6406 N N . VAL B 1 371 ? 19.530 -10.201 67.218 1.00 29.19 368 VAL B N 1
ATOM 6407 C CA . VAL B 1 371 ? 20.034 -8.967 66.674 1.00 31.48 368 VAL B CA 1
ATOM 6408 C C . VAL B 1 371 ? 21.311 -9.253 65.862 1.00 33.52 368 VAL B C 1
ATOM 6409 O O . VAL B 1 371 ? 22.070 -10.163 66.182 1.00 33.52 368 VAL B O 1
ATOM 6413 N N . SER B 1 372 ? 21.522 -8.476 64.822 1.00 36.17 369 SER B N 1
ATOM 6414 C CA . SER B 1 372 ? 22.814 -8.464 64.137 1.00 38.23 369 SER B CA 1
ATOM 6415 C C . SER B 1 372 ? 22.814 -7.330 63.132 1.00 34.31 369 SER B C 1
ATOM 6416 O O . SER B 1 372 ? 21.763 -6.747 62.821 1.00 30.61 369 SER B O 1
ATOM 6419 N N . LYS B 1 373 ? 23.990 -6.999 62.625 1.00 31.60 370 LYS B N 1
ATOM 6420 C CA . LYS B 1 373 ? 24.128 -5.837 61.764 1.00 33.00 370 LYS B CA 1
ATOM 6421 C C . LYS B 1 373 ? 23.221 -6.023 60.561 1.00 29.97 370 LYS B C 1
ATOM 6422 O O . LYS B 1 373 ? 23.115 -7.117 60.045 1.00 32.19 370 LYS B O 1
ATOM 6428 N N . LEU B 1 374 ? 22.575 -4.957 60.122 1.00 28.90 371 LEU B N 1
ATOM 6429 C CA . LEU B 1 374 ? 21.816 -4.990 58.860 1.00 27.55 371 LEU B CA 1
ATOM 6430 C C . LEU B 1 374 ? 22.508 -4.102 57.829 1.00 28.18 371 LEU B C 1
ATOM 6431 O O . LEU B 1 374 ? 22.939 -3.032 58.157 1.00 25.90 371 LEU B O 1
ATOM 6436 N N . PRO B 1 375 ? 22.497 -4.504 56.554 1.00 25.08 372 PRO B N 1
ATOM 6437 C CA . PRO B 1 375 ? 22.996 -3.585 55.513 1.00 26.24 372 PRO B CA 1
ATOM 6438 C C . PRO B 1 375 ? 22.133 -2.371 55.346 1.00 24.70 372 PRO B C 1
ATOM 6439 O O . PRO B 1 375 ? 20.934 -2.459 55.618 1.00 27.76 372 PRO B O 1
ATOM 6443 N N . ASN B 1 376 ? 22.664 -1.252 54.837 1.00 25.73 373 ASN B N 1
ATOM 6444 C CA . ASN B 1 376 ? 21.807 -0.095 54.483 1.00 29.61 373 ASN B CA 1
ATOM 6445 C C . ASN B 1 376 ? 20.452 -0.364 53.780 1.00 28.45 373 ASN B C 1
ATOM 6446 O O . ASN B 1 376 ? 19.407 0.308 54.068 1.00 28.21 373 ASN B O 1
ATOM 6451 N N . GLU B 1 377 ? 20.447 -1.371 52.878 1.00 25.05 374 GLU B N 1
ATOM 6452 C CA A GLU B 1 377 ? 19.267 -1.776 52.052 0.50 23.06 374 GLU B CA 1
ATOM 6453 C CA B GLU B 1 377 ? 19.258 -1.628 52.066 0.50 23.70 374 GLU B CA 1
ATOM 6454 C C . GLU B 1 377 ? 18.083 -2.080 52.958 1.00 24.11 374 GLU B C 1
ATOM 6455 O O . GLU B 1 377 ? 16.941 -1.799 52.636 1.00 23.06 374 GLU B O 1
ATOM 6466 N N . GLU B 1 378 ? 18.425 -2.690 54.073 1.00 22.76 375 GLU B N 1
ATOM 6467 C CA . GLU B 1 378 ? 17.435 -3.178 54.999 1.00 25.23 375 GLU B CA 1
ATOM 6468 C C . GLU B 1 378 ? 17.001 -2.099 56.028 1.00 23.96 375 GLU B C 1
ATOM 6469 O O . GLU B 1 378 ? 16.038 -2.334 56.771 1.00 24.73 375 GLU B O 1
ATOM 6475 N N . ILE B 1 379 ? 17.695 -0.970 56.103 1.00 20.68 376 ILE B N 1
ATOM 6476 C CA . ILE B 1 379 ? 17.394 0.121 57.044 1.00 22.17 376 ILE B CA 1
ATOM 6477 C C . ILE B 1 379 ? 16.651 1.277 56.341 1.00 22.66 376 ILE B C 1
ATOM 6478 O O . ILE B 1 379 ? 15.595 1.809 56.789 1.00 19.45 376 ILE B O 1
ATOM 6483 N N . VAL B 1 380 ? 17.171 1.701 55.211 1.00 22.20 377 VAL B N 1
ATOM 6484 C CA . VAL B 1 380 ? 16.561 2.748 54.445 1.00 22.79 377 VAL B CA 1
ATOM 6485 C C . VAL B 1 380 ? 15.107 2.448 54.035 1.00 20.23 377 VAL B C 1
ATOM 6486 O O . VAL B 1 380 ? 14.757 1.347 53.535 1.00 22.76 377 VAL B O 1
ATOM 6490 N N . GLY B 1 381 ? 14.246 3.447 54.160 1.00 21.95 378 GLY B N 1
ATOM 6491 C CA . GLY B 1 381 ? 12.888 3.346 53.757 1.00 24.26 378 GLY B CA 1
ATOM 6492 C C . GLY B 1 381 ? 11.910 4.098 54.677 1.00 19.85 378 GLY B C 1
ATOM 6493 O O . GLY B 1 381 ? 12.330 4.899 55.554 1.00 22.23 378 GLY B O 1
ATOM 6494 N N . GLU B 1 382 ? 10.651 3.794 54.472 1.00 20.67 379 GLU B N 1
ATOM 6495 C CA . GLU B 1 382 ? 9.487 4.416 55.176 1.00 20.84 379 GLU B CA 1
ATOM 6496 C C . GLU B 1 382 ? 9.081 3.566 56.390 1.00 20.75 379 GLU B C 1
ATOM 6497 O O . GLU B 1 382 ? 9.056 2.330 56.308 1.00 23.14 379 GLU B O 1
ATOM 6503 N N . TYR B 1 383 ? 8.900 4.250 57.522 1.00 18.07 380 TYR B N 1
ATOM 6504 C CA . TYR B 1 383 ? 8.600 3.629 58.772 1.00 17.63 380 TYR B CA 1
ATOM 6505 C C . TYR B 1 383 ? 7.293 4.169 59.400 1.00 19.24 380 TYR B C 1
ATOM 6506 O O . TYR B 1 383 ? 6.966 5.354 59.258 1.00 20.54 380 TYR B O 1
ATOM 6515 N N . GLN B 1 384 ? 6.556 3.252 60.022 1.00 19.57 381 GLN B N 1
ATOM 6516 C CA . GLN B 1 384 ? 5.563 3.654 61.052 1.00 19.88 381 GLN B CA 1
ATOM 6517 C C . GLN B 1 384 ? 6.361 3.986 62.310 1.00 18.25 381 GLN B C 1
ATOM 6518 O O . GLN B 1 384 ? 7.249 3.216 62.738 1.00 20.53 381 GLN B O 1
ATOM 6524 N N . PHE B 1 385 ? 6.089 5.144 62.896 1.00 18.68 382 PHE B N 1
ATOM 6525 C CA . PHE B 1 385 ? 6.910 5.711 63.922 1.00 17.54 382 PHE B CA 1
ATOM 6526 C C . PHE B 1 385 ? 5.946 6.026 65.087 1.00 18.75 382 PHE B C 1
ATOM 6527 O O . PHE B 1 385 ? 5.002 6.762 64.898 1.00 20.02 382 PHE B O 1
ATOM 6535 N N . ILE B 1 386 ? 6.204 5.388 66.220 1.00 21.07 383 ILE B N 1
ATOM 6536 C CA . ILE B 1 386 ? 5.471 5.620 67.478 1.00 21.39 383 ILE B CA 1
ATOM 6537 C C . ILE B 1 386 ? 6.379 6.275 68.514 1.00 21.19 383 ILE B C 1
ATOM 6538 O O . ILE B 1 386 ? 7.480 5.803 68.839 1.00 23.53 383 ILE B O 1
ATOM 6543 N N . ASN B 1 387 ? 5.927 7.429 69.019 1.00 18.34 384 ASN B N 1
ATOM 6544 C CA . ASN B 1 387 ? 6.568 8.117 70.067 1.00 21.39 384 ASN B CA 1
ATOM 6545 C C . ASN B 1 387 ? 5.674 7.871 71.285 1.00 21.04 384 ASN B C 1
ATOM 6546 O O . ASN B 1 387 ? 4.509 8.360 71.307 1.00 22.14 384 ASN B O 1
ATOM 6551 N N . HIS B 1 388 ? 6.176 7.130 72.257 1.00 20.51 385 HIS B N 1
ATOM 6552 C CA . HIS B 1 388 ? 5.357 6.772 73.432 1.00 21.81 385 HIS B CA 1
ATOM 6553 C C . HIS B 1 388 ? 5.327 7.865 74.466 1.00 22.33 385 HIS B C 1
ATOM 6554 O O . HIS B 1 388 ? 4.569 7.757 75.457 1.00 24.23 385 HIS B O 1
ATOM 6561 N N . GLY B 1 389 ? 6.112 8.907 74.298 1.00 22.30 386 GLY B N 1
ATOM 6562 C CA . GLY B 1 389 ? 5.929 10.078 75.179 1.00 21.58 386 GLY B CA 1
ATOM 6563 C C . GLY B 1 389 ? 6.339 9.831 76.600 1.00 20.36 386 GLY B C 1
ATOM 6564 O O . GLY B 1 389 ? 7.106 8.948 76.890 1.00 21.16 386 GLY B O 1
ATOM 6565 N N . LYS B 1 390 ? 5.913 10.717 77.511 1.00 24.03 387 LYS B N 1
ATOM 6566 C CA . LYS B 1 390 ? 6.395 10.677 78.892 1.00 25.17 387 LYS B CA 1
ATOM 6567 C C . LYS B 1 390 ? 5.162 10.595 79.836 1.00 25.29 387 LYS B C 1
ATOM 6568 O O . LYS B 1 390 ? 5.311 10.270 80.983 1.00 26.97 387 LYS B O 1
ATOM 6574 N N . GLU B 1 391 ? 3.987 10.846 79.330 1.00 30.30 388 GLU B N 1
ATOM 6575 C CA . GLU B 1 391 ? 2.784 10.984 80.163 1.00 32.31 388 GLU B CA 1
ATOM 6576 C C . GLU B 1 391 ? 2.155 9.658 80.672 1.00 35.03 388 GLU B C 1
ATOM 6577 O O . GLU B 1 391 ? 2.458 8.566 80.190 1.00 30.33 388 GLU B O 1
ATOM 6583 N N . ILE B 1 392 ? 1.284 9.774 81.672 1.00 28.96 389 ILE B N 1
ATOM 6584 C CA . ILE B 1 392 ? 0.390 8.688 82.057 1.00 30.28 389 ILE B CA 1
ATOM 6585 C C . ILE B 1 392 ? -0.921 9.070 81.407 1.00 29.60 389 ILE B C 1
ATOM 6586 O O . ILE B 1 392 ? -1.519 10.098 81.758 1.00 27.35 389 ILE B O 1
ATOM 6591 N N . THR B 1 393 ? -1.313 8.330 80.366 1.00 25.93 390 THR B N 1
ATOM 6592 C CA . THR B 1 393 ? -2.503 8.618 79.613 1.00 27.18 390 THR B CA 1
ATOM 6593 C C . THR B 1 393 ? -3.148 7.388 79.036 1.00 26.52 390 THR B C 1
ATOM 6594 O O . THR B 1 393 ? -2.457 6.456 78.660 1.00 29.61 390 THR B O 1
ATOM 6598 N N . ASP B 1 394 ? -4.479 7.410 78.922 1.00 27.22 391 ASP B N 1
ATOM 6599 C CA . ASP B 1 394 ? -5.217 6.328 78.301 1.00 26.08 391 ASP B CA 1
ATOM 6600 C C . ASP B 1 394 ? -5.311 6.440 76.801 1.00 24.69 391 ASP B C 1
ATOM 6601 O O . ASP B 1 394 ? -5.750 5.509 76.169 1.00 26.98 391 ASP B O 1
ATOM 6606 N N . LYS B 1 395 ? -4.865 7.554 76.220 1.00 26.16 392 LYS B N 1
ATOM 6607 C CA . LYS B 1 395 ? -4.914 7.657 74.769 1.00 25.43 392 LYS B CA 1
ATOM 6608 C C . LYS B 1 395 ? -4.124 6.546 74.076 1.00 23.33 392 LYS B C 1
ATOM 6609 O O . LYS B 1 395 ? -2.975 6.263 74.457 1.00 25.02 392 LYS B O 1
ATOM 6615 N N . ILE B 1 396 ? -4.731 6.016 73.004 1.00 22.30 393 ILE B N 1
ATOM 6616 C CA . ILE B 1 396 ? -4.126 4.998 72.153 1.00 22.02 393 ILE B CA 1
ATOM 6617 C C . ILE B 1 396 ? -3.436 5.729 71.021 1.00 23.46 393 ILE B C 1
ATOM 6618 O O . ILE B 1 396 ? -4.082 6.185 70.077 1.00 24.98 393 ILE B O 1
ATOM 6623 N N . LYS B 1 397 ? -2.107 5.723 71.114 1.00 21.39 394 LYS B N 1
ATOM 6624 C CA . LYS B 1 397 ? -1.219 6.406 70.143 1.00 24.88 394 LYS B CA 1
ATOM 6625 C C . LYS B 1 397 ? -1.143 5.682 68.805 1.00 24.63 394 LYS B C 1
ATOM 6626 O O . LYS B 1 397 ? -1.114 4.485 68.707 1.00 25.55 394 LYS B O 1
ATOM 6632 N N . GLN B 1 398 ? -1.094 6.456 67.728 1.00 21.61 395 GLN B N 1
ATOM 6633 C CA . GLN B 1 398 ? -1.140 5.874 66.409 1.00 23.26 395 GLN B CA 1
ATOM 6634 C C . GLN B 1 398 ? 0.121 6.295 65.659 1.00 21.48 395 GLN B C 1
ATOM 6635 O O . GLN B 1 398 ? 0.724 7.247 66.076 1.00 20.25 395 GLN B O 1
ATOM 6641 N N . PRO B 1 399 ? 0.528 5.537 64.591 1.00 20.78 396 PRO B N 1
ATOM 6642 C CA . PRO B 1 399 ? 1.877 5.986 64.038 1.00 20.39 396 PRO B CA 1
ATOM 6643 C C . PRO B 1 399 ? 1.801 7.202 63.183 1.00 19.62 396 PRO B C 1
ATOM 6644 O O . PRO B 1 399 ? 0.718 7.510 62.670 1.00 21.37 396 PRO B O 1
ATOM 6648 N N . VAL B 1 400 ? 2.950 7.882 63.026 1.00 20.33 397 VAL B N 1
ATOM 6649 C CA . VAL B 1 400 ? 3.144 8.790 61.860 1.00 21.22 397 VAL B CA 1
ATOM 6650 C C . VAL B 1 400 ? 4.148 8.110 60.874 1.00 22.16 397 VAL B C 1
ATOM 6651 O O . VAL B 1 400 ? 4.707 7.055 61.177 1.00 21.13 397 VAL B O 1
ATOM 6655 N N . ARG B 1 401 ? 4.328 8.697 59.684 1.00 20.98 398 ARG B N 1
ATOM 6656 C CA . ARG B 1 401 ? 5.218 8.149 58.675 1.00 21.77 398 ARG B CA 1
ATOM 6657 C C . ARG B 1 401 ? 6.474 9.027 58.621 1.00 22.06 398 ARG B C 1
ATOM 6658 O O . ARG B 1 401 ? 6.391 10.215 58.470 1.00 20.84 398 ARG B O 1
ATOM 6666 N N . ILE B 1 402 ? 7.607 8.391 58.826 1.00 21.99 399 ILE B N 1
ATOM 6667 C CA . ILE B 1 402 ? 8.927 8.939 58.610 1.00 22.53 399 ILE B CA 1
ATOM 6668 C C . ILE B 1 402 ? 9.695 8.111 57.571 1.00 24.49 399 ILE B C 1
ATOM 6669 O O . ILE B 1 402 ? 9.352 6.957 57.285 1.00 24.98 399 ILE B O 1
ATOM 6674 N N . LYS B 1 403 ? 10.790 8.709 57.077 1.00 22.39 400 LYS B N 1
ATOM 6675 C CA . LYS B 1 403 ? 11.684 8.030 56.144 1.00 24.36 400 LYS B CA 1
ATOM 6676 C C . LYS B 1 403 ? 13.115 8.190 56.633 1.00 19.19 400 LYS B C 1
ATOM 6677 O O . LYS B 1 403 ? 13.542 9.286 57.011 1.00 21.30 400 LYS B O 1
ATOM 6683 N N . LEU B 1 404 ? 13.783 7.056 56.766 1.00 19.90 401 LEU B N 1
ATOM 6684 C CA . LEU B 1 404 ? 15.234 6.946 56.964 1.00 20.62 401 LEU B CA 1
ATOM 6685 C C . LEU B 1 404 ? 15.873 6.902 55.577 1.00 23.08 401 LEU B C 1
ATOM 6686 O O . LEU B 1 404 ? 15.731 5.909 54.844 1.00 23.63 401 LEU B O 1
ATOM 6691 N N . ASN B 1 405 ? 16.488 8.015 55.179 1.00 23.76 402 ASN B N 1
ATOM 6692 C CA . ASN B 1 405 ? 17.040 8.108 53.816 1.00 24.87 402 ASN B CA 1
ATOM 6693 C C . ASN B 1 405 ? 18.517 7.724 53.755 1.00 22.28 402 ASN B C 1
ATOM 6694 O O . ASN B 1 405 ? 19.236 7.874 54.726 1.00 23.62 402 ASN B O 1
ATOM 6699 N N . SER B 1 406 ? 18.939 7.188 52.577 1.00 27.10 403 SER B N 1
ATOM 6700 C CA . SER B 1 406 ? 20.336 6.835 52.251 1.00 27.38 403 SER B CA 1
ATOM 6701 C C . SER B 1 406 ? 21.350 7.874 52.662 1.00 25.47 403 SER B C 1
ATOM 6702 O O . SER B 1 406 ? 22.447 7.546 53.065 1.00 30.98 403 SER B O 1
ATOM 6705 N N . ASP B 1 407 ? 20.969 9.137 52.576 1.00 25.22 404 ASP B N 1
ATOM 6706 C CA . ASP B 1 407 ? 21.904 10.191 52.841 1.00 26.40 404 ASP B CA 1
ATOM 6707 C C . ASP B 1 407 ? 22.014 10.570 54.324 1.00 25.60 404 ASP B C 1
ATOM 6708 O O . ASP B 1 407 ? 22.745 11.459 54.670 1.00 28.41 404 ASP B O 1
ATOM 6713 N N . GLY B 1 408 ? 21.355 9.821 55.196 1.00 29.15 405 GLY B N 1
ATOM 6714 C CA . GLY B 1 408 ? 21.456 10.119 56.630 1.00 26.07 405 GLY B CA 1
ATOM 6715 C C . GLY B 1 408 ? 20.350 10.988 57.153 1.00 27.48 405 GLY B C 1
ATOM 6716 O O . GLY B 1 408 ? 20.255 11.188 58.363 1.00 25.75 405 GLY B O 1
ATOM 6717 N N . SER B 1 409 ? 19.534 11.517 56.258 1.00 22.88 406 SER B N 1
ATOM 6718 C CA . SER B 1 409 ? 18.400 12.372 56.646 1.00 24.02 406 SER B CA 1
ATOM 6719 C C . SER B 1 409 ? 17.231 11.534 57.089 1.00 22.64 406 SER B C 1
ATOM 6720 O O . SER B 1 409 ? 17.130 10.375 56.686 1.00 18.53 406 SER B O 1
ATOM 6723 N N . ILE B 1 410 ? 16.405 12.152 57.971 1.00 20.28 407 ILE B N 1
ATOM 6724 C CA . ILE B 1 410 ? 15.075 11.662 58.333 1.00 22.24 407 ILE B CA 1
ATOM 6725 C C . ILE B 1 410 ? 14.122 12.727 57.812 1.00 22.77 407 ILE B C 1
ATOM 6726 O O . ILE B 1 410 ? 14.327 13.928 58.098 1.00 23.41 407 ILE B O 1
ATOM 6731 N N . THR B 1 411 ? 13.111 12.336 57.019 1.00 24.58 408 THR B N 1
ATOM 6732 C CA . THR B 1 411 ? 12.015 13.196 56.550 1.00 24.96 408 THR B CA 1
ATOM 6733 C C . THR B 1 411 ? 10.622 12.625 56.872 1.00 23.70 408 THR B C 1
ATOM 6734 O O . THR B 1 411 ? 10.548 11.554 57.486 1.00 23.29 408 THR B O 1
ATOM 6738 N N . GLY B 1 412 ? 9.562 13.275 56.370 1.00 23.24 409 GLY B N 1
ATOM 6739 C CA . GLY B 1 412 ? 8.178 12.924 56.635 1.00 25.21 409 GLY B CA 1
ATOM 6740 C C . GLY B 1 412 ? 7.700 13.664 57.861 1.00 25.51 409 GLY B C 1
ATOM 6741 O O . GLY B 1 412 ? 7.870 14.884 58.003 1.00 24.58 409 GLY B O 1
ATOM 6742 N N . ALA B 1 413 ? 7.089 12.938 58.789 1.00 24.33 410 ALA B N 1
ATOM 6743 C CA . ALA B 1 413 ? 6.487 13.576 59.947 1.00 24.92 410 ALA B CA 1
ATOM 6744 C C . ALA B 1 413 ? 7.455 14.251 60.924 1.00 28.88 410 ALA B C 1
ATOM 6745 O O . ALA B 1 413 ? 7.049 15.135 61.645 1.00 27.52 410 ALA B O 1
ATOM 6747 N N . VAL B 1 414 ? 8.704 13.831 60.996 1.00 28.27 411 VAL B N 1
ATOM 6748 C CA . VAL B 1 414 ? 9.711 14.605 61.693 1.00 29.31 411 VAL B CA 1
ATOM 6749 C C . VAL B 1 414 ? 10.940 14.759 60.799 1.00 33.35 411 VAL B C 1
ATOM 6750 O O . VAL B 1 414 ? 11.069 14.080 59.771 1.00 26.78 411 VAL B O 1
ATOM 6754 N N . GLU B 1 415 ? 11.810 15.672 61.201 1.00 33.44 412 GLU B N 1
ATOM 6755 C CA . GLU B 1 415 ? 13.016 15.938 60.477 1.00 32.05 412 GLU B CA 1
ATOM 6756 C C . GLU B 1 415 ? 14.145 15.672 61.364 1.00 26.64 412 GLU B C 1
ATOM 6757 O O . GLU B 1 415 ? 14.098 15.922 62.562 1.00 26.72 412 GLU B O 1
ATOM 6763 N N . GLY B 1 416 ? 15.227 15.197 60.783 1.00 22.68 413 GLY B N 1
ATOM 6764 C CA . GLY B 1 416 ? 16.418 14.979 61.563 1.00 22.52 413 GLY B CA 1
ATOM 6765 C C . GLY B 1 416 ? 17.454 14.195 60.808 1.00 26.01 413 GLY B C 1
ATOM 6766 O O . GLY B 1 416 ? 17.411 14.179 59.572 1.00 24.84 413 GLY B O 1
ATOM 6767 N N . ARG B 1 417 ? 18.324 13.539 61.561 1.00 25.66 414 ARG B N 1
ATOM 6768 C CA . ARG B 1 417 ? 19.459 12.754 61.025 1.00 27.89 414 ARG B CA 1
ATOM 6769 C C . ARG B 1 417 ? 19.506 11.379 61.728 1.00 28.09 414 ARG B C 1
ATOM 6770 O O . ARG B 1 417 ? 19.188 11.269 62.906 1.00 23.27 414 ARG B O 1
ATOM 6778 N N . TRP B 1 418 ? 19.899 10.329 61.019 1.00 22.79 415 TRP B N 1
ATOM 6779 C CA . TRP B 1 418 ? 20.103 9.026 61.686 1.00 24.52 415 TRP B CA 1
ATOM 6780 C C . TRP B 1 418 ? 21.477 8.551 61.374 1.00 26.31 415 TRP B C 1
ATOM 6781 O O . TRP B 1 418 ? 22.110 9.028 60.415 1.00 26.02 415 TRP B O 1
ATOM 6792 N N . GLU B 1 419 ? 21.985 7.675 62.215 1.00 26.28 416 GLU B N 1
ATOM 6793 C CA . GLU B 1 419 ? 23.197 6.918 61.888 1.00 27.21 416 GLU B CA 1
ATOM 6794 C C . GLU B 1 419 ? 23.210 5.624 62.704 1.00 27.21 416 GLU B C 1
ATOM 6795 O O . GLU B 1 419 ? 22.530 5.509 63.729 1.00 23.25 416 GLU B O 1
ATOM 6801 N N . ARG B 1 420 ? 23.946 4.626 62.231 1.00 24.63 417 ARG B N 1
ATOM 6802 C CA . ARG B 1 420 ? 24.091 3.451 63.035 1.00 26.18 417 ARG B CA 1
ATOM 6803 C C . ARG B 1 420 ? 25.513 3.052 63.123 1.00 26.56 417 ARG B C 1
ATOM 6804 O O . ARG B 1 420 ? 26.314 3.403 62.224 1.00 22.87 417 ARG B O 1
ATOM 6814 N N . LYS B 1 421 ? 25.828 2.345 64.199 1.00 24.31 418 LYS B N 1
ATOM 6815 C CA . LYS B 1 421 ? 26.997 1.480 64.255 1.00 25.39 418 LYS B CA 1
ATOM 6816 C C . LYS B 1 421 ? 26.614 0.073 64.701 1.00 25.94 418 LYS B C 1
ATOM 6817 O O . LYS B 1 421 ? 26.037 -0.157 65.785 1.00 19.93 418 LYS B O 1
ATOM 6823 N N . GLU B 1 422 ? 26.965 -0.892 63.851 1.00 23.23 419 GLU B N 1
ATOM 6824 C CA . GLU B 1 422 ? 26.562 -2.278 64.105 1.00 20.95 419 GLU B CA 1
ATOM 6825 C C . GLU B 1 422 ? 25.029 -2.239 64.206 1.00 24.66 419 GLU B C 1
ATOM 6826 O O . GLU B 1 422 ? 24.370 -1.771 63.282 1.00 23.49 419 GLU B O 1
ATOM 6832 N N . HIS B 1 423 ? 24.497 -2.747 65.316 1.00 19.19 420 HIS B N 1
ATOM 6833 C CA . HIS B 1 423 ? 23.050 -2.721 65.518 1.00 21.29 420 HIS B CA 1
ATOM 6834 C C . HIS B 1 423 ? 22.579 -1.481 66.298 1.00 24.21 420 HIS B C 1
ATOM 6835 O O . HIS B 1 423 ? 21.332 -1.329 66.496 1.00 21.30 420 HIS B O 1
ATOM 6842 N N . TYR B 1 424 ? 23.488 -0.621 66.706 1.00 22.81 421 TYR B N 1
ATOM 6843 C CA . TYR B 1 424 ? 23.108 0.537 67.537 1.00 21.43 421 TYR B CA 1
ATOM 6844 C C . TYR B 1 424 ? 22.639 1.664 66.596 1.00 24.45 421 TYR B C 1
ATOM 6845 O O . TYR B 1 424 ? 23.397 2.016 65.642 1.00 23.91 421 TYR B O 1
ATOM 6854 N N . ILE B 1 425 ? 21.408 2.205 66.801 1.00 18.33 422 ILE B N 1
ATOM 6855 C CA . ILE B 1 425 ? 20.929 3.325 66.000 1.00 19.99 422 ILE B CA 1
ATOM 6856 C C . ILE B 1 425 ? 20.840 4.606 66.860 1.00 21.25 422 ILE B C 1
ATOM 6857 O O . ILE B 1 425 ? 20.459 4.569 68.060 1.00 19.58 422 ILE B O 1
ATOM 6862 N N . THR B 1 426 ? 21.154 5.726 66.217 1.00 22.06 423 THR B N 1
ATOM 6863 C CA . THR B 1 426 ? 21.044 7.058 66.809 1.00 22.67 423 THR B CA 1
ATOM 6864 C C . THR B 1 426 ? 20.193 7.906 65.900 1.00 23.61 423 THR B C 1
ATOM 6865 O O . THR B 1 426 ? 20.440 8.055 64.622 1.00 21.12 423 THR B O 1
ATOM 6869 N N . LEU B 1 427 ? 19.122 8.449 66.496 1.00 22.64 424 LEU B N 1
ATOM 6870 C CA . LEU B 1 427 ? 18.188 9.263 65.755 1.00 22.70 424 LEU B CA 1
ATOM 6871 C C . LEU B 1 427 ? 18.345 10.633 66.369 1.00 26.34 424 LEU B C 1
ATOM 6872 O O . LEU B 1 427 ? 18.429 10.749 67.601 1.00 29.42 424 LEU B O 1
ATOM 6877 N N . LYS B 1 428 ? 18.453 11.681 65.543 1.00 22.21 425 LYS B N 1
ATOM 6878 C CA . LYS B 1 428 ? 18.633 12.993 66.139 1.00 23.84 425 LYS B CA 1
ATOM 6879 C C . LYS B 1 428 ? 17.493 13.750 65.517 1.00 24.76 425 LYS B C 1
ATOM 6880 O O . LYS B 1 428 ? 17.529 14.086 64.304 1.00 29.14 425 LYS B O 1
ATOM 6886 N N . ILE B 1 429 ? 16.420 13.978 66.290 1.00 27.38 426 ILE B N 1
ATOM 6887 C CA . ILE B 1 429 ? 15.179 14.444 65.703 1.00 24.88 426 ILE B CA 1
ATOM 6888 C C . ILE B 1 429 ? 14.830 15.870 66.175 1.00 28.68 426 ILE B C 1
ATOM 6889 O O . ILE B 1 429 ? 14.817 16.154 67.379 1.00 28.17 426 ILE B O 1
ATOM 6894 N N . ILE B 1 430 ? 14.519 16.767 65.238 1.00 29.25 427 ILE B N 1
ATOM 6895 C CA . ILE B 1 430 ? 14.088 18.132 65.622 1.00 32.68 427 ILE B CA 1
ATOM 6896 C C . ILE B 1 430 ? 12.704 18.042 66.184 1.00 32.39 427 ILE B C 1
ATOM 6897 O O . ILE B 1 430 ? 11.830 17.494 65.545 1.00 36.14 427 ILE B O 1
ATOM 6902 N N . GLU B 1 431 ? 12.522 18.534 67.414 1.00 35.47 428 GLU B N 1
ATOM 6903 C CA . GLU B 1 431 ? 11.216 18.559 68.066 1.00 36.54 428 GLU B CA 1
ATOM 6904 C C . GLU B 1 431 ? 11.076 19.956 68.595 1.00 37.96 428 GLU B C 1
ATOM 6905 O O . GLU B 1 431 ? 11.734 20.308 69.548 1.00 37.67 428 GLU B O 1
ATOM 6911 N N . GLY B 1 432 ? 10.270 20.757 67.909 1.00 46.28 429 GLY B N 1
ATOM 6912 C CA . GLY B 1 432 ? 10.113 22.178 68.225 1.00 49.45 429 GLY B CA 1
ATOM 6913 C C . GLY B 1 432 ? 11.378 22.992 68.010 1.00 51.51 429 GLY B C 1
ATOM 6914 O O . GLY B 1 432 ? 11.871 23.122 66.889 1.00 52.89 429 GLY B O 1
ATOM 6915 N N . ASN B 1 433 ? 11.921 23.464 69.127 1.00 52.02 430 ASN B N 1
ATOM 6916 C CA . ASN B 1 433 ? 13.021 24.412 69.187 1.00 52.47 430 ASN B CA 1
ATOM 6917 C C . ASN B 1 433 ? 14.360 23.713 69.433 1.00 51.84 430 ASN B C 1
ATOM 6918 O O . ASN B 1 433 ? 15.347 24.357 69.800 1.00 52.63 430 ASN B O 1
ATOM 6923 N N . THR B 1 434 ? 14.421 22.401 69.219 1.00 47.08 431 THR B N 1
ATOM 6924 C CA . THR B 1 434 ? 15.522 21.652 69.768 1.00 45.70 431 THR B CA 1
ATOM 6925 C C . THR B 1 434 ? 15.709 20.282 69.113 1.00 42.00 431 THR B C 1
ATOM 6926 O O . THR B 1 434 ? 14.767 19.709 68.577 1.00 47.81 431 THR B O 1
ATOM 6930 N N . THR B 1 435 ? 16.932 19.777 69.170 1.00 38.97 432 THR B N 1
ATOM 6931 C CA . THR B 1 435 ? 17.265 18.427 68.645 1.00 37.19 432 THR B CA 1
ATOM 6932 C C . THR B 1 435 ? 17.319 17.425 69.807 1.00 31.03 432 THR B C 1
ATOM 6933 O O . THR B 1 435 ? 18.073 17.611 70.737 1.00 38.13 432 THR B O 1
ATOM 6937 N N . VAL B 1 436 ? 16.495 16.383 69.755 1.00 26.13 433 VAL B N 1
ATOM 6938 C CA . VAL B 1 436 ? 16.456 15.329 70.765 1.00 24.52 433 VAL B CA 1
ATOM 6939 C C . VAL B 1 436 ? 17.160 14.071 70.243 1.00 23.63 433 VAL B C 1
ATOM 6940 O O . VAL B 1 436 ? 16.941 13.693 69.067 1.00 24.40 433 VAL B O 1
ATOM 6944 N N . ILE B 1 437 ? 18.024 13.465 71.082 1.00 22.26 434 ILE B N 1
ATOM 6945 C CA . ILE B 1 437 ? 18.819 12.300 70.675 1.00 26.35 434 ILE B CA 1
ATOM 6946 C C . ILE B 1 437 ? 18.214 11.048 71.277 1.00 26.39 434 ILE B C 1
ATOM 6947 O O . ILE B 1 437 ? 18.032 10.971 72.479 1.00 27.75 434 ILE B O 1
ATOM 6952 N N . TYR B 1 438 ? 17.823 10.121 70.402 1.00 22.67 435 TYR B N 1
ATOM 6953 C CA . TYR B 1 438 ? 17.344 8.815 70.805 1.00 23.55 435 TYR B CA 1
ATOM 6954 C C . TYR B 1 438 ? 18.359 7.805 70.419 1.00 26.39 435 TYR B C 1
ATOM 6955 O O . TYR B 1 438 ? 18.768 7.791 69.233 1.00 26.45 435 TYR B O 1
ATOM 6964 N N . LYS B 1 439 ? 18.689 6.930 71.347 1.00 21.95 436 LYS B N 1
ATOM 6965 C CA . LYS B 1 439 ? 19.656 5.840 71.084 1.00 23.35 436 LYS B CA 1
ATOM 6966 C C . LYS B 1 439 ? 19.015 4.491 71.243 1.00 23.96 436 LYS B C 1
ATOM 6967 O O . LYS B 1 439 ? 18.314 4.239 72.202 1.00 17.80 436 LYS B O 1
ATOM 6973 N N . GLY B 1 440 ? 19.260 3.567 70.323 1.00 19.40 437 GLY B N 1
ATOM 6974 C CA . GLY B 1 440 ? 18.485 2.338 70.368 1.00 18.90 437 GLY B CA 1
ATOM 6975 C C . GLY B 1 440 ? 19.150 1.282 69.528 1.00 19.40 437 GLY B C 1
ATOM 6976 O O . GLY B 1 440 ? 20.360 1.311 69.343 1.00 19.29 437 GLY B O 1
ATOM 6977 N N . VAL B 1 441 ? 18.328 0.371 69.092 1.00 20.46 438 VAL B N 1
ATOM 6978 C CA . VAL B 1 441 ? 18.776 -0.779 68.365 1.00 20.69 438 VAL B CA 1
ATOM 6979 C C . VAL B 1 441 ? 17.894 -0.941 67.160 1.00 17.96 438 VAL B C 1
ATOM 6980 O O . VAL B 1 441 ? 16.662 -0.615 67.134 1.00 21.30 438 VAL B O 1
ATOM 6987 N N . LEU B 1 442 ? 18.542 -1.448 66.072 1.00 18.48 439 LEU B N 1
ATOM 6988 C CA . LEU B 1 442 ? 17.856 -1.841 64.841 1.00 18.49 439 LEU B CA 1
ATOM 6989 C C . LEU B 1 442 ? 17.936 -3.331 64.704 1.00 21.45 439 LEU B C 1
ATOM 6990 O O . LEU B 1 442 ? 18.973 -3.897 65.022 1.00 23.26 439 LEU B O 1
ATOM 6995 N N . LEU B 1 443 ? 16.857 -3.963 64.259 1.00 19.33 440 LEU B N 1
ATOM 6996 C CA . LEU B 1 443 ? 16.859 -5.386 63.985 1.00 23.54 440 LEU B CA 1
ATOM 6997 C C . LEU B 1 443 ? 15.706 -5.870 63.082 1.00 21.25 440 LEU B C 1
ATOM 6998 O O . LEU B 1 443 ? 14.767 -5.158 62.751 1.00 20.45 440 LEU B O 1
ATOM 7003 N N . LYS B 1 444 ? 15.776 -7.160 62.731 1.00 21.18 441 LYS B N 1
ATOM 7004 C CA . LYS B 1 444 ? 14.727 -7.813 61.993 1.00 21.88 441 LYS B CA 1
ATOM 7005 C C . LYS B 1 444 ? 13.787 -8.525 62.987 1.00 21.59 441 LYS B C 1
ATOM 7006 O O . LYS B 1 444 ? 14.275 -9.298 63.779 1.00 22.84 441 LYS B O 1
ATOM 7012 N N . GLN B 1 445 ? 12.463 -8.306 62.932 1.00 22.14 442 GLN B N 1
ATOM 7013 C CA . GLN B 1 445 ? 11.499 -8.947 63.872 1.00 23.65 442 GLN B CA 1
ATOM 7014 C C . GLN B 1 445 ? 10.346 -9.460 63.086 1.00 23.04 442 GLN B C 1
ATOM 7015 O O . GLN B 1 445 ? 10.084 -8.989 62.002 1.00 23.59 442 GLN B O 1
ATOM 7021 N N . TRP B 1 446 ? 9.594 -10.382 63.670 1.00 21.64 443 TRP B N 1
ATOM 7022 C CA . TRP B 1 446 ? 8.374 -10.834 63.105 1.00 20.32 443 TRP B CA 1
ATOM 7023 C C . TRP B 1 446 ? 7.231 -9.862 63.357 1.00 20.08 443 TRP B C 1
ATOM 7024 O O . TRP B 1 446 ? 6.911 -9.576 64.515 1.00 22.92 443 TRP B O 1
ATOM 7035 N N . HIS B 1 447 ? 6.665 -9.340 62.278 1.00 20.72 444 HIS B N 1
ATOM 7036 C CA . HIS B 1 447 ? 5.502 -8.445 62.323 1.00 21.96 444 HIS B CA 1
ATOM 7037 C C . HIS B 1 447 ? 4.305 -9.261 62.809 1.00 25.97 444 HIS B C 1
ATOM 7038 O O . HIS B 1 447 ? 3.848 -10.177 62.144 1.00 21.95 444 HIS B O 1
ATOM 7045 N N . TYR B 1 448 ? 3.856 -8.962 64.033 1.00 21.88 445 TYR B N 1
ATOM 7046 C CA . TYR B 1 448 ? 2.887 -9.857 64.721 1.00 24.58 445 TYR B CA 1
ATOM 7047 C C . TYR B 1 448 ? 1.569 -10.033 63.946 1.00 22.93 445 TYR B C 1
ATOM 7048 O O . TYR B 1 448 ? 1.000 -11.136 63.853 1.00 27.36 445 TYR B O 1
ATOM 7057 N N . SER B 1 449 ? 1.104 -8.960 63.335 1.00 22.99 446 SER B N 1
ATOM 7058 C CA . SER B 1 449 ? -0.164 -8.899 62.644 1.00 25.97 446 SER B CA 1
ATOM 7059 C C . SER B 1 449 ? -0.002 -9.170 61.184 1.00 28.95 446 SER B C 1
ATOM 7060 O O . SER B 1 449 ? -0.849 -9.804 60.546 1.00 33.24 446 SER B O 1
ATOM 7063 N N . GLU B 1 450 ? 1.085 -8.716 60.615 1.00 30.50 447 GLU B N 1
ATOM 7064 C CA . GLU B 1 450 ? 1.298 -8.854 59.172 1.00 34.18 447 GLU B CA 1
ATOM 7065 C C . GLU B 1 450 ? 1.925 -10.182 58.767 1.00 32.33 447 GLU B C 1
ATOM 7066 O O . GLU B 1 450 ? 1.866 -10.568 57.620 1.00 32.12 447 GLU B O 1
ATOM 7072 N N . LYS B 1 451 ? 2.459 -10.901 59.727 1.00 30.49 448 LYS B N 1
ATOM 7073 C CA . LYS B 1 451 ? 3.058 -12.241 59.531 1.00 28.25 448 LYS B CA 1
ATOM 7074 C C . LYS B 1 451 ? 4.140 -12.308 58.469 1.00 29.14 448 LYS B C 1
ATOM 7075 O O . LYS B 1 451 ? 4.021 -13.061 57.471 1.00 27.56 448 LYS B O 1
ATOM 7081 N N . LYS B 1 452 ? 5.142 -11.485 58.701 1.00 29.10 449 LYS B N 1
ATOM 7082 C CA . LYS B 1 452 ? 6.302 -11.337 57.841 1.00 28.99 449 LYS B CA 1
ATOM 7083 C C . LYS B 1 452 ? 7.423 -10.733 58.623 1.00 26.93 449 LYS B C 1
ATOM 7084 O O . LYS B 1 452 ? 7.197 -10.039 59.625 1.00 23.95 449 LYS B O 1
ATOM 7090 N N . TRP B 1 453 ? 8.661 -10.996 58.207 1.00 23.49 450 TRP B N 1
ATOM 7091 C CA . TRP B 1 453 ? 9.791 -10.330 58.850 1.00 22.72 450 TRP B CA 1
ATOM 7092 C C . TRP B 1 453 ? 9.955 -8.916 58.329 1.00 21.83 450 TRP B C 1
ATOM 7093 O O . TRP B 1 453 ? 9.916 -8.667 57.118 1.00 29.47 450 TRP B O 1
ATOM 7104 N N . VAL B 1 454 ? 10.096 -7.972 59.238 1.00 22.90 451 VAL B N 1
ATOM 7105 C CA . VAL B 1 454 ? 10.306 -6.557 58.882 1.00 22.24 451 VAL B CA 1
ATOM 7106 C C . VAL B 1 454 ? 11.484 -5.992 59.642 1.00 20.46 451 VAL B C 1
ATOM 7107 O O . VAL B 1 454 ? 11.863 -6.483 60.716 1.00 22.13 451 VAL B O 1
ATOM 7111 N N . THR B 1 455 ? 12.074 -4.896 59.151 1.00 19.06 452 THR B N 1
ATOM 7112 C CA . THR B 1 455 ? 13.029 -4.155 59.952 1.00 19.61 452 THR B CA 1
ATOM 7113 C C . THR B 1 455 ? 12.264 -3.281 60.939 1.00 19.56 452 THR B C 1
ATOM 7114 O O . THR B 1 455 ? 11.290 -2.700 60.561 1.00 20.50 452 THR B O 1
ATOM 7118 N N . VAL B 1 456 ? 12.741 -3.266 62.172 1.00 19.65 453 VAL B N 1
ATOM 7119 C CA . VAL B 1 456 ? 12.245 -2.368 63.220 1.00 20.78 453 VAL B CA 1
ATOM 7120 C C . VAL B 1 456 ? 13.411 -1.632 63.909 1.00 17.12 453 VAL B C 1
ATOM 7121 O O . VAL B 1 456 ? 14.576 -2.093 63.895 1.00 17.91 453 VAL B O 1
ATOM 7125 N N . PHE B 1 457 ? 13.163 -0.494 64.576 1.00 17.89 454 PHE B N 1
ATOM 7126 C CA . PHE B 1 457 ? 14.059 0.021 65.562 1.00 17.74 454 PHE B CA 1
ATOM 7127 C C . PHE B 1 457 ? 13.260 0.399 66.829 1.00 17.51 454 PHE B C 1
ATOM 7128 O O . PHE B 1 457 ? 12.014 0.594 66.786 1.00 15.96 454 PHE B O 1
ATOM 7136 N N . THR B 1 458 ? 13.970 0.449 67.902 1.00 20.61 455 THR B N 1
ATOM 7137 C CA . THR B 1 458 ? 13.433 0.876 69.186 1.00 18.00 455 THR B CA 1
ATOM 7138 C C . THR B 1 458 ? 14.560 1.683 69.876 1.00 18.03 455 THR B C 1
ATOM 7139 O O . THR B 1 458 ? 15.662 1.202 70.027 1.00 16.53 455 THR B O 1
ATOM 7143 N N . ALA B 1 459 ? 14.277 2.873 70.380 1.00 15.45 456 ALA B N 1
ATOM 7144 C CA . ALA B 1 459 ? 15.292 3.795 70.912 1.00 18.23 456 ALA B CA 1
ATOM 7145 C C . ALA B 1 459 ? 14.709 4.666 72.017 1.00 17.95 456 ALA B C 1
ATOM 7146 O O . ALA B 1 459 ? 13.500 4.688 72.212 1.00 18.95 456 ALA B O 1
ATOM 7148 N N . LEU B 1 460 ? 15.585 5.277 72.733 1.00 19.12 457 LEU B N 1
ATOM 7149 C CA . LEU B 1 460 ? 15.252 6.007 73.975 1.00 19.05 457 LEU B CA 1
ATOM 7150 C C . LEU B 1 460 ? 16.099 7.260 74.075 1.00 21.02 457 LEU B C 1
ATOM 7151 O O . LEU B 1 460 ? 17.330 7.186 73.832 1.00 18.44 457 LEU B O 1
ATOM 7156 N N . SER B 1 461 ? 15.426 8.393 74.391 1.00 19.58 458 SER B N 1
ATOM 7157 C CA . SER B 1 461 ? 16.122 9.620 74.688 1.00 21.95 458 SER B CA 1
ATOM 7158 C C . SER B 1 461 ? 16.601 9.787 76.174 1.00 23.08 458 SER B C 1
ATOM 7159 O O . SER B 1 461 ? 16.235 9.006 77.093 1.00 21.23 458 SER B O 1
ATOM 7162 N N . ASN B 1 462 ? 17.498 10.753 76.384 1.00 23.17 459 ASN B N 1
ATOM 7163 C CA . ASN B 1 462 ? 17.928 11.063 77.707 1.00 26.67 459 ASN B CA 1
ATOM 7164 C C . ASN B 1 462 ? 16.785 11.613 78.540 1.00 25.41 459 ASN B C 1
ATOM 7165 O O . ASN B 1 462 ? 16.939 11.670 79.739 1.00 27.05 459 ASN B O 1
ATOM 7170 N N . GLN B 1 463 ? 15.652 12.010 77.965 1.00 25.82 460 GLN B N 1
ATOM 7171 C CA . GLN B 1 463 ? 14.505 12.498 78.792 1.00 26.87 460 GLN B CA 1
ATOM 7172 C C . GLN B 1 463 ? 13.535 11.355 79.064 1.00 25.83 460 GLN B C 1
ATOM 7173 O O . GLN B 1 463 ? 12.416 11.591 79.578 1.00 24.57 460 GLN B O 1
ATOM 7179 N N . GLY B 1 464 ? 13.936 10.155 78.653 1.00 23.18 461 GLY B N 1
ATOM 7180 C CA . GLY B 1 464 ? 13.248 8.907 79.015 1.00 23.01 461 GLY B CA 1
ATOM 7181 C C . GLY B 1 464 ? 12.054 8.563 78.124 1.00 22.08 461 GLY B C 1
ATOM 7182 O O . GLY B 1 464 ? 11.203 7.766 78.486 1.00 26.57 461 GLY B O 1
ATOM 7183 N N . VAL B 1 465 ? 12.011 9.106 76.904 1.00 19.22 462 VAL B N 1
ATOM 7184 C CA . VAL B 1 465 ? 11.019 8.838 75.930 1.00 18.01 462 VAL B CA 1
ATOM 7185 C C . VAL B 1 465 ? 11.518 7.816 74.898 1.00 22.59 462 VAL B C 1
ATOM 7186 O O . VAL B 1 465 ? 12.668 7.925 74.369 1.00 24.18 462 VAL B O 1
ATOM 7190 N N . SER B 1 466 ? 10.648 6.861 74.641 1.00 18.46 463 SER B N 1
ATOM 7191 C CA . SER B 1 466 ? 10.837 5.738 73.712 1.00 18.19 463 SER B CA 1
ATOM 7192 C C . SER B 1 466 ? 10.146 5.926 72.406 1.00 19.21 463 SER B C 1
ATOM 7193 O O . SER B 1 466 ? 8.982 6.363 72.339 1.00 22.68 463 SER B O 1
ATOM 7196 N N . VAL B 1 467 ? 10.823 5.511 71.303 1.00 18.55 464 VAL B N 1
ATOM 7197 C CA . VAL B 1 467 ? 10.263 5.663 69.990 1.00 18.69 464 VAL B CA 1
ATOM 7198 C C . VAL B 1 467 ? 10.501 4.293 69.324 1.00 15.73 464 VAL B C 1
ATOM 7199 O O . VAL B 1 467 ? 11.565 3.667 69.582 1.00 17.19 464 VAL B O 1
ATOM 7203 N N . TRP B 1 468 ? 9.519 3.842 68.580 1.00 18.07 465 TRP B N 1
ATOM 7204 C CA . TRP B 1 468 ? 9.537 2.579 67.858 1.00 17.70 465 TRP B CA 1
ATOM 7205 C C . TRP B 1 468 ? 9.371 2.936 66.423 1.00 18.14 465 TRP B C 1
ATOM 7206 O O . TRP B 1 468 ? 8.581 3.775 66.088 1.00 21.32 465 TRP B O 1
ATOM 7217 N N . GLY B 1 469 ? 10.120 2.270 65.548 1.00 20.14 466 GLY B N 1
ATOM 7218 C CA . GLY B 1 469 ? 9.856 2.357 64.134 1.00 16.58 466 GLY B CA 1
ATOM 7219 C C . GLY B 1 469 ? 9.730 0.978 63.521 1.00 15.05 466 GLY B C 1
ATOM 7220 O O . GLY B 1 469 ? 10.468 0.048 63.887 1.00 15.92 466 GLY B O 1
ATOM 7221 N N . ILE B 1 470 ? 8.712 0.837 62.704 1.00 17.02 467 ILE B N 1
ATOM 7222 C CA . ILE B 1 470 ? 8.390 -0.371 61.970 1.00 18.16 467 ILE B CA 1
ATOM 7223 C C . ILE B 1 470 ? 8.389 -0.084 60.486 1.00 18.10 467 ILE B C 1
ATOM 7224 O O . ILE B 1 470 ? 7.519 0.654 59.970 1.00 21.33 467 ILE B O 1
ATOM 7229 N N . ARG B 1 471 ? 9.354 -0.654 59.778 1.00 19.74 468 ARG B N 1
ATOM 7230 C CA . ARG B 1 471 ? 9.499 -0.333 58.316 1.00 19.18 468 ARG B CA 1
ATOM 7231 C C . ARG B 1 471 ? 8.321 -0.917 57.542 1.00 18.44 468 ARG B C 1
ATOM 7232 O O . ARG B 1 471 ? 7.956 -2.065 57.743 1.00 20.58 468 ARG B O 1
ATOM 7240 N N . VAL B 1 472 ? 7.784 -0.119 56.613 1.00 21.34 469 VAL B N 1
ATOM 7241 C CA . VAL B 1 472 ? 6.712 -0.492 55.703 1.00 24.34 469 VAL B CA 1
ATOM 7242 C C . VAL B 1 472 ? 7.428 -1.122 54.497 1.00 29.50 469 VAL B C 1
ATOM 7243 O O . VAL B 1 472 ? 8.209 -0.435 53.847 1.00 31.66 469 VAL B O 1
ATOM 7247 N N . GLU B 1 473 ? 7.154 -2.398 54.214 1.00 30.00 470 GLU B N 1
ATOM 7248 C CA . GLU B 1 473 ? 7.990 -3.164 53.231 1.00 30.92 470 GLU B CA 1
ATOM 7249 C C . GLU B 1 473 ? 7.178 -3.666 52.053 1.00 40.49 470 GLU B C 1
ATOM 7250 O O . GLU B 1 473 ? 5.967 -3.883 52.166 1.00 45.20 470 GLU B O 1
ATOM 7256 N N . GLN C 1 25 ? -8.104 37.838 71.458 1.00 59.02 22 GLN C N 1
ATOM 7257 C CA . GLN C 1 25 ? -8.745 37.110 70.321 1.00 53.39 22 GLN C CA 1
ATOM 7258 C C . GLN C 1 25 ? -9.159 38.099 69.227 1.00 54.93 22 GLN C C 1
ATOM 7259 O O . GLN C 1 25 ? -10.063 38.915 69.447 1.00 38.58 22 GLN C O 1
ATOM 7265 N N . PRO C 1 26 ? -8.559 37.972 68.016 1.00 55.70 23 PRO C N 1
ATOM 7266 C CA . PRO C 1 26 ? -8.630 39.095 67.099 1.00 53.03 23 PRO C CA 1
ATOM 7267 C C . PRO C 1 26 ? -10.045 39.392 66.653 1.00 45.37 23 PRO C C 1
ATOM 7268 O O . PRO C 1 26 ? -10.870 38.498 66.567 1.00 41.27 23 PRO C O 1
ATOM 7272 N N . THR C 1 27 ? -10.318 40.666 66.382 1.00 52.89 24 THR C N 1
ATOM 7273 C CA . THR C 1 27 ? -11.636 41.069 65.905 1.00 45.96 24 THR C CA 1
ATOM 7274 C C . THR C 1 27 ? -11.533 41.880 64.633 1.00 46.51 24 THR C C 1
ATOM 7275 O O . THR C 1 27 ? -10.411 42.256 64.187 1.00 41.62 24 THR C O 1
ATOM 7279 N N . PHE C 1 28 ? -12.718 42.133 64.074 1.00 43.80 25 PHE C N 1
ATOM 7280 C CA . PHE C 1 28 ? -12.909 42.904 62.845 1.00 42.65 25 PHE C CA 1
ATOM 7281 C C . PHE C 1 28 ? -14.069 43.907 62.915 1.00 44.23 25 PHE C C 1
ATOM 7282 O O . PHE C 1 28 ? -15.180 43.624 63.437 1.00 43.91 25 PHE C O 1
ATOM 7290 N N . ARG C 1 29 ? -13.835 45.040 62.289 1.00 50.66 26 ARG C N 1
ATOM 7291 C CA . ARG C 1 29 ? -14.936 45.830 61.766 1.00 51.22 26 ARG C CA 1
ATOM 7292 C C . ARG C 1 29 ? -14.439 46.408 60.415 1.00 48.69 26 ARG C C 1
ATOM 7293 O O . ARG C 1 29 ? -13.369 47.074 60.333 1.00 49.12 26 ARG C O 1
ATOM 7301 N N . TRP C 1 30 ? -15.160 46.071 59.350 1.00 40.06 27 TRP C N 1
ATOM 7302 C CA . TRP C 1 30 ? -14.681 46.398 57.989 1.00 41.07 27 TRP C CA 1
ATOM 7303 C C . TRP C 1 30 ? -15.400 47.557 57.368 1.00 42.71 27 TRP C C 1
ATOM 7304 O O . TRP C 1 30 ? -16.516 47.881 57.764 1.00 43.49 27 TRP C O 1
ATOM 7315 N N . ALA C 1 31 ? -14.734 48.074 56.328 1.00 44.64 28 ALA C N 1
ATOM 7316 C CA . ALA C 1 31 ? -15.036 49.337 55.632 1.00 43.71 28 ALA C CA 1
ATOM 7317 C C . ALA C 1 31 ? -15.749 49.105 54.298 1.00 37.40 28 ALA C C 1
ATOM 7318 O O . ALA C 1 31 ? -16.143 47.987 53.972 1.00 35.61 28 ALA C O 1
ATOM 7320 N N . VAL C 1 32 ? -15.948 50.189 53.558 1.00 36.89 29 VAL C N 1
ATOM 7321 C CA . VAL C 1 32 ? -16.681 50.092 52.263 1.00 43.41 29 VAL C CA 1
ATOM 7322 C C . VAL C 1 32 ? -15.834 50.819 51.274 1.00 42.67 29 VAL C C 1
ATOM 7323 O O . VAL C 1 32 ? -15.875 52.053 51.190 1.00 48.79 29 VAL C O 1
ATOM 7327 N N . VAL C 1 33 ? -15.017 50.055 50.569 1.00 36.82 30 VAL C N 1
ATOM 7328 C CA . VAL C 1 33 ? -14.146 50.630 49.592 1.00 36.19 30 VAL C CA 1
ATOM 7329 C C . VAL C 1 33 ? -14.264 49.733 48.365 1.00 38.99 30 VAL C C 1
ATOM 7330 O O . VAL C 1 33 ? -13.954 48.523 48.411 1.00 35.81 30 VAL C O 1
ATOM 7334 N N . HIS C 1 34 ? -14.809 50.304 47.300 1.00 39.72 31 HIS C N 1
ATOM 7335 C CA . HIS C 1 34 ? -14.960 49.558 46.033 1.00 32.83 31 HIS C CA 1
ATOM 7336 C C . HIS C 1 34 ? -13.671 49.878 45.312 1.00 29.47 31 HIS C C 1
ATOM 7337 O O . HIS C 1 34 ? -13.229 51.004 45.313 1.00 31.34 31 HIS C O 1
ATOM 7344 N N . ASP C 1 35 ? -13.011 48.839 44.786 1.00 27.53 32 ASP C N 1
ATOM 7345 C CA . ASP C 1 35 ? -11.797 48.979 44.027 1.00 27.96 32 ASP C CA 1
ATOM 7346 C C . ASP C 1 35 ? -10.757 49.561 44.977 1.00 27.71 32 ASP C C 1
ATOM 7347 O O . ASP C 1 35 ? -10.197 50.591 44.762 1.00 30.36 32 ASP C O 1
ATOM 7352 N N . PRO C 1 36 ? -10.526 48.843 46.091 1.00 30.95 33 PRO C N 1
ATOM 7353 C CA . PRO C 1 36 ? -9.609 49.381 47.093 1.00 31.07 33 PRO C CA 1
ATOM 7354 C C . PRO C 1 36 ? -8.158 49.241 46.686 1.00 38.04 33 PRO C C 1
ATOM 7355 O O . PRO C 1 36 ? -7.673 48.161 46.403 1.00 35.09 33 PRO C O 1
ATOM 7359 N N . SER C 1 37 ? -7.499 50.390 46.645 1.00 34.58 34 SER C N 1
ATOM 7360 C CA . SER C 1 37 ? -6.081 50.541 46.416 1.00 39.45 34 SER C CA 1
ATOM 7361 C C . SER C 1 37 ? -5.359 50.941 47.712 1.00 42.51 34 SER C C 1
ATOM 7362 O O . SER C 1 37 ? -5.830 51.875 48.396 1.00 40.59 34 SER C O 1
ATOM 7365 N N . ILE C 1 38 ? -4.237 50.240 47.985 1.00 41.52 35 ILE C N 1
ATOM 7366 C CA . ILE C 1 38 ? -3.413 50.311 49.244 1.00 38.23 35 ILE C CA 1
ATOM 7367 C C . ILE C 1 38 ? -2.317 51.300 49.216 1.00 35.08 35 ILE C C 1
ATOM 7368 O O . ILE C 1 38 ? -1.554 51.356 48.221 1.00 36.33 35 ILE C O 1
ATOM 7373 N N . ILE C 1 39 ? -2.175 51.962 50.379 1.00 34.70 36 ILE C N 1
ATOM 7374 C CA . ILE C 1 39 ? -1.132 52.933 50.736 1.00 38.74 36 ILE C CA 1
ATOM 7375 C C . ILE C 1 39 ? -0.933 52.700 52.209 1.00 36.92 36 ILE C C 1
ATOM 7376 O O . ILE C 1 39 ? -1.931 52.666 52.987 1.00 42.90 36 ILE C O 1
ATOM 7381 N N . LYS C 1 40 ? 0.322 52.487 52.570 1.00 39.28 37 LYS C N 1
ATOM 7382 C CA . LYS C 1 40 ? 0.830 52.741 53.912 1.00 46.65 37 LYS C CA 1
ATOM 7383 C C . LYS C 1 40 ? 1.900 53.831 53.663 1.00 43.76 37 LYS C C 1
ATOM 7384 O O . LYS C 1 40 ? 2.807 53.636 52.834 1.00 48.07 37 LYS C O 1
ATOM 7390 N N . VAL C 1 41 ? 1.792 54.967 54.324 1.00 36.55 38 VAL C N 1
ATOM 7391 C CA . VAL C 1 41 ? 2.881 55.966 54.246 1.00 45.14 38 VAL C CA 1
ATOM 7392 C C . VAL C 1 41 ? 3.827 56.026 55.462 1.00 40.24 38 VAL C C 1
ATOM 7393 O O . VAL C 1 41 ? 5.022 55.766 55.340 1.00 48.12 38 VAL C O 1
ATOM 7397 N N . GLY C 1 42 ? 3.363 56.400 56.631 1.00 47.74 39 GLY C N 1
ATOM 7398 C CA . GLY C 1 42 ? 1.983 56.600 56.968 1.00 44.09 39 GLY C CA 1
ATOM 7399 C C . GLY C 1 42 ? 1.692 55.751 58.141 1.00 46.40 39 GLY C C 1
ATOM 7400 O O . GLY C 1 42 ? 0.529 55.539 58.417 1.00 51.67 39 GLY C O 1
ATOM 7401 N N . ASN C 1 43 ? 2.753 55.346 58.855 1.00 53.91 40 ASN C N 1
ATOM 7402 C CA . ASN C 1 43 ? 2.804 54.097 59.624 1.00 59.99 40 ASN C CA 1
ATOM 7403 C C . ASN C 1 43 ? 1.386 53.567 59.927 1.00 62.98 40 ASN C C 1
ATOM 7404 O O . ASN C 1 43 ? 1.080 53.095 61.024 1.00 65.84 40 ASN C O 1
ATOM 7409 N N . MET C 1 44 ? 0.543 53.637 58.896 1.00 62.67 41 MET C N 1
ATOM 7410 C CA . MET C 1 44 ? -0.898 53.394 58.986 1.00 58.11 41 MET C CA 1
ATOM 7411 C C . MET C 1 44 ? -1.424 53.168 57.568 1.00 52.53 41 MET C C 1
ATOM 7412 O O . MET C 1 44 ? -0.940 53.783 56.605 1.00 45.80 41 MET C O 1
ATOM 7417 N N . TYR C 1 45 ? -2.415 52.286 57.487 1.00 49.06 42 TYR C N 1
ATOM 7418 C CA . TYR C 1 45 ? -2.910 51.714 56.242 1.00 55.60 42 TYR C CA 1
ATOM 7419 C C . TYR C 1 45 ? -4.142 52.400 55.686 1.00 53.17 42 TYR C C 1
ATOM 7420 O O . TYR C 1 45 ? -5.215 52.348 56.293 1.00 56.74 42 TYR C O 1
ATOM 7429 N N . TYR C 1 46 ? -4.010 52.969 54.498 1.00 55.99 43 TYR C N 1
ATOM 7430 C CA . TYR C 1 46 ? -5.147 53.542 53.818 1.00 52.90 43 TYR C CA 1
ATOM 7431 C C . TYR C 1 46 ? -5.434 52.772 52.544 1.00 48.52 43 TYR C C 1
ATOM 7432 O O . TYR C 1 46 ? -4.523 52.517 51.761 1.00 49.63 43 TYR C O 1
ATOM 7441 N N . VAL C 1 47 ? -6.698 52.454 52.315 1.00 45.63 44 VAL C N 1
ATOM 7442 C CA . VAL C 1 47 ? -7.154 52.164 50.959 1.00 42.56 44 VAL C CA 1
ATOM 7443 C C . VAL C 1 47 ? -8.010 53.299 50.407 1.00 40.83 44 VAL C C 1
ATOM 7444 O O . VAL C 1 47 ? -8.796 53.897 51.110 1.00 37.74 44 VAL C O 1
ATOM 7448 N N . PHE C 1 48 ? -7.834 53.596 49.129 1.00 41.25 45 PHE C N 1
ATOM 7449 C CA . PHE C 1 48 ? -8.706 54.570 48.466 1.00 40.77 45 PHE C CA 1
ATOM 7450 C C . PHE C 1 48 ? -9.450 53.887 47.358 1.00 36.62 45 PHE C C 1
ATOM 7451 O O . PHE C 1 48 ? -8.824 53.141 46.574 1.00 29.85 45 PHE C O 1
ATOM 7459 N N . GLY C 1 49 ? -10.781 54.120 47.343 1.00 40.12 46 GLY C N 1
ATOM 7460 C CA . GLY C 1 49 ? -11.731 53.476 46.409 1.00 36.53 46 GLY C CA 1
ATOM 7461 C C . GLY C 1 49 ? -12.635 54.357 45.526 1.00 36.93 46 GLY C C 1
ATOM 7462 O O . GLY C 1 49 ? -12.628 55.607 45.611 1.00 34.52 46 GLY C O 1
ATOM 7463 N N . THR C 1 50 ? -13.393 53.690 44.646 1.00 31.68 47 THR C N 1
ATOM 7464 C CA . THR C 1 50 ? -14.344 54.358 43.766 1.00 28.92 47 THR C CA 1
ATOM 7465 C C . THR C 1 50 ? -15.301 55.137 44.611 1.00 34.49 47 THR C C 1
ATOM 7466 O O . THR C 1 50 ? -15.590 54.742 45.730 1.00 40.47 47 THR C O 1
ATOM 7470 N N . HIS C 1 51 ? -15.829 56.219 44.036 1.00 36.72 48 HIS C N 1
ATOM 7471 C CA . HIS C 1 51 ? -16.726 57.152 44.736 1.00 37.35 48 HIS C CA 1
ATOM 7472 C C . HIS C 1 51 ? -16.071 57.862 45.935 1.00 37.40 48 HIS C C 1
ATOM 7473 O O . HIS C 1 51 ? -16.798 58.363 46.833 1.00 34.90 48 HIS C O 1
ATOM 7480 N N . LEU C 1 52 ? -14.748 57.974 45.891 1.00 36.60 49 LEU C N 1
ATOM 7481 C CA . LEU C 1 52 ? -13.915 58.481 46.994 1.00 42.47 49 LEU C CA 1
ATOM 7482 C C . LEU C 1 52 ? -14.213 57.837 48.360 1.00 46.47 49 LEU C C 1
ATOM 7483 O O . LEU C 1 52 ? -14.257 58.501 49.427 1.00 46.83 49 LEU C O 1
ATOM 7488 N N . GLN C 1 53 ? -14.399 56.524 48.334 1.00 42.24 50 GLN C N 1
ATOM 7489 C CA . GLN C 1 53 ? -14.538 55.809 49.580 1.00 38.16 50 GLN C CA 1
ATOM 7490 C C . GLN C 1 53 ? -13.120 55.619 50.068 1.00 39.55 50 GLN C C 1
ATOM 7491 O O . GLN C 1 53 ? -12.265 55.079 49.358 1.00 38.19 50 GLN C O 1
ATOM 7497 N N . VAL C 1 54 ? -12.876 56.103 51.270 1.00 40.22 51 VAL C N 1
ATOM 7498 C CA . VAL C 1 54 ? -11.595 55.989 51.911 1.00 43.28 51 VAL C CA 1
ATOM 7499 C C . VAL C 1 54 ? -11.791 55.394 53.319 1.00 42.81 51 VAL C C 1
ATOM 7500 O O . VAL C 1 54 ? -12.840 55.628 54.013 1.00 38.39 51 VAL C O 1
ATOM 7504 N N . ALA C 1 55 ? -10.822 54.558 53.705 1.00 37.49 52 ALA C N 1
ATOM 7505 C CA . ALA C 1 55 ? -10.864 53.884 55.012 1.00 39.77 52 ALA C CA 1
ATOM 7506 C C . ALA C 1 55 ? -9.421 53.687 55.363 1.00 42.25 52 ALA C C 1
ATOM 7507 O O . ALA C 1 55 ? -8.564 53.826 54.502 1.00 40.29 52 ALA C O 1
ATOM 7509 N N . LYS C 1 56 ? -9.138 53.414 56.639 1.00 46.64 53 LYS C N 1
ATOM 7510 C CA . LYS C 1 56 ? -7.746 53.322 57.077 1.00 48.23 53 LYS C CA 1
ATOM 7511 C C . LYS C 1 56 ? -7.599 52.586 58.417 1.00 44.74 53 LYS C C 1
ATOM 7512 O O . LYS C 1 56 ? -8.586 52.337 59.111 1.00 59.66 53 LYS C O 1
ATOM 7518 N N . SER C 1 57 ? -6.356 52.236 58.746 1.00 47.49 54 SER C N 1
ATOM 7519 C CA . SER C 1 57 ? -6.029 51.426 59.938 1.00 41.69 54 SER C CA 1
ATOM 7520 C C . SER C 1 57 ? -4.532 51.370 60.194 1.00 39.53 54 SER C C 1
ATOM 7521 O O . SER C 1 57 ? -3.697 51.452 59.287 1.00 37.32 54 SER C O 1
ATOM 7524 N N . ASP C 1 59 ? -4.040 48.225 61.796 1.00 46.69 56 ASP C N 1
ATOM 7525 C CA . ASP C 1 59 ? -3.607 46.824 61.848 1.00 50.18 56 ASP C CA 1
ATOM 7526 C C . ASP C 1 59 ? -4.040 45.900 60.665 1.00 53.04 56 ASP C C 1
ATOM 7527 O O . ASP C 1 59 ? -3.567 44.758 60.581 1.00 55.23 56 ASP C O 1
ATOM 7532 N N . LEU C 1 60 ? -4.930 46.389 59.791 1.00 49.03 57 LEU C N 1
ATOM 7533 C CA . LEU C 1 60 ? -5.474 45.652 58.583 1.00 51.22 57 LEU C CA 1
ATOM 7534 C C . LEU C 1 60 ? -6.814 44.998 58.858 1.00 43.93 57 LEU C C 1
ATOM 7535 O O . LEU C 1 60 ? -7.484 44.432 57.981 1.00 39.55 57 LEU C O 1
ATOM 7540 N N . MET C 1 61 ? -7.231 45.143 60.105 1.00 49.74 58 MET C N 1
ATOM 7541 C CA . MET C 1 61 ? -8.293 44.358 60.658 1.00 45.57 58 MET C CA 1
ATOM 7542 C C . MET C 1 61 ? -9.462 45.229 61.146 1.00 44.74 58 MET C C 1
ATOM 7543 O O . MET C 1 61 ? -10.641 44.862 60.965 1.00 45.08 58 MET C O 1
ATOM 7548 N N . HIS C 1 62 ? -9.148 46.356 61.784 1.00 47.71 59 HIS C N 1
ATOM 7549 C CA . HIS C 1 62 ? -10.163 47.315 62.249 1.00 49.42 59 HIS C CA 1
ATOM 7550 C C . HIS C 1 62 ? -10.078 48.572 61.370 1.00 46.73 59 HIS C C 1
ATOM 7551 O O . HIS C 1 62 ? -8.999 49.137 61.225 1.00 48.81 59 HIS C O 1
ATOM 7558 N N . TRP C 1 63 ? -11.211 49.005 60.796 1.00 46.04 60 TRP C N 1
ATOM 7559 C CA . TRP C 1 63 ? -11.221 50.080 59.761 1.00 44.45 60 TRP C CA 1
ATOM 7560 C C . TRP C 1 63 ? -12.025 51.329 60.129 1.00 43.89 60 TRP C C 1
ATOM 7561 O O . TRP C 1 63 ? -13.213 51.247 60.460 1.00 52.56 60 TRP C O 1
ATOM 7572 N N . GLU C 1 64 ? -11.400 52.495 60.016 1.00 41.07 61 GLU C N 1
ATOM 7573 C CA . GLU C 1 64 ? -12.116 53.731 60.156 1.00 43.52 61 GLU C CA 1
ATOM 7574 C C . GLU C 1 64 ? -12.317 54.295 58.743 1.00 41.94 61 GLU C C 1
ATOM 7575 O O . GLU C 1 64 ? -11.356 54.653 58.062 1.00 45.59 61 GLU C O 1
ATOM 7581 N N . GLN C 1 65 ? -13.573 54.374 58.344 1.00 41.20 62 GLN C N 1
ATOM 7582 C CA . GLN C 1 65 ? -13.984 55.180 57.194 1.00 41.91 62 GLN C CA 1
ATOM 7583 C C . GLN C 1 65 ? -13.609 56.671 57.404 1.00 46.54 62 GLN C C 1
ATOM 7584 O O . GLN C 1 65 ? -13.865 57.267 58.464 1.00 40.01 62 GLN C O 1
ATOM 7590 N N . ILE C 1 66 ? -12.914 57.218 56.404 1.00 45.44 63 ILE C N 1
ATOM 7591 C CA . ILE C 1 66 ? -12.547 58.645 56.313 1.00 45.69 63 ILE C CA 1
ATOM 7592 C C . ILE C 1 66 ? -13.686 59.357 55.523 1.00 49.84 63 ILE C C 1
ATOM 7593 O O . ILE C 1 66 ? -14.143 60.448 55.895 1.00 52.19 63 ILE C O 1
ATOM 7598 N N . ASN C 1 67 ? -14.174 58.685 54.462 1.00 47.74 64 ASN C N 1
ATOM 7599 C CA . ASN C 1 67 ? -14.928 59.329 53.365 1.00 47.58 64 ASN C CA 1
ATOM 7600 C C . ASN C 1 67 ? -15.660 58.282 52.539 1.00 48.38 64 ASN C C 1
ATOM 7601 O O . ASN C 1 67 ? -15.124 57.203 52.244 1.00 44.07 64 ASN C O 1
ATOM 7606 N N . THR C 1 68 ? -16.872 58.628 52.138 1.00 47.42 65 THR C N 1
ATOM 7607 C CA . THR C 1 68 ? -17.832 57.686 51.604 1.00 47.40 65 THR C CA 1
ATOM 7608 C C . THR C 1 68 ? -18.317 58.065 50.185 1.00 48.54 65 THR C C 1
ATOM 7609 O O . THR C 1 68 ? -18.338 57.211 49.287 1.00 41.84 65 THR C O 1
ATOM 7613 N N . SER C 1 69 ? -18.703 59.331 49.963 1.00 44.98 66 SER C N 1
ATOM 7614 C CA . SER C 1 69 ? -19.099 59.742 48.603 1.00 44.03 66 SER C CA 1
ATOM 7615 C C . SER C 1 69 ? -18.237 60.876 48.061 1.00 38.91 66 SER C C 1
ATOM 7616 O O . SER C 1 69 ? -17.455 61.508 48.791 1.00 33.44 66 SER C O 1
ATOM 7620 N N . ALA C 1 70 ? -18.398 61.168 46.772 1.00 37.67 67 ALA C N 1
ATOM 7621 C CA . ALA C 1 70 ? -17.609 62.242 46.151 1.00 37.05 67 ALA C CA 1
ATOM 7622 C C . ALA C 1 70 ? -18.374 63.565 46.119 1.00 43.42 67 ALA C C 1
ATOM 7623 O O . ALA C 1 70 ? -18.302 64.316 45.135 1.00 39.38 67 ALA C O 1
ATOM 7625 N N . HIS C 1 71 ? -19.107 63.850 47.180 1.00 41.00 68 HIS C N 1
ATOM 7626 C CA . HIS C 1 71 ? -19.992 65.012 47.179 1.00 44.07 68 HIS C CA 1
ATOM 7627 C C . HIS C 1 71 ? -19.263 66.353 47.340 1.00 43.47 68 HIS C C 1
ATOM 7628 O O . HIS C 1 71 ? -18.121 66.406 47.787 1.00 38.45 68 HIS C O 1
ATOM 7635 N N . ASP C 1 72 ? -19.967 67.438 46.996 1.00 50.30 69 ASP C N 1
ATOM 7636 C CA . ASP C 1 72 ? -19.369 68.785 46.910 1.00 47.17 69 ASP C CA 1
ATOM 7637 C C . ASP C 1 72 ? -18.542 69.196 48.163 1.00 42.78 69 ASP C C 1
ATOM 7638 O O . ASP C 1 72 ? -17.418 69.718 48.024 1.00 43.61 69 ASP C O 1
ATOM 7643 N N . LYS C 1 73 ? -19.047 68.891 49.357 1.00 49.24 70 LYS C N 1
ATOM 7644 C CA . LYS C 1 73 ? -18.307 69.166 50.624 1.00 51.98 70 LYS C CA 1
ATOM 7645 C C . LYS C 1 73 ? -17.295 68.094 51.114 1.00 57.39 70 LYS C C 1
ATOM 7646 O O . LYS C 1 73 ? -16.714 68.268 52.198 1.00 59.17 70 LYS C O 1
ATOM 7652 N N . ASN C 1 74 ? -17.069 67.004 50.372 1.00 53.34 71 ASN C N 1
ATOM 7653 C CA . ASN C 1 74 ? -16.092 65.983 50.820 1.00 48.26 71 ASN C CA 1
ATOM 7654 C C . ASN C 1 74 ? -14.631 66.531 50.997 1.00 46.88 71 ASN C C 1
ATOM 7655 O O . ASN C 1 74 ? -14.182 67.364 50.208 1.00 49.37 71 ASN C O 1
ATOM 7660 N N . PRO C 1 75 ? -13.927 66.087 52.065 1.00 43.09 72 PRO C N 1
ATOM 7661 C CA . PRO C 1 75 ? -12.594 66.504 52.544 1.00 43.60 72 PRO C CA 1
ATOM 7662 C C . PRO C 1 75 ? -11.430 66.237 51.604 1.00 41.69 72 PRO C C 1
ATOM 7663 O O . PRO C 1 75 ? -10.429 66.998 51.582 1.00 40.21 72 PRO C O 1
ATOM 7667 N N . ILE C 1 76 ? -11.542 65.147 50.848 1.00 38.73 73 ILE C N 1
ATOM 7668 C CA . ILE C 1 76 ? -10.392 64.618 50.111 1.00 37.41 73 ILE C CA 1
ATOM 7669 C C . ILE C 1 76 ? -10.258 65.399 48.844 1.00 38.28 73 ILE C C 1
ATOM 7670 O O . ILE C 1 76 ? -9.176 65.960 48.552 1.00 41.86 73 ILE C O 1
ATOM 7675 N N . ILE C 1 77 ? -11.362 65.492 48.083 1.00 44.57 74 ILE C N 1
ATOM 7676 C CA . ILE C 1 77 ? -11.401 66.383 46.914 1.00 41.56 74 ILE C CA 1
ATOM 7677 C C . ILE C 1 77 ? -12.568 67.344 47.067 1.00 45.28 74 ILE C C 1
ATOM 7678 O O . ILE C 1 77 ? -13.671 67.055 46.623 1.00 52.23 74 ILE C O 1
ATOM 7683 N N . PRO C 1 78 ? -12.346 68.468 47.764 1.00 45.63 75 PRO C N 1
ATOM 7684 C CA . PRO C 1 78 ? -13.463 69.420 47.947 1.00 42.87 75 PRO C CA 1
ATOM 7685 C C . PRO C 1 78 ? -13.929 70.075 46.658 1.00 41.70 75 PRO C C 1
ATOM 7686 O O . PRO C 1 78 ? -13.078 70.446 45.836 1.00 42.66 75 PRO C O 1
ATOM 7690 N N . ASN C 1 79 ? -15.259 70.205 46.487 1.00 36.13 76 ASN C N 1
ATOM 7691 C CA . ASN C 1 79 ? -15.794 70.909 45.335 1.00 39.73 76 ASN C CA 1
ATOM 7692 C C . ASN C 1 79 ? -15.310 70.267 44.028 1.00 41.68 76 ASN C C 1
ATOM 7693 O O . ASN C 1 79 ? -14.866 70.936 43.081 1.00 37.81 76 ASN C O 1
ATOM 7698 N N . ILE C 1 80 ? -15.445 68.931 44.004 1.00 42.51 77 ILE C N 1
ATOM 7699 C CA . ILE C 1 80 ? -14.818 68.049 43.011 1.00 38.56 77 ILE C CA 1
ATOM 7700 C C . ILE C 1 80 ? -15.196 68.328 41.552 1.00 39.48 77 ILE C C 1
ATOM 7701 O O . ILE C 1 80 ? -14.359 68.103 40.666 1.00 42.78 77 ILE C O 1
ATOM 7706 N N . ASN C 1 81 ? -16.432 68.813 41.296 1.00 35.12 78 ASN C N 1
ATOM 7707 C CA . ASN C 1 81 ? -16.840 69.243 39.923 1.00 33.15 78 ASN C CA 1
ATOM 7708 C C . ASN C 1 81 ? -16.082 70.417 39.366 1.00 32.73 78 ASN C C 1
ATOM 7709 O O . ASN C 1 81 ? -15.943 70.544 38.175 1.00 32.84 78 ASN C O 1
ATOM 7714 N N . GLU C 1 82 ? -15.574 71.272 40.235 1.00 28.41 79 GLU C N 1
ATOM 7715 C CA . GLU C 1 82 ? -14.728 72.335 39.814 1.00 33.27 79 GLU C CA 1
ATOM 7716 C C . GLU C 1 82 ? -13.279 71.872 39.643 1.00 31.10 79 GLU C C 1
ATOM 7717 O O . GLU C 1 82 ? -12.650 72.111 38.618 1.00 32.12 79 GLU C O 1
ATOM 7723 N N . GLU C 1 83 ? -12.751 71.207 40.658 1.00 31.12 80 GLU C N 1
ATOM 7724 C CA . GLU C 1 83 ? -11.325 70.791 40.714 1.00 32.71 80 GLU C CA 1
ATOM 7725 C C . GLU C 1 83 ? -10.922 69.837 39.618 1.00 23.93 80 GLU C C 1
ATOM 7726 O O . GLU C 1 83 ? -9.925 70.035 38.977 1.00 36.20 80 GLU C O 1
ATOM 7732 N N . LEU C 1 84 ? -11.715 68.785 39.425 1.00 28.94 81 LEU C N 1
ATOM 7733 C CA . LEU C 1 84 ? -11.464 67.812 38.367 1.00 28.25 81 LEU C CA 1
ATOM 7734 C C . LEU C 1 84 ? -12.444 68.054 37.207 1.00 29.89 81 LEU C C 1
ATOM 7735 O O . LEU C 1 84 ? -12.818 67.109 36.534 1.00 25.95 81 LEU C O 1
ATOM 7740 N N . LYS C 1 85 ? -12.799 69.313 36.901 1.00 28.40 82 LYS C N 1
ATOM 7741 C CA . LYS C 1 85 ? -13.747 69.510 35.766 1.00 32.17 82 LYS C CA 1
ATOM 7742 C C . LYS C 1 85 ? -13.164 69.057 34.389 1.00 34.02 82 LYS C C 1
ATOM 7743 O O . LYS C 1 85 ? -13.922 68.625 33.510 1.00 32.91 82 LYS C O 1
ATOM 7749 N N . GLU C 1 86 ? -11.845 69.138 34.184 1.00 35.48 83 GLU C N 1
ATOM 7750 C CA . GLU C 1 86 ? -11.266 68.574 32.935 1.00 34.79 83 GLU C CA 1
ATOM 7751 C C . GLU C 1 86 ? -11.706 67.113 32.652 1.00 34.45 83 GLU C C 1
ATOM 7752 O O . GLU C 1 86 ? -12.278 66.819 31.560 1.00 33.76 83 GLU C O 1
ATOM 7758 N N . THR C 1 87 ? -11.439 66.209 33.604 1.00 33.28 84 THR C N 1
ATOM 7759 C CA . THR C 1 87 ? -11.749 64.773 33.426 1.00 33.46 84 THR C CA 1
ATOM 7760 C C . THR C 1 87 ? -13.261 64.471 33.525 1.00 31.89 84 THR C C 1
ATOM 7761 O O . THR C 1 87 ? -13.794 63.660 32.742 1.00 31.10 84 THR C O 1
ATOM 7765 N N . LEU C 1 88 ? -13.950 65.126 34.477 1.00 25.64 85 LEU C N 1
ATOM 7766 C CA . LEU C 1 88 ? -15.402 65.002 34.567 1.00 28.91 85 LEU C CA 1
ATOM 7767 C C . LEU C 1 88 ? -16.099 65.449 33.252 1.00 28.64 85 LEU C C 1
ATOM 7768 O O . LEU C 1 88 ? -16.938 64.748 32.744 1.00 30.57 85 LEU C O 1
ATOM 7773 N N . SER C 1 89 ? -15.708 66.592 32.703 1.00 27.26 86 SER C N 1
ATOM 7774 C CA . SER C 1 89 ? -16.305 67.050 31.401 1.00 30.10 86 SER C CA 1
ATOM 7775 C C . SER C 1 89 ? -16.141 66.047 30.238 1.00 29.90 86 SER C C 1
ATOM 7776 O O . SER C 1 89 ? -17.091 65.743 29.486 1.00 28.51 86 SER C O 1
ATOM 7779 N N . TRP C 1 90 ? -14.927 65.537 30.090 1.00 27.91 87 TRP C N 1
ATOM 7780 C CA . TRP C 1 90 ? -14.622 64.535 29.069 1.00 27.39 87 TRP C CA 1
ATOM 7781 C C . TRP C 1 90 ? -15.548 63.354 29.207 1.00 28.39 87 TRP C C 1
ATOM 7782 O O . TRP C 1 90 ? -16.207 62.962 28.227 1.00 26.65 87 TRP C O 1
ATOM 7793 N N . ALA C 1 91 ? -15.642 62.843 30.442 1.00 28.26 88 ALA C N 1
ATOM 7794 C CA . ALA C 1 91 ? -16.459 61.660 30.802 1.00 30.98 88 ALA C CA 1
ATOM 7795 C C . ALA C 1 91 ? -17.964 61.920 30.858 1.00 33.57 88 ALA C C 1
ATOM 7796 O O . ALA C 1 91 ? -18.748 60.992 31.025 1.00 29.81 88 ALA C O 1
ATOM 7798 N N . ARG C 1 92 ? -18.356 63.197 30.772 1.00 34.99 89 ARG C N 1
ATOM 7799 C CA . ARG C 1 92 ? -19.773 63.585 30.705 1.00 37.69 89 ARG C CA 1
ATOM 7800 C C . ARG C 1 92 ? -20.476 63.138 31.985 1.00 36.91 89 ARG C C 1
ATOM 7801 O O . ARG C 1 92 ? -21.562 62.537 31.973 1.00 38.50 89 ARG C O 1
ATOM 7809 N N . THR C 1 93 ? -19.815 63.385 33.102 1.00 32.11 90 THR C N 1
ATOM 7810 C CA . THR C 1 93 ? -20.324 62.920 34.372 1.00 30.84 90 THR C CA 1
ATOM 7811 C C . THR C 1 93 ? -19.946 63.937 35.433 1.00 30.19 90 THR C C 1
ATOM 7812 O O . THR C 1 93 ? -19.397 64.995 35.113 1.00 31.07 90 THR C O 1
ATOM 7816 N N . ARG C 1 94 ? -20.286 63.639 36.672 1.00 31.91 91 ARG C N 1
ATOM 7817 C CA . ARG C 1 94 ? -20.031 64.557 37.773 1.00 35.51 91 ARG C CA 1
ATOM 7818 C C . ARG C 1 94 ? -20.121 63.814 39.091 1.00 31.90 91 ARG C C 1
ATOM 7819 O O . ARG C 1 94 ? -20.754 62.790 39.185 1.00 30.81 91 ARG C O 1
ATOM 7827 N N . ASN C 1 95 ? -19.474 64.373 40.109 1.00 35.36 92 ASN C N 1
ATOM 7828 C CA . ASN C 1 95 ? -19.601 63.902 41.481 1.00 33.71 92 ASN C CA 1
ATOM 7829 C C . ASN C 1 95 ? -19.246 62.428 41.661 1.00 36.30 92 ASN C C 1
ATOM 7830 O O . ASN C 1 95 ? -19.914 61.660 42.413 1.00 38.69 92 ASN C O 1
ATOM 7835 N N . ASP C 1 96 ? -18.203 62.020 40.966 1.00 33.64 93 ASP C N 1
ATOM 7836 C CA . ASP C 1 96 ? -17.777 60.644 41.048 1.00 38.86 93 ASP C CA 1
ATOM 7837 C C . ASP C 1 96 ? -16.416 60.483 40.400 1.00 37.32 93 ASP C C 1
ATOM 7838 O O . ASP C 1 96 ? -16.098 61.159 39.411 1.00 35.92 93 ASP C O 1
ATOM 7843 N N . ILE C 1 97 ? -15.590 59.633 40.983 1.00 32.25 94 ILE C N 1
ATOM 7844 C CA . ILE C 1 97 ? -14.400 59.190 40.279 1.00 32.54 94 ILE C CA 1
ATOM 7845 C C . ILE C 1 97 ? -14.312 57.711 40.587 1.00 31.50 94 ILE C C 1
ATOM 7846 O O . ILE C 1 97 ? -14.925 57.238 41.541 1.00 30.25 94 ILE C O 1
ATOM 7852 N N . TRP C 1 98 ? -13.630 56.998 39.718 1.00 28.27 95 TRP C N 1
ATOM 7853 C CA . TRP C 1 98 ? -13.550 55.558 39.794 1.00 29.32 95 TRP C CA 1
ATOM 7854 C C . TRP C 1 98 ? -12.099 55.139 40.102 1.00 28.23 95 TRP C C 1
ATOM 7855 O O . TRP C 1 98 ? -11.110 55.735 39.673 1.00 29.14 95 TRP C O 1
ATOM 7866 N N . ALA C 1 99 ? -12.004 54.069 40.871 1.00 28.68 96 ALA C N 1
ATOM 7867 C CA . ALA C 1 99 ? -10.769 53.350 41.015 1.00 30.05 96 ALA C CA 1
ATOM 7868 C C . ALA C 1 99 ? -9.535 54.224 41.177 1.00 28.77 96 ALA C C 1
ATOM 7869 O O . ALA C 1 99 ? -8.640 54.218 40.311 1.00 32.13 96 ALA C O 1
ATOM 7871 N N . PRO C 1 100 ? -9.490 55.038 42.256 1.00 32.53 97 PRO C N 1
ATOM 7872 C CA . PRO C 1 100 ? -8.301 55.857 42.295 1.00 39.74 97 PRO C CA 1
ATOM 7873 C C . PRO C 1 100 ? -7.215 55.040 42.973 1.00 36.14 97 PRO C C 1
ATOM 7874 O O . PRO C 1 100 ? -7.534 54.084 43.666 1.00 46.12 97 PRO C O 1
ATOM 7878 N N . GLN C 1 101 ? -5.961 55.383 42.746 1.00 40.71 98 GLN C N 1
ATOM 7879 C CA . GLN C 1 101 ? -4.867 54.856 43.556 1.00 40.31 98 GLN C CA 1
ATOM 7880 C C . GLN C 1 101 ? -3.941 56.017 43.915 1.00 42.46 98 GLN C C 1
ATOM 7881 O O . GLN C 1 101 ? -3.483 56.730 43.021 1.00 41.67 98 GLN C O 1
ATOM 7887 N N . VAL C 1 102 ? -3.594 56.124 45.193 1.00 48.55 99 VAL C N 1
ATOM 7888 C CA . VAL C 1 102 ? -2.646 57.127 45.674 1.00 50.56 99 VAL C CA 1
ATOM 7889 C C . VAL C 1 102 ? -1.225 56.573 45.737 1.00 51.39 99 VAL C C 1
ATOM 7890 O O . VAL C 1 102 ? -0.997 55.384 46.000 1.00 54.67 99 VAL C O 1
ATOM 7894 N N . ILE C 1 103 ? -0.261 57.427 45.453 1.00 53.78 100 ILE C N 1
ATOM 7895 C CA . ILE C 1 103 ? 1.130 57.023 45.548 1.00 52.69 100 ILE C CA 1
ATOM 7896 C C . ILE C 1 103 ? 2.005 58.274 45.798 1.00 56.72 100 ILE C C 1
ATOM 7897 O O . ILE C 1 103 ? 1.794 59.301 45.128 1.00 46.58 100 ILE C O 1
ATOM 7902 N N . GLN C 1 104 ? 2.881 58.181 46.830 1.00 50.06 101 GLN C N 1
ATOM 7903 C CA . GLN C 1 104 ? 4.052 59.069 47.091 1.00 51.09 101 GLN C CA 1
ATOM 7904 C C . GLN C 1 104 ? 5.049 58.900 45.927 1.00 49.37 101 GLN C C 1
ATOM 7905 O O . GLN C 1 104 ? 5.413 57.770 45.627 1.00 57.63 101 GLN C O 1
ATOM 7911 N N . LEU C 1 105 ? 5.462 59.994 45.263 1.00 44.97 102 LEU C N 1
ATOM 7912 C CA . LEU C 1 105 ? 6.455 60.000 44.124 1.00 43.72 102 LEU C CA 1
ATOM 7913 C C . LEU C 1 105 ? 7.814 60.672 44.521 1.00 41.26 102 LEU C C 1
ATOM 7914 O O . LEU C 1 105 ? 7.909 61.191 45.606 1.00 35.81 102 LEU C O 1
ATOM 7919 N N . SER C 1 106 ? 8.835 60.670 43.642 1.00 54.58 103 SER C N 1
ATOM 7920 C CA . SER C 1 106 ? 10.238 61.078 44.013 1.00 54.24 103 SER C CA 1
ATOM 7921 C C . SER C 1 106 ? 10.327 62.485 44.569 1.00 56.20 103 SER C C 1
ATOM 7922 O O . SER C 1 106 ? 11.228 62.801 45.359 1.00 52.48 103 SER C O 1
ATOM 7925 N N . ASP C 1 107 ? 9.404 63.327 44.116 1.00 53.26 104 ASP C N 1
ATOM 7926 C CA . ASP C 1 107 ? 9.287 64.716 44.592 1.00 55.15 104 ASP C CA 1
ATOM 7927 C C . ASP C 1 107 ? 8.697 64.758 46.008 1.00 50.37 104 ASP C C 1
ATOM 7928 O O . ASP C 1 107 ? 8.559 65.837 46.605 1.00 50.85 104 ASP C O 1
ATOM 7933 N N . GLY C 1 108 ? 8.309 63.590 46.517 1.00 48.63 105 GLY C N 1
ATOM 7934 C CA . GLY C 1 108 ? 7.872 63.457 47.888 1.00 51.25 105 GLY C CA 1
ATOM 7935 C C . GLY C 1 108 ? 6.373 63.621 48.094 1.00 54.75 105 GLY C C 1
ATOM 7936 O O . GLY C 1 108 ? 5.876 63.272 49.170 1.00 53.77 105 GLY C O 1
ATOM 7937 N N . ARG C 1 109 ? 5.634 64.121 47.094 1.00 43.99 106 ARG C N 1
ATOM 7938 C CA . ARG C 1 109 ? 4.175 64.299 47.280 1.00 49.88 106 ARG C CA 1
ATOM 7939 C C . ARG C 1 109 ? 3.414 63.028 46.870 1.00 47.04 106 ARG C C 1
ATOM 7940 O O . ARG C 1 109 ? 3.927 62.274 46.060 1.00 38.04 106 ARG C O 1
ATOM 7948 N N . TYR C 1 110 ? 2.250 62.802 47.507 1.00 44.21 107 TYR C N 1
ATOM 7949 C CA . TYR C 1 110 ? 1.179 61.880 47.074 1.00 42.75 107 TYR C CA 1
ATOM 7950 C C . TYR C 1 110 ? 0.429 62.306 45.784 1.00 46.82 107 TYR C C 1
ATOM 7951 O O . TYR C 1 110 ? -0.063 63.435 45.666 1.00 43.38 107 TYR C O 1
ATOM 7960 N N . TYR C 1 111 ? 0.298 61.389 44.830 1.00 44.60 108 TYR C N 1
ATOM 7961 C CA . TYR C 1 111 ? -0.338 61.659 43.547 1.00 45.55 108 TYR C CA 1
ATOM 7962 C C . TYR C 1 111 ? -1.463 60.607 43.375 1.00 45.93 108 TYR C C 1
ATOM 7963 O O . TYR C 1 111 ? -1.204 59.401 43.430 1.00 35.35 108 TYR C O 1
ATOM 7972 N N . MET C 1 112 ? -2.710 61.061 43.199 1.00 40.45 109 MET C N 1
ATOM 7973 C CA . MET C 1 112 ? -3.866 60.146 43.120 1.00 39.96 109 MET C CA 1
ATOM 7974 C C . MET C 1 112 ? -4.382 60.010 41.698 1.00 39.81 109 MET C C 1
ATOM 7975 O O . MET C 1 112 ? -4.850 60.991 41.086 1.00 37.22 109 MET C O 1
ATOM 7980 N N . TYR C 1 113 ? -4.267 58.776 41.215 1.00 33.16 110 TYR C N 1
ATOM 7981 C CA . TYR C 1 113 ? -4.464 58.426 39.826 1.00 32.57 110 TYR C CA 1
ATOM 7982 C C . TYR C 1 113 ? -5.856 57.881 39.843 1.00 30.25 110 TYR C C 1
ATOM 7983 O O . TYR C 1 113 ? -6.295 57.188 40.795 1.00 30.94 110 TYR C O 1
ATOM 7992 N N . TYR C 1 114 ? -6.634 58.304 38.873 1.00 28.06 111 TYR C N 1
ATOM 7993 C CA . TYR C 1 114 ? -8.037 57.950 38.940 1.00 26.70 111 TYR C CA 1
ATOM 7994 C C . TYR C 1 114 ? -8.664 58.022 37.588 1.00 23.38 111 TYR C C 1
ATOM 7995 O O . TYR C 1 114 ? -8.029 58.495 36.659 1.00 25.20 111 TYR C O 1
ATOM 8004 N N . CYS C 1 115 ? -9.896 57.547 37.519 1.00 24.90 112 CYS C N 1
ATOM 8005 C CA . CYS C 1 115 ? -10.640 57.627 36.243 1.00 25.64 112 CYS C CA 1
ATOM 8006 C C . CYS C 1 115 ? -12.073 58.196 36.361 1.00 23.11 112 CYS C C 1
ATOM 8007 O O . CYS C 1 115 ? -12.696 58.231 37.408 1.00 28.29 112 CYS C O 1
ATOM 8010 N N . ALA C 1 116 ? -12.502 58.824 35.283 1.00 25.88 113 ALA C N 1
ATOM 8011 C CA . ALA C 1 116 ? -13.858 59.319 35.165 1.00 25.30 113 ALA C CA 1
ATOM 8012 C C . ALA C 1 116 ? -14.461 58.698 33.886 1.00 24.27 113 ALA C C 1
ATOM 8013 O O . ALA C 1 116 ? -13.768 58.574 32.859 1.00 22.05 113 ALA C O 1
ATOM 8015 N N . SER C 1 117 ? -15.730 58.290 33.968 1.00 23.32 114 SER C N 1
ATOM 8016 C CA . SER C 1 117 ? -16.365 57.558 32.911 1.00 23.85 114 SER C CA 1
ATOM 8017 C C . SER C 1 117 ? -17.854 57.351 33.290 1.00 29.85 114 SER C C 1
ATOM 8018 O O . SER C 1 117 ? -18.282 57.744 34.400 1.00 32.11 114 SER C O 1
ATOM 8021 N N . THR C 1 118 ? -18.621 56.742 32.401 1.00 29.78 115 THR C N 1
ATOM 8022 C CA . THR C 1 118 ? -19.987 56.324 32.733 1.00 28.66 115 THR C CA 1
ATOM 8023 C C . THR C 1 118 ? -20.157 54.881 32.408 1.00 31.15 115 THR C C 1
ATOM 8024 O O . THR C 1 118 ? -19.362 54.297 31.700 1.00 26.06 115 THR C O 1
ATOM 8028 N N . PHE C 1 119 ? -21.199 54.291 32.974 1.00 30.68 116 PHE C N 1
ATOM 8029 C CA . PHE C 1 119 ? -21.451 52.831 32.890 1.00 31.19 116 PHE C CA 1
ATOM 8030 C C . PHE C 1 119 ? -21.457 52.268 31.471 1.00 32.43 116 PHE C C 1
ATOM 8031 O O . PHE C 1 119 ? -22.277 52.664 30.675 1.00 33.69 116 PHE C O 1
ATOM 8039 N N . GLY C 1 120 ? -20.540 51.366 31.162 1.00 31.50 117 GLY C N 1
ATOM 8040 C CA . GLY C 1 120 ? -20.545 50.649 29.881 1.00 30.27 117 GLY C CA 1
ATOM 8041 C C . GLY C 1 120 ? -19.971 51.422 28.701 1.00 30.56 117 GLY C C 1
ATOM 8042 O O . GLY C 1 120 ? -20.106 50.961 27.546 1.00 28.84 117 GLY C O 1
ATOM 8043 N N . SER C 1 121 ? -19.347 52.573 28.959 1.00 27.07 118 SER C N 1
ATOM 8044 C CA . SER C 1 121 ? -18.926 53.496 27.929 1.00 23.25 118 SER C CA 1
ATOM 8045 C C . SER C 1 121 ? -17.423 53.574 27.853 1.00 26.07 118 SER C C 1
ATOM 8046 O O . SER C 1 121 ? -16.743 53.542 28.884 1.00 25.22 118 SER C O 1
ATOM 8049 N N . PRO C 1 122 ? -16.875 53.684 26.625 1.00 20.87 119 PRO C N 1
ATOM 8050 C CA . PRO C 1 122 ? -15.450 53.904 26.398 1.00 20.91 119 PRO C CA 1
ATOM 8051 C C . PRO C 1 122 ? -15.031 55.378 26.401 1.00 22.95 119 PRO C C 1
ATOM 8052 O O . PRO C 1 122 ? -13.837 55.718 26.141 1.00 24.73 119 PRO C O 1
ATOM 8056 N N . ARG C 1 123 ? -15.984 56.268 26.710 1.00 23.31 120 ARG C N 1
ATOM 8057 C CA . ARG C 1 123 ? -15.633 57.665 26.842 1.00 20.66 120 ARG C CA 1
ATOM 8058 C C . ARG C 1 123 ? -15.167 57.930 28.284 1.00 21.07 120 ARG C C 1
ATOM 8059 O O . ARG C 1 123 ? -15.952 58.261 29.155 1.00 22.28 120 ARG C O 1
ATOM 8067 N N . SER C 1 124 ? -13.869 57.846 28.485 1.00 20.48 121 SER C N 1
ATOM 8068 C CA . SER C 1 124 ? -13.297 57.944 29.804 1.00 20.85 121 SER C CA 1
ATOM 8069 C C . SER C 1 124 ? -11.987 58.652 29.793 1.00 23.38 121 SER C C 1
ATOM 8070 O O . SER C 1 124 ? -11.393 58.873 28.730 1.00 24.02 121 SER C O 1
ATOM 8073 N N . ALA C 1 125 ? -11.524 59.047 30.968 1.00 18.49 122 ALA C N 1
ATOM 8074 C CA . ALA C 1 125 ? -10.207 59.635 31.061 1.00 24.48 122 ALA C CA 1
ATOM 8075 C C . ALA C 1 125 ? -9.513 59.222 32.361 1.00 23.61 122 ALA C C 1
ATOM 8076 O O . ALA C 1 125 ? -10.147 59.082 33.447 1.00 23.95 122 ALA C O 1
ATOM 8078 N N . ILE C 1 126 ? -8.203 58.998 32.264 1.00 24.47 123 ILE C N 1
ATOM 8079 C CA . ILE C 1 126 ? -7.415 58.853 33.477 1.00 25.91 123 ILE C CA 1
ATOM 8080 C C . ILE C 1 126 ? -6.803 60.149 33.921 1.00 27.04 123 ILE C C 1
ATOM 8081 O O . ILE C 1 126 ? -6.117 60.796 33.150 1.00 32.07 123 ILE C O 1
ATOM 8086 N N . GLY C 1 127 ? -7.050 60.533 35.155 1.00 30.23 124 GLY C N 1
ATOM 8087 C CA . GLY C 1 127 ? -6.484 61.769 35.713 1.00 30.24 124 GLY C CA 1
ATOM 8088 C C . GLY C 1 127 ? -5.622 61.533 36.909 1.00 34.68 124 GLY C C 1
ATOM 8089 O O . GLY C 1 127 ? -5.521 60.395 37.444 1.00 24.74 124 GLY C O 1
ATOM 8090 N N . ILE C 1 128 ? -5.038 62.636 37.358 1.00 30.25 125 ILE C N 1
ATOM 8091 C CA . ILE C 1 128 ? -4.044 62.642 38.429 1.00 36.22 125 ILE C CA 1
ATOM 8092 C C . ILE C 1 128 ? -4.259 63.898 39.208 1.00 36.69 125 ILE C C 1
ATOM 8093 O O . ILE C 1 128 ? -4.333 65.013 38.614 1.00 36.37 125 ILE C O 1
ATOM 8098 N N . ALA C 1 129 ? -4.420 63.701 40.514 1.00 33.64 126 ALA C N 1
ATOM 8099 C CA . ALA C 1 129 ? -4.523 64.789 41.477 1.00 40.44 126 ALA C CA 1
ATOM 8100 C C . ALA C 1 129 ? -3.400 64.658 42.510 1.00 44.40 126 ALA C C 1
ATOM 8101 O O . ALA C 1 129 ? -3.035 63.557 42.919 1.00 43.14 126 ALA C O 1
ATOM 8103 N N . VAL C 1 130 ? -2.895 65.789 42.989 1.00 48.19 127 VAL C N 1
ATOM 8104 C CA . VAL C 1 130 ? -1.713 65.776 43.843 1.00 47.35 127 VAL C CA 1
ATOM 8105 C C . VAL C 1 130 ? -1.998 66.509 45.140 1.00 50.23 127 VAL C C 1
ATOM 8106 O O . VAL C 1 130 ? -2.526 67.621 45.123 1.00 56.32 127 VAL C O 1
ATOM 8110 N N . SER C 1 131 ? -1.685 65.868 46.267 1.00 44.32 128 SER C N 1
ATOM 8111 C CA . SER C 1 131 ? -1.638 66.572 47.536 1.00 43.22 128 SER C CA 1
ATOM 8112 C C . SER C 1 131 ? -0.297 66.442 48.263 1.00 48.55 128 SER C C 1
ATOM 8113 O O . SER C 1 131 ? 0.595 65.717 47.804 1.00 54.28 128 SER C O 1
ATOM 8116 N N . ASP C 1 132 ? -0.170 67.137 49.398 1.00 45.40 129 ASP C N 1
ATOM 8117 C CA . ASP C 1 132 ? 1.064 67.069 50.201 1.00 46.50 129 ASP C CA 1
ATOM 8118 C C . ASP C 1 132 ? 0.908 66.184 51.425 1.00 50.63 129 ASP C C 1
ATOM 8119 O O . ASP C 1 132 ? 1.872 65.492 51.782 1.00 56.22 129 ASP C O 1
ATOM 8124 N N . ASP C 1 133 ? -0.274 66.198 52.059 1.00 39.63 130 ASP C N 1
ATOM 8125 C CA . ASP C 1 133 ? -0.667 65.170 53.060 1.00 46.57 130 ASP C CA 1
ATOM 8126 C C . ASP C 1 133 ? -1.551 64.043 52.434 1.00 50.24 130 ASP C C 1
ATOM 8127 O O . ASP C 1 133 ? -2.090 64.169 51.302 1.00 46.20 130 ASP C O 1
ATOM 8132 N N . ILE C 1 134 ? -1.733 62.965 53.201 1.00 47.41 131 ILE C N 1
ATOM 8133 C CA . ILE C 1 134 ? -2.312 61.727 52.697 1.00 45.22 131 ILE C CA 1
ATOM 8134 C C . ILE C 1 134 ? -3.832 61.719 52.645 1.00 44.51 131 ILE C C 1
ATOM 8135 O O . ILE C 1 134 ? -4.406 61.024 51.829 1.00 52.43 131 ILE C O 1
ATOM 8140 N N . GLU C 1 135 ? -4.486 62.520 53.482 1.00 51.03 132 GLU C N 1
ATOM 8141 C CA . GLU C 1 135 ? -5.940 62.658 53.416 1.00 49.70 132 GLU C CA 1
ATOM 8142 C C . GLU C 1 135 ? -6.376 63.890 52.564 1.00 43.34 132 GLU C C 1
ATOM 8143 O O . GLU C 1 135 ? -7.556 64.203 52.479 1.00 41.13 132 GLU C O 1
ATOM 8149 N N . GLY C 1 136 ? -5.428 64.566 51.925 1.00 46.64 133 GLY C N 1
ATOM 8150 C CA . GLY C 1 136 ? -5.743 65.695 51.037 1.00 51.36 133 GLY C CA 1
ATOM 8151 C C . GLY C 1 136 ? -5.744 67.048 51.735 1.00 53.20 133 GLY C C 1
ATOM 8152 O O . GLY C 1 136 ? -5.235 67.157 52.870 1.00 48.25 133 GLY C O 1
ATOM 8153 N N . PRO C 1 137 ? -6.312 68.090 51.077 1.00 50.59 134 PRO C N 1
ATOM 8154 C CA . PRO C 1 137 ? -6.979 68.072 49.751 1.00 47.16 134 PRO C CA 1
ATOM 8155 C C . PRO C 1 137 ? -6.047 67.876 48.532 1.00 45.68 134 PRO C C 1
ATOM 8156 O O . PRO C 1 137 ? -4.921 68.416 48.486 1.00 45.16 134 PRO C O 1
ATOM 8160 N N . TYR C 1 138 ? -6.492 67.068 47.557 1.00 45.09 135 TYR C N 1
ATOM 8161 C CA . TYR C 1 138 ? -5.767 66.943 46.289 1.00 41.79 135 TYR C CA 1
ATOM 8162 C C . TYR C 1 138 ? -6.285 67.994 45.312 1.00 40.10 135 TYR C C 1
ATOM 8163 O O . TYR C 1 138 ? -7.446 68.308 45.309 1.00 43.09 135 TYR C O 1
ATOM 8172 N N . LYS C 1 139 ? -5.397 68.545 44.506 1.00 40.59 136 LYS C N 1
ATOM 8173 C CA . LYS C 1 139 ? -5.772 69.512 43.502 1.00 41.39 136 LYS C CA 1
ATOM 8174 C C . LYS C 1 139 ? -5.588 68.781 42.200 1.00 42.81 136 LYS C C 1
ATOM 8175 O O . LYS C 1 139 ? -4.727 67.896 42.091 1.00 47.91 136 LYS C O 1
ATOM 8181 N N . HIS C 1 140 ? -6.356 69.144 41.196 1.00 35.98 137 HIS C N 1
ATOM 8182 C CA . HIS C 1 140 ? -5.984 68.760 39.854 1.00 39.19 137 HIS C CA 1
ATOM 8183 C C . HIS C 1 140 ? -4.479 68.938 39.483 1.00 39.47 137 HIS C C 1
ATOM 8184 O O . HIS C 1 140 ? -3.886 69.991 39.683 1.00 35.04 137 HIS C O 1
ATOM 8191 N N . TYR C 1 141 ? -3.866 67.894 38.935 1.00 36.30 138 TYR C N 1
ATOM 8192 C CA . TYR C 1 141 ? -2.487 67.973 38.455 1.00 35.29 138 TYR C CA 1
ATOM 8193 C C . TYR C 1 141 ? -2.416 67.750 36.964 1.00 32.27 138 TYR C C 1
ATOM 8194 O O . TYR C 1 141 ? -1.769 68.505 36.267 1.00 36.65 138 TYR C O 1
ATOM 8203 N N . ALA C 1 142 ? -3.032 66.687 36.456 1.00 32.28 139 ALA C N 1
ATOM 8204 C CA . ALA C 1 142 ? -2.960 66.396 35.034 1.00 34.75 139 ALA C CA 1
ATOM 8205 C C . ALA C 1 142 ? -4.076 65.444 34.572 1.00 33.63 139 ALA C C 1
ATOM 8206 O O . ALA C 1 142 ? -4.655 64.691 35.374 1.00 27.80 139 ALA C O 1
ATOM 8208 N N . VAL C 1 143 ? -4.399 65.556 33.284 1.00 34.56 140 VAL C N 1
ATOM 8209 C CA . VAL C 1 143 ? -5.140 64.526 32.553 1.00 35.78 140 VAL C CA 1
ATOM 8210 C C . VAL C 1 143 ? -4.148 63.775 31.726 1.00 36.00 140 VAL C C 1
ATOM 8211 O O . VAL C 1 143 ? -3.407 64.380 30.959 1.00 38.55 140 VAL C O 1
ATOM 8215 N N . ILE C 1 144 ? -4.117 62.441 31.826 1.00 32.40 141 ILE C N 1
ATOM 8216 C CA . ILE C 1 144 ? -3.023 61.750 31.134 1.00 32.37 141 ILE C CA 1
ATOM 8217 C C . ILE C 1 144 ? -3.391 60.779 30.068 1.00 28.39 141 ILE C C 1
ATOM 8218 O O . ILE C 1 144 ? -2.568 60.481 29.231 1.00 31.03 141 ILE C O 1
ATOM 8223 N N . VAL C 1 145 ? -4.600 60.230 30.090 1.00 25.65 142 VAL C N 1
ATOM 8224 C CA . VAL C 1 145 ? -5.037 59.306 28.999 1.00 25.94 142 VAL C CA 1
ATOM 8225 C C . VAL C 1 145 ? -6.528 59.467 28.751 1.00 24.77 142 VAL C C 1
ATOM 8226 O O . VAL C 1 145 ? -7.332 59.421 29.695 1.00 25.71 142 VAL C O 1
ATOM 8230 N N . LYS C 1 146 ? -6.887 59.567 27.486 1.00 27.00 143 LYS C N 1
ATOM 8231 C CA . LYS C 1 146 ? -8.296 59.683 27.057 1.00 26.96 143 LYS C CA 1
ATOM 8232 C C . LYS C 1 146 ? -8.706 58.575 26.097 1.00 25.30 143 LYS C C 1
ATOM 8233 O O . LYS C 1 146 ? -7.946 58.212 25.190 1.00 23.05 143 LYS C O 1
ATOM 8239 N N . SER C 1 147 ? -9.947 58.096 26.249 1.00 22.01 144 SER C N 1
ATOM 8240 C CA . SER C 1 147 ? -10.576 57.224 25.262 1.00 22.26 144 SER C CA 1
ATOM 8241 C C . SER C 1 147 ? -11.973 57.813 24.888 1.00 23.53 144 SER C C 1
ATOM 8242 O O . SER C 1 147 ? -12.579 58.515 25.676 1.00 21.73 144 SER C O 1
ATOM 8245 N N . GLY C 1 148 ? -12.524 57.381 23.755 1.00 22.93 145 GLY C N 1
ATOM 8246 C CA . GLY C 1 148 ? -13.834 57.784 23.328 1.00 24.34 145 GLY C CA 1
ATOM 8247 C C . GLY C 1 148 ? -13.761 59.038 22.449 1.00 26.92 145 GLY C C 1
ATOM 8248 O O . GLY C 1 148 ? -14.783 59.711 22.221 1.00 24.08 145 GLY C O 1
ATOM 8249 N N . GLN C 1 149 ? -12.567 59.375 21.956 1.00 22.51 146 GLN C N 1
ATOM 8250 C CA . GLN C 1 149 ? -12.455 60.584 21.084 1.00 23.66 146 GLN C CA 1
ATOM 8251 C C . GLN C 1 149 ? -13.429 60.450 19.875 1.00 23.45 146 GLN C C 1
ATOM 8252 O O . GLN C 1 149 ? -13.536 59.381 19.258 1.00 24.20 146 GLN C O 1
ATOM 8258 N N . VAL C 1 150 ? -14.120 61.563 19.526 1.00 24.28 147 VAL C N 1
ATOM 8259 C CA . VAL C 1 150 ? -14.967 61.655 18.316 1.00 26.23 147 VAL C CA 1
ATOM 8260 C C . VAL C 1 150 ? -14.108 62.449 17.351 1.00 25.54 147 VAL C C 1
ATOM 8261 O O . VAL C 1 150 ? -13.737 63.553 17.640 1.00 26.88 147 VAL C O 1
ATOM 8265 N N . TYR C 1 151 ? -13.757 61.861 16.217 1.00 22.68 148 TYR C N 1
ATOM 8266 C CA . TYR C 1 151 ? -12.710 62.414 15.382 1.00 24.32 148 TYR C CA 1
ATOM 8267 C C . TYR C 1 151 ? -12.858 63.892 15.003 1.00 24.92 148 TYR C C 1
ATOM 8268 O O . TYR C 1 151 ? -11.964 64.676 15.299 1.00 28.71 148 TYR C O 1
ATOM 8277 N N . SER C 1 152 ? -14.005 64.242 14.424 1.00 28.11 149 SER C N 1
ATOM 8278 C CA . SER C 1 152 ? -14.224 65.592 13.935 1.00 32.18 149 SER C CA 1
ATOM 8279 C C . SER C 1 152 ? -14.079 66.656 15.000 1.00 33.13 149 SER C C 1
ATOM 8280 O O . SER C 1 152 ? -13.795 67.831 14.661 1.00 33.57 149 SER C O 1
ATOM 8283 N N . VAL C 1 153 ? -14.298 66.282 16.271 1.00 28.15 150 VAL C N 1
ATOM 8284 C CA . VAL C 1 153 ? -14.314 67.284 17.370 1.00 30.49 150 VAL C CA 1
ATOM 8285 C C . VAL C 1 153 ? -13.085 67.197 18.281 1.00 31.23 150 VAL C C 1
ATOM 8286 O O . VAL C 1 153 ? -12.503 68.204 18.622 1.00 31.43 150 VAL C O 1
ATOM 8290 N N . ASP C 1 154 ? -12.704 65.966 18.661 1.00 28.37 151 ASP C N 1
ATOM 8291 C CA . ASP C 1 154 ? -11.565 65.682 19.499 1.00 26.58 151 ASP C CA 1
ATOM 8292 C C . ASP C 1 154 ? -10.247 65.317 18.771 1.00 25.88 151 ASP C C 1
ATOM 8293 O O . ASP C 1 154 ? -9.170 65.337 19.373 1.00 28.62 151 ASP C O 1
ATOM 8298 N N . GLY C 1 155 ? -10.314 64.993 17.485 1.00 28.68 152 GLY C N 1
ATOM 8299 C CA . GLY C 1 155 ? -9.178 64.375 16.830 1.00 26.09 152 GLY C CA 1
ATOM 8300 C C . GLY C 1 155 ? -8.926 62.907 17.150 1.00 29.44 152 GLY C C 1
ATOM 8301 O O . GLY C 1 155 ? -9.766 62.202 17.765 1.00 24.35 152 GLY C O 1
ATOM 8302 N N . PRO C 1 156 ? -7.767 62.413 16.697 1.00 26.70 153 PRO C N 1
ATOM 8303 C CA . PRO C 1 156 ? -7.402 61.014 16.909 1.00 25.28 153 PRO C CA 1
ATOM 8304 C C . PRO C 1 156 ? -7.290 60.554 18.364 1.00 24.76 153 PRO C C 1
ATOM 8305 O O . PRO C 1 156 ? -7.164 61.371 19.306 1.00 23.44 153 PRO C O 1
ATOM 8309 N N . SER C 1 157 ? -7.291 59.223 18.492 1.00 25.52 154 SER C N 1
ATOM 8310 C CA . SER C 1 157 ? -6.929 58.587 19.754 1.00 28.15 154 SER C CA 1
ATOM 8311 C C . SER C 1 157 ? -5.464 58.878 20.112 1.00 29.49 154 SER C C 1
ATOM 8312 O O . SER C 1 157 ? -4.670 59.393 19.297 1.00 28.06 154 SER C O 1
ATOM 8315 N N . GLU C 1 158 ? -5.100 58.481 21.330 1.00 26.32 155 GLU C N 1
ATOM 8316 C CA . GLU C 1 158 ? -3.721 58.622 21.795 1.00 28.91 155 GLU C CA 1
ATOM 8317 C C . GLU C 1 158 ? -2.653 58.067 20.852 1.00 27.55 155 GLU C C 1
ATOM 8318 O O . GLU C 1 158 ? -1.505 58.527 20.922 1.00 30.77 155 GLU C O 1
ATOM 8324 N N . ASP C 1 159 ? -2.992 57.048 20.071 1.00 27.58 156 ASP C N 1
ATOM 8325 C CA . ASP C 1 159 ? -1.976 56.438 19.175 1.00 33.68 156 ASP C CA 1
ATOM 8326 C C . ASP C 1 159 ? -1.994 57.100 17.812 1.00 30.20 156 ASP C C 1
ATOM 8327 O O . ASP C 1 159 ? -1.339 56.622 16.890 1.00 36.56 156 ASP C O 1
ATOM 8332 N N . GLY C 1 160 ? -2.754 58.178 17.656 1.00 30.22 157 GLY C N 1
ATOM 8333 C CA . GLY C 1 160 ? -2.764 58.866 16.367 1.00 28.99 157 GLY C CA 1
ATOM 8334 C C . GLY C 1 160 ? -3.730 58.325 15.317 1.00 29.80 157 GLY C C 1
ATOM 8335 O O . GLY C 1 160 ? -3.923 58.959 14.317 1.00 31.78 157 GLY C O 1
ATOM 8336 N N . THR C 1 161 ? -4.413 57.211 15.564 1.00 28.33 158 THR C N 1
ATOM 8337 C CA . THR C 1 161 ? -5.455 56.685 14.659 1.00 24.92 158 THR C CA 1
ATOM 8338 C C . THR C 1 161 ? -6.834 56.981 15.284 1.00 24.97 158 THR C C 1
ATOM 8339 O O . THR C 1 161 ? -6.851 57.329 16.474 1.00 22.85 158 THR C O 1
ATOM 8343 N N . PRO C 1 162 ? -7.927 56.879 14.498 1.00 23.67 159 PRO C N 1
ATOM 8344 C CA . PRO C 1 162 ? -9.231 57.219 15.084 1.00 23.19 159 PRO C CA 1
ATOM 8345 C C . PRO C 1 162 ? -9.553 56.235 16.210 1.00 27.24 159 PRO C C 1
ATOM 8346 O O . PRO C 1 162 ? -9.283 55.036 16.079 1.00 22.53 159 PRO C O 1
ATOM 8350 N N . TYR C 1 163 ? -10.094 56.736 17.302 1.00 24.91 160 TYR C N 1
ATOM 8351 C CA . TYR C 1 163 ? -10.528 55.864 18.371 1.00 24.61 160 TYR C CA 1
ATOM 8352 C C . TYR C 1 163 ? -11.535 54.816 17.877 1.00 24.06 160 TYR C C 1
ATOM 8353 O O . TYR C 1 163 ? -12.488 55.105 17.167 1.00 24.68 160 TYR C O 1
ATOM 8362 N N . ASP C 1 164 ? -11.327 53.588 18.341 1.00 23.73 161 ASP C N 1
ATOM 8363 C CA . ASP C 1 164 ? -12.137 52.464 18.014 1.00 24.15 161 ASP C CA 1
ATOM 8364 C C . ASP C 1 164 ? -12.106 51.575 19.269 1.00 25.45 161 ASP C C 1
ATOM 8365 O O . ASP C 1 164 ? -11.043 51.015 19.647 1.00 26.53 161 ASP C O 1
ATOM 8370 N N . SER C 1 165 ? -13.271 51.435 19.880 1.00 27.26 162 SER C N 1
ATOM 8371 C CA . SER C 1 165 ? -13.345 50.825 21.201 1.00 26.05 162 SER C CA 1
ATOM 8372 C C . SER C 1 165 ? -13.017 49.331 21.163 1.00 25.99 162 SER C C 1
ATOM 8373 O O . SER C 1 165 ? -12.799 48.712 22.201 1.00 25.42 162 SER C O 1
ATOM 8376 N N . ARG C 1 166 ? -12.971 48.742 19.959 1.00 24.63 163 ARG C N 1
ATOM 8377 C CA . ARG C 1 166 ? -12.611 47.345 19.838 1.00 26.00 163 ARG C CA 1
ATOM 8378 C C . ARG C 1 166 ? -11.130 47.183 19.912 1.00 25.96 163 ARG C C 1
ATOM 8379 O O . ARG C 1 166 ? -10.656 46.190 20.419 1.00 27.93 163 ARG C O 1
ATOM 8387 N N . LYS C 1 167 ? -10.389 48.115 19.316 1.00 29.31 164 LYS C N 1
ATOM 8388 C CA . LYS C 1 167 ? -8.915 47.993 19.372 1.00 30.73 164 LYS C CA 1
ATOM 8389 C C . LYS C 1 167 ? -8.232 48.776 20.454 1.00 23.63 164 LYS C C 1
ATOM 8390 O O . LYS C 1 167 ? -7.063 48.491 20.769 1.00 30.56 164 LYS C O 1
ATOM 8396 N N . HIS C 1 168 ? -8.881 49.818 20.955 1.00 20.33 165 HIS C N 1
ATOM 8397 C CA . HIS C 1 168 ? -8.272 50.715 21.920 1.00 21.70 165 HIS C CA 1
ATOM 8398 C C . HIS C 1 168 ? -8.836 50.449 23.273 1.00 21.76 165 HIS C C 1
ATOM 8399 O O . HIS C 1 168 ? -9.962 50.048 23.374 1.00 22.84 165 HIS C O 1
ATOM 8406 N N . PRO C 1 169 ? -8.035 50.681 24.324 1.00 22.91 166 PRO C N 1
ATOM 8407 C CA . PRO C 1 169 ? -8.487 50.416 25.657 1.00 24.91 166 PRO C CA 1
ATOM 8408 C C . PRO C 1 169 ? -9.484 51.482 26.061 1.00 25.10 166 PRO C C 1
ATOM 8409 O O . PRO C 1 169 ? -9.619 52.561 25.424 1.00 22.13 166 PRO C O 1
ATOM 8413 N N . ASN C 1 170 ? -10.161 51.159 27.137 1.00 23.64 167 ASN C N 1
ATOM 8414 C CA . ASN C 1 170 ? -10.965 52.093 27.875 1.00 20.98 167 ASN C CA 1
ATOM 8415 C C . ASN C 1 170 ? -9.988 52.714 28.833 1.00 21.27 167 ASN C C 1
ATOM 8416 O O . ASN C 1 170 ? -9.194 52.007 29.450 1.00 24.99 167 ASN C O 1
ATOM 8421 N N . ALA C 1 171 ? -10.015 54.038 28.966 1.00 21.06 168 ALA C N 1
ATOM 8422 C CA . ALA C 1 171 ? -9.108 54.705 29.850 1.00 23.69 168 ALA C CA 1
ATOM 8423 C C . ALA C 1 171 ? -9.623 54.617 31.292 1.00 23.33 168 ALA C C 1
ATOM 8424 O O . ALA C 1 171 ? -10.074 55.590 31.871 1.00 25.22 168 ALA C O 1
ATOM 8426 N N . LEU C 1 172 ? -9.456 53.467 31.924 1.00 24.96 169 LEU C N 1
ATOM 8427 C CA . LEU C 1 172 ? -10.015 53.233 33.283 1.00 24.37 169 LEU C CA 1
ATOM 8428 C C . LEU C 1 172 ? -9.023 52.439 34.114 1.00 25.38 169 LEU C C 1
ATOM 8429 O O . LEU C 1 172 ? -8.166 51.795 33.532 1.00 22.88 169 LEU C O 1
ATOM 8434 N N . ASP C 1 173 ? -9.175 52.454 35.444 1.00 24.79 170 ASP C N 1
ATOM 8435 C CA . ASP C 1 173 ? -8.527 51.485 36.361 1.00 26.38 170 ASP C CA 1
ATOM 8436 C C . ASP C 1 173 ? -7.018 51.536 36.486 1.00 29.87 170 ASP C C 1
ATOM 8437 O O . ASP C 1 173 ? -6.343 50.484 36.320 1.00 29.30 170 ASP C O 1
ATOM 8442 N N . PRO C 1 174 ? -6.461 52.736 36.804 1.00 25.95 171 PRO C N 1
ATOM 8443 C CA . PRO C 1 174 ? -5.008 52.817 36.723 1.00 29.02 171 PRO C CA 1
ATOM 8444 C C . PRO C 1 174 ? -4.293 52.022 37.816 1.00 29.11 171 PRO C C 1
ATOM 8445 O O . PRO C 1 174 ? -4.783 51.967 38.903 1.00 32.91 171 PRO C O 1
ATOM 8449 N N . GLY C 1 175 ? -3.167 51.389 37.490 1.00 31.85 172 GLY C N 1
ATOM 8450 C CA . GLY C 1 175 ? -2.365 50.655 38.503 1.00 31.35 172 GLY C CA 1
ATOM 8451 C C . GLY C 1 175 ? -0.962 51.147 38.493 1.00 30.31 172 GLY C C 1
ATOM 8452 O O . GLY C 1 175 ? -0.183 50.843 37.580 1.00 28.81 172 GLY C O 1
ATOM 8453 N N . VAL C 1 176 ? -0.627 51.931 39.513 1.00 32.65 173 VAL C N 1
ATOM 8454 C CA . VAL C 1 176 ? 0.657 52.599 39.524 1.00 36.68 173 VAL C CA 1
ATOM 8455 C C . VAL C 1 176 ? 1.601 51.868 40.490 1.00 35.37 173 VAL C C 1
ATOM 8456 O O . VAL C 1 176 ? 1.237 51.416 41.594 1.00 33.39 173 VAL C O 1
ATOM 8460 N N . PHE C 1 177 ? 2.801 51.691 40.008 1.00 33.89 174 PHE C N 1
ATOM 8461 C CA . PHE C 1 177 ? 3.792 51.030 40.804 1.00 35.31 174 PHE C CA 1
ATOM 8462 C C . PHE C 1 177 ? 5.175 51.482 40.463 1.00 34.74 174 PHE C C 1
ATOM 8463 O O . PHE C 1 177 ? 5.567 51.619 39.299 1.00 37.47 174 PHE C O 1
ATOM 8471 N N . TYR C 1 178 ? 5.888 51.787 41.541 1.00 37.58 175 TYR C N 1
ATOM 8472 C CA . TYR C 1 178 ? 7.306 51.864 41.486 1.00 42.41 175 TYR C CA 1
ATOM 8473 C C . TYR C 1 178 ? 7.786 50.449 41.203 1.00 41.73 175 TYR C C 1
ATOM 8474 O O . TYR C 1 178 ? 7.316 49.522 41.866 1.00 36.58 175 TYR C O 1
ATOM 8483 N N . ASP C 1 179 ? 8.622 50.250 40.170 1.00 42.14 176 ASP C N 1
ATOM 8484 C CA . ASP C 1 179 ? 9.186 48.922 39.944 1.00 40.60 176 ASP C CA 1
ATOM 8485 C C . ASP C 1 179 ? 10.407 48.762 40.898 1.00 44.05 176 ASP C C 1
ATOM 8486 O O . ASP C 1 179 ? 10.792 49.728 41.584 1.00 44.27 176 ASP C O 1
ATOM 8491 N N . LYS C 1 180 ? 10.986 47.562 40.981 1.00 43.15 177 LYS C N 1
ATOM 8492 C CA . LYS C 1 180 ? 12.101 47.303 41.920 1.00 44.99 177 LYS C CA 1
ATOM 8493 C C . LYS C 1 180 ? 13.344 48.184 41.696 1.00 49.08 177 LYS C C 1
ATOM 8494 O O . LYS C 1 180 ? 14.113 48.402 42.635 1.00 45.85 177 LYS C O 1
ATOM 8500 N N . GLU C 1 181 ? 13.562 48.591 40.435 1.00 51.43 178 GLU C N 1
ATOM 8501 C CA . GLU C 1 181 ? 14.656 49.465 40.001 1.00 52.74 178 GLU C CA 1
ATOM 8502 C C . GLU C 1 181 ? 14.100 50.875 39.714 1.00 53.84 178 GLU C C 1
ATOM 8503 O O . GLU C 1 181 ? 14.276 51.406 38.595 1.00 59.54 178 GLU C O 1
ATOM 8509 N N . GLY C 1 182 ? 13.370 51.434 40.686 1.00 48.83 179 GLY C N 1
ATOM 8510 C CA . GLY C 1 182 ? 12.977 52.857 40.705 1.00 48.13 179 GLY C CA 1
ATOM 8511 C C . GLY C 1 182 ? 12.111 53.496 39.601 1.00 49.25 179 GLY C C 1
ATOM 8512 O O . GLY C 1 182 ? 11.561 54.586 39.832 1.00 49.05 179 GLY C O 1
ATOM 8513 N N . ASN C 1 183 ? 11.965 52.890 38.416 1.00 47.43 180 ASN C N 1
ATOM 8514 C CA . ASN C 1 183 ? 11.133 53.537 37.366 1.00 49.75 180 ASN C CA 1
ATOM 8515 C C . ASN C 1 183 ? 9.636 53.404 37.622 1.00 50.46 180 ASN C C 1
ATOM 8516 O O . ASN C 1 183 ? 9.215 52.609 38.476 1.00 47.61 180 ASN C O 1
ATOM 8521 N N . LEU C 1 184 ? 8.840 54.172 36.862 1.00 43.44 181 LEU C N 1
ATOM 8522 C CA . LEU C 1 184 ? 7.401 54.288 37.152 1.00 46.93 181 LEU C CA 1
ATOM 8523 C C . LEU C 1 184 ? 6.583 53.741 36.010 1.00 37.99 181 LEU C C 1
ATOM 8524 O O . LEU C 1 184 ? 6.971 53.849 34.824 1.00 30.84 181 LEU C O 1
ATOM 8529 N N . TRP C 1 185 ? 5.492 53.073 36.403 1.00 36.51 182 TRP C N 1
ATOM 8530 C CA . TRP C 1 185 ? 4.599 52.355 35.474 1.00 35.07 182 TRP C CA 1
ATOM 8531 C C . TRP C 1 185 ? 3.178 52.509 35.852 1.00 22.86 182 TRP C C 1
ATOM 8532 O O . TRP C 1 185 ? 2.813 52.690 36.985 1.00 25.52 182 TRP C O 1
ATOM 8543 N N . MET C 1 186 ? 2.315 52.500 34.845 1.00 32.05 183 MET C N 1
ATOM 8544 C CA . MET C 1 186 ? 0.895 52.527 35.124 1.00 31.04 183 MET C CA 1
ATOM 8545 C C . MET C 1 186 ? 0.324 51.424 34.280 1.00 30.95 183 MET C C 1
ATOM 8546 O O . MET C 1 186 ? 0.509 51.451 33.065 1.00 32.35 183 MET C O 1
ATOM 8551 N N . VAL C 1 187 ? -0.243 50.401 34.939 1.00 28.10 184 VAL C N 1
ATOM 8552 C CA . VAL C 1 187 ? -1.043 49.422 34.229 1.00 29.49 184 VAL C CA 1
ATOM 8553 C C . VAL C 1 187 ? -2.478 49.908 34.240 1.00 26.49 184 VAL C C 1
ATOM 8554 O O . VAL C 1 187 ? -2.889 50.540 35.204 1.00 32.31 184 VAL C O 1
ATOM 8558 N N . TYR C 1 188 ? -3.241 49.642 33.172 1.00 25.19 185 TYR C N 1
ATOM 8559 C CA . TYR C 1 188 ? -4.662 50.137 33.153 1.00 24.42 185 TYR C CA 1
ATOM 8560 C C . TYR C 1 188 ? -5.499 49.413 32.115 1.00 23.57 185 TYR C C 1
ATOM 8561 O O . TYR C 1 188 ? -4.954 48.603 31.359 1.00 25.00 185 TYR C O 1
ATOM 8570 N N . GLY C 1 189 ? -6.827 49.660 32.132 1.00 21.62 186 GLY C N 1
ATOM 8571 C CA . GLY C 1 189 ? -7.763 48.978 31.251 1.00 23.77 186 GLY C CA 1
ATOM 8572 C C . GLY C 1 189 ? -8.998 48.395 31.868 1.00 22.35 186 GLY C C 1
ATOM 8573 O O . GLY C 1 189 ? -9.060 47.981 33.075 1.00 21.55 186 GLY C O 1
ATOM 8574 N N . SER C 1 190 ? -10.000 48.275 31.009 1.00 22.00 187 SER C N 1
ATOM 8575 C CA . SER C 1 190 ? -11.214 47.570 31.324 1.00 20.81 187 SER C CA 1
ATOM 8576 C C . SER C 1 190 ? -12.042 47.256 30.085 1.00 22.60 187 SER C C 1
ATOM 8577 O O . SER C 1 190 ? -12.435 48.208 29.366 1.00 21.02 187 SER C O 1
ATOM 8580 N N . TRP C 1 191 ? -12.264 45.962 29.823 1.00 18.79 188 TRP C N 1
ATOM 8581 C CA . TRP C 1 191 ? -12.965 45.476 28.641 1.00 21.46 188 TRP C CA 1
ATOM 8582 C C . TRP C 1 191 ? -12.412 46.071 27.334 1.00 21.64 188 TRP C C 1
ATOM 8583 O O . TRP C 1 191 ? -11.233 46.343 27.251 1.00 22.58 188 TRP C O 1
ATOM 8594 N N . PHE C 1 192 ? -13.263 46.394 26.361 1.00 23.36 189 PHE C N 1
ATOM 8595 C CA . PHE C 1 192 ? -12.787 47.074 25.127 1.00 22.60 189 PHE C CA 1
ATOM 8596 C C . PHE C 1 192 ? -11.399 46.540 24.581 1.00 21.66 189 PHE C C 1
ATOM 8597 O O . PHE C 1 192 ? -11.220 45.333 24.452 1.00 20.99 189 PHE C O 1
ATOM 8605 N N . GLY C 1 193 ? -10.438 47.392 24.303 1.00 21.48 190 GLY C N 1
ATOM 8606 C CA . GLY C 1 193 ? -9.190 46.960 23.669 1.00 22.89 190 GLY C CA 1
ATOM 8607 C C . GLY C 1 193 ? -8.182 46.213 24.492 1.00 27.84 190 GLY C C 1
ATOM 8608 O O . GLY C 1 193 ? -7.131 45.784 23.961 1.00 27.53 190 GLY C O 1
ATOM 8609 N N . GLY C 1 194 ? -8.437 46.125 25.795 1.00 24.72 191 GLY C N 1
ATOM 8610 C CA . GLY C 1 194 ? -7.608 45.290 26.714 1.00 25.69 191 GLY C CA 1
ATOM 8611 C C . GLY C 1 194 ? -6.914 46.048 27.812 1.00 21.67 191 GLY C C 1
ATOM 8612 O O . GLY C 1 194 ? -7.248 47.218 28.149 1.00 23.90 191 GLY C O 1
ATOM 8613 N N . ILE C 1 195 ? -5.887 45.388 28.350 1.00 22.78 192 ILE C N 1
ATOM 8614 C CA . ILE C 1 195 ? -5.078 45.864 29.406 1.00 22.70 192 ILE C CA 1
ATOM 8615 C C . ILE C 1 195 ? -3.715 46.297 28.859 1.00 24.08 192 ILE C C 1
ATOM 8616 O O . ILE C 1 195 ? -3.034 45.523 28.147 1.00 24.32 192 ILE C O 1
ATOM 8621 N N . TYR C 1 196 ? -3.311 47.500 29.255 1.00 24.20 193 TYR C N 1
ATOM 8622 C CA . TYR C 1 196 ? -2.150 48.239 28.651 1.00 24.04 193 TYR C CA 1
ATOM 8623 C C . TYR C 1 196 ? -1.281 48.766 29.735 1.00 24.38 193 TYR C C 1
ATOM 8624 O O . TYR C 1 196 ? -1.712 49.020 30.871 1.00 27.49 193 TYR C O 1
ATOM 8633 N N . ILE C 1 197 ? -0.023 48.932 29.416 1.00 26.19 194 ILE C N 1
ATOM 8634 C CA . ILE C 1 197 ? 0.903 49.466 30.367 1.00 26.90 194 ILE C CA 1
ATOM 8635 C C . ILE C 1 197 ? 1.746 50.589 29.738 1.00 25.86 194 ILE C C 1
ATOM 8636 O O . ILE C 1 197 ? 2.190 50.509 28.590 1.00 29.04 194 ILE C O 1
ATOM 8641 N N . LEU C 1 198 ? 1.885 51.670 30.496 1.00 31.80 195 LEU C N 1
ATOM 8642 C CA . LEU C 1 198 ? 2.546 52.881 29.987 1.00 32.25 195 LEU C CA 1
ATOM 8643 C C . LEU C 1 198 ? 3.733 53.148 30.848 1.00 33.80 195 LEU C C 1
ATOM 8644 O O . LEU C 1 198 ? 3.607 53.066 32.071 1.00 33.35 195 LEU C O 1
ATOM 8649 N N . LYS C 1 199 ? 4.862 53.540 30.243 1.00 37.42 196 LYS C N 1
ATOM 8650 C CA . LYS C 1 199 ? 5.978 54.011 31.058 1.00 42.08 196 LYS C CA 1
ATOM 8651 C C . LYS C 1 199 ? 5.774 55.477 31.352 1.00 42.43 196 LYS C C 1
ATOM 8652 O O . LYS C 1 199 ? 5.474 56.288 30.437 1.00 38.66 196 LYS C O 1
ATOM 8658 N N . LEU C 1 200 ? 5.931 55.779 32.631 1.00 38.01 197 LEU C N 1
ATOM 8659 C CA . LEU C 1 200 ? 5.777 57.085 33.205 1.00 41.68 197 LEU C CA 1
ATOM 8660 C C . LEU C 1 200 ? 7.119 57.810 33.472 1.00 47.31 197 LEU C C 1
ATOM 8661 O O . LEU C 1 200 ? 8.205 57.198 33.472 1.00 43.84 197 LEU C O 1
ATOM 8666 N N . ASP C 1 201 ? 7.030 59.125 33.687 1.00 50.66 198 ASP C N 1
ATOM 8667 C CA . ASP C 1 201 ? 8.171 59.909 34.148 1.00 44.18 198 ASP C CA 1
ATOM 8668 C C . ASP C 1 201 ? 8.305 59.735 35.660 1.00 43.19 198 ASP C C 1
ATOM 8669 O O . ASP C 1 201 ? 7.466 60.229 36.490 1.00 37.83 198 ASP C O 1
ATOM 8674 N N . PRO C 1 202 ? 9.368 59.019 36.072 1.00 40.55 199 PRO C N 1
ATOM 8675 C CA . PRO C 1 202 ? 9.503 58.953 37.501 1.00 41.23 199 PRO C CA 1
ATOM 8676 C C . PRO C 1 202 ? 9.467 60.346 38.113 1.00 42.24 199 PRO C C 1
ATOM 8677 O O . PRO C 1 202 ? 8.959 60.498 39.222 1.00 46.86 199 PRO C O 1
ATOM 8681 N N . ASN C 1 203 ? 9.968 61.347 37.366 1.00 45.65 200 ASN C N 1
ATOM 8682 C CA . ASN C 1 203 ? 9.990 62.749 37.789 1.00 45.15 200 ASN C CA 1
ATOM 8683 C C . ASN C 1 203 ? 8.616 63.396 37.931 1.00 47.99 200 ASN C C 1
ATOM 8684 O O . ASN C 1 203 ? 8.390 64.130 38.884 1.00 47.28 200 ASN C O 1
ATOM 8689 N N . THR C 1 204 ? 7.724 63.178 36.967 1.00 42.37 201 THR C N 1
ATOM 8690 C CA . THR C 1 204 ? 6.475 63.971 36.908 1.00 42.31 201 THR C CA 1
ATOM 8691 C C . THR C 1 204 ? 5.191 63.184 37.129 1.00 43.93 201 THR C C 1
ATOM 8692 O O . THR C 1 204 ? 4.144 63.803 37.428 1.00 33.26 201 THR C O 1
ATOM 8696 N N . GLY C 1 205 ? 5.286 61.848 37.023 1.00 44.26 202 GLY C N 1
ATOM 8697 C CA . GLY C 1 205 ? 4.111 60.958 37.040 1.00 43.11 202 GLY C CA 1
ATOM 8698 C C . GLY C 1 205 ? 3.405 60.863 35.669 1.00 42.77 202 GLY C C 1
ATOM 8699 O O . GLY C 1 205 ? 2.424 60.122 35.527 1.00 47.79 202 GLY C O 1
ATOM 8700 N N . LEU C 1 206 ? 3.900 61.577 34.654 1.00 41.46 203 LEU C N 1
ATOM 8701 C CA . LEU C 1 206 ? 3.262 61.673 33.353 1.00 37.25 203 LEU C CA 1
ATOM 8702 C C . LEU C 1 206 ? 3.839 60.656 32.377 1.00 43.35 203 LEU C C 1
ATOM 8703 O O . LEU C 1 206 ? 5.014 60.309 32.487 1.00 44.23 203 LEU C O 1
ATOM 8708 N N . PRO C 1 207 ? 3.022 60.167 31.419 1.00 36.85 204 PRO C N 1
ATOM 8709 C CA . PRO C 1 207 ? 3.510 59.270 30.378 1.00 39.61 204 PRO C CA 1
ATOM 8710 C C . PRO C 1 207 ? 4.687 59.849 29.601 1.00 45.78 204 PRO C C 1
ATOM 8711 O O . PRO C 1 207 ? 4.643 61.021 29.189 1.00 41.71 204 PRO C O 1
ATOM 8715 N N . LEU C 1 208 ? 5.747 59.058 29.441 1.00 46.33 205 LEU C N 1
ATOM 8716 C CA . LEU C 1 208 ? 6.840 59.459 28.569 1.00 47.57 205 LEU C CA 1
ATOM 8717 C C . LEU C 1 208 ? 6.271 59.567 27.166 1.00 47.37 205 LEU C C 1
ATOM 8718 O O . LEU C 1 208 ? 5.323 58.847 26.835 1.00 40.41 205 LEU C O 1
ATOM 8723 N N . PRO C 1 209 ? 6.823 60.477 26.342 1.00 46.25 206 PRO C N 1
ATOM 8724 C CA . PRO C 1 209 ? 6.243 60.744 25.022 1.00 46.01 206 PRO C CA 1
ATOM 8725 C C . PRO C 1 209 ? 6.371 59.594 24.014 1.00 43.49 206 PRO C C 1
ATOM 8726 O O . PRO C 1 209 ? 7.296 58.795 24.089 1.00 52.08 206 PRO C O 1
ATOM 8730 N N . GLY C 1 210 ? 5.443 59.535 23.075 1.00 39.69 207 GLY C N 1
ATOM 8731 C CA . GLY C 1 210 ? 5.545 58.634 21.953 1.00 35.77 207 GLY C CA 1
ATOM 8732 C C . GLY C 1 210 ? 5.037 57.228 22.193 1.00 33.39 207 GLY C C 1
ATOM 8733 O O . GLY C 1 210 ? 5.166 56.379 21.317 1.00 32.80 207 GLY C O 1
ATOM 8734 N N . GLN C 1 211 ? 4.370 56.991 23.323 1.00 39.42 208 GLN C N 1
ATOM 8735 C CA . GLN C 1 211 ? 3.897 55.608 23.629 1.00 38.42 208 GLN C CA 1
ATOM 8736 C C . GLN C 1 211 ? 2.480 55.341 23.185 1.00 39.14 208 GLN C C 1
ATOM 8737 O O . GLN C 1 211 ? 2.080 54.180 23.087 1.00 36.12 208 GLN C O 1
ATOM 8743 N N . GLY C 1 212 ? 1.724 56.398 22.880 1.00 33.52 209 GLY C N 1
ATOM 8744 C CA . GLY C 1 212 ? 0.310 56.220 22.596 1.00 31.04 209 GLY C CA 1
ATOM 8745 C C . GLY C 1 212 ? -0.413 55.639 23.828 1.00 27.01 209 GLY C C 1
ATOM 8746 O O . GLY C 1 212 ? -0.326 56.199 24.965 1.00 27.50 209 GLY C O 1
ATOM 8747 N N . TYR C 1 213 ? -1.089 54.514 23.619 1.00 30.85 210 TYR C N 1
ATOM 8748 C CA . TYR C 1 213 ? -1.805 53.820 24.712 1.00 29.43 210 TYR C CA 1
ATOM 8749 C C . TYR C 1 213 ? -0.910 52.905 25.592 1.00 32.23 210 TYR C C 1
ATOM 8750 O O . TYR C 1 213 ? -1.353 52.374 26.637 1.00 24.87 210 TYR C O 1
ATOM 8759 N N . GLY C 1 214 ? 0.328 52.732 25.151 1.00 34.14 211 GLY C N 1
ATOM 8760 C CA . GLY C 1 214 ? 1.238 51.756 25.703 1.00 33.04 211 GLY C CA 1
ATOM 8761 C C . GLY C 1 214 ? 1.258 50.422 24.960 1.00 32.89 211 GLY C C 1
ATOM 8762 O O . GLY C 1 214 ? 0.926 50.305 23.759 1.00 29.45 211 GLY C O 1
ATOM 8763 N N . LYS C 1 215 ? 1.614 49.399 25.730 1.00 35.31 212 LYS C N 1
ATOM 8764 C CA . LYS C 1 215 ? 1.832 48.031 25.242 1.00 35.47 212 LYS C CA 1
ATOM 8765 C C . LYS C 1 215 ? 0.712 47.158 25.833 1.00 29.28 212 LYS C C 1
ATOM 8766 O O . LYS C 1 215 ? 0.478 47.192 27.045 1.00 29.33 212 LYS C O 1
ATOM 8772 N N . ARG C 1 216 ? 0.036 46.427 24.967 1.00 29.49 213 ARG C N 1
ATOM 8773 C CA . ARG C 1 216 ? -1.027 45.504 25.387 1.00 25.41 213 ARG C CA 1
ATOM 8774 C C . ARG C 1 216 ? -0.413 44.306 26.097 1.00 28.57 213 ARG C C 1
ATOM 8775 O O . ARG C 1 216 ? 0.385 43.565 25.517 1.00 25.06 213 ARG C O 1
ATOM 8783 N N . LEU C 1 217 ? -0.749 44.149 27.374 1.00 29.72 214 LEU C N 1
ATOM 8784 C CA . LEU C 1 217 ? -0.327 42.965 28.134 1.00 29.74 214 LEU C CA 1
ATOM 8785 C C . LEU C 1 217 ? -1.313 41.805 28.050 1.00 29.01 214 LEU C C 1
ATOM 8786 O O . LEU C 1 217 ? -0.917 40.630 28.067 1.00 25.66 214 LEU C O 1
ATOM 8791 N N . VAL C 1 218 ? -2.599 42.105 27.982 1.00 28.50 215 VAL C N 1
ATOM 8792 C CA . VAL C 1 218 ? -3.589 41.060 27.921 1.00 28.88 215 VAL C CA 1
ATOM 8793 C C . VAL C 1 218 ? -4.900 41.609 27.369 1.00 25.91 215 VAL C C 1
ATOM 8794 O O . VAL C 1 218 ? -5.082 42.848 27.270 1.00 22.11 215 VAL C O 1
ATOM 8798 N N . GLY C 1 219 ? -5.781 40.694 26.978 1.00 27.06 216 GLY C N 1
ATOM 8799 C CA . GLY C 1 219 ? -7.124 41.062 26.538 1.00 25.19 216 GLY C CA 1
ATOM 8800 C C . GLY C 1 219 ? -7.162 41.604 25.109 1.00 26.67 216 GLY C C 1
ATOM 8801 O O . GLY C 1 219 ? -6.237 41.339 24.309 1.00 23.07 216 GLY C O 1
ATOM 8802 N N . GLY C 1 220 ? -8.221 42.388 24.826 1.00 23.36 217 GLY C N 1
ATOM 8803 C CA . GLY C 1 220 ? -8.611 42.754 23.470 1.00 27.94 217 GLY C CA 1
ATOM 8804 C C . GLY C 1 220 ? -9.935 42.188 23.007 1.00 28.12 217 GLY C C 1
ATOM 8805 O O . GLY C 1 220 ? -10.445 41.200 23.565 1.00 28.20 217 GLY C O 1
ATOM 8806 N N . ASN C 1 221 ? -10.465 42.818 21.959 1.00 29.39 218 ASN C N 1
ATOM 8807 C CA . ASN C 1 221 ? -11.714 42.424 21.347 1.00 28.89 218 ASN C CA 1
ATOM 8808 C C . ASN C 1 221 ? -12.838 42.280 22.396 1.00 26.76 218 ASN C C 1
ATOM 8809 O O . ASN C 1 221 ? -13.521 41.287 22.382 1.00 23.92 218 ASN C O 1
ATOM 8814 N N . HIS C 1 222 ? -12.962 43.248 23.312 1.00 23.76 219 HIS C N 1
ATOM 8815 C CA . HIS C 1 222 ? -14.080 43.296 24.331 1.00 24.68 219 HIS C CA 1
ATOM 8816 C C . HIS C 1 222 ? -14.069 42.136 25.347 1.00 26.10 219 HIS C C 1
ATOM 8817 O O . HIS C 1 222 ? -15.167 41.671 25.743 1.00 26.71 219 HIS C O 1
ATOM 8824 N N . SER C 1 223 ? -12.857 41.666 25.701 1.00 25.27 220 SER C N 1
ATOM 8825 C CA . SER C 1 223 ? -12.641 40.595 26.688 1.00 24.06 220 SER C CA 1
ATOM 8826 C C . SER C 1 223 ? -12.976 41.091 28.089 1.00 24.28 220 SER C C 1
ATOM 8827 O O . SER C 1 223 ? -12.655 42.225 28.422 1.00 24.36 220 SER C O 1
ATOM 8830 N N . SER C 1 224 ? -13.605 40.218 28.879 1.00 26.77 221 SER C N 1
ATOM 8831 C CA . SER C 1 224 ? -14.121 40.518 30.205 1.00 27.09 221 SER C CA 1
ATOM 8832 C C . SER C 1 224 ? -13.058 40.515 31.293 1.00 26.79 221 SER C C 1
ATOM 8833 O O . SER C 1 224 ? -12.981 39.589 32.110 1.00 24.95 221 SER C O 1
ATOM 8836 N N . MET C 1 225 ? -12.250 41.561 31.314 1.00 24.33 222 MET C N 1
ATOM 8837 C CA . MET C 1 225 ? -11.206 41.752 32.319 1.00 22.22 222 MET C CA 1
ATOM 8838 C C . MET C 1 225 ? -10.967 43.212 32.532 1.00 25.51 222 MET C C 1
ATOM 8839 O O . MET C 1 225 ? -10.944 44.017 31.569 1.00 25.87 222 MET C O 1
ATOM 8844 N N . GLU C 1 226 ? -10.671 43.517 33.790 1.00 23.08 223 GLU C N 1
ATOM 8845 C CA . GLU C 1 226 ? -10.374 44.855 34.200 1.00 25.86 223 GLU C CA 1
ATOM 8846 C C . GLU C 1 226 ? -9.661 44.830 35.589 1.00 27.18 223 GLU C C 1
ATOM 8847 O O . GLU C 1 226 ? -9.241 43.761 36.102 1.00 29.39 223 GLU C O 1
ATOM 8853 N N . GLY C 1 227 ? -9.447 46.020 36.150 1.00 27.32 224 GLY C N 1
ATOM 8854 C CA . GLY C 1 227 ? -8.723 46.163 37.413 1.00 25.16 224 GLY C CA 1
ATOM 8855 C C . GLY C 1 227 ? -7.295 45.615 37.470 1.00 25.14 224 GLY C C 1
ATOM 8856 O O . GLY C 1 227 ? -6.955 44.988 38.475 1.00 26.73 224 GLY C O 1
ATOM 8857 N N . PRO C 1 228 ? -6.436 45.940 36.476 1.00 25.27 225 PRO C N 1
ATOM 8858 C CA . PRO C 1 228 ? -5.075 45.326 36.546 1.00 26.48 225 PRO C CA 1
ATOM 8859 C C . PRO C 1 228 ? -4.270 45.907 37.718 1.00 31.81 225 PRO C C 1
ATOM 8860 O O . PRO C 1 228 ? -4.420 47.063 38.024 1.00 27.06 225 PRO C O 1
ATOM 8864 N N . TYR C 1 229 ? -3.423 45.114 38.380 1.00 32.16 226 TYR C N 1
ATOM 8865 C CA . TYR C 1 229 ? -2.516 45.701 39.378 1.00 34.18 226 TYR C CA 1
ATOM 8866 C C . TYR C 1 229 ? -1.232 44.876 39.381 1.00 34.29 226 TYR C C 1
ATOM 8867 O O . TYR C 1 229 ? -1.258 43.662 39.168 1.00 32.72 226 TYR C O 1
ATOM 8876 N N . ILE C 1 230 ? -0.105 45.515 39.598 1.00 32.33 227 ILE C N 1
ATOM 8877 C CA . ILE C 1 230 ? 1.138 44.782 39.458 1.00 32.63 227 ILE C CA 1
ATOM 8878 C C . ILE C 1 230 ? 1.890 44.920 40.786 1.00 36.92 227 ILE C C 1
ATOM 8879 O O . ILE C 1 230 ? 1.888 45.988 41.394 1.00 29.16 227 ILE C O 1
ATOM 8884 N N . LEU C 1 231 ? 2.470 43.809 41.258 1.00 33.83 228 LEU C N 1
ATOM 8885 C CA . LEU C 1 231 ? 3.209 43.781 42.546 1.00 37.36 228 LEU C CA 1
ATOM 8886 C C . LEU C 1 231 ? 4.545 43.089 42.273 1.00 35.83 228 LEU C C 1
ATOM 8887 O O . LEU C 1 231 ? 4.629 42.104 41.504 1.00 40.94 228 LEU C O 1
ATOM 8892 N N . TYR C 1 232 ? 5.629 43.643 42.781 1.00 37.71 229 TYR C N 1
ATOM 8893 C CA . TYR C 1 232 ? 6.936 42.946 42.664 1.00 40.11 229 TYR C CA 1
ATOM 8894 C C . TYR C 1 232 ? 7.162 42.371 44.049 1.00 34.78 229 TYR C C 1
ATOM 8895 O O . TYR C 1 232 ? 6.663 42.882 45.039 1.00 43.76 229 TYR C O 1
ATOM 8904 N N . SER C 1 233 ? 7.758 41.193 44.047 1.00 39.23 230 SER C N 1
ATOM 8905 C CA . SER C 1 233 ? 7.988 40.409 45.228 1.00 36.30 230 SER C CA 1
ATOM 8906 C C . SER C 1 233 ? 9.482 40.373 45.420 1.00 36.96 230 SER C C 1
ATOM 8907 O O . SER C 1 233 ? 10.162 39.909 44.525 1.00 35.09 230 SER C O 1
ATOM 8910 N N . PRO C 1 234 ? 9.989 40.891 46.572 1.00 39.18 231 PRO C N 1
ATOM 8911 C CA . PRO C 1 234 ? 11.358 40.570 47.017 1.00 42.04 231 PRO C CA 1
ATOM 8912 C C . PRO C 1 234 ? 11.578 39.042 47.162 1.00 41.55 231 PRO C C 1
ATOM 8913 O O . PRO C 1 234 ? 12.503 38.477 46.539 1.00 44.22 231 PRO C O 1
ATOM 8917 N N . ASP C 1 235 ? 10.676 38.376 47.885 1.00 40.44 232 ASP C N 1
ATOM 8918 C CA . ASP C 1 235 ? 10.817 36.924 48.110 1.00 43.79 232 ASP C CA 1
ATOM 8919 C C . ASP C 1 235 ? 11.139 36.117 46.822 1.00 45.22 232 ASP C C 1
ATOM 8920 O O . ASP C 1 235 ? 11.954 35.194 46.874 1.00 49.88 232 ASP C O 1
ATOM 8925 N N . THR C 1 236 ? 10.551 36.483 45.670 1.00 42.17 233 THR C N 1
ATOM 8926 C CA . THR C 1 236 ? 10.716 35.713 44.418 1.00 34.24 233 THR C CA 1
ATOM 8927 C C . THR C 1 236 ? 11.194 36.538 43.207 1.00 41.46 233 THR C C 1
ATOM 8928 O O . THR C 1 236 ? 11.529 35.965 42.166 1.00 39.66 233 THR C O 1
ATOM 8932 N N . ASP C 1 237 ? 11.263 37.876 43.314 1.00 44.54 234 ASP C N 1
ATOM 8933 C CA . ASP C 1 237 ? 11.799 38.713 42.202 1.00 44.98 234 ASP C CA 1
ATOM 8934 C C . ASP C 1 237 ? 11.082 38.505 40.846 1.00 46.61 234 ASP C C 1
ATOM 8935 O O . ASP C 1 237 ? 11.690 38.613 39.771 1.00 50.54 234 ASP C O 1
ATOM 8940 N N . TYR C 1 238 ? 9.792 38.181 40.896 1.00 39.14 235 TYR C N 1
ATOM 8941 C CA . TYR C 1 238 ? 8.956 38.183 39.685 1.00 36.86 235 TYR C CA 1
ATOM 8942 C C . TYR C 1 238 ? 8.058 39.384 39.864 1.00 31.48 235 TYR C C 1
ATOM 8943 O O . TYR C 1 238 ? 7.829 39.810 40.987 1.00 41.57 235 TYR C O 1
ATOM 8952 N N . TYR C 1 239 ? 7.465 39.915 38.798 1.00 35.75 236 TYR C N 1
ATOM 8953 C CA . TYR C 1 239 ? 6.384 40.882 38.989 1.00 35.70 236 TYR C CA 1
ATOM 8954 C C . TYR C 1 239 ? 5.094 40.095 38.773 1.00 30.83 236 TYR C C 1
ATOM 8955 O O . TYR C 1 239 ? 5.053 39.289 37.843 1.00 33.81 236 TYR C O 1
ATOM 8964 N N . TYR C 1 240 ? 4.088 40.330 39.608 1.00 34.65 237 TYR C N 1
ATOM 8965 C CA . TYR C 1 240 ? 2.785 39.652 39.536 1.00 33.27 237 TYR C CA 1
ATOM 8966 C C . TYR C 1 240 ? 1.666 40.572 39.082 1.00 33.32 237 TYR C C 1
ATOM 8967 O O . TYR C 1 240 ? 1.296 41.481 39.827 1.00 28.27 237 TYR C O 1
ATOM 8976 N N . LEU C 1 241 ? 1.076 40.232 37.929 1.00 33.31 238 LEU C N 1
ATOM 8977 C CA . LEU C 1 241 ? -0.109 40.943 37.425 1.00 31.38 238 LEU C CA 1
ATOM 8978 C C . LEU C 1 241 ? -1.425 40.324 37.887 1.00 30.82 238 LEU C C 1
ATOM 8979 O O . LEU C 1 241 ? -1.736 39.147 37.602 1.00 31.35 238 LEU C O 1
ATOM 8984 N N . PHE C 1 242 ? -2.155 41.124 38.656 1.00 26.13 239 PHE C N 1
ATOM 8985 C CA . PHE C 1 242 ? -3.468 40.789 39.124 1.00 26.62 239 PHE C CA 1
ATOM 8986 C C . PHE C 1 242 ? -4.486 41.347 38.116 1.00 25.10 239 PHE C C 1
ATOM 8987 O O . PHE C 1 242 ? -4.222 42.388 37.451 1.00 25.72 239 PHE C O 1
ATOM 8995 N N . LEU C 1 243 ? -5.567 40.606 37.962 1.00 23.36 240 LEU C N 1
ATOM 8996 C CA . LEU C 1 243 ? -6.700 41.008 37.094 1.00 26.16 240 LEU C CA 1
ATOM 8997 C C . LEU C 1 243 ? -7.972 40.450 37.651 1.00 25.64 240 LEU C C 1
ATOM 8998 O O . LEU C 1 243 ? -7.962 39.406 38.314 1.00 30.10 240 LEU C O 1
ATOM 9003 N N . SER C 1 244 ? -9.086 41.087 37.303 1.00 23.88 241 SER C N 1
ATOM 9004 C CA . SER C 1 244 ? -10.379 40.590 37.555 1.00 24.33 241 SER C CA 1
ATOM 9005 C C . SER C 1 244 ? -11.107 40.267 36.252 1.00 22.09 241 SER C C 1
ATOM 9006 O O . SER C 1 244 ? -11.317 41.132 35.445 1.00 23.57 241 SER C O 1
ATOM 9009 N N . PHE C 1 245 ? -11.552 39.036 36.130 1.00 22.56 242 PHE C N 1
ATOM 9010 C CA . PHE C 1 245 ? -12.277 38.587 34.979 1.00 23.36 242 PHE C CA 1
ATOM 9011 C C . PHE C 1 245 ? -13.739 38.598 35.334 1.00 23.08 242 PHE C C 1
ATOM 9012 O O . PHE C 1 245 ? -14.114 38.337 36.505 1.00 25.86 242 PHE C O 1
ATOM 9020 N N . GLY C 1 246 ? -14.614 38.742 34.340 1.00 26.00 243 GLY C N 1
ATOM 9021 C CA . GLY C 1 246 ? -16.013 38.644 34.664 1.00 25.94 243 GLY C CA 1
ATOM 9022 C C . GLY C 1 246 ? -16.701 39.990 34.921 1.00 25.11 243 GLY C C 1
ATOM 9023 O O . GLY C 1 246 ? -16.147 41.048 34.665 1.00 27.45 243 GLY C O 1
ATOM 9024 N N . GLY C 1 247 ? -17.917 39.937 35.448 1.00 28.02 244 GLY C N 1
ATOM 9025 C CA . GLY C 1 247 ? -18.664 41.139 35.810 1.00 29.47 244 GLY C CA 1
ATOM 9026 C C . GLY C 1 247 ? -18.686 41.297 37.321 1.00 31.49 244 GLY C C 1
ATOM 9027 O O . GLY C 1 247 ? -18.758 40.288 38.054 1.00 31.23 244 GLY C O 1
ATOM 9028 N N . LEU C 1 248 ? -18.625 42.562 37.786 1.00 31.90 245 LEU C N 1
ATOM 9029 C CA . LEU C 1 248 ? -18.534 42.896 39.219 1.00 29.86 245 LEU C CA 1
ATOM 9030 C C . LEU C 1 248 ? -19.765 42.573 40.061 1.00 30.20 245 LEU C C 1
ATOM 9031 O O . LEU C 1 248 ? -19.690 42.502 41.326 1.00 32.02 245 LEU C O 1
ATOM 9036 N N . ASP C 1 249 ? -20.904 42.451 39.394 1.00 30.14 246 ASP C N 1
ATOM 9037 C CA . ASP C 1 249 ? -22.177 42.416 40.082 1.00 35.15 246 ASP C CA 1
ATOM 9038 C C . ASP C 1 249 ? -22.380 41.028 40.671 1.00 35.02 246 ASP C C 1
ATOM 9039 O O . ASP C 1 249 ? -21.526 40.142 40.505 1.00 32.64 246 ASP C O 1
ATOM 9044 N N . TYR C 1 250 ? -23.490 40.817 41.363 1.00 33.65 247 TYR C N 1
ATOM 9045 C CA . TYR C 1 250 ? -23.676 39.528 42.044 1.00 33.95 247 TYR C CA 1
ATOM 9046 C C . TYR C 1 250 ? -23.670 38.326 41.098 1.00 35.19 247 TYR C C 1
ATOM 9047 O O . TYR C 1 250 ? -23.213 37.255 41.487 1.00 33.38 247 TYR C O 1
ATOM 9056 N N . ARG C 1 251 ? -24.207 38.444 39.897 1.00 30.08 248 ARG C N 1
ATOM 9057 C CA . ARG C 1 251 ? -24.160 37.294 39.001 1.00 36.87 248 ARG C CA 1
ATOM 9058 C C . ARG C 1 251 ? -23.074 37.398 37.909 1.00 33.29 248 ARG C C 1
ATOM 9059 O O . ARG C 1 251 ? -23.078 36.625 36.959 1.00 32.36 248 ARG C O 1
ATOM 9067 N N . GLY C 1 252 ? -22.152 38.333 38.056 1.00 34.28 249 GLY C N 1
ATOM 9068 C CA . GLY C 1 252 ? -21.132 38.525 37.009 1.00 34.14 249 GLY C CA 1
ATOM 9069 C C . GLY C 1 252 ? -19.968 37.564 37.064 1.00 33.75 249 GLY C C 1
ATOM 9070 O O . GLY C 1 252 ? -19.134 37.548 36.148 1.00 28.03 249 GLY C O 1
ATOM 9071 N N . GLY C 1 253 ? -19.872 36.764 38.124 1.00 32.05 250 GLY C N 1
ATOM 9072 C CA . GLY C 1 253 ? -18.785 35.777 38.200 1.00 31.35 250 GLY C CA 1
ATOM 9073 C C . GLY C 1 253 ? -17.380 36.381 38.353 1.00 30.14 250 GLY C C 1
ATOM 9074 O O . GLY C 1 253 ? -16.393 35.752 37.931 1.00 31.01 250 GLY C O 1
ATOM 9075 N N . TYR C 1 254 ? -17.279 37.566 38.986 1.00 29.00 251 TYR C N 1
ATOM 9076 C CA . TYR C 1 254 ? -15.983 38.293 39.187 1.00 28.20 251 TYR C CA 1
ATOM 9077 C C . TYR C 1 254 ? -15.040 37.391 39.941 1.00 28.53 251 TYR C C 1
ATOM 9078 O O . TYR C 1 254 ? -15.403 36.775 40.980 1.00 24.81 251 TYR C O 1
ATOM 9087 N N . ASN C 1 255 ? -13.801 37.371 39.473 1.00 28.53 252 ASN C N 1
ATOM 9088 C CA . ASN C 1 255 ? -12.798 36.557 40.147 1.00 28.34 252 ASN C CA 1
ATOM 9089 C C . ASN C 1 255 ? -11.420 37.096 39.872 1.00 29.47 252 ASN C C 1
ATOM 9090 O O . ASN C 1 255 ? -11.184 37.786 38.859 1.00 35.85 252 ASN C O 1
ATOM 9095 N N . ILE C 1 256 ? -10.498 36.784 40.765 1.00 29.71 253 ILE C N 1
ATOM 9096 C CA . ILE C 1 256 ? -9.133 37.338 40.692 1.00 27.38 253 ILE C CA 1
ATOM 9097 C C . ILE C 1 256 ? -8.240 36.300 40.043 1.00 26.89 253 ILE C C 1
ATOM 9098 O O . ILE C 1 256 ? -8.303 35.092 40.392 1.00 24.77 253 ILE C O 1
ATOM 9103 N N . ARG C 1 257 ? -7.506 36.795 39.041 1.00 24.70 254 ARG C N 1
ATOM 9104 C CA . ARG C 1 257 ? -6.478 36.054 38.270 1.00 23.10 254 ARG C CA 1
ATOM 9105 C C . ARG C 1 257 ? -5.100 36.681 38.453 1.00 25.86 254 ARG C C 1
ATOM 9106 O O . ARG C 1 257 ? -5.000 37.867 38.708 1.00 27.97 254 ARG C O 1
ATOM 9114 N N . VAL C 1 258 ? -4.063 35.841 38.399 1.00 20.83 255 VAL C N 1
ATOM 9115 C CA . VAL C 1 258 ? -2.720 36.193 38.578 1.00 22.24 255 VAL C CA 1
ATOM 9116 C C . VAL C 1 258 ? -1.879 35.548 37.443 1.00 23.49 255 VAL C C 1
ATOM 9117 O O . VAL C 1 258 ? -2.159 34.412 36.997 1.00 26.84 255 VAL C O 1
ATOM 9121 N N . ALA C 1 259 ? -0.887 36.320 36.976 1.00 24.73 256 ALA C N 1
ATOM 9122 C CA . ALA C 1 259 ? 0.131 35.910 36.058 1.00 24.07 256 ALA C CA 1
ATOM 9123 C C . ALA C 1 259 ? 1.397 36.623 36.536 1.00 25.95 256 ALA C C 1
ATOM 9124 O O . ALA C 1 259 ? 1.279 37.489 37.373 1.00 27.33 256 ALA C O 1
ATOM 9126 N N . ARG C 1 260 ? 2.550 36.239 35.979 1.00 27.23 257 ARG C N 1
ATOM 9127 C CA . ARG C 1 260 ? 3.850 36.783 36.390 1.00 30.90 257 ARG C CA 1
ATOM 9128 C C . ARG C 1 260 ? 4.854 36.902 35.242 1.00 29.84 257 ARG C C 1
ATOM 9129 O O . ARG C 1 260 ? 4.755 36.203 34.217 1.00 29.76 257 ARG C O 1
ATOM 9137 N N . SER C 1 261 ? 5.795 37.835 35.431 1.00 33.49 258 SER C N 1
ATOM 9138 C CA . SER C 1 261 ? 6.847 38.113 34.465 1.00 34.93 258 SER C CA 1
ATOM 9139 C C . SER C 1 261 ? 8.052 38.544 35.236 1.00 33.65 258 SER C C 1
ATOM 9140 O O . SER C 1 261 ? 7.912 39.082 36.345 1.00 30.73 258 SER C O 1
ATOM 9143 N N . LYS C 1 262 ? 9.212 38.291 34.635 1.00 41.55 259 LYS C N 1
ATOM 9144 C CA . LYS C 1 262 ? 10.498 38.831 35.083 1.00 47.05 259 LYS C CA 1
ATOM 9145 C C . LYS C 1 262 ? 10.568 40.360 34.889 1.00 48.40 259 LYS C C 1
ATOM 9146 O O . LYS C 1 262 ? 11.325 41.026 35.586 1.00 44.11 259 LYS C O 1
ATOM 9152 N N . ASN C 1 263 ? 9.776 40.899 33.952 1.00 46.80 260 ASN C N 1
ATOM 9153 C CA . ASN C 1 263 ? 9.787 42.336 33.629 1.00 43.17 260 ASN C CA 1
ATOM 9154 C C . ASN C 1 263 ? 8.515 43.023 34.096 1.00 45.79 260 ASN C C 1
ATOM 9155 O O . ASN C 1 263 ? 7.452 42.422 34.096 1.00 39.82 260 ASN C O 1
ATOM 9160 N N . PRO C 1 264 ? 8.605 44.303 34.469 1.00 45.58 261 PRO C N 1
ATOM 9161 C CA . PRO C 1 264 ? 7.366 44.976 34.909 1.00 42.03 261 PRO C CA 1
ATOM 9162 C C . PRO C 1 264 ? 6.309 45.048 33.792 1.00 39.72 261 PRO C C 1
ATOM 9163 O O . PRO C 1 264 ? 5.110 45.101 34.062 1.00 38.47 261 PRO C O 1
ATOM 9167 N N . ASN C 1 265 ? 6.768 45.017 32.550 1.00 36.35 262 ASN C N 1
ATOM 9168 C CA . ASN C 1 265 ? 5.923 45.279 31.389 1.00 40.61 262 ASN C CA 1
ATOM 9169 C C . ASN C 1 265 ? 5.784 44.022 30.584 1.00 36.98 262 ASN C C 1
ATOM 9170 O O . ASN C 1 265 ? 5.550 44.066 29.377 1.00 35.46 262 ASN C O 1
ATOM 9175 N N . GLY C 1 266 ? 5.984 42.883 31.257 1.00 34.35 263 GLY C N 1
ATOM 9176 C CA . GLY C 1 266 ? 5.721 41.593 30.663 1.00 35.52 263 GLY C CA 1
ATOM 9177 C C . GLY C 1 266 ? 6.756 41.119 29.661 1.00 37.86 263 GLY C C 1
ATOM 9178 O O . GLY C 1 266 ? 7.880 41.588 29.695 1.00 40.62 263 GLY C O 1
ATOM 9179 N N . PRO C 1 267 ? 6.391 40.158 28.785 1.00 36.69 264 PRO C N 1
ATOM 9180 C CA . PRO C 1 267 ? 5.091 39.466 28.765 1.00 36.97 264 PRO C CA 1
ATOM 9181 C C . PRO C 1 267 ? 4.837 38.678 30.047 1.00 35.68 264 PRO C C 1
ATOM 9182 O O . PRO C 1 267 ? 5.789 38.271 30.776 1.00 35.09 264 PRO C O 1
ATOM 9186 N N . TYR C 1 268 ? 3.561 38.481 30.319 1.00 31.29 265 TYR C N 1
ATOM 9187 C CA . TYR C 1 268 ? 3.138 37.831 31.558 1.00 30.30 265 TYR C CA 1
ATOM 9188 C C . TYR C 1 268 ? 2.662 36.446 31.200 1.00 27.18 265 TYR C C 1
ATOM 9189 O O . TYR C 1 268 ? 2.092 36.254 30.156 1.00 28.08 265 TYR C O 1
ATOM 9198 N N . TYR C 1 269 ? 2.933 35.486 32.083 1.00 25.05 266 TYR C N 1
ATOM 9199 C CA . TYR C 1 269 ? 2.733 34.082 31.790 1.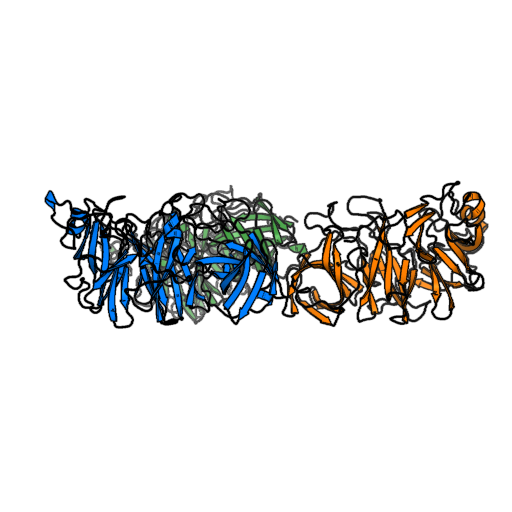00 24.82 266 TYR C CA 1
ATOM 9200 C C . TYR C 1 269 ? 1.951 33.490 32.953 1.00 23.59 266 TYR C C 1
ATOM 9201 O O . TYR C 1 269 ? 2.066 34.016 34.016 1.00 27.21 266 TYR C O 1
ATOM 9210 N N . ASP C 1 270 ? 1.131 32.457 32.712 1.00 26.13 267 ASP C N 1
ATOM 9211 C CA . ASP C 1 270 ? 0.341 31.814 33.805 1.00 29.87 267 ASP C CA 1
ATOM 9212 C C . ASP C 1 270 ? 1.058 30.548 34.270 1.00 31.03 267 ASP C C 1
ATOM 9213 O O . ASP C 1 270 ? 2.071 30.194 33.675 1.00 28.47 267 ASP C O 1
ATOM 9218 N N . PRO C 1 271 ? 0.549 29.877 35.348 1.00 31.15 268 PRO C N 1
ATOM 9219 C CA . PRO C 1 271 ? 1.256 28.683 35.816 1.00 29.30 268 PRO C CA 1
ATOM 9220 C C . PRO C 1 271 ? 1.352 27.555 34.787 1.00 32.12 268 PRO C C 1
ATOM 9221 O O . PRO C 1 271 ? 2.246 26.734 34.893 1.00 33.81 268 PRO C O 1
ATOM 9225 N N . GLU C 1 272 ? 0.403 27.462 33.870 1.00 31.63 269 GLU C N 1
ATOM 9226 C CA . GLU C 1 272 ? 0.501 26.530 32.750 1.00 36.51 269 GLU C CA 1
ATOM 9227 C C . GLU C 1 272 ? 1.666 26.894 31.770 1.00 37.93 269 GLU C C 1
ATOM 9228 O O . GLU C 1 272 ? 2.092 26.068 30.949 1.00 38.75 269 GLU C O 1
ATOM 9234 N N . GLY C 1 273 ? 2.169 28.129 31.867 1.00 33.39 270 GLY C N 1
ATOM 9235 C CA . GLY C 1 273 ? 3.191 28.626 30.942 1.00 37.47 270 GLY C CA 1
ATOM 9236 C C . GLY C 1 273 ? 2.580 29.285 29.709 1.00 36.12 270 GLY C C 1
ATOM 9237 O O . GLY C 1 273 ? 3.299 29.617 28.755 1.00 37.06 270 GLY C O 1
ATOM 9238 N N . LYS C 1 274 ? 1.256 29.493 29.710 1.00 31.48 271 LYS C N 1
ATOM 9239 C CA . LYS C 1 274 ? 0.627 30.185 28.581 1.00 30.93 271 LYS C CA 1
ATOM 9240 C C . LYS C 1 274 ? 0.891 31.702 28.684 1.00 31.07 271 LYS C C 1
ATOM 9241 O O . LYS C 1 274 ? 0.947 32.268 29.786 1.00 31.95 271 LYS C O 1
ATOM 9247 N N . SER C 1 275 ? 1.058 32.359 27.534 1.00 29.34 272 SER C N 1
ATOM 9248 C CA . SER C 1 275 ? 1.166 33.798 27.516 1.00 27.23 272 SER C CA 1
ATOM 9249 C C . SER C 1 275 ? -0.201 34.485 27.684 1.00 23.52 272 SER C C 1
ATOM 9250 O O . SER C 1 275 ? -1.098 34.188 26.914 1.00 27.40 272 SER C O 1
ATOM 9253 N N . MET C 1 276 ? -0.254 35.475 28.570 1.00 29.16 273 MET C N 1
ATOM 9254 C CA . MET C 1 276 ? -1.432 36.332 28.746 1.00 27.10 273 MET C CA 1
ATOM 9255 C C . MET C 1 276 ? -1.626 37.277 27.576 1.00 30.76 273 MET C C 1
ATOM 9256 O O . MET C 1 276 ? -2.703 37.840 27.444 1.00 32.55 273 MET C O 1
ATOM 9261 N N . GLU C 1 277 ? -0.624 37.449 26.709 1.00 31.72 274 GLU C N 1
ATOM 9262 C CA . GLU C 1 277 ? -0.899 38.172 25.465 1.00 28.57 274 GLU C CA 1
ATOM 9263 C C . GLU C 1 277 ? -1.948 37.430 24.566 1.00 29.94 274 GLU C C 1
ATOM 9264 O O . GLU C 1 277 ? -2.638 38.084 23.818 1.00 25.45 274 GLU C O 1
ATOM 9270 N N . ASN C 1 278 ? -2.056 36.089 24.602 1.00 27.83 275 ASN C N 1
ATOM 9271 C CA . ASN C 1 278 ? -3.074 35.391 23.855 1.00 32.47 275 ASN C CA 1
ATOM 9272 C C . ASN C 1 278 ? -4.358 35.258 24.618 1.00 28.47 275 ASN C C 1
ATOM 9273 O O . ASN C 1 278 ? -5.293 34.679 24.121 1.00 31.02 275 ASN C O 1
ATOM 9278 N N . CYS C 1 279 ? -4.415 35.809 25.823 1.00 28.62 276 CYS C N 1
ATOM 9279 C CA . CYS C 1 279 ? -5.652 35.693 26.606 1.00 26.28 276 CYS C CA 1
ATOM 9280 C C . CYS C 1 279 ? -6.663 36.748 26.167 1.00 28.29 276 CYS C C 1
ATOM 9281 O O . CYS C 1 279 ? -6.658 37.879 26.685 1.00 27.16 276 CYS C O 1
ATOM 9284 N N . MET C 1 280 ? -7.523 36.360 25.228 1.00 27.95 277 MET C N 1
ATOM 9285 C CA . MET C 1 280 ? -8.573 37.215 24.724 1.00 29.09 277 MET C CA 1
ATOM 9286 C C . MET C 1 280 ? -9.627 36.390 24.000 1.00 32.06 277 MET C C 1
ATOM 9287 O O . MET C 1 280 ? -9.325 35.331 23.482 1.00 34.74 277 MET C O 1
ATOM 9292 N N . GLY C 1 281 ? -10.868 36.876 23.990 1.00 28.72 278 GLY C N 1
ATOM 9293 C CA . GLY C 1 281 ? -11.992 36.193 23.352 1.00 32.30 278 GLY C CA 1
ATOM 9294 C C . GLY C 1 281 ? -13.179 36.216 24.305 1.00 32.22 278 GLY C C 1
ATOM 9295 O O . GLY C 1 281 ? -13.233 37.019 25.229 1.00 31.39 278 GLY C O 1
ATOM 9296 N N . SER C 1 282 ? -14.107 35.304 24.047 1.00 33.09 279 SER C N 1
ATOM 9297 C CA . SER C 1 282 ? -15.188 34.968 24.948 1.00 31.39 279 SER C CA 1
ATOM 9298 C C . SER C 1 282 ? -14.792 34.640 26.406 1.00 28.75 279 SER C C 1
ATOM 9299 O O . SER C 1 282 ? -13.641 34.307 26.749 1.00 25.14 279 SER C O 1
ATOM 9302 N N . LYS C 1 283 ? -15.798 34.691 27.277 1.00 27.83 280 LYS C N 1
ATOM 9303 C CA . LYS C 1 283 ? -15.539 34.295 28.661 1.00 31.18 280 LYS C CA 1
ATOM 9304 C C . LYS C 1 283 ? -15.000 32.863 28.735 1.00 32.55 280 LYS C C 1
ATOM 9305 O O . LYS C 1 283 ? -14.026 32.591 29.465 1.00 27.86 280 LYS C O 1
ATOM 9311 N N . THR C 1 284 ? -15.553 31.954 27.936 1.00 34.70 281 THR C N 1
ATOM 9312 C CA . THR C 1 284 ? -15.071 30.582 27.965 1.00 34.38 281 THR C CA 1
ATOM 9313 C C . THR C 1 284 ? -13.568 30.568 27.693 1.00 33.94 281 THR C C 1
ATOM 9314 O O . THR C 1 284 ? -12.781 29.983 28.481 1.00 33.19 281 THR C O 1
ATOM 9318 N N . VAL C 1 285 ? -13.175 31.227 26.590 1.00 28.98 282 VAL C N 1
ATOM 9319 C CA . VAL C 1 285 ? -11.779 31.231 26.149 1.00 28.66 282 VAL C CA 1
ATOM 9320 C C . VAL C 1 285 ? -10.841 31.867 27.138 1.00 26.79 282 VAL C C 1
ATOM 9321 O O . VAL C 1 285 ? -9.856 31.266 27.504 1.00 28.39 282 VAL C O 1
ATOM 9325 N N . ILE C 1 286 ? -11.153 33.059 27.609 1.00 24.44 283 ILE C N 1
ATOM 9326 C CA . ILE C 1 286 ? -10.245 33.711 28.529 1.00 24.62 283 ILE C CA 1
ATOM 9327 C C . ILE C 1 286 ? -10.161 32.914 29.843 1.00 25.10 283 ILE C C 1
ATOM 9328 O O . ILE C 1 286 ? -9.156 32.974 30.506 1.00 25.50 283 ILE C O 1
ATOM 9333 N N . SER C 1 287 ? -11.212 32.166 30.187 1.00 25.86 284 SER C N 1
ATOM 9334 C CA . SER C 1 287 ? -11.235 31.418 31.460 1.00 26.95 284 SER C CA 1
ATOM 9335 C C . SER C 1 287 ? -10.071 30.392 31.531 1.00 25.67 284 SER C C 1
ATOM 9336 O O . SER C 1 287 ? -9.590 29.983 32.606 1.00 26.34 284 SER C O 1
ATOM 9339 N N . ASN C 1 288 ? -9.549 30.024 30.384 1.00 25.10 285 ASN C N 1
ATOM 9340 C CA . ASN C 1 288 ? -8.465 29.064 30.366 1.00 27.80 285 ASN C CA 1
ATOM 9341 C C . ASN C 1 288 ? -7.116 29.614 30.816 1.00 26.41 285 ASN C C 1
ATOM 9342 O O . ASN C 1 288 ? -6.197 28.839 31.044 1.00 30.34 285 ASN C O 1
ATOM 9347 N N . TYR C 1 289 ? -7.014 30.930 30.986 1.00 25.02 286 TYR C N 1
ATOM 9348 C CA . TYR C 1 289 ? -5.755 31.636 31.308 1.00 26.26 286 TYR C CA 1
ATOM 9349 C C . TYR C 1 289 ? -5.697 32.149 32.750 1.00 23.32 286 TYR C C 1
ATOM 9350 O O . TYR C 1 289 ? -6.730 32.561 33.362 1.00 24.33 286 TYR C O 1
ATOM 9359 N N . GLY C 1 290 ? -4.469 32.170 33.250 1.00 25.88 287 GLY C N 1
ATOM 9360 C CA . GLY C 1 290 ? -4.139 32.704 34.523 1.00 26.36 287 GLY C CA 1
ATOM 9361 C C . GLY C 1 290 ? -4.430 31.779 35.694 1.00 28.04 287 GLY C C 1
ATOM 9362 O O . GLY C 1 290 ? -5.089 30.734 35.563 1.00 30.31 287 GLY C O 1
ATOM 9363 N N . ALA C 1 291 ? -3.877 32.181 36.824 1.00 23.22 288 ALA C N 1
ATOM 9364 C CA . ALA C 1 291 ? -4.035 31.466 38.048 1.00 24.00 288 ALA C CA 1
ATOM 9365 C C . ALA C 1 291 ? -5.304 32.072 38.641 1.00 25.36 288 ALA C C 1
ATOM 9366 O O . ALA C 1 291 ? -5.282 33.236 39.026 1.00 28.05 288 ALA C O 1
ATOM 9368 N N . LYS C 1 292 ? -6.377 31.306 38.738 1.00 25.02 289 LYS C N 1
ATOM 9369 C CA . LYS C 1 292 ? -7.543 31.834 39.398 1.00 22.51 289 LYS C CA 1
ATOM 9370 C C . LYS C 1 292 ? -7.398 31.730 40.927 1.00 26.14 289 LYS C C 1
ATOM 9371 O O . LYS C 1 292 ? -7.384 30.622 41.499 1.00 30.38 289 LYS C O 1
ATOM 9377 N N . LEU C 1 293 ? -7.311 32.873 41.595 1.00 25.65 290 LEU C N 1
ATOM 9378 C CA . LEU C 1 293 ? -7.057 32.869 43.068 1.00 28.54 290 LEU C CA 1
ATOM 9379 C C . LEU C 1 293 ? -8.276 32.543 43.926 1.00 30.20 290 LEU C C 1
ATOM 9380 O O . LEU C 1 293 ? -8.220 31.809 44.954 1.00 29.14 290 LEU C O 1
ATOM 9385 N N . VAL C 1 294 ? -9.426 33.036 43.500 1.00 28.05 291 VAL C N 1
ATOM 9386 C CA . VAL C 1 294 ? -10.635 32.835 44.313 1.00 24.97 291 VAL C CA 1
ATOM 9387 C C . VAL C 1 294 ? -11.791 33.150 43.421 1.00 29.81 291 VAL C C 1
ATOM 9388 O O . VAL C 1 294 ? -11.645 34.035 42.530 1.00 26.76 291 VAL C O 1
ATOM 9392 N N . GLY C 1 295 ? -12.885 32.400 43.618 1.00 26.38 292 GLY C N 1
ATOM 9393 C CA . GLY C 1 295 ? -14.168 32.601 42.925 1.00 25.65 292 GLY C CA 1
ATOM 9394 C C . GLY C 1 295 ? -15.339 32.687 43.950 1.00 25.93 292 GLY C C 1
ATOM 9395 O O . GLY C 1 295 ? -15.119 33.017 45.089 1.00 27.35 292 GLY C O 1
ATOM 9396 N N . ASN C 1 296 ? -16.552 32.342 43.553 1.00 29.65 293 ASN C N 1
ATOM 9397 C CA . ASN C 1 296 ? -17.676 32.352 44.513 1.00 31.81 293 ASN C CA 1
ATOM 9398 C C . ASN C 1 296 ? -17.684 31.061 45.326 1.00 31.33 293 ASN C C 1
ATOM 9399 O O . ASN C 1 296 ? -17.604 29.987 44.759 1.00 33.88 293 ASN C O 1
ATOM 9404 N N . PHE C 1 297 ? -17.806 31.178 46.646 1.00 31.96 294 PHE C N 1
ATOM 9405 C CA . PHE C 1 297 ? -17.866 30.012 47.533 1.00 29.49 294 PHE C CA 1
ATOM 9406 C C . PHE C 1 297 ? -18.711 30.337 48.771 1.00 31.15 294 PHE C C 1
ATOM 9407 O O . PHE C 1 297 ? -18.837 31.483 49.133 1.00 31.05 294 PHE C O 1
ATOM 9415 N N . ILE C 1 298 ? -19.225 29.332 49.472 1.00 35.02 295 ILE C N 1
ATOM 9416 C CA . ILE C 1 298 ? -19.669 29.570 50.850 1.00 35.44 295 ILE C CA 1
ATOM 9417 C C . ILE C 1 298 ? -19.224 28.378 51.687 1.00 33.69 295 ILE C C 1
ATOM 9418 O O . ILE C 1 298 ? -19.314 27.244 51.237 1.00 32.53 295 ILE C O 1
ATOM 9423 N N . LEU C 1 299 ? -18.713 28.662 52.874 1.00 40.35 296 LEU C N 1
ATOM 9424 C CA . LEU C 1 299 ? -18.241 27.595 53.790 1.00 45.95 296 LEU C CA 1
ATOM 9425 C C . LEU C 1 299 ? -19.409 26.924 54.549 1.00 43.91 296 LEU C C 1
ATOM 9426 O O . LEU C 1 299 ? -19.504 27.021 55.770 1.00 53.31 296 LEU C O 1
ATOM 9431 N N . SER C 1 300 ? -20.272 26.219 53.832 1.00 48.02 297 SER C N 1
ATOM 9432 C CA . SER C 1 300 ? -21.464 25.590 54.433 1.00 51.69 297 SER C CA 1
ATOM 9433 C C . SER C 1 300 ? -21.804 24.277 53.757 1.00 45.41 297 SER C C 1
ATOM 9434 O O . SER C 1 300 ? -21.970 24.226 52.536 1.00 55.26 297 SER C O 1
ATOM 9437 N N . ALA C 1 309 ? -22.018 32.211 58.328 1.00 42.14 306 ALA C N 1
ATOM 9438 C CA . ALA C 1 309 ? -21.251 31.511 57.312 1.00 50.88 306 ALA C CA 1
ATOM 9439 C C . ALA C 1 309 ? -20.234 32.449 56.660 1.00 50.88 306 ALA C C 1
ATOM 9440 O O . ALA C 1 309 ? -20.504 33.635 56.418 1.00 50.43 306 ALA C O 1
ATOM 9442 N N . PHE C 1 310 ? -19.052 31.917 56.396 1.00 48.60 307 PHE C N 1
ATOM 9443 C CA . PHE C 1 310 ? -18.062 32.660 55.637 1.00 46.45 307 PHE C CA 1
ATOM 9444 C C . PHE C 1 310 ? -18.303 32.306 54.185 1.00 44.67 307 PHE C C 1
ATOM 9445 O O . PHE C 1 310 ? -18.389 31.146 53.834 1.00 40.83 307 PHE C O 1
ATOM 9453 N N . GLY C 1 311 ? -18.463 33.317 53.341 1.00 42.12 308 GLY C N 1
ATOM 9454 C CA . GLY C 1 311 ? -18.605 33.088 51.901 1.00 42.17 308 GLY C CA 1
ATOM 9455 C C . GLY C 1 311 ? -18.491 34.407 51.157 1.00 39.14 308 GLY C C 1
ATOM 9456 O O . GLY C 1 311 ? -18.856 35.437 51.706 1.00 35.39 308 GLY C O 1
ATOM 9457 N N . TYR C 1 312 ? -17.959 34.375 49.920 1.00 39.00 309 TYR C N 1
ATOM 9458 C CA . TYR C 1 312 ? -17.836 35.571 49.096 1.00 35.32 309 TYR C CA 1
ATOM 9459 C C . TYR C 1 312 ? -18.531 35.362 47.742 1.00 28.58 309 TYR C C 1
ATOM 9460 O O . TYR C 1 312 ? -18.698 34.205 47.241 1.00 26.02 309 TYR C O 1
ATOM 9469 N N . VAL C 1 313 ? -18.953 36.483 47.140 1.00 25.96 310 VAL C N 1
ATOM 9470 C CA . VAL C 1 313 ? -19.513 36.492 45.790 1.00 30.30 310 VAL C CA 1
ATOM 9471 C C . VAL C 1 313 ? -18.847 37.666 45.056 1.00 27.50 310 VAL C C 1
ATOM 9472 O O . VAL C 1 313 ? -18.550 38.743 45.665 1.00 28.96 310 VAL C O 1
ATOM 9476 N N . SER C 1 314 ? -18.511 37.423 43.793 1.00 30.30 311 SER C N 1
ATOM 9477 C CA . SER C 1 314 ? -17.770 38.415 42.987 1.00 28.73 311 SER C CA 1
ATOM 9478 C C . SER C 1 314 ? -16.602 39.161 43.714 1.00 26.35 311 SER C C 1
ATOM 9479 O O . SER C 1 314 ? -16.439 40.382 43.709 1.00 23.22 311 SER C O 1
ATOM 9482 N N . PRO C 1 315 ? -15.730 38.405 44.369 1.00 27.15 312 PRO C N 1
ATOM 9483 C CA . PRO C 1 315 ? -14.556 39.034 44.951 1.00 29.89 312 PRO C CA 1
ATOM 9484 C C . PRO C 1 315 ? -13.592 39.589 43.867 1.00 28.30 312 PRO C C 1
ATOM 9485 O O . PRO C 1 315 ? -13.184 38.877 42.943 1.00 28.59 312 PRO C O 1
ATOM 9489 N N . GLY C 1 316 ? -13.195 40.841 43.959 1.00 23.69 313 GLY C N 1
ATOM 9490 C CA . GLY C 1 316 ? -12.408 41.386 42.806 1.00 26.39 313 GLY C CA 1
ATOM 9491 C C . GLY C 1 316 ? -11.931 42.782 42.940 1.00 29.27 313 GLY C C 1
ATOM 9492 O O . GLY C 1 316 ? -12.011 43.368 44.049 1.00 36.69 313 GLY C O 1
ATOM 9493 N N . HIS C 1 317 ? -11.386 43.268 41.807 1.00 27.20 314 HIS C N 1
ATOM 9494 C CA . HIS C 1 317 ? -10.657 44.490 41.688 1.00 28.28 314 HIS C CA 1
ATOM 9495 C C . HIS C 1 317 ? -9.721 44.786 42.865 1.00 32.01 314 HIS C C 1
ATOM 9496 O O . HIS C 1 317 ? -9.988 45.593 43.803 1.00 32.37 314 HIS C O 1
ATOM 9503 N N . ASN C 1 318 ? -8.578 44.133 42.820 1.00 33.53 315 ASN C N 1
ATOM 9504 C CA . ASN C 1 318 ? -7.681 44.211 43.939 1.00 31.62 315 ASN C CA 1
ATOM 9505 C C . ASN C 1 318 ? -6.377 45.000 43.794 1.00 30.22 315 ASN C C 1
ATOM 9506 O O . ASN C 1 318 ? -5.888 45.349 42.694 1.00 27.56 315 ASN C O 1
ATOM 9511 N N . SER C 1 319 ? -5.759 45.272 44.946 1.00 27.06 316 SER C N 1
ATOM 9512 C CA . SER C 1 319 ? -4.389 45.761 45.004 1.00 29.35 316 SER C CA 1
ATOM 9513 C C . SER C 1 319 ? -3.612 44.824 45.925 1.00 29.55 316 SER C C 1
ATOM 9514 O O . SER C 1 319 ? -4.197 43.915 46.540 1.00 29.44 316 SER C O 1
ATOM 9517 N N . ALA C 1 320 ? -2.307 45.023 46.014 1.00 34.06 317 ALA C N 1
ATOM 9518 C CA . ALA C 1 320 ? -1.557 44.248 46.991 1.00 37.25 317 ALA C CA 1
ATOM 9519 C C . ALA C 1 320 ? -0.350 45.009 47.512 1.00 41.08 317 ALA C C 1
ATOM 9520 O O . ALA C 1 320 ? 0.057 46.048 46.938 1.00 31.61 317 ALA C O 1
ATOM 9522 N N . TYR C 1 321 ? 0.184 44.510 48.637 1.00 43.79 318 TYR C N 1
ATOM 9523 C CA . TYR C 1 321 ? 1.208 45.222 49.399 1.00 43.48 318 TYR C CA 1
ATOM 9524 C C . TYR C 1 321 ? 2.313 44.270 49.856 1.00 41.31 318 TYR C C 1
ATOM 9525 O O . TYR C 1 321 ? 2.004 43.185 50.320 1.00 33.30 318 TYR C O 1
ATOM 9534 N N . THR C 1 326 ? 7.766 42.410 58.509 1.00 65.62 323 THR C N 1
ATOM 9535 C CA . THR C 1 326 ? 7.224 41.050 58.624 1.00 64.16 323 THR C CA 1
ATOM 9536 C C . THR C 1 326 ? 7.630 40.062 57.477 1.00 62.32 323 THR C C 1
ATOM 9537 O O . THR C 1 326 ? 7.548 38.834 57.636 1.00 63.11 323 THR C O 1
ATOM 9541 N N . GLY C 1 327 ? 8.080 40.587 56.340 1.00 59.58 324 GLY C N 1
ATOM 9542 C CA . GLY C 1 327 ? 8.421 39.759 55.163 1.00 57.54 324 GLY C CA 1
ATOM 9543 C C . GLY C 1 327 ? 7.191 39.211 54.446 1.00 51.61 324 GLY C C 1
ATOM 9544 O O . GLY C 1 327 ? 7.284 38.329 53.598 1.00 61.00 324 GLY C O 1
ATOM 9545 N N . LYS C 1 328 ? 6.049 39.803 54.743 1.00 49.22 325 LYS C N 1
ATOM 9546 C CA . LYS C 1 328 ? 4.757 39.264 54.368 1.00 45.85 325 LYS C CA 1
ATOM 9547 C C . LYS C 1 328 ? 4.031 40.033 53.254 1.00 49.44 325 LYS C C 1
ATOM 9548 O O . LYS C 1 328 ? 4.299 41.220 53.028 1.00 46.32 325 LYS C O 1
ATOM 9554 N N . TYR C 1 329 ? 3.085 39.332 52.618 1.00 44.36 326 TYR C N 1
ATOM 9555 C CA . TYR C 1 329 ? 2.363 39.805 51.432 1.00 41.30 326 TYR C CA 1
ATOM 9556 C C . TYR C 1 329 ? 0.878 39.956 51.721 1.00 37.21 326 TYR C C 1
ATOM 9557 O O . TYR C 1 329 ? 0.289 39.125 52.449 1.00 34.94 326 TYR C O 1
ATOM 9566 N N . PHE C 1 330 ? 0.235 41.012 51.168 1.00 32.35 327 PHE C N 1
ATOM 9567 C CA . PHE C 1 330 ? -1.214 41.164 51.356 1.00 34.58 327 PHE C CA 1
ATOM 9568 C C . PHE C 1 330 ? -1.963 41.545 50.076 1.00 32.56 327 PHE C C 1
ATOM 9569 O O . PHE C 1 330 ? -1.387 42.190 49.212 1.00 34.83 327 PHE C O 1
ATOM 9577 N N . ILE C 1 331 ? -3.215 41.085 49.997 1.00 30.47 328 ILE C N 1
ATOM 9578 C CA . ILE C 1 331 ? -4.194 41.421 48.915 1.00 30.84 328 ILE C CA 1
ATOM 9579 C C . ILE C 1 331 ? -5.388 42.119 49.554 1.00 34.71 328 ILE C C 1
ATOM 9580 O O . ILE C 1 331 ? -5.886 41.670 50.555 1.00 32.53 328 ILE C O 1
ATOM 9585 N N . PHE C 1 332 ? -5.804 43.257 48.973 1.00 30.11 329 PHE C N 1
ATOM 9586 C CA . PHE C 1 332 ? -6.948 43.992 49.395 1.00 34.50 329 PHE C CA 1
ATOM 9587 C C . PHE C 1 332 ? -7.949 43.967 48.276 1.00 32.47 329 PHE C C 1
ATOM 9588 O O . PHE C 1 332 ? -7.617 44.182 47.089 1.00 28.16 329 PHE C O 1
ATOM 9596 N N . PHE C 1 333 ? -9.195 43.712 48.615 1.00 32.93 330 PHE C N 1
ATOM 9597 C CA . PHE C 1 333 ? -10.165 43.593 47.537 1.00 35.82 330 PHE C CA 1
ATOM 9598 C C . PHE C 1 333 ? -11.533 43.858 48.052 1.00 37.23 330 PHE C C 1
ATOM 9599 O O . PHE C 1 333 ? -11.799 43.767 49.264 1.00 31.06 330 PHE C O 1
ATOM 9607 N N . HIS C 1 334 ? -12.442 44.166 47.136 1.00 31.83 331 HIS C N 1
ATOM 9608 C CA . HIS C 1 334 ? -13.829 44.186 47.567 1.00 31.49 331 HIS C CA 1
ATOM 9609 C C . HIS C 1 334 ? -14.501 42.884 47.169 1.00 28.71 331 HIS C C 1
ATOM 9610 O O . HIS C 1 334 ? -13.933 42.050 46.412 1.00 28.65 331 HIS C O 1
ATOM 9617 N N . THR C 1 335 ? -15.679 42.686 47.744 1.00 25.54 332 THR C N 1
ATOM 9618 C CA . THR C 1 335 ? -16.480 41.513 47.516 1.00 32.65 332 THR C CA 1
ATOM 9619 C C . THR C 1 335 ? -17.921 41.760 47.882 1.00 32.60 332 THR C C 1
ATOM 9620 O O . THR C 1 335 ? -18.220 42.595 48.745 1.00 36.56 332 THR C O 1
ATOM 9624 N N . ARG C 1 336 ? -18.792 41.004 47.210 1.00 33.26 333 ARG C N 1
ATOM 9625 C CA . ARG C 1 336 ? -20.156 40.820 47.561 1.00 33.51 333 ARG C CA 1
ATOM 9626 C C . ARG C 1 336 ? -20.262 39.509 48.308 1.00 34.96 333 ARG C C 1
ATOM 9627 O O . ARG C 1 336 ? -19.254 38.808 48.462 1.00 33.62 333 ARG C O 1
ATOM 9635 N N . PHE C 1 337 ? -21.467 39.198 48.799 1.00 35.66 334 PHE C N 1
ATOM 9636 C CA . PHE C 1 337 ? -21.636 38.152 49.813 1.00 34.84 334 PHE C CA 1
ATOM 9637 C C . PHE C 1 337 ? -22.850 37.337 49.445 1.00 35.33 334 PHE C C 1
ATOM 9638 O O . PHE C 1 337 ? -23.827 37.920 48.902 1.00 35.57 334 PHE C O 1
ATOM 9646 N N . PRO C 1 338 ? -22.807 35.992 49.679 1.00 34.19 335 PRO C N 1
ATOM 9647 C CA . PRO C 1 338 ? -23.913 35.169 49.263 1.00 34.82 335 PRO C CA 1
ATOM 9648 C C . PRO C 1 338 ? -25.215 35.690 49.873 1.00 40.80 335 PRO C C 1
ATOM 9649 O O . PRO C 1 338 ? -25.240 36.029 51.076 1.00 42.15 335 PRO C O 1
ATOM 9653 N N . GLY C 1 339 ? -26.227 35.844 49.015 1.00 41.63 336 GLY C N 1
ATOM 9654 C CA . GLY C 1 339 ? -27.574 36.298 49.423 1.00 43.62 336 GLY C CA 1
ATOM 9655 C C . GLY C 1 339 ? -27.820 37.761 49.793 1.00 44.61 336 GLY C C 1
ATOM 9656 O O . GLY C 1 339 ? -28.897 38.078 50.311 1.00 48.77 336 GLY C O 1
ATOM 9657 N N . ARG C 1 340 ? -26.844 38.637 49.550 1.00 44.22 337 ARG C N 1
ATOM 9658 C CA . ARG C 1 340 ? -26.865 40.021 50.044 1.00 40.02 337 ARG C CA 1
ATOM 9659 C C . ARG C 1 340 ? -26.802 41.035 48.888 1.00 38.02 337 ARG C C 1
ATOM 9660 O O . ARG C 1 340 ? -26.445 42.201 49.093 1.00 36.44 337 ARG C O 1
ATOM 9668 N N . GLY C 1 341 ? -27.137 40.566 47.689 1.00 37.53 338 GLY C N 1
ATOM 9669 C CA . GLY C 1 341 ? -27.110 41.401 46.439 1.00 39.58 338 GLY C CA 1
ATOM 9670 C C . GLY C 1 341 ? -25.844 42.191 46.182 1.00 41.23 338 GLY C C 1
ATOM 9671 O O . GLY C 1 341 ? -24.725 41.639 46.116 1.00 33.36 338 GLY C O 1
ATOM 9672 N N . GLU C 1 342 ? -26.017 43.501 46.001 1.00 36.02 339 GLU C N 1
ATOM 9673 C CA . GLU C 1 342 ? -24.909 44.382 45.668 1.00 38.62 339 GLU C CA 1
ATOM 9674 C C . GLU C 1 342 ? -24.182 44.959 46.891 1.00 35.92 339 GLU C C 1
ATOM 9675 O O . GLU C 1 342 ? -23.268 45.782 46.759 1.00 34.62 339 GLU C O 1
ATOM 9681 N N . THR C 1 343 ? -24.572 44.536 48.094 1.00 34.17 340 THR C N 1
ATOM 9682 C CA . THR C 1 343 ? -23.807 44.923 49.266 1.00 37.35 340 THR C CA 1
ATOM 9683 C C . THR C 1 343 ? -22.366 44.482 49.124 1.00 31.12 340 THR C C 1
ATOM 9684 O O . THR C 1 343 ? -22.146 43.343 48.770 1.00 35.65 340 THR C O 1
ATOM 9688 N N . TYR C 1 344 ? -21.415 45.357 49.488 1.00 35.82 341 TYR C N 1
ATOM 9689 C CA . TYR C 1 344 ? -19.984 45.072 49.363 1.00 37.36 341 TYR C CA 1
ATOM 9690 C C . TYR C 1 344 ? -19.071 45.721 50.450 1.00 39.78 341 TYR C C 1
ATOM 9691 O O . TYR C 1 344 ? -19.370 46.755 51.037 1.00 33.50 341 TYR C O 1
ATOM 9700 N N . GLN C 1 345 ? -17.933 45.098 50.691 1.00 38.52 342 GLN C N 1
ATOM 9701 C CA . GLN C 1 345 ? -16.974 45.603 51.639 1.00 38.04 342 GLN C CA 1
ATOM 9702 C C . GLN C 1 345 ? -15.565 45.273 51.229 1.00 35.98 342 GLN C C 1
ATOM 9703 O O . GLN C 1 345 ? -15.311 44.481 50.335 1.00 38.00 342 GLN C O 1
ATOM 9709 N N . LEU C 1 346 ? -14.656 45.908 51.927 1.00 34.97 343 LEU C N 1
ATOM 9710 C CA . LEU C 1 346 ? -13.262 45.684 51.785 1.00 39.50 343 LEU C CA 1
ATOM 9711 C C . LEU C 1 346 ? -12.978 44.400 52.510 1.00 41.97 343 LEU C C 1
ATOM 9712 O O . LEU C 1 346 ? -13.481 44.186 53.618 1.00 42.22 343 LEU C O 1
ATOM 9717 N N . ARG C 1 347 ? -12.210 43.530 51.873 1.00 37.38 344 ARG C N 1
ATOM 9718 C CA . ARG C 1 347 ? -11.593 42.434 52.638 1.00 40.76 344 ARG C CA 1
ATOM 9719 C C . ARG C 1 347 ? -10.125 42.466 52.538 1.00 36.10 344 ARG C C 1
ATOM 9720 O O . ARG C 1 347 ? -9.542 43.051 51.636 1.00 34.18 344 ARG C O 1
ATOM 9728 N N . VAL C 1 348 ? -9.485 41.788 53.489 1.00 39.95 345 VAL C N 1
ATOM 9729 C CA . VAL C 1 348 ? -8.047 41.741 53.408 1.00 34.85 345 VAL C CA 1
ATOM 9730 C C . VAL C 1 348 ? -7.487 40.348 53.696 1.00 34.91 345 VAL C C 1
ATOM 9731 O O . VAL C 1 348 ? -7.882 39.738 54.647 1.00 36.29 345 VAL C O 1
ATOM 9735 N N . HIS C 1 349 ? -6.644 39.830 52.797 1.00 36.95 346 HIS C N 1
ATOM 9736 C CA . HIS C 1 349 ? -6.048 38.481 53.009 1.00 33.89 346 HIS C CA 1
ATOM 9737 C C . HIS C 1 349 ? -4.539 38.508 52.914 1.00 36.40 346 HIS C C 1
ATOM 9738 O O . HIS C 1 349 ? -3.953 39.304 52.176 1.00 31.90 346 HIS C O 1
ATOM 9745 N N . GLN C 1 350 ? -3.919 37.630 53.714 1.00 33.23 347 GLN C N 1
ATOM 9746 C CA . GLN C 1 350 ? -2.515 37.314 53.529 1.00 36.14 347 GLN C CA 1
ATOM 9747 C C . GLN C 1 350 ? -2.372 36.442 52.278 1.00 29.82 347 GLN C C 1
ATOM 9748 O O . GLN C 1 350 ? -3.195 35.531 52.027 1.00 34.50 347 GLN C O 1
ATOM 9754 N N . LEU C 1 351 ? -1.374 36.736 51.477 1.00 30.01 348 LEU C N 1
ATOM 9755 C CA . LEU C 1 351 ? -1.017 35.861 50.352 1.00 28.60 348 LEU C CA 1
ATOM 9756 C C . LEU C 1 351 ? 0.262 35.119 50.784 1.00 34.25 348 LEU C C 1
ATOM 9757 O O . LEU C 1 351 ? 1.154 35.696 51.449 1.00 33.80 348 LEU C O 1
ATOM 9762 N N . PHE C 1 352 ? 0.368 33.838 50.433 1.00 32.85 349 PHE C N 1
ATOM 9763 C CA . PHE C 1 352 ? 1.662 33.138 50.597 1.00 31.12 349 PHE C CA 1
ATOM 9764 C C . PHE C 1 352 ? 2.248 32.771 49.217 1.00 33.55 349 PHE C C 1
ATOM 9765 O O . PHE C 1 352 ? 1.497 32.540 48.262 1.00 30.68 349 PHE C O 1
ATOM 9773 N N . LEU C 1 353 ? 3.579 32.727 49.119 1.00 32.49 350 LEU C N 1
ATOM 9774 C CA . LEU C 1 353 ? 4.229 32.240 47.881 1.00 31.99 350 LEU C CA 1
ATOM 9775 C C . LEU C 1 353 ? 4.475 30.752 48.055 1.00 32.21 350 LEU C C 1
ATOM 9776 O O . LEU C 1 353 ? 5.284 30.363 48.907 1.00 25.33 350 LEU C O 1
ATOM 9781 N N . ASN C 1 354 ? 3.827 29.929 47.240 1.00 32.63 351 ASN C N 1
ATOM 9782 C CA . ASN C 1 354 ? 4.085 28.463 47.290 1.00 33.51 351 ASN C CA 1
ATOM 9783 C C . ASN C 1 354 ? 5.484 28.082 46.799 1.00 33.50 351 ASN C C 1
ATOM 9784 O O . ASN C 1 354 ? 6.247 28.918 46.290 1.00 34.15 351 ASN C O 1
ATOM 9789 N N . GLU C 1 355 ? 5.801 26.786 46.874 1.00 29.27 352 GLU C N 1
ATOM 9790 C CA . GLU C 1 355 ? 7.134 26.311 46.450 1.00 31.67 352 GLU C CA 1
ATOM 9791 C C . GLU C 1 355 ? 7.547 26.687 45.041 1.00 29.94 352 GLU C C 1
ATOM 9792 O O . GLU C 1 355 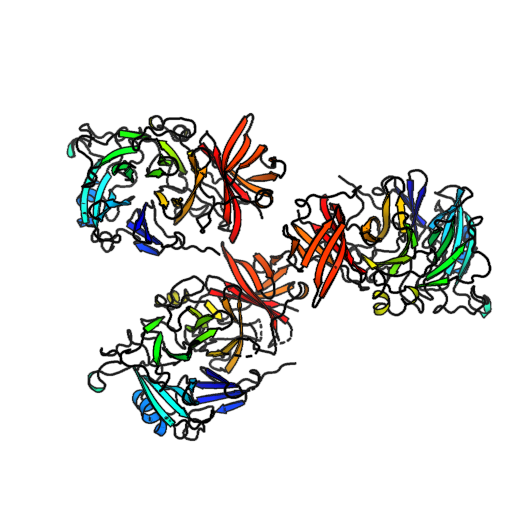? 8.729 26.909 44.790 1.00 27.97 352 GLU C O 1
ATOM 9798 N N . ASP C 1 356 ? 6.576 26.826 44.115 1.00 29.82 353 ASP C N 1
ATOM 9799 C CA . ASP C 1 356 ? 6.856 27.275 42.768 1.00 28.98 353 ASP C CA 1
ATOM 9800 C C . ASP C 1 356 ? 6.807 28.787 42.520 1.00 30.25 353 ASP C C 1
ATOM 9801 O O . ASP C 1 356 ? 6.924 29.203 41.387 1.00 33.29 353 ASP C O 1
ATOM 9806 N N . GLY C 1 357 ? 6.615 29.598 43.547 1.00 31.16 354 GLY C N 1
ATOM 9807 C CA . GLY C 1 357 ? 6.656 31.058 43.384 1.00 30.59 354 GLY C CA 1
ATOM 9808 C C . GLY C 1 357 ? 5.380 31.604 42.762 1.00 32.88 354 GLY C C 1
ATOM 9809 O O . GLY C 1 357 ? 5.406 32.658 42.085 1.00 31.43 354 GLY C O 1
ATOM 9810 N N . TRP C 1 358 ? 4.268 30.893 42.977 1.00 27.96 355 TRP C N 1
ATOM 9811 C CA . TRP C 1 358 ? 2.964 31.443 42.695 1.00 28.83 355 TRP C CA 1
ATOM 9812 C C . TRP C 1 358 ? 2.275 31.792 44.003 1.00 29.85 355 TRP C C 1
ATOM 9813 O O . TRP C 1 358 ? 2.514 31.136 45.053 1.00 29.70 355 TRP C O 1
ATOM 9824 N N . PHE C 1 359 ? 1.448 32.849 43.970 1.00 28.38 356 PHE C N 1
ATOM 9825 C CA . PHE C 1 359 ? 0.661 33.160 45.149 1.00 27.74 356 PHE C CA 1
ATOM 9826 C C . PHE C 1 359 ? -0.512 32.270 45.364 1.00 26.06 356 PHE C C 1
ATOM 9827 O O . PHE C 1 359 ? -1.293 31.900 44.462 1.00 28.17 356 PHE C O 1
ATOM 9835 N N . VAL C 1 360 ? -0.655 31.938 46.630 1.00 29.36 357 VAL C N 1
ATOM 9836 C CA . VAL C 1 360 ? -1.830 31.312 47.098 1.00 27.69 357 VAL C CA 1
ATOM 9837 C C . VAL C 1 360 ? -2.366 32.194 48.182 1.00 28.47 357 VAL C C 1
ATOM 9838 O O . VAL C 1 360 ? -1.605 32.825 48.947 1.00 29.52 357 VAL C O 1
ATOM 9842 N N . MET C 1 361 ? -3.697 32.189 48.257 1.00 28.85 358 MET C N 1
ATOM 9843 C CA . MET C 1 361 ? -4.451 33.123 49.040 1.00 32.29 358 MET C CA 1
ATOM 9844 C C . MET C 1 361 ? -4.960 32.405 50.262 1.00 31.56 358 MET C C 1
ATOM 9845 O O . MET C 1 361 ? -5.548 31.306 50.153 1.00 31.57 358 MET C O 1
ATOM 9850 N N . ALA C 1 362 ? -4.675 32.981 51.427 1.00 28.00 359 ALA C N 1
ATOM 9851 C CA . ALA C 1 362 ? -5.258 32.407 52.684 1.00 33.32 359 ALA C CA 1
ATOM 9852 C C . ALA C 1 362 ? -6.751 32.399 52.616 1.00 33.94 359 ALA C C 1
ATOM 9853 O O . ALA C 1 362 ? -7.352 33.402 52.173 1.00 38.51 359 ALA C O 1
ATOM 9855 N N . PRO C 1 363 ? -7.387 31.287 53.024 1.00 31.54 360 PRO C N 1
ATOM 9856 C CA . PRO C 1 363 ? -8.835 31.263 52.986 1.00 34.28 360 PRO C CA 1
ATOM 9857 C C . PRO C 1 363 ? -9.533 32.316 53.808 1.00 39.05 360 PRO C C 1
ATOM 9858 O O . PRO C 1 363 ? -10.550 32.795 53.340 1.00 37.14 360 PRO C O 1
ATOM 9862 N N . PHE C 1 364 ? -9.063 32.601 55.037 1.00 37.56 361 PHE C N 1
ATOM 9863 C CA . PHE C 1 364 ? -9.791 33.549 55.956 1.00 35.89 361 PHE C CA 1
ATOM 9864 C C . PHE C 1 364 ? -9.175 34.939 55.965 1.00 36.06 361 PHE C C 1
ATOM 9865 O O . PHE C 1 364 ? -8.066 35.113 55.525 1.00 31.13 361 PHE C O 1
ATOM 9873 N N . PRO C 1 365 ? -9.916 35.955 56.465 1.00 34.82 362 PRO C N 1
ATOM 9874 C CA . PRO C 1 365 ? -9.264 37.280 56.598 1.00 35.36 362 PRO C CA 1
ATOM 9875 C C . PRO C 1 365 ? -8.031 37.325 57.496 1.00 32.05 362 PRO C C 1
ATOM 9876 O O . PRO C 1 365 ? -7.866 36.466 58.360 1.00 41.41 362 PRO C O 1
ATOM 9880 N N . TYR C 1 366 ? -7.124 38.256 57.215 1.00 33.09 363 TYR C N 1
ATOM 9881 C CA . TYR C 1 366 ? -5.871 38.357 57.943 1.00 38.05 363 TYR C CA 1
ATOM 9882 C C . TYR C 1 366 ? -6.276 38.597 59.404 1.00 38.56 363 TYR C C 1
ATOM 9883 O O . TYR C 1 366 ? -6.774 39.675 59.704 1.00 37.82 363 TYR C O 1
ATOM 9892 N N . GLY C 1 367 ? -6.052 37.585 60.258 1.00 43.69 364 GLY C N 1
ATOM 9893 C CA . GLY C 1 367 ? -6.447 37.571 61.699 1.00 41.63 364 GLY C CA 1
ATOM 9894 C C . GLY C 1 367 ? -5.317 37.516 62.737 1.00 45.67 364 GLY C C 1
ATOM 9895 O O . GLY C 1 367 ? -5.507 37.019 63.876 1.00 36.87 364 GLY C O 1
ATOM 9896 N N . GLY C 1 368 ? -4.131 38.015 62.399 1.00 44.82 365 GLY C N 1
ATOM 9897 C CA . GLY C 1 368 ? -3.019 37.936 63.346 1.00 46.19 365 GLY C CA 1
ATOM 9898 C C . GLY C 1 368 ? -2.014 36.874 62.970 1.00 48.26 365 GLY C C 1
ATOM 9899 O O . GLY C 1 368 ? -0.846 36.912 63.422 1.00 47.40 365 GLY C O 1
ATOM 9900 N N . GLU C 1 369 ? -2.460 35.959 62.103 1.00 53.97 366 GLU C N 1
ATOM 9901 C CA . GLU C 1 369 ? -1.735 34.722 61.795 1.00 51.28 366 GLU C CA 1
ATOM 9902 C C . GLU C 1 369 ? -0.397 34.914 61.058 1.00 48.76 366 GLU C C 1
ATOM 9903 O O . GLU C 1 369 ? -0.164 35.902 60.383 1.00 44.65 366 GLU C O 1
ATOM 9909 N N . THR C 1 370 ? 0.480 33.939 61.261 1.00 53.00 367 THR C N 1
ATOM 9910 C CA . THR C 1 370 ? 1.810 33.886 60.691 1.00 53.88 367 THR C CA 1
ATOM 9911 C C . THR C 1 370 ? 2.057 32.396 60.370 1.00 54.91 367 THR C C 1
ATOM 9912 O O . THR C 1 370 ? 1.527 31.510 61.047 1.00 59.37 367 THR C O 1
ATOM 9916 N N . VAL C 1 371 ? 2.830 32.110 59.331 1.00 53.60 368 VAL C N 1
ATOM 9917 C CA . VAL C 1 371 ? 3.071 30.715 58.943 1.00 51.54 368 VAL C CA 1
ATOM 9918 C C . VAL C 1 371 ? 4.197 30.074 59.781 1.00 48.02 368 VAL C C 1
ATOM 9919 O O . VAL C 1 371 ? 5.313 30.617 59.866 1.00 43.79 368 VAL C O 1
ATOM 9923 N N . SER C 1 372 ? 3.894 28.928 60.395 1.00 45.50 369 SER C N 1
ATOM 9924 C CA . SER C 1 372 ? 4.933 28.106 61.050 1.00 42.67 369 SER C CA 1
ATOM 9925 C C . SER C 1 372 ? 4.735 26.597 60.872 1.00 39.49 369 SER C C 1
ATOM 9926 O O . SER C 1 372 ? 3.627 26.135 60.672 1.00 33.81 369 SER C O 1
ATOM 9929 N N . LYS C 1 373 ? 5.825 25.832 60.969 1.00 39.27 370 LYS C N 1
ATOM 9930 C CA . LYS C 1 373 ? 5.746 24.392 60.825 1.00 40.49 370 LYS C CA 1
ATOM 9931 C C . LYS C 1 373 ? 4.738 23.848 61.759 0.01 39.65 370 LYS C C 1
ATOM 9932 O O . LYS C 1 373 ? 4.695 24.166 62.950 0.01 39.55 370 LYS C O 1
ATOM 9938 N N . LEU C 1 374 ? 3.931 22.999 61.175 1.00 39.17 371 LEU C N 1
ATOM 9939 C CA . LEU C 1 374 ? 2.927 22.274 61.897 1.00 42.93 371 LEU C CA 1
ATOM 9940 C C . LEU C 1 374 ? 3.349 20.839 62.066 1.00 43.56 371 LEU C C 1
ATOM 9941 O O . LEU C 1 374 ? 3.713 20.159 61.082 1.00 37.84 371 LEU C O 1
ATOM 9946 N N . PRO C 1 375 ? 3.281 20.362 63.312 1.00 42.57 372 PRO C N 1
ATOM 9947 C CA . PRO C 1 375 ? 3.410 18.930 63.515 1.00 40.10 372 PRO C CA 1
ATOM 9948 C C . PRO C 1 375 ? 2.238 18.164 62.922 1.00 36.11 372 PRO C C 1
ATOM 9949 O O . PRO C 1 375 ? 1.134 18.700 62.730 1.00 36.58 372 PRO C O 1
ATOM 9953 N N . ASN C 1 376 ? 2.488 16.884 62.670 1.00 32.90 373 ASN C N 1
ATOM 9954 C CA . ASN C 1 376 ? 1.564 16.017 62.005 1.00 28.03 373 ASN C CA 1
ATOM 9955 C C . ASN C 1 376 ? 0.180 15.898 62.631 1.00 30.72 373 ASN C C 1
ATOM 9956 O O . ASN C 1 376 ? -0.842 15.806 61.925 1.00 32.62 373 ASN C O 1
ATOM 9965 N N . GLU C 1 377 ? 0.134 16.001 63.960 1.00 33.85 374 GLU C N 1
ATOM 9966 C CA . GLU C 1 377 ? -1.132 16.023 64.695 1.00 32.50 374 GLU C CA 1
ATOM 9967 C C . GLU C 1 377 ? -2.008 17.269 64.434 1.00 31.78 374 GLU C C 1
ATOM 9968 O O . GLU C 1 377 ? -3.221 17.246 64.717 1.00 29.62 374 GLU C O 1
ATOM 9974 N N . GLU C 1 378 ? -1.390 18.330 63.922 1.00 34.15 375 GLU C N 1
ATOM 9975 C CA . GLU C 1 378 ? -2.117 19.561 63.527 1.00 37.37 375 GLU C CA 1
ATOM 9976 C C . GLU C 1 378 ? -2.460 19.607 62.029 1.00 35.04 375 GLU C C 1
ATOM 9977 O O . GLU C 1 378 ? -3.150 20.506 61.571 1.00 28.71 375 GLU C O 1
ATOM 9983 N N . ILE C 1 379 ? -2.001 18.607 61.298 1.00 32.70 376 ILE C N 1
ATOM 9984 C CA . ILE C 1 379 ? -2.321 18.451 59.871 1.00 35.59 376 ILE C CA 1
ATOM 9985 C C . ILE C 1 379 ? -3.370 17.363 59.618 1.00 34.28 376 ILE C C 1
ATOM 9986 O O . ILE C 1 379 ? -4.317 17.551 58.865 1.00 27.88 376 ILE C O 1
ATOM 9991 N N . VAL C 1 380 ? -3.209 16.191 60.235 1.00 33.49 377 VAL C N 1
ATOM 9992 C CA . VAL C 1 380 ? -4.105 15.056 59.942 1.00 33.78 377 VAL C CA 1
ATOM 9993 C C . VAL C 1 380 ? -5.587 15.247 60.412 1.00 33.26 377 VAL C C 1
ATOM 9994 O O . VAL C 1 380 ? -5.875 15.945 61.365 1.00 33.06 377 VAL C O 1
ATOM 9998 N N . GLY C 1 381 ? -6.535 14.655 59.699 1.00 33.61 378 GLY C N 1
ATOM 9999 C CA . GLY C 1 381 ? -7.935 14.769 60.068 1.00 36.13 378 GLY C CA 1
ATOM 10000 C C . GLY C 1 381 ? -8.833 15.124 58.904 1.00 35.86 378 GLY C C 1
ATOM 10001 O O . GLY C 1 381 ? -8.456 14.974 57.743 1.00 43.05 378 GLY C O 1
ATOM 10002 N N . GLU C 1 382 ? -10.027 15.614 59.232 1.00 38.23 379 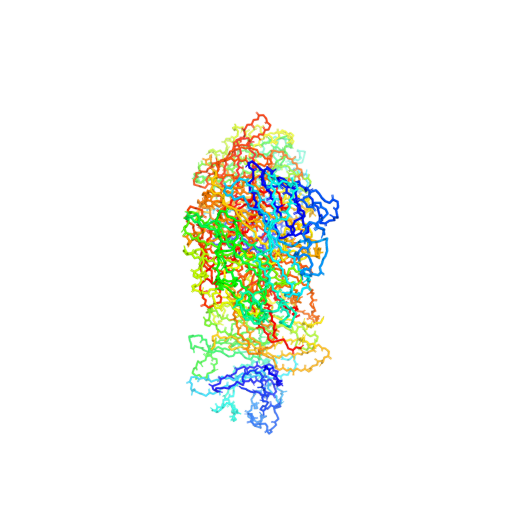GLU C N 1
ATOM 10003 C CA . GLU C 1 382 ? -11.074 15.854 58.253 1.00 36.37 379 GLU C CA 1
ATOM 10004 C C . GLU C 1 382 ? -11.014 17.282 57.804 1.00 31.48 379 GLU C C 1
ATOM 10005 O O . GLU C 1 382 ? -10.834 18.167 58.606 1.00 34.85 379 GLU C O 1
ATOM 10011 N N . TYR C 1 383 ? -11.145 17.520 56.506 1.00 31.42 380 TYR C N 1
ATOM 10012 C CA . TYR C 1 383 ? -11.130 18.910 56.071 1.00 26.78 380 TYR C CA 1
ATOM 10013 C C . TYR C 1 383 ? -12.382 19.195 55.275 1.00 27.75 380 TYR C C 1
ATOM 10014 O O . TYR C 1 383 ? -12.864 18.347 54.534 1.00 28.78 380 TYR C O 1
ATOM 10023 N N . GLN C 1 384 ? -12.863 20.431 55.402 1.00 31.58 381 GLN C N 1
ATOM 10024 C CA . GLN C 1 384 ? -13.734 21.014 54.361 1.00 30.00 381 GLN C CA 1
ATOM 10025 C C . GLN C 1 384 ? -12.871 21.416 53.153 1.00 27.73 381 GLN C C 1
ATOM 10026 O O . GLN C 1 384 ? -11.911 22.119 53.320 1.00 34.71 381 GLN C O 1
ATOM 10032 N N . PHE C 1 385 ? -13.277 20.993 51.956 1.00 30.81 382 PHE C N 1
ATOM 10033 C CA . PHE C 1 385 ? -12.495 21.143 50.718 1.00 36.62 382 PHE C CA 1
ATOM 10034 C C . PHE C 1 385 ? -13.289 21.886 49.621 1.00 29.91 382 PHE C C 1
ATOM 10035 O O . PHE C 1 385 ? -14.242 21.364 49.105 1.00 32.52 382 PHE C O 1
ATOM 10043 N N . ILE C 1 386 ? -12.815 23.076 49.237 1.00 32.91 383 ILE C N 1
ATOM 10044 C CA . ILE C 1 386 ? -13.343 23.858 48.129 1.00 31.49 383 ILE C CA 1
ATOM 10045 C C . ILE C 1 386 ? -12.331 23.931 46.988 1.00 27.21 383 ILE C C 1
ATOM 10046 O O . ILE C 1 386 ? -11.206 24.333 47.194 1.00 27.18 383 ILE C O 1
ATOM 10051 N N . ASN C 1 387 ? -12.775 23.563 45.800 1.00 28.13 384 ASN C N 1
ATOM 10052 C CA . ASN C 1 387 ? -12.003 23.704 44.579 1.00 31.09 384 ASN C CA 1
ATOM 10053 C C . ASN C 1 387 ? -12.635 24.833 43.748 1.00 29.78 384 ASN C C 1
ATOM 10054 O O . ASN C 1 387 ? -13.803 24.735 43.423 1.00 31.75 384 ASN C O 1
ATOM 10059 N N . HIS C 1 388 ? -11.907 25.934 43.548 1.00 29.39 385 HIS C N 1
ATOM 10060 C CA . HIS C 1 388 ? -12.482 27.173 42.978 1.00 25.32 385 HIS C CA 1
ATOM 10061 C C . HIS C 1 388 ? -12.591 27.091 41.471 1.00 29.99 385 HIS C C 1
ATOM 10062 O O . HIS C 1 388 ? -13.327 27.892 40.846 1.00 29.76 385 HIS C O 1
ATOM 10069 N N . GLY C 1 389 ? -11.865 26.131 40.875 1.00 26.80 386 GLY C N 1
ATOM 10070 C CA . GLY C 1 389 ? -12.041 25.840 39.450 1.00 28.80 386 GLY C CA 1
ATOM 10071 C C . GLY C 1 389 ? -11.305 26.826 38.569 1.00 27.69 386 GLY C C 1
ATOM 10072 O O . GLY C 1 389 ? -10.373 27.524 39.007 1.00 29.13 386 GLY C O 1
ATOM 10073 N N . LYS C 1 390 ? -11.659 26.843 37.295 1.00 28.86 387 LYS C N 1
ATOM 10074 C CA . LYS C 1 390 ? -11.014 27.768 36.374 1.00 30.64 387 LYS C CA 1
ATOM 10075 C C . LYS C 1 390 ? -12.015 28.707 35.687 1.00 31.50 387 LYS C C 1
ATOM 10076 O O . LYS C 1 390 ? -11.650 29.712 35.046 1.00 33.06 387 LYS C O 1
ATOM 10082 N N . GLU C 1 391 ? -13.289 28.409 35.806 1.00 35.49 388 GLU C N 1
ATOM 10083 C CA . GLU C 1 391 ? -14.296 29.180 35.119 1.00 35.56 388 GLU C CA 1
ATOM 10084 C C . GLU C 1 391 ? -14.670 30.597 35.658 1.00 33.94 388 GLU C C 1
ATOM 10085 O O . GLU C 1 391 ? -14.478 30.961 36.838 1.00 36.30 388 GLU C O 1
ATOM 10091 N N . ILE C 1 392 ? -15.273 31.377 34.762 1.00 33.49 389 ILE C N 1
ATOM 10092 C CA . ILE C 1 392 ? -15.992 32.592 35.122 1.00 32.64 389 ILE C CA 1
ATOM 10093 C C . ILE C 1 392 ? -17.472 32.201 35.301 1.00 32.95 389 ILE C C 1
ATOM 10094 O O . ILE C 1 392 ? -18.163 31.940 34.315 1.00 28.98 389 ILE C O 1
ATOM 10099 N N . THR C 1 393 ? -17.961 32.152 36.548 1.00 30.82 390 THR C N 1
ATOM 10100 C CA . THR C 1 393 ? -19.316 31.649 36.816 1.00 29.84 390 THR C CA 1
ATOM 10101 C C . THR C 1 393 ? -19.873 32.328 38.044 1.00 29.44 390 THR C C 1
ATOM 10102 O O . THR C 1 393 ? -19.138 32.694 38.953 1.00 28.06 390 THR C O 1
ATOM 10106 N N . ASP C 1 394 ? -21.177 32.560 38.049 1.00 31.96 391 ASP C N 1
ATOM 10107 C CA . ASP C 1 394 ? -21.794 33.091 39.261 1.00 29.22 391 ASP C CA 1
ATOM 10108 C C . ASP C 1 394 ? -22.090 31.995 40.272 1.00 33.12 391 ASP C C 1
ATOM 10109 O O . ASP C 1 394 ? -22.412 32.286 41.428 1.00 29.20 391 ASP C O 1
ATOM 10114 N N . LYS C 1 395 ? -21.905 30.733 39.862 1.00 31.86 392 LYS C N 1
ATOM 10115 C CA . LYS C 1 395 ? -22.080 29.608 40.774 1.00 36.76 392 LYS C CA 1
ATOM 10116 C C . LYS C 1 395 ? -21.260 29.723 42.064 1.00 34.82 392 LYS C C 1
ATOM 10117 O O . LYS C 1 395 ? -20.063 30.047 42.065 1.00 31.34 392 LYS C O 1
ATOM 10123 N N . ILE C 1 396 ? -21.914 29.453 43.187 1.00 30.36 393 ILE C N 1
ATOM 10124 C CA . ILE C 1 396 ? -21.274 29.603 44.497 1.00 33.85 393 ILE C CA 1
ATOM 10125 C C . ILE C 1 396 ? -20.815 28.250 45.046 1.00 39.72 393 ILE C C 1
ATOM 10126 O O . ILE C 1 396 ? -21.626 27.457 45.525 1.00 40.12 393 ILE C O 1
ATOM 10131 N N . LYS C 1 397 ? -19.518 27.998 45.016 1.00 35.52 394 LYS C N 1
ATOM 10132 C CA . LYS C 1 397 ? -19.008 26.704 45.451 1.00 34.99 394 LYS C CA 1
ATOM 10133 C C . LYS C 1 397 ? -19.090 26.502 46.965 1.00 33.71 394 LYS C C 1
ATOM 10134 O O . LYS C 1 397 ? -18.813 27.441 47.800 1.00 34.79 394 LYS C O 1
ATOM 10140 N N . GLN C 1 398 ? -19.403 25.252 47.310 1.00 37.37 395 GLN C N 1
ATOM 10141 C CA . GLN C 1 398 ? -19.490 24.787 48.718 1.00 37.60 395 GLN C CA 1
ATOM 10142 C C . GLN C 1 398 ? -18.574 23.601 48.945 1.00 35.76 395 GLN C C 1
ATOM 10143 O O . GLN C 1 398 ? -18.221 22.899 47.978 1.00 33.53 395 GLN C O 1
ATOM 10149 N N . PRO C 1 399 ? -18.219 23.341 50.223 1.00 35.80 396 PRO C N 1
ATOM 10150 C CA . PRO C 1 399 ? -17.134 22.367 50.399 1.00 37.76 396 PRO C CA 1
ATOM 10151 C C . PRO C 1 399 ? -17.583 20.924 50.217 1.00 36.04 396 PRO C C 1
ATOM 10152 O O . PRO C 1 399 ? -18.718 20.658 49.929 1.00 36.65 396 PRO C O 1
ATOM 10156 N N . VAL C 1 400 ? -16.635 20.005 50.322 1.00 33.67 397 VAL C N 1
ATOM 10157 C CA . VAL C 1 400 ? -16.943 18.579 50.431 1.00 34.41 397 VAL C CA 1
ATOM 10158 C C . VAL C 1 400 ? -15.971 18.165 51.507 1.00 33.30 397 VAL C C 1
ATOM 10159 O O . VAL C 1 400 ? -15.072 18.960 51.866 1.00 32.65 397 VAL C O 1
ATOM 10163 N N . ARG C 1 401 ? -16.159 16.962 52.060 1.00 33.90 398 ARG C N 1
ATOM 10164 C CA . ARG C 1 401 ? -15.308 16.497 53.129 1.00 33.14 398 ARG C CA 1
ATOM 10165 C C . ARG C 1 401 ? -14.211 15.536 52.600 1.00 33.38 398 ARG C C 1
ATOM 10166 O O . ARG C 1 401 ? -14.506 14.554 51.931 1.00 30.43 398 ARG C O 1
ATOM 10174 N N . ILE C 1 402 ? -12.957 15.890 52.884 1.00 31.47 399 ILE C N 1
ATOM 10175 C CA . ILE C 1 402 ? -11.798 15.013 52.693 1.00 30.11 399 ILE C CA 1
ATOM 10176 C C . ILE C 1 402 ? -11.062 14.689 53.985 1.00 31.32 399 ILE C C 1
ATOM 10177 O O . ILE C 1 402 ? -11.188 15.392 54.988 1.00 30.62 399 ILE C O 1
ATOM 10182 N N . LYS C 1 403 ? -10.280 13.614 53.951 1.00 32.37 400 LYS C N 1
ATOM 10183 C CA . LYS C 1 403 ? -9.398 13.290 55.080 1.00 34.23 400 LYS C CA 1
ATOM 10184 C C . LYS C 1 403 ? -7.940 13.293 54.621 1.00 29.12 400 LYS C C 1
ATOM 10185 O O . LYS C 1 403 ? -7.635 12.638 53.624 1.00 27.56 400 LYS C O 1
ATOM 10191 N N . LEU C 1 404 ? -7.075 13.970 55.377 1.00 27.82 401 LEU C N 1
ATOM 10192 C CA . LEU C 1 404 ? -5.600 13.872 55.244 1.00 27.82 401 LEU C CA 1
ATOM 10193 C C . LEU C 1 404 ? -5.162 12.832 56.274 1.00 28.98 401 LEU C C 1
ATOM 10194 O O . LEU C 1 404 ? -5.262 13.065 57.477 1.00 26.26 401 LEU C O 1
ATOM 10199 N N . ASN C 1 405 ? -4.733 11.678 55.795 1.00 27.58 402 ASN C N 1
ATOM 10200 C CA . ASN C 1 405 ? -4.403 10.564 56.696 1.00 30.86 402 ASN C CA 1
ATOM 10201 C C . ASN C 1 405 ? -2.903 10.480 56.932 1.00 34.50 402 ASN C C 1
ATOM 10202 O O . ASN C 1 405 ? -2.078 10.824 56.056 1.00 31.81 402 ASN C O 1
ATOM 10207 N N . SER C 1 406 ? -2.563 9.951 58.108 1.00 34.48 403 SER C N 1
ATOM 10208 C CA . SER C 1 406 ? -1.175 9.867 58.564 1.00 33.29 403 SER C CA 1
ATOM 10209 C C . SER C 1 406 ? -0.238 9.120 57.620 1.00 33.90 403 SER C C 1
ATOM 10210 O O . SER C 1 406 ? 0.954 9.464 57.516 1.00 35.92 403 SER C O 1
ATOM 10213 N N . ASP C 1 407 ? -0.792 8.159 56.900 1.00 30.76 404 ASP C N 1
ATOM 10214 C CA . ASP C 1 407 ? -0.041 7.375 55.915 1.00 30.15 404 ASP C CA 1
ATOM 10215 C C . ASP C 1 407 ? 0.139 8.048 54.570 1.00 27.81 404 ASP C C 1
ATOM 10216 O O . ASP C 1 407 ? 0.623 7.412 53.625 1.00 30.46 404 ASP C O 1
ATOM 10221 N N . GLY C 1 408 ? -0.232 9.329 54.499 1.00 27.79 405 GLY C N 1
ATOM 10222 C CA . GLY C 1 408 ? -0.065 10.166 53.326 1.00 26.84 405 GLY C CA 1
ATOM 10223 C C . GLY C 1 408 ? -1.122 10.083 52.250 1.00 28.01 405 GLY C C 1
ATOM 10224 O O . GLY C 1 408 ? -0.973 10.749 51.206 1.00 25.04 405 GLY C O 1
ATOM 10225 N N . SER C 1 409 ? -2.187 9.285 52.477 1.00 29.44 406 SER C N 1
ATOM 10226 C CA . SER C 1 409 ? -3.313 9.187 51.568 1.00 30.39 406 SER C CA 1
ATOM 10227 C C . SER C 1 409 ? -4.294 10.318 51.881 1.00 32.52 406 SER C C 1
ATOM 10228 O O . SER C 1 409 ? -4.426 10.738 53.038 1.00 28.25 406 SER C O 1
ATOM 10231 N N . ILE C 1 410 ? -4.985 10.783 50.829 1.00 31.42 407 ILE C N 1
ATOM 10232 C CA . ILE C 1 410 ? -6.176 11.616 50.984 1.00 29.96 407 ILE C CA 1
ATOM 10233 C C . ILE C 1 410 ? -7.341 10.695 50.684 1.00 28.32 407 ILE C C 1
ATOM 10234 O O . ILE C 1 410 ? -7.357 10.012 49.661 1.00 25.72 407 ILE C O 1
ATOM 10239 N N . THR C 1 411 ? -8.352 10.692 51.558 1.00 30.88 408 THR C N 1
ATOM 10240 C CA . THR C 1 411 ? -9.598 9.964 51.255 1.00 27.87 408 THR C CA 1
ATOM 10241 C C . THR C 1 411 ? -10.807 10.881 51.473 1.00 29.97 408 THR C C 1
ATOM 10242 O O . THR C 1 411 ? -10.657 12.094 51.792 1.00 27.27 408 THR C O 1
ATOM 10246 N N . GLY C 1 412 ? -12.003 10.311 51.375 1.00 33.01 409 GLY C N 1
ATOM 10247 C CA . GLY C 1 412 ? -13.229 11.103 51.433 1.00 30.79 409 GLY C CA 1
ATOM 10248 C C . GLY C 1 412 ? -13.782 11.428 50.068 1.00 30.37 409 GLY C C 1
ATOM 10249 O O . GLY C 1 412 ? -13.898 10.559 49.228 1.00 31.02 409 GLY C O 1
ATOM 10250 N N . ALA C 1 413 ? -14.162 12.681 49.847 1.00 33.66 410 ALA C N 1
ATOM 10251 C CA . ALA C 1 413 ? -14.744 13.062 48.565 1.00 36.67 410 ALA C CA 1
ATOM 10252 C C . ALA C 1 413 ? -13.716 13.017 47.419 1.00 34.56 410 ALA C C 1
ATOM 10253 O O . ALA C 1 413 ? -14.090 13.076 46.248 1.00 36.52 410 ALA C O 1
ATOM 10255 N N . VAL C 1 414 ? -12.424 12.913 47.735 1.00 34.74 411 VAL C N 1
ATOM 10256 C CA . VAL C 1 414 ? -11.409 12.766 46.683 1.00 35.85 411 VAL C CA 1
ATOM 10257 C C . VAL C 1 414 ? -10.377 11.712 47.112 1.00 35.88 411 VAL C C 1
ATOM 10258 O O . VAL C 1 414 ? -10.168 11.517 48.306 1.00 36.37 411 VAL C O 1
ATOM 10262 N N . GLU C 1 415 ? -9.783 11.032 46.128 1.00 32.36 412 GLU C N 1
ATOM 10263 C CA . GLU C 1 415 ? -8.685 10.093 46.360 1.00 34.14 412 GLU C CA 1
ATOM 10264 C C . GLU C 1 415 ? -7.361 10.806 46.018 1.00 31.08 412 GLU C C 1
ATOM 10265 O O . GLU C 1 415 ? -7.306 11.642 45.120 1.00 26.23 412 GLU C O 1
ATOM 10271 N N . GLY C 1 416 ? -6.318 10.536 46.767 1.00 28.05 413 GLY C N 1
ATOM 10272 C CA . GLY C 1 416 ? -5.012 11.137 46.421 1.00 28.22 413 GLY C CA 1
ATOM 10273 C C . GLY C 1 416 ? -3.968 10.953 47.461 1.00 27.02 413 GLY C C 1
ATOM 10274 O O . GLY C 1 416 ? -4.075 10.036 48.259 1.00 31.69 413 GLY C O 1
ATOM 10275 N N . ARG C 1 417 ? -2.921 11.774 47.419 1.00 29.45 414 ARG C N 1
ATOM 10276 C CA . ARG C 1 417 ? -1.863 11.684 48.394 1.00 29.73 414 ARG C CA 1
ATOM 10277 C C . ARG C 1 417 ? -1.446 13.100 48.793 1.00 31.80 414 ARG C C 1
ATOM 10278 O O . ARG C 1 417 ? -1.712 14.049 48.079 1.00 27.94 414 ARG C O 1
ATOM 10286 N N . TRP C 1 418 ? -0.920 13.246 49.986 1.00 30.88 415 TRP C N 1
ATOM 10287 C CA . TRP C 1 418 ? -0.467 14.530 50.471 1.00 31.46 415 TRP C CA 1
ATOM 10288 C C . TRP C 1 418 ? 0.879 14.387 51.138 1.00 34.90 415 TRP C C 1
ATOM 10289 O O . TRP C 1 418 ? 1.191 13.338 51.723 1.00 32.24 415 TRP C O 1
ATOM 10300 N N . GLU C 1 419 ? 1.663 15.454 51.082 1.00 36.24 416 GLU C N 1
ATOM 10301 C CA . GLU C 1 419 ? 2.953 15.492 51.783 1.00 40.70 416 GLU C CA 1
ATOM 10302 C C . GLU C 1 419 ? 3.305 16.891 52.142 1.00 35.87 416 GLU C C 1
ATOM 10303 O O . GLU C 1 419 ? 2.871 17.862 51.493 1.00 28.76 416 GLU C O 1
ATOM 10309 N N . ARG C 1 420 ? 4.031 17.018 53.238 1.00 35.23 417 ARG C N 1
ATOM 10310 C CA . ARG C 1 420 ? 4.416 18.351 53.672 1.00 38.43 417 ARG C CA 1
ATOM 10311 C C . ARG C 1 420 ? 5.849 18.434 54.071 1.00 38.24 417 ARG C C 1
ATOM 10312 O O . ARG C 1 420 ? 6.442 17.482 54.592 1.00 39.26 417 ARG C O 1
ATOM 10320 N N . LYS C 1 421 ? 6.412 19.603 53.802 1.00 40.54 418 LYS C N 1
ATOM 10321 C CA . LYS C 1 421 ? 7.781 19.871 54.058 1.00 41.23 418 LYS C CA 1
ATOM 10322 C C . LYS C 1 421 ? 7.742 21.331 54.404 1.00 44.39 418 LYS C C 1
ATOM 10323 O O . LYS C 1 421 ? 7.047 22.137 53.734 1.00 33.23 418 LYS C O 1
ATOM 10329 N N . GLU C 1 422 ? 8.383 21.624 55.532 1.00 45.46 419 GLU C N 1
ATOM 10330 C CA . GLU C 1 422 ? 8.427 22.949 56.082 1.00 47.26 419 GLU C CA 1
ATOM 10331 C C . GLU C 1 422 ? 6.992 23.407 56.294 1.00 43.18 419 GLU C C 1
ATOM 10332 O O . GLU C 1 422 ? 6.218 22.704 56.934 1.00 42.09 419 GLU C O 1
ATOM 10338 N N . HIS C 1 423 ? 6.639 24.592 55.807 1.00 37.21 420 HIS C N 1
ATOM 10339 C CA . HIS C 1 423 ? 5.260 25.022 55.829 1.00 39.96 420 HIS C CA 1
ATOM 10340 C C . HIS C 1 423 ? 4.586 24.731 54.489 1.00 36.85 420 HIS C C 1
ATOM 10341 O O . HIS C 1 423 ? 3.447 25.122 54.324 1.00 37.43 420 HIS C O 1
ATOM 10348 N N . TYR C 1 424 ? 5.250 24.043 53.541 1.00 36.29 421 TYR C N 1
ATOM 10349 C CA . TYR C 1 424 ? 4.581 23.729 52.250 1.00 36.61 421 TYR C CA 1
ATOM 10350 C C . TYR C 1 424 ? 3.861 22.427 52.330 1.00 30.56 421 TYR C C 1
ATOM 10351 O O . TYR C 1 424 ? 4.251 21.545 53.074 1.00 31.72 421 TYR C O 1
ATOM 10360 N N . ILE C 1 425 ? 2.886 22.306 51.448 1.00 30.60 422 ILE C N 1
ATOM 10361 C CA . ILE C 1 425 ? 2.049 21.131 51.333 1.00 26.18 422 ILE C CA 1
ATOM 10362 C C . ILE C 1 425 ? 1.934 20.908 49.831 1.00 27.56 422 ILE C C 1
ATOM 10363 O O . ILE C 1 425 ? 1.751 21.898 49.065 1.00 25.98 422 ILE C O 1
ATOM 10368 N N . THR C 1 426 ? 2.056 19.632 49.429 1.00 25.66 423 THR C N 1
ATOM 10369 C CA . THR C 1 426 ? 1.771 19.158 48.043 1.00 26.74 423 THR C CA 1
ATOM 10370 C C . THR C 1 426 ? 0.688 18.110 48.163 1.00 28.34 423 THR C C 1
ATOM 10371 O O . THR C 1 426 ? 0.801 17.226 49.026 1.00 28.54 423 THR C O 1
ATOM 10375 N N . LEU C 1 427 ? -0.373 18.260 47.363 1.00 25.48 424 LEU C N 1
ATOM 10376 C CA . LEU C 1 427 ? -1.524 17.395 47.353 1.00 25.22 424 LEU C CA 1
ATOM 10377 C C . LEU C 1 427 ? -1.704 16.853 45.919 1.00 28.19 424 LEU C C 1
ATOM 10378 O O . LEU C 1 427 ? -1.818 17.624 44.966 1.00 28.79 424 LEU C O 1
ATOM 10383 N N . LYS C 1 428 ? -1.689 15.534 45.767 1.00 27.27 425 LYS C N 1
ATOM 10384 C CA . LYS C 1 428 ? -1.806 14.911 44.450 1.00 27.31 425 LYS C CA 1
ATOM 10385 C C . LYS C 1 428 ? -3.176 14.271 44.476 1.00 29.58 425 LYS C C 1
ATOM 10386 O O . LYS C 1 428 ? -3.396 13.288 45.225 1.00 32.01 425 LYS C O 1
ATOM 10392 N N . ILE C 1 429 ? -4.081 14.841 43.677 1.00 26.34 426 ILE C N 1
ATOM 10393 C CA . ILE C 1 429 ? -5.482 14.588 43.750 1.00 26.99 426 ILE C CA 1
ATOM 10394 C C . ILE C 1 429 ? -6.005 14.099 42.386 1.00 28.35 426 ILE C C 1
ATOM 10395 O O . ILE C 1 429 ? -5.669 14.655 41.298 1.00 24.39 426 ILE C O 1
ATOM 10400 N N . ILE C 1 430 ? -6.738 12.991 42.433 1.00 29.83 427 ILE C N 1
ATOM 10401 C CA . ILE C 1 430 ? -7.265 12.376 41.230 1.00 27.58 427 ILE C CA 1
ATOM 10402 C C . ILE C 1 430 ? -8.530 13.146 40.920 1.00 28.74 427 ILE C C 1
ATOM 10403 O O . ILE C 1 430 ? -9.391 13.274 41.789 1.00 32.10 427 ILE C O 1
ATOM 10408 N N . GLU C 1 431 ? -8.586 13.686 39.712 1.00 27.61 428 GLU C N 1
ATOM 10409 C CA . GLU C 1 431 ? -9.725 14.475 39.236 1.00 28.65 428 GLU C CA 1
ATOM 10410 C C . GLU C 1 431 ? -10.096 13.909 37.886 1.00 28.61 428 GLU C C 1
ATOM 10411 O O . GLU C 1 431 ? -9.299 13.966 36.957 1.00 26.17 428 GLU C O 1
ATOM 10417 N N . GLY C 1 432 ? -11.273 13.325 37.772 1.00 30.01 429 GLY C N 1
ATOM 10418 C CA . GLY C 1 432 ? -11.613 12.606 36.568 1.00 33.03 429 GLY C CA 1
ATOM 10419 C C . GLY C 1 432 ? -10.655 11.431 36.435 1.00 33.85 429 GLY C C 1
ATOM 10420 O O . GLY C 1 432 ? -10.587 10.559 37.307 1.00 36.38 429 GLY C O 1
ATOM 10421 N N . ASN C 1 433 ? -9.890 11.446 35.342 1.00 30.01 430 ASN C N 1
ATOM 10422 C CA . ASN C 1 433 ? -8.967 10.375 35.036 1.00 30.88 430 ASN C CA 1
ATOM 10423 C C . ASN C 1 433 ? -7.529 10.748 35.333 1.00 33.33 430 ASN C C 1
ATOM 10424 O O . ASN C 1 433 ? -6.633 9.920 35.141 1.00 35.28 430 ASN C O 1
ATOM 10429 N N . THR C 1 434 ? -7.302 11.980 35.776 1.00 30.21 431 THR C N 1
ATOM 10430 C CA . THR C 1 434 ? -5.924 12.520 35.828 1.00 31.77 431 THR C CA 1
ATOM 10431 C C . THR C 1 434 ? -5.484 12.919 37.245 1.00 31.37 431 THR C C 1
ATOM 10432 O O . THR C 1 434 ? -6.266 13.383 38.043 1.00 29.07 431 THR C O 1
ATOM 10436 N N . THR C 1 435 ? -4.212 12.708 37.563 1.00 28.15 432 THR C N 1
ATOM 10437 C CA . THR C 1 435 ? -3.670 13.129 38.857 1.00 28.29 432 THR C CA 1
ATOM 10438 C C . THR C 1 435 ? -3.213 14.550 38.731 1.00 27.43 432 THR C C 1
ATOM 10439 O O . THR C 1 435 ? -2.426 14.851 37.863 1.00 26.76 432 THR C O 1
ATOM 10443 N N . VAL C 1 436 ? -3.674 15.392 39.631 1.00 27.31 433 VAL C N 1
ATOM 10444 C CA . VAL C 1 436 ? -3.379 16.803 39.556 1.00 24.68 433 VAL C CA 1
ATOM 10445 C C . VAL C 1 436 ? -2.585 17.155 40.780 1.00 25.99 433 VAL C C 1
ATOM 10446 O O . VAL C 1 436 ? -2.882 16.706 41.906 1.00 23.67 433 VAL C O 1
ATOM 10450 N N . ILE C 1 437 ? -1.502 17.877 40.563 1.00 23.94 434 ILE C N 1
ATOM 10451 C CA . ILE C 1 437 ? -0.644 18.274 41.660 1.00 21.74 434 ILE C CA 1
ATOM 10452 C C . ILE C 1 437 ? -0.942 19.713 42.090 1.00 24.74 434 ILE C C 1
ATOM 10453 O O . ILE C 1 437 ? -0.879 20.624 41.262 1.00 20.59 434 ILE C O 1
ATOM 10458 N N . TYR C 1 438 ? -1.225 19.909 43.383 1.00 22.20 435 TYR C N 1
ATOM 10459 C CA . TYR C 1 438 ? -1.477 21.225 43.990 1.00 22.82 435 TYR C CA 1
ATOM 10460 C C . TYR C 1 438 ? -0.398 21.561 45.011 1.00 26.92 435 TYR C C 1
ATOM 10461 O O . TYR C 1 438 ? -0.108 20.788 45.901 1.00 26.86 435 TYR C O 1
ATOM 10470 N N . LYS C 1 439 ? 0.274 22.683 44.804 1.00 25.93 436 LYS C N 1
ATOM 10471 C CA . LYS C 1 439 ? 1.287 23.178 45.743 1.00 28.12 436 LYS C CA 1
ATOM 10472 C C . LYS C 1 439 ? 0.860 24.450 46.496 1.00 28.90 436 LYS C C 1
ATOM 10473 O O . LYS C 1 439 ? 0.331 25.385 45.896 1.00 24.02 436 LYS C O 1
ATOM 10479 N N . GLY C 1 440 ? 1.017 24.432 47.804 1.00 23.94 437 GLY C N 1
ATOM 10480 C CA . GLY C 1 440 ? 0.604 25.568 48.650 1.00 26.22 437 GLY C CA 1
ATOM 10481 C C . GLY C 1 440 ? 1.258 25.533 50.032 1.00 27.82 437 GLY C C 1
ATOM 10482 O O . GLY C 1 440 ? 2.398 25.116 50.206 1.00 28.81 437 GLY C O 1
ATOM 10483 N N . VAL C 1 441 ? 0.549 26.052 51.009 1.00 27.40 438 VAL C N 1
ATOM 10484 C CA . VAL C 1 441 ? 1.107 26.251 52.336 1.00 27.21 438 VAL C CA 1
ATOM 10485 C C . VAL C 1 441 ? 0.053 25.813 53.282 1.00 27.18 438 VAL C C 1
ATOM 10486 O O . VAL C 1 441 ? -1.121 25.830 52.974 1.00 26.58 438 VAL C O 1
ATOM 10490 N N . LEU C 1 442 ? 0.541 25.329 54.417 1.00 29.87 439 LEU C N 1
ATOM 10491 C CA . LEU C 1 442 ? -0.248 24.946 55.564 1.00 32.15 439 LEU C CA 1
ATOM 10492 C C . LEU C 1 442 ? -0.083 26.011 56.607 1.00 29.62 439 LEU C C 1
ATOM 10493 O O . LEU C 1 442 ? 1.002 26.513 56.751 1.00 34.76 439 LEU C O 1
ATOM 10498 N N . LEU C 1 443 ? -1.153 26.397 57.320 1.00 29.89 440 LEU C N 1
ATOM 10499 C CA . LEU C 1 443 ? -0.971 27.243 58.525 1.00 33.47 440 LEU C CA 1
ATOM 10500 C C . LEU C 1 443 ? -2.130 27.266 59.492 1.00 32.10 440 LEU C C 1
ATOM 10501 O O . LEU C 1 443 ? -3.215 26.821 59.187 1.00 31.36 440 LEU C O 1
ATOM 10506 N N . LYS C 1 444 ? -1.861 27.809 60.665 1.00 39.46 441 LYS C N 1
ATOM 10507 C CA . LYS C 1 444 ? -2.911 28.091 61.657 1.00 40.33 441 LYS C CA 1
ATOM 10508 C C . LYS C 1 444 ? -3.566 29.427 61.245 1.00 35.13 441 LYS C C 1
ATOM 10509 O O . LYS C 1 444 ? -2.879 30.396 61.022 1.00 35.14 441 LYS C O 1
ATOM 10515 N N . GLN C 1 445 ? -4.870 29.432 61.070 1.00 30.73 442 GLN C N 1
ATOM 10516 C CA . GLN C 1 445 ? -5.636 30.700 60.886 1.00 34.55 442 GLN C CA 1
ATOM 10517 C C . GLN C 1 445 ? -6.803 30.846 61.816 1.00 31.99 442 GLN C C 1
ATOM 10518 O O . GLN C 1 445 ? -7.390 29.860 62.263 1.00 34.62 442 GLN C O 1
ATOM 10524 N N . TRP C 1 446 ? -7.236 32.112 61.976 1.00 36.84 443 TRP C N 1
ATOM 10525 C CA . TRP C 1 446 ? -8.451 32.437 62.750 1.00 43.39 443 TRP C CA 1
ATOM 10526 C C . TRP C 1 446 ? -9.689 32.142 61.907 1.00 43.69 443 TRP C C 1
ATOM 10527 O O . TRP C 1 446 ? -9.886 32.733 60.802 1.00 46.98 443 TRP C O 1
ATOM 10538 N N . HIS C 1 447 ? -10.526 31.244 62.407 1.00 37.03 444 HIS C N 1
ATOM 10539 C CA . HIS C 1 447 ? -11.709 30.881 61.689 1.00 35.86 444 HIS C CA 1
ATOM 10540 C C . HIS C 1 447 ? -12.778 32.001 61.848 1.00 42.29 444 HIS C C 1
ATOM 10541 O O . HIS C 1 447 ? -13.348 32.201 62.931 1.00 36.86 444 HIS C O 1
ATOM 10548 N N . TYR C 1 448 ? -13.093 32.661 60.732 1.00 44.11 445 TYR C N 1
ATOM 10549 C CA . TYR C 1 448 ? -13.992 33.837 60.719 1.00 42.84 445 TYR C CA 1
ATOM 10550 C C . TYR C 1 448 ? -15.395 33.640 61.329 1.00 42.89 445 TYR C C 1
ATOM 10551 O O . TYR C 1 448 ? -15.804 34.424 62.178 1.00 48.67 445 TYR C O 1
ATOM 10560 N N . SER C 1 449 ? -16.136 32.634 60.875 1.00 43.37 446 SER C N 1
ATOM 10561 C CA . SER C 1 449 ? -17.401 32.252 61.503 1.00 48.41 446 SER C CA 1
ATOM 10562 C C . SER C 1 449 ? -17.151 31.450 62.815 1.00 50.11 446 SER C C 1
ATOM 10563 O O . SER C 1 449 ? -17.676 30.333 63.025 1.00 56.92 446 SER C O 1
ATOM 10566 N N . TRP C 1 453 ? -9.188 29.234 66.150 1.00 46.45 450 TRP C N 1
ATOM 10567 C CA . TRP C 1 453 ? -7.921 28.951 65.484 1.00 45.65 450 TRP C CA 1
ATOM 10568 C C . TRP C 1 453 ? -7.926 27.567 64.912 1.00 45.58 450 TRP C C 1
ATOM 10569 O O . TRP C 1 453 ? -8.299 26.628 65.599 1.00 44.14 450 TRP C O 1
ATOM 10580 N N . VAL C 1 454 ? -7.544 27.447 63.631 1.00 42.82 451 VAL C N 1
ATOM 10581 C CA . VAL C 1 454 ? -7.574 26.184 62.934 1.00 37.77 451 VAL C CA 1
ATOM 10582 C C . VAL C 1 454 ? -6.490 26.008 61.869 1.00 37.38 451 VAL C C 1
ATOM 10583 O O . VAL C 1 454 ? -5.970 26.933 61.200 1.00 34.53 451 VAL C O 1
ATOM 10587 N N . THR C 1 455 ? -6.126 24.768 61.687 1.00 33.17 452 THR C N 1
ATOM 10588 C CA . THR C 1 455 ? -5.277 24.450 60.570 1.00 28.06 452 THR C CA 1
ATOM 10589 C C . THR C 1 455 ? -6.070 24.641 59.240 1.00 30.82 452 THR C C 1
ATOM 10590 O O . THR C 1 455 ? -7.206 24.145 59.079 1.00 31.94 452 THR C O 1
ATOM 10594 N N . VAL C 1 456 ? -5.395 25.320 58.297 1.00 33.92 453 VAL C N 1
ATOM 10595 C CA . VAL C 1 456 ? -5.862 25.490 56.934 1.00 30.91 453 VAL C CA 1
ATOM 10596 C C . VAL C 1 456 ? -4.743 25.149 55.996 1.00 30.46 453 VAL C C 1
ATOM 10597 O O . VAL C 1 456 ? -3.555 25.212 56.368 1.00 32.56 453 VAL C O 1
ATOM 10601 N N . PHE C 1 457 ? -5.125 24.801 54.773 1.00 28.10 454 PHE C N 1
ATOM 10602 C CA . PHE C 1 457 ? -4.205 24.834 53.649 1.00 26.49 454 PHE C CA 1
ATOM 10603 C C . PHE C 1 457 ? -4.781 25.596 52.444 1.00 26.12 454 PHE C C 1
ATOM 10604 O O . PHE C 1 457 ? -6.024 25.641 52.214 1.00 25.47 454 PHE C O 1
ATOM 10612 N N . THR C 1 458 ? -3.868 26.142 51.653 1.00 26.34 455 THR C N 1
ATOM 10613 C CA . THR C 1 458 ? -4.279 26.774 50.386 1.00 26.62 455 THR C CA 1
ATOM 10614 C C . THR C 1 458 ? -3.240 26.352 49.348 1.00 22.54 455 THR C C 1
ATOM 10615 O O . THR C 1 458 ? -2.004 26.475 49.571 1.00 24.11 455 THR C O 1
ATOM 10619 N N . ALA C 1 459 ? -3.701 25.909 48.206 1.00 23.27 456 ALA C N 1
ATOM 10620 C CA . ALA C 1 459 ? -2.786 25.374 47.151 1.00 20.23 456 ALA C CA 1
ATOM 10621 C C . ALA C 1 459 ? -3.195 25.757 45.787 1.00 23.54 456 ALA C C 1
ATOM 10622 O O . ALA C 1 459 ? -4.358 26.019 45.528 1.00 25.30 456 ALA C O 1
ATOM 10624 N N . LEU C 1 460 ? -2.242 25.663 44.887 1.00 21.12 457 LEU C N 1
ATOM 10625 C CA . LEU C 1 460 ? -2.458 25.963 43.429 1.00 22.17 457 LEU C CA 1
ATOM 10626 C C . LEU C 1 460 ? -1.803 24.935 42.521 1.00 23.48 457 LEU C C 1
ATOM 10627 O O . LEU C 1 460 ? -0.639 24.538 42.785 1.00 22.06 457 LEU C O 1
ATOM 10632 N N . SER C 1 461 ? -2.566 24.497 41.516 1.00 23.09 458 SER C N 1
ATOM 10633 C CA . SER C 1 461 ? -2.089 23.585 40.395 1.00 24.64 458 SER C CA 1
ATOM 10634 C C . SER C 1 461 ? -1.392 24.338 39.297 1.00 26.38 458 SER C C 1
ATOM 10635 O O . SER C 1 461 ? -1.510 25.565 39.188 1.00 27.00 458 SER C O 1
ATOM 10638 N N . ASN C 1 462 ? -0.742 23.573 38.397 1.00 29.00 459 ASN C N 1
ATOM 10639 C CA . ASN C 1 462 ? -0.131 24.181 37.201 1.00 32.08 459 ASN C CA 1
ATOM 10640 C C . ASN C 1 462 ? -1.188 24.565 36.160 1.00 34.24 459 ASN C C 1
ATOM 10641 O O . ASN C 1 462 ? -0.878 25.313 35.238 1.00 34.80 459 ASN C O 1
ATOM 10646 N N . GLN C 1 463 ? -2.434 24.075 36.313 1.00 28.61 460 GLN C N 1
ATOM 10647 C CA . GLN C 1 463 ? -3.554 24.514 35.476 1.00 30.92 460 GLN C CA 1
ATOM 10648 C C . GLN C 1 463 ? -4.225 25.761 36.040 1.00 29.18 460 GLN C C 1
ATOM 10649 O O . GLN C 1 463 ? -5.249 26.176 35.513 1.00 29.55 460 GLN C O 1
ATOM 10655 N N . GLY C 1 464 ? -3.678 26.354 37.092 1.00 27.35 461 GLY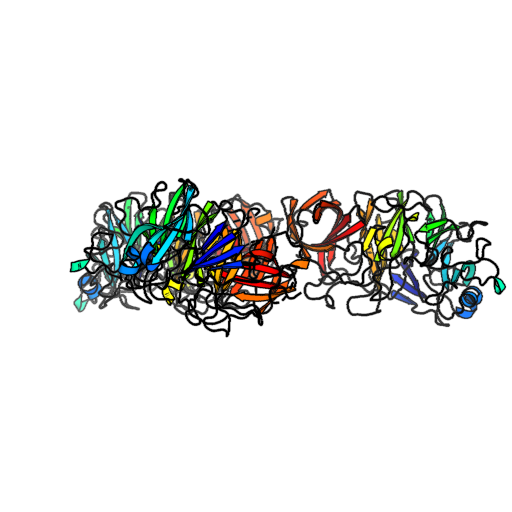 C N 1
ATOM 10656 C CA . GLY C 1 464 ? -4.200 27.632 37.614 1.00 29.57 461 GLY C CA 1
ATOM 10657 C C . GLY C 1 464 ? -5.455 27.500 38.458 1.00 27.73 461 GLY C C 1
ATOM 10658 O O . GLY C 1 464 ? -6.212 28.442 38.572 1.00 30.30 461 GLY C O 1
ATOM 10659 N N . VAL C 1 465 ? -5.630 26.351 39.130 1.00 26.42 462 VAL C N 1
ATOM 10660 C CA . VAL C 1 465 ? -6.805 26.116 40.030 1.00 24.49 462 VAL C CA 1
ATOM 10661 C C . VAL C 1 465 ? -6.304 26.082 41.451 1.00 26.31 462 VAL C C 1
ATOM 10662 O O . VAL C 1 465 ? -5.257 25.507 41.724 1.00 24.06 462 VAL C O 1
ATOM 10666 N N . SER C 1 466 ? -7.043 26.773 42.326 1.00 26.01 463 SER C N 1
ATOM 10667 C CA . SER C 1 466 ? -6.802 26.912 43.750 1.00 26.19 463 SER C CA 1
ATOM 10668 C C . SER C 1 466 ? -7.750 26.001 44.507 1.00 26.15 463 SER C C 1
ATOM 10669 O O . SER C 1 466 ? -8.897 25.850 44.154 1.00 25.58 463 SER C O 1
ATOM 10672 N N . VAL C 1 467 ? -7.230 25.339 45.533 1.00 26.14 464 VAL C N 1
ATOM 10673 C CA . VAL C 1 467 ? -8.076 24.545 46.387 1.00 27.75 464 VAL C CA 1
ATOM 10674 C C . VAL C 1 467 ? -7.831 25.027 47.796 1.00 22.67 464 VAL C C 1
ATOM 10675 O O . VAL C 1 467 ? -6.712 25.463 48.167 1.00 27.32 464 VAL C O 1
ATOM 10679 N N . TRP C 1 468 ? -8.880 25.027 48.587 1.00 23.04 465 TRP C N 1
ATOM 10680 C CA . TRP C 1 468 ? -8.716 25.453 49.966 1.00 25.56 465 TRP C CA 1
ATOM 10681 C C . TRP C 1 468 ? -9.102 24.302 50.874 1.00 24.05 465 TRP C C 1
ATOM 10682 O O . TRP C 1 468 ? -10.047 23.619 50.561 1.00 26.15 465 TRP C O 1
ATOM 10693 N N . GLY C 1 469 ? -8.438 24.174 52.026 1.00 23.45 466 GLY C N 1
ATOM 10694 C CA . GLY C 1 469 ? -8.840 23.174 53.007 1.00 27.88 466 GLY C CA 1
ATOM 10695 C C . GLY C 1 469 ? -9.004 23.824 54.361 1.00 26.23 466 GLY C C 1
ATOM 10696 O O . GLY C 1 469 ? -8.164 24.608 54.766 1.00 31.07 466 GLY C O 1
ATOM 10697 N N . ILE C 1 470 ? -10.092 23.525 55.055 1.00 30.60 467 ILE C N 1
ATOM 10698 C CA . ILE C 1 470 ? -10.288 24.075 56.408 1.00 32.45 467 ILE C CA 1
ATOM 10699 C C . ILE C 1 470 ? -10.499 22.899 57.357 1.00 31.15 467 ILE C C 1
ATOM 10700 O O . ILE C 1 470 ? -11.468 22.186 57.235 1.00 28.60 467 ILE C O 1
ATOM 10705 N N . ARG C 1 471 ? -9.544 22.672 58.264 1.00 37.13 468 ARG C N 1
ATOM 10706 C CA . ARG C 1 471 ? -9.644 21.496 59.151 1.00 36.50 468 ARG C CA 1
ATOM 10707 C C . ARG C 1 471 ? -10.794 21.640 60.162 1.00 38.42 468 ARG C C 1
ATOM 10708 O O . ARG C 1 471 ? -10.895 22.674 60.847 1.00 40.74 468 ARG C O 1
ATOM 10716 N N . VAL C 1 472 ? -11.619 20.589 60.218 1.00 39.24 469 VAL C N 1
ATOM 10717 C CA . VAL C 1 472 ? -12.723 20.412 61.200 1.00 45.18 469 VAL C CA 1
ATOM 10718 C C . VAL C 1 472 ? -12.184 19.981 62.578 1.00 47.54 469 VAL C C 1
ATOM 10719 O O . VAL C 1 472 ? -11.972 18.775 62.824 1.00 45.76 469 VAL C O 1
ATOM 10723 N N . GLU C 1 473 ? -11.981 20.960 63.476 1.00 51.30 470 GLU C N 1
ATOM 10724 C CA . GLU C 1 473 ? -11.400 20.731 64.802 1.00 49.87 470 GLU C CA 1
ATOM 10725 C C . GLU C 1 473 ? -12.454 20.790 65.905 1.00 52.25 470 GLU C C 1
ATOM 10726 O O . GLU C 1 473 ? -13.345 19.951 65.963 1.00 51.03 470 GLU C O 1
#

Organism: Thermotoga petrophila (strain ATCC BAA-488 / DSM 13995 / JCM 10881 / RKU-1) (NCBI:txid390874)

Sequence (1331 aa):
QPTFRWAVVHDPSIIKVGNMYYVFGTHLQVAKSKDLMHWEQINTSAHDKNPIIPNINEELKETLSWARTRNDIWAPQVIQLSDGRYYMYYCASTFGSPRSAIGIAVSDDIEGPYKHYAVIVKSGQVYSVDGPSEDGTPYDSRKHPNALDPGVFYDKEGNLWMVYGSWFGGIYILKLDPNTGLPLPGQGYGKRLVGGNHSSMEGPYILYSPDTDYYYLFLSFGGLDYRGGYNIRVARSKNPNGPYYDPEGKSMENCMGSKTVISNYGAKLVGNFILSESNTIDFKAFGYVSPGHNSAYYDPETGKYFIFFHTRFPGRGETYQLRVHQLFLNEDGWFVMAPFPYGGETVSKLPNEEIVGEYQFINHGKEITDKIKQPVRIKLNSDGSITGAVEGRWERKEHYITLKIIEGNTTVIYKGVLLKQWHYSEKKWVTVFTALSNQGVSVWGIRVEQPTFRWAVVHDPSIIKVGNMYYVFGTHLQVAKSKDLMHWEQINTSAHDKNPIIPNINEELKETLSWARTRNDIWAPQVIQLSDGRYYMYYCASTFGSPRSAIGIAVSDDIEGPYKHYAVIVKSGQVYSVDGPSEDGTPYDSRKHPNALDPGVFYDKEGNLWMVYGSWFGGIYILKLDPNTGLPLPGQGYGKRLVGGNHSSMEGPYILYSPDTDYYYLFLSFGGLDYRGGYNIRVARSKNPNGPYYDPEGKSMENCMGSKTVISNYGAKLVGNFILSESNTIDFKAFGYVSPGHNSAYYDPETGKYFIFFHTRFPGRRGETYQLRVHQLFLNEDGWFVMAPFPYGGETVSKLPNEEEIVGEYQFINHGKEITDKIKQPVRIKLNSDGSITGAVEGRWERKEHYITLKIIEGNTTVIYKGVLLKQWHYSEKKWVTVFTALSNQGVSVWGIRVEQPTFRWAVVHDPSIIKVGNMYYVFGTHLQVAKSDLMHWEQINTSAHDKNPIIPNINEELKETLSWARTRNDIWAPQVIQLSDGRYYMYYCASTFGSPRSAIGIAVSDDIEGPYKHYAVIVKSGQVYSVDGPSEDGTPYDSRKHPNALDPGVFYDKEGNLWMVYGSWFGGIYILKLDPNTGLPLPGQGYGKRLVGGNHSSMEGPYILYSPDTDYYYLFLSFGGLDYRGGYNIRVARSKNPNGPYYDPEGKSMENCMGSKTVISNYGAKLVGNFILSAFGYVSPGHNSAYTGKYFIFFHTRFPGRGETYQLRVHQLFLNEDGWFVMAPFPYGGETVSKLPNEEIVGEYQFINHGKEITDKIKQPVRIKLNSDGSITGAVEGRWERKEHYITLKIIEGNTTVIYKGVLLKQWHYSWVTVFTALSNQGVSVWGIRVE